Protein AF-0000000074118416 (afdb_homodimer)

Nearest PDB structures (foldseek):
  7opv-assembly1_A  TM=9.877E-01  e=2.659E-38  synthetic construct
  6hrl-assembly2_B  TM=9.858E-01  e=1.032E-37  Homo sapiens
  8pjx-assembly1_A  TM=9.837E-01  e=5.472E-37  synthetic construct
  4iqk-assembly1_A  TM=9.771E-01  e=2.105E-35  Homo sapiens
  7xm3-assembly1_A  TM=9.756E-01  e=8.602E-35  Homo sapiens

Solvent-accessible surface area (backbone atoms only — not comparable to full-atom values): 58753 Å² total; per-residue (Å²): 128,89,75,72,59,57,74,77,56,88,61,68,89,63,64,48,70,47,72,48,81,66,40,39,57,52,24,31,52,40,44,43,52,40,47,75,68,66,48,86,51,62,30,30,42,33,30,94,94,46,78,46,75,40,41,57,65,51,42,29,32,59,31,53,52,39,27,56,41,59,72,38,97,42,80,71,44,75,47,53,64,47,82,46,83,84,38,49,62,69,28,48,52,49,52,54,48,22,52,46,68,32,38,46,75,37,34,86,85,45,34,63,48,35,28,49,30,22,58,72,37,56,32,61,70,59,27,50,52,36,39,52,55,51,65,75,50,64,41,55,73,26,29,67,56,46,31,53,50,20,55,77,69,67,35,59,71,46,26,52,51,31,49,50,49,42,23,65,38,34,69,60,24,48,70,20,68,64,49,54,67,48,52,69,70,57,50,52,61,56,51,59,48,54,42,39,39,62,95,46,60,58,58,55,50,53,36,52,49,51,41,25,61,73,46,38,90,78,32,38,80,48,45,49,67,53,52,73,46,43,42,58,56,64,41,55,67,66,49,48,59,67,46,51,56,63,30,66,60,35,62,75,28,69,72,32,45,50,53,53,49,53,25,49,43,45,73,72,36,65,91,55,45,66,75,50,60,65,81,43,68,47,73,61,55,40,56,81,56,48,22,32,37,34,41,38,28,5,22,40,87,87,64,44,40,27,29,48,28,34,34,31,35,78,86,78,59,51,68,42,79,53,61,52,51,94,56,41,18,19,41,33,16,26,26,45,54,96,71,26,40,35,44,38,32,3,27,48,78,83,49,54,25,27,47,27,37,36,33,37,72,91,73,50,44,68,42,82,47,74,52,50,94,56,40,20,18,29,31,17,30,34,50,55,96,81,27,36,41,37,39,33,4,27,47,86,82,51,42,28,30,47,26,37,35,35,32,73,91,72,61,43,69,41,76,50,60,49,44,95,55,41,19,21,27,25,25,34,34,62,53,94,90,30,50,34,41,39,33,2,23,49,86,83,52,65,28,28,48,25,34,32,45,40,76,90,74,53,41,56,40,80,49,83,52,52,93,54,43,22,23,28,29,20,43,47,59,57,91,73,24,40,37,38,40,32,3,33,50,87,83,51,63,25,28,50,24,39,35,36,36,68,75,74,68,42,69,44,76,56,62,51,52,96,54,38,16,24,33,25,16,44,43,63,38,42,74,25,40,36,43,34,32,4,30,49,85,82,51,57,26,30,47,25,35,36,36,35,76,88,75,52,41,71,44,83,51,71,52,51,84,88,37,22,13,33,30,17,34,34,48,34,71,49,77,80,126,129,90,74,73,59,57,74,76,54,88,61,67,89,63,65,49,69,48,72,47,80,66,40,39,56,52,26,30,52,39,44,43,53,38,46,76,70,68,48,86,52,62,29,30,42,33,29,93,93,45,77,46,75,39,42,57,66,51,43,29,31,59,32,52,50,40,28,55,42,59,72,38,97,43,78,70,44,73,48,52,66,47,80,47,81,88,40,52,60,69,28,48,52,48,52,55,48,21,52,47,65,33,37,45,74,36,34,87,84,46,33,64,48,35,30,50,29,20,57,72,36,56,33,62,71,57,28,51,52,37,39,52,55,48,64,75,51,64,40,55,73,26,30,66,55,47,32,54,51,20,59,75,69,68,36,61,71,48,26,51,51,29,49,51,48,44,22,66,38,32,70,60,24,48,71,20,69,65,49,53,66,47,52,69,70,57,51,51,60,56,52,59,48,54,43,41,36,61,96,47,63,59,57,54,49,51,38,53,50,50,39,24,61,74,45,39,90,79,31,37,80,48,46,51,66,54,52,71,46,43,42,58,57,64,42,55,68,64,48,49,58,64,46,52,56,62,31,67,61,34,63,74,28,69,70,34,44,52,53,52,49,53,26,50,44,45,73,72,36,67,88,55,45,69,75,50,59,64,81,44,68,47,74,62,55,41,56,81,56,47,22,32,37,34,42,38,28,4,22,40,88,88,64,45,41,26,29,46,26,34,34,32,36,78,86,79,60,50,68,43,78,53,62,52,50,94,56,40,18,19,42,32,16,27,27,45,55,95,72,25,40,34,43,37,32,2,26,48,79,84,49,55,26,27,46,28,37,35,33,38,72,91,72,50,43,68,41,82,46,75,51,50,94,56,40,19,19,29,31,17,30,33,47,56,95,82,25,36,42,36,40,32,4,28,47,85,83,50,40,27,30,46,28,38,34,36,33,72,92,72,62,42,69,40,76,52,61,49,44,93,58,41,20,21,27,25,25,34,36,63,53,95,90,28,48,33,40,40,33,3,23,49,86,82,51,65,28,28,48,25,35,34,45,39,77,91,74,53,41,56,40,80,49,82,51,52,94,54,42,21,24,28,29,21,44,48,59,57,93,74,27,40,37,37,38,33,2,33,50,86,82,51,64,25,28,50,26,38,33,36,34,68,78,74,68,43,69,44,76,56,63,52,54,98,54,36,16,24,34,27,17,45,40,63,40,42,74,26,38,36,42,35,33,4,30,50,84,83,49,56,26,30,49,26,36,36,36,35,76,88,73,53,43,72,43,81,51,71,51,50,82,89,39,21,13,32,31,16,34,36,50,34,72,48,78,80,126

Structure (mmCIF, N/CA/C/O backbone):
data_AF-0000000074118416-model_v1
#
loop_
_entity.id
_entity.type
_entity.pdbx_description
1 polymer 'BTB domain-containing protein'
#
loop_
_atom_site.group_PDB
_atom_site.id
_atom_site.type_symbol
_atom_site.label_atom_id
_atom_site.label_alt_id
_atom_site.label_comp_id
_atom_site.label_asym_id
_atom_site.label_entity_id
_atom_site.label_seq_id
_atom_site.pdbx_PDB_ins_code
_atom_site.Cartn_x
_atom_site.Cartn_y
_atom_site.Cartn_z
_atom_site.occupancy
_atom_site.B_iso_or_equiv
_atom_site.auth_seq_id
_atom_site.auth_comp_id
_atom_site.auth_asym_id
_atom_site.auth_atom_id
_atom_site.pdbx_PDB_model_num
ATOM 1 N N . VAL A 1 1 ? 24.84 30.416 22.085 1 43.12 1 VAL A N 1
ATOM 2 C CA . VAL A 1 1 ? 23.97 29.51 21.343 1 43.12 1 VAL A CA 1
ATOM 3 C C . VAL A 1 1 ? 22.627 29.38 22.058 1 43.12 1 VAL A C 1
ATOM 5 O O . VAL A 1 1 ? 22.578 29.048 23.244 1 43.12 1 VAL A O 1
ATOM 8 N N . MET A 1 2 ? 21.561 30.103 21.595 1 55.29 2 MET A N 1
ATOM 9 C CA . MET A 1 2 ? 20.257 30.2 22.244 1 55.29 2 MET A CA 1
ATOM 10 C C . MET A 1 2 ? 19.653 28.817 22.461 1 55.29 2 MET A C 1
ATOM 12 O O . MET A 1 2 ? 19.54 28.03 21.52 1 55.29 2 MET A O 1
ATOM 16 N N . ALA A 1 3 ? 19.827 28.307 23.723 1 64.4 3 ALA A N 1
ATOM 17 C CA . ALA A 1 3 ? 19.282 27.016 24.136 1 64.4 3 ALA A CA 1
ATOM 18 C C . ALA A 1 3 ? 17.756 27.034 24.117 1 64.4 3 ALA A C 1
ATOM 20 O O . ALA A 1 3 ? 17.131 27.887 24.752 1 64.4 3 ALA A O 1
ATOM 21 N N . LEU A 1 4 ? 17.162 26.29 23.132 1 73.43 4 LEU A N 1
ATOM 22 C CA . LEU A 1 4 ? 15.713 26.121 23.1 1 73.43 4 LEU A CA 1
ATOM 23 C C . LEU A 1 4 ? 15.216 25.446 24.374 1 73.43 4 LEU A C 1
ATOM 25 O O . LEU A 1 4 ? 15.794 24.453 24.821 1 73.43 4 LEU A O 1
ATOM 29 N N . ARG A 1 5 ? 14.603 26.104 25.336 1 71.23 5 ARG A N 1
ATOM 30 C CA . ARG A 1 5 ? 13.997 25.49 26.513 1 71.23 5 ARG A CA 1
ATOM 31 C C . ARG A 1 5 ? 12.72 24.743 26.146 1 71.23 5 ARG A C 1
ATOM 33 O O . ARG A 1 5 ? 11.637 25.332 26.114 1 71.23 5 ARG A O 1
ATOM 40 N N . LEU A 1 6 ? 12.757 23.686 25.556 1 72.77 6 LEU A N 1
ATOM 41 C CA . LEU A 1 6 ? 11.567 22.882 25.298 1 72.77 6 LEU A CA 1
ATOM 42 C C . LEU A 1 6 ? 11.109 22.168 26.565 1 72.77 6 LEU A C 1
ATOM 44 O O . LEU A 1 6 ? 11.929 21.607 27.297 1 72.77 6 LEU A O 1
ATOM 48 N N . PRO A 1 7 ? 9.926 22.794 27.158 1 61.86 7 PRO A N 1
ATOM 49 C CA . PRO A 1 7 ? 9.492 22.244 28.444 1 61.86 7 PRO A CA 1
ATOM 50 C C . PRO A 1 7 ? 9.553 20.718 28.483 1 61.86 7 PRO A C 1
ATOM 52 O O . PRO A 1 7 ? 9.286 20.06 27.475 1 61.86 7 PRO A O 1
ATOM 55 N N . ASP A 1 8 ? 10.282 20.33 29.401 1 52.74 8 ASP A N 1
ATOM 56 C CA . ASP A 1 8 ? 10.26 18.91 29.739 1 52.74 8 ASP A CA 1
ATOM 57 C C . ASP A 1 8 ? 8.853 18.458 30.124 1 52.74 8 ASP A C 1
ATOM 59 O O . ASP A 1 8 ? 8.5 18.447 31.305 1 52.74 8 ASP A O 1
ATOM 63 N N . VAL A 1 9 ? 7.766 19.064 29.68 1 47.78 9 VAL A N 1
ATOM 64 C CA . VAL A 1 9 ? 6.482 18.579 30.174 1 47.78 9 VAL A CA 1
ATOM 65 C C . VAL A 1 9 ? 6.562 17.076 30.432 1 47.78 9 VAL A C 1
ATOM 67 O O . VAL A 1 9 ? 7.278 16.357 29.731 1 47.78 9 VAL A O 1
ATOM 70 N N . ASP A 1 10 ? 5.998 16.681 31.51 1 47.3 10 ASP A N 1
ATOM 71 C CA . ASP A 1 10 ? 5.808 15.321 32.004 1 47.3 10 ASP A CA 1
ATOM 72 C C . ASP A 1 10 ? 5.585 14.345 30.851 1 47.3 10 ASP A C 1
ATOM 74 O O . ASP A 1 10 ? 5.057 13.249 31.052 1 47.3 10 ASP A O 1
ATOM 78 N N . TYR A 1 11 ? 5.397 14.94 29.71 1 44.93 11 TYR A N 1
ATOM 79 C CA . TYR A 1 11 ? 5.112 13.863 28.769 1 44.93 11 TYR A CA 1
ATOM 80 C C . TYR A 1 11 ? 6.322 12.951 28.601 1 44.93 11 TYR A C 1
ATOM 82 O O . TYR A 1 11 ? 7.465 13.408 28.671 1 44.93 11 TYR A O 1
ATOM 90 N N . GLU A 1 12 ? 6.134 11.845 28.661 1 49.79 12 GLU A N 1
ATOM 91 C CA . GLU A 1 12 ? 6.991 10.71 28.33 1 49.79 12 GLU A CA 1
ATOM 92 C C . GLU A 1 12 ? 7.994 11.075 27.24 1 49.79 12 GLU A C 1
ATOM 94 O O . GLU A 1 12 ? 7.705 11.904 26.375 1 49.79 12 GLU A O 1
ATOM 99 N N . ASP A 1 13 ? 9.305 10.892 27.529 1 59.01 13 ASP A N 1
ATOM 100 C CA . ASP A 1 13 ? 10.476 10.923 26.658 1 59.01 13 ASP A CA 1
ATOM 101 C C . ASP A 1 13 ? 10.078 10.734 25.196 1 59.01 13 ASP A C 1
ATOM 103 O O . ASP A 1 13 ? 9.997 9.604 24.71 1 59.01 13 ASP A O 1
ATOM 107 N N . THR A 1 14 ? 9.397 11.699 24.654 1 78.42 14 THR A N 1
ATOM 108 C CA . THR A 1 14 ? 8.848 11.538 23.312 1 78.42 14 THR A CA 1
ATOM 109 C C . THR A 1 14 ? 9.953 11.621 22.262 1 78.42 14 THR A C 1
ATOM 111 O O . THR A 1 14 ? 10.671 12.621 22.187 1 78.42 14 THR A O 1
ATOM 114 N N . GLU A 1 15 ? 10.499 10.586 22.022 1 89.95 15 GLU A N 1
ATOM 115 C CA . GLU A 1 15 ? 11.409 10.472 20.886 1 89.95 15 GLU A CA 1
ATOM 116 C C . GLU A 1 15 ? 10.644 10.217 19.59 1 89.95 15 GLU A C 1
ATOM 118 O O . GLU A 1 15 ? 9.611 9.545 19.595 1 89.95 15 GLU A O 1
ATOM 123 N N . GLU A 1 16 ? 11.054 11.049 18.639 1 91.79 16 GLU A N 1
ATOM 124 C CA . GLU A 1 16 ? 10.5 10.816 17.309 1 91.79 16 GLU A CA 1
ATOM 125 C C . GLU A 1 16 ? 11.585 10.385 16.326 1 91.79 16 GLU A C 1
ATOM 127 O O . GLU A 1 16 ? 12.706 10.895 16.368 1 91.79 16 GLU A O 1
ATOM 132 N N . THR A 1 17 ? 11.33 9.449 15.539 1 94.43 17 THR A N 1
ATOM 133 C CA . THR A 1 17 ? 12.307 8.933 14.586 1 94.43 17 THR A CA 1
ATOM 134 C C . THR A 1 17 ? 11.843 9.171 13.152 1 94.43 17 THR A C 1
ATOM 136 O O . THR A 1 17 ? 10.681 8.924 12.821 1 94.43 17 THR A O 1
ATOM 139 N N . LEU A 1 18 ? 12.724 9.814 12.459 1 93.33 18 LEU A N 1
ATOM 140 C CA . LEU A 1 18 ? 12.512 9.963 11.023 1 93.33 18 LEU A CA 1
ATOM 141 C C . LEU A 1 18 ? 13.016 8.737 10.269 1 93.33 18 LEU A C 1
ATOM 143 O O . LEU A 1 18 ? 14.15 8.299 10.475 1 93.33 18 LEU A O 1
ATOM 147 N N . ASP A 1 19 ? 12.162 8.12 9.527 1 92.12 19 ASP A N 1
ATOM 148 C CA . ASP A 1 19 ? 12.524 7.01 8.65 1 92.12 19 ASP A CA 1
ATOM 149 C C . ASP A 1 19 ? 12.168 7.319 7.198 1 92.12 19 ASP A C 1
ATOM 151 O O . ASP A 1 19 ? 11.012 7.176 6.793 1 92.12 19 ASP A O 1
ATOM 155 N N . CYS A 1 20 ? 13.121 7.852 6.517 1 86.44 20 CYS A N 1
ATOM 156 C CA . CYS A 1 20 ? 12.888 8.254 5.134 1 86.44 20 CYS A CA 1
ATOM 157 C C . CYS A 1 20 ? 12.957 7.053 4.198 1 86.44 20 CYS A C 1
ATOM 159 O O . CYS A 1 20 ? 14.046 6.596 3.848 1 86.44 20 CYS A O 1
ATOM 161 N N . ARG A 1 21 ? 11.891 6.589 3.681 1 79.91 21 ARG A N 1
ATOM 162 C CA . ARG A 1 21 ? 11.784 5.396 2.847 1 79.91 21 ARG A CA 1
ATOM 163 C C . ARG A 1 21 ? 12.413 5.628 1.477 1 79.91 21 ARG A C 1
ATOM 165 O O . ARG A 1 21 ? 12.961 4.702 0.874 1 79.91 21 ARG A O 1
ATOM 172 N N . SER A 1 22 ? 12.328 6.879 0.987 1 86.43 22 SER A N 1
ATOM 173 C CA . SER A 1 22 ? 12.84 7.184 -0.345 1 86.43 22 SER A CA 1
ATOM 174 C C . SER A 1 22 ? 14.327 7.518 -0.302 1 86.43 22 SER A C 1
ATOM 176 O O . SER A 1 22 ? 14.917 7.882 -1.322 1 86.43 22 SER A O 1
ATOM 178 N N . PHE A 1 23 ? 14.916 7.369 0.862 1 89.61 23 PHE A N 1
ATOM 179 C CA . PHE A 1 23 ? 16.313 7.703 1.109 1 89.61 23 PHE A CA 1
ATOM 180 C C . PHE A 1 23 ? 17.232 6.89 0.205 1 89.61 23 PHE A C 1
ATOM 182 O O . PHE A 1 23 ? 18.022 7.454 -0.555 1 89.61 23 PHE A O 1
ATOM 189 N N . ALA A 1 24 ? 17.094 5.632 0.259 1 90.46 24 ALA A N 1
ATOM 190 C CA . ALA A 1 24 ? 18.045 4.732 -0.388 1 90.46 24 ALA A CA 1
ATOM 191 C C . ALA A 1 24 ? 17.962 4.845 -1.907 1 90.46 24 ALA A C 1
ATOM 193 O O . ALA A 1 24 ? 18.977 5.053 -2.576 1 90.46 24 ALA A O 1
ATOM 194 N N . PRO A 1 25 ? 16.774 4.832 -2.448 1 91.15 25 PRO A N 1
ATOM 195 C CA . PRO A 1 25 ? 16.694 4.977 -3.903 1 91.15 25 PRO A CA 1
ATOM 196 C C . PRO A 1 25 ? 17.243 6.314 -4.394 1 91.15 25 PRO A C 1
ATOM 198 O O . PRO A 1 25 ? 17.917 6.368 -5.426 1 91.15 25 PRO A O 1
ATOM 201 N N . SER A 1 26 ? 16.985 7.385 -3.693 1 93.68 26 SER A N 1
ATOM 202 C CA . SER A 1 26 ? 17.478 8.702 -4.082 1 93.68 26 SER A CA 1
ATOM 203 C C . SER A 1 26 ? 19.001 8.76 -4.03 1 93.68 26 SER A C 1
ATOM 205 O O . SER A 1 26 ? 19.633 9.381 -4.888 1 93.68 26 SER A O 1
ATOM 207 N N . ALA A 1 27 ? 19.514 8.143 -3.048 1 95.1 27 ALA A N 1
ATOM 208 C CA . ALA A 1 27 ? 20.968 8.122 -2.907 1 95.1 27 ALA A CA 1
ATOM 209 C C . ALA A 1 27 ? 21.619 7.359 -4.057 1 95.1 27 ALA A C 1
ATOM 211 O O . ALA A 1 27 ? 22.645 7.787 -4.592 1 95.1 27 ALA A O 1
ATOM 212 N N . PHE A 1 28 ? 21.036 6.308 -4.459 1 95.12 28 PHE A N 1
ATOM 213 C CA . PHE A 1 28 ? 21.601 5.51 -5.54 1 95.12 28 PHE A CA 1
ATOM 214 C C . PHE A 1 28 ? 21.477 6.239 -6.873 1 95.12 28 PHE A C 1
ATOM 216 O O . PHE A 1 28 ? 22.345 6.112 -7.739 1 95.12 28 PHE A O 1
ATOM 223 N N . GLU A 1 29 ? 20.402 6.928 -7.032 1 94.96 29 GLU A N 1
ATOM 224 C CA . GLU A 1 29 ? 20.294 7.77 -8.219 1 94.96 29 GLU A CA 1
ATOM 225 C C . GLU A 1 29 ? 21.449 8.765 -8.297 1 94.96 29 GLU A C 1
ATOM 227 O O . GLU A 1 29 ? 22.011 8.989 -9.371 1 94.96 29 GLU A O 1
ATOM 232 N N . MET A 1 30 ? 21.72 9.282 -7.175 1 95.54 30 MET A N 1
ATOM 233 C CA . MET A 1 30 ? 22.832 10.227 -7.119 1 95.54 30 MET A CA 1
ATOM 234 C C . MET A 1 30 ? 24.157 9.525 -7.394 1 95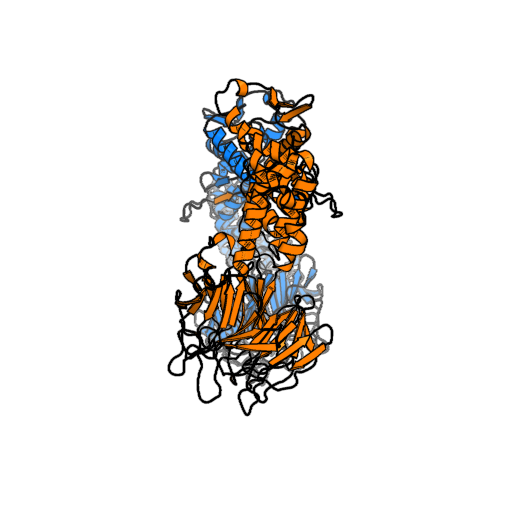.54 30 MET A C 1
ATOM 236 O O . MET A 1 30 ? 25.005 10.051 -8.116 1 95.54 30 MET A O 1
ATOM 240 N N . MET A 1 31 ? 24.337 8.353 -6.827 1 96.29 31 MET A N 1
ATOM 241 C CA . MET A 1 31 ? 25.564 7.595 -7.058 1 96.29 31 MET A CA 1
ATOM 242 C C . MET A 1 31 ? 25.729 7.266 -8.538 1 96.29 31 MET A C 1
ATOM 244 O O . MET A 1 31 ? 26.836 7.338 -9.074 1 96.29 31 MET A O 1
ATOM 248 N N . GLN A 1 32 ? 24.627 6.894 -9.149 1 95.53 32 GLN A N 1
ATOM 249 C CA . GLN A 1 32 ? 24.664 6.606 -10.579 1 95.53 32 GLN A CA 1
ATOM 250 C C . GLN A 1 32 ? 25.076 7.839 -11.378 1 95.53 32 GLN A C 1
ATOM 252 O O . GLN A 1 32 ? 25.88 7.742 -12.307 1 95.53 32 GLN A O 1
ATOM 257 N N . ARG A 1 33 ? 24.529 9.006 -11.014 1 95.75 33 ARG A N 1
ATOM 258 C CA . ARG A 1 33 ? 24.863 10.256 -11.689 1 95.75 33 ARG A CA 1
ATOM 259 C C . ARG A 1 33 ? 26.345 10.581 -11.539 1 95.75 33 ARG A C 1
ATOM 261 O O . ARG A 1 33 ? 27.002 10.971 -12.506 1 95.75 33 ARG A O 1
ATOM 268 N N . ILE A 1 34 ? 26.859 10.368 -10.369 1 95.52 34 ILE A N 1
ATOM 269 C CA . ILE A 1 34 ? 28.264 10.649 -10.094 1 95.52 34 ILE A CA 1
ATOM 270 C C . ILE A 1 34 ? 29.148 9.71 -10.911 1 95.52 34 ILE A C 1
ATOM 272 O O . ILE A 1 34 ? 30.156 10.135 -11.48 1 95.52 34 ILE A O 1
ATOM 276 N N . ARG A 1 35 ? 28.708 8.472 -11.055 1 95.83 35 ARG A N 1
ATOM 277 C CA . ARG A 1 35 ? 29.454 7.493 -11.838 1 95.83 35 ARG A CA 1
ATOM 278 C C . ARG A 1 35 ? 29.472 7.872 -13.315 1 95.83 35 ARG A C 1
ATOM 280 O O . ARG A 1 35 ? 30.514 7.792 -13.969 1 95.83 35 ARG A O 1
ATOM 287 N N . ARG A 1 36 ? 28.334 8.245 -13.775 1 94.6 36 ARG A N 1
ATOM 288 C CA . ARG A 1 36 ? 28.213 8.601 -15.185 1 94.6 36 ARG A CA 1
ATOM 289 C C . ARG A 1 36 ? 29.117 9.78 -15.53 1 94.6 36 ARG A C 1
ATOM 291 O O . ARG A 1 36 ? 29.56 9.916 -16.673 1 94.6 36 ARG A O 1
ATOM 298 N N . GLN A 1 37 ? 29.443 10.574 -14.501 1 93.02 37 GLN A N 1
ATOM 299 C CA . GLN A 1 37 ? 30.346 11.704 -14.695 1 93.02 37 GLN A CA 1
ATOM 300 C C . GLN A 1 37 ? 31.802 11.278 -14.527 1 93.02 37 GLN A C 1
ATOM 302 O O . GLN A 1 37 ? 32.715 12.086 -14.711 1 93.02 37 GLN A O 1
ATOM 307 N N . GLY A 1 38 ? 32.003 9.953 -14.23 1 91.57 38 GLY A N 1
ATOM 308 C CA . GLY A 1 38 ? 33.344 9.422 -14.041 1 91.57 38 GLY A CA 1
ATOM 309 C C . GLY A 1 38 ? 34.023 9.948 -12.791 1 91.57 38 GLY A C 1
ATOM 310 O O . GLY A 1 38 ? 35.253 9.976 -12.712 1 91.57 38 GLY A O 1
ATOM 311 N N . LYS A 1 39 ? 33.198 10.437 -11.837 1 92.37 39 LYS A N 1
ATOM 312 C CA . LYS A 1 39 ? 33.753 11.049 -10.633 1 92.37 39 LYS A CA 1
ATOM 313 C C . LYS A 1 39 ? 33.799 10.051 -9.48 1 92.37 39 LYS A C 1
ATOM 315 O O . LYS A 1 39 ? 32.921 9.193 -9.358 1 92.37 39 LYS A O 1
ATOM 320 N N . MET A 1 40 ? 34.829 10.042 -8.702 1 91.32 40 MET A N 1
ATOM 321 C CA . MET A 1 40 ? 35.037 9.322 -7.449 1 91.32 40 MET A CA 1
ATOM 322 C C . MET A 1 40 ? 35.115 7.818 -7.692 1 91.32 40 MET A C 1
ATOM 324 O O . MET A 1 40 ? 34.878 7.025 -6.779 1 91.32 40 MET A O 1
ATOM 328 N N . CYS A 1 41 ? 35.257 7.402 -8.936 1 93.55 41 CYS A N 1
ATOM 329 C CA . CYS A 1 41 ? 35.409 5.98 -9.225 1 93.55 41 CYS A CA 1
ATOM 330 C C . CYS A 1 41 ? 36.776 5.475 -8.779 1 93.55 41 CYS A C 1
ATOM 332 O O . CYS A 1 41 ? 37.798 6.1 -9.069 1 93.55 41 CYS A O 1
ATOM 334 N N . ASP A 1 42 ? 36.795 4.348 -8.107 1 91.92 42 ASP A N 1
ATOM 335 C CA . ASP A 1 42 ? 38.054 3.889 -7.529 1 91.92 42 ASP A CA 1
ATOM 336 C C . ASP A 1 42 ? 38.381 2.469 -7.983 1 91.92 42 ASP A C 1
ATOM 338 O O . ASP A 1 42 ? 39.296 1.836 -7.452 1 91.92 42 ASP A O 1
ATOM 342 N N . VAL A 1 43 ? 37.595 1.891 -8.958 1 93.62 43 VAL A N 1
ATOM 343 C CA . VAL A 1 43 ? 37.897 0.573 -9.507 1 93.62 43 VAL A CA 1
ATOM 344 C C . VAL A 1 43 ? 37.53 0.534 -10.988 1 93.62 43 VAL A C 1
ATOM 346 O O . VAL A 1 43 ? 36.567 1.177 -11.413 1 93.62 43 VAL A O 1
ATOM 349 N N . THR A 1 44 ? 38.275 -0.235 -11.715 1 95.26 44 THR A N 1
ATOM 350 C CA . THR A 1 44 ? 38.034 -0.455 -13.136 1 95.26 44 THR A CA 1
ATOM 351 C C . THR A 1 44 ? 37.958 -1.947 -13.448 1 95.26 44 THR A C 1
ATOM 353 O O . THR A 1 44 ? 38.877 -2.702 -13.125 1 95.26 44 THR A O 1
ATOM 356 N N . LEU A 1 45 ? 36.862 -2.388 -14.027 1 94.21 45 LEU A N 1
ATOM 357 C CA . LEU A 1 45 ? 36.672 -3.777 -14.431 1 94.21 45 LEU A CA 1
ATOM 358 C C . LEU A 1 45 ? 36.982 -3.959 -15.913 1 94.21 45 LEU A C 1
ATOM 360 O O . LEU A 1 45 ? 36.401 -3.278 -16.761 1 94.21 45 LEU A O 1
ATOM 364 N N . LYS A 1 46 ? 37.835 -4.888 -16.17 1 94.37 46 LYS A N 1
ATOM 365 C CA . LYS A 1 46 ? 38.276 -5.111 -17.543 1 94.37 46 LYS A CA 1
ATOM 366 C C . LYS A 1 46 ? 37.79 -6.461 -18.064 1 94.37 46 LYS A C 1
ATOM 368 O O . LYS A 1 46 ? 37.96 -7.486 -17.401 1 94.37 46 LYS A O 1
ATOM 373 N N . VAL A 1 47 ? 37.137 -6.438 -19.173 1 92.35 47 VAL A N 1
ATOM 374 C CA . VAL A 1 47 ? 36.713 -7.641 -19.881 1 92.35 47 VAL A CA 1
ATOM 375 C C . VAL A 1 47 ? 37.098 -7.537 -21.355 1 92.35 47 VAL A C 1
ATOM 377 O O . VAL A 1 47 ? 36.587 -6.678 -22.078 1 92.35 47 VAL A O 1
ATOM 380 N N . ASN A 1 48 ? 37.97 -8.334 -21.771 1 88.5 48 ASN A N 1
ATOM 381 C CA . ASN A 1 48 ? 38.513 -8.254 -23.122 1 88.5 48 ASN A CA 1
ATOM 382 C C . ASN A 1 48 ? 39.1 -6.875 -23.41 1 88.5 48 ASN A C 1
ATOM 384 O O . ASN A 1 48 ? 40.06 -6.456 -22.761 1 88.5 48 ASN A O 1
ATOM 388 N N . GLU A 1 49 ? 38.426 -5.97 -24.301 1 88.46 49 GLU A N 1
ATOM 389 C CA . GLU A 1 49 ? 38.956 -4.658 -24.663 1 88.46 49 GLU A CA 1
ATOM 390 C C . GLU A 1 49 ? 38.119 -3.537 -24.054 1 88.46 49 GLU A C 1
ATOM 392 O O . GLU A 1 49 ? 38.416 -2.357 -24.25 1 88.46 49 GLU A O 1
ATOM 397 N N . CYS A 1 50 ? 37.191 -3.957 -23.17 1 93.08 50 CYS A N 1
ATOM 398 C CA . CYS A 1 50 ? 36.31 -2.945 -22.599 1 93.08 50 CYS A CA 1
ATOM 399 C C . CYS A 1 50 ? 36.627 -2.712 -21.127 1 93.08 50 CYS A C 1
ATOM 401 O O . CYS A 1 50 ? 37.009 -3.643 -20.415 1 93.08 50 CYS A O 1
ATOM 403 N N . LYS A 1 51 ? 36.494 -1.432 -20.729 1 94.49 51 LYS A N 1
ATOM 404 C CA . LYS A 1 51 ? 36.734 -1.031 -19.346 1 94.49 51 LYS A CA 1
ATOM 405 C C . LYS A 1 51 ? 35.502 -0.358 -18.747 1 94.49 51 LYS A C 1
ATOM 407 O O . LYS A 1 51 ? 34.85 0.455 -19.406 1 94.49 51 LYS A O 1
ATOM 412 N N . PHE A 1 52 ? 35.147 -0.735 -17.509 1 94.93 52 PHE A N 1
ATOM 413 C CA . PHE A 1 52 ? 34.027 -0.147 -16.783 1 94.93 52 PHE A CA 1
ATOM 414 C C . PHE A 1 52 ? 34.478 0.375 -15.423 1 94.93 52 PHE A C 1
ATOM 416 O O . PHE A 1 52 ? 35.045 -0.372 -14.623 1 94.93 52 PHE A O 1
ATOM 423 N N . THR A 1 53 ? 34.285 1.654 -15.214 1 95.46 53 THR A N 1
ATOM 424 C CA . THR A 1 53 ? 34.641 2.242 -13.927 1 95.46 53 THR A CA 1
ATOM 425 C C . THR A 1 53 ? 33.448 2.222 -12.975 1 95.46 53 THR A C 1
ATOM 427 O O . THR A 1 53 ? 32.299 2.333 -13.409 1 95.46 53 THR A O 1
ATOM 430 N N . ALA A 1 54 ? 33.681 2.011 -11.699 1 96.04 54 ALA A N 1
ATOM 431 C CA . ALA A 1 54 ? 32.62 1.944 -10.698 1 96.04 54 ALA A CA 1
ATOM 432 C C . ALA A 1 54 ? 33.15 2.301 -9.312 1 96.04 54 ALA A C 1
ATOM 434 O O . ALA A 1 54 ? 34.333 2.612 -9.154 1 96.04 54 ALA A O 1
ATOM 435 N N . HIS A 1 55 ? 32.39 2.439 -8.398 1 95.94 55 HIS A N 1
ATOM 436 C CA . HIS A 1 55 ? 32.753 2.645 -7 1 95.94 55 HIS A CA 1
ATOM 437 C C . HIS A 1 55 ? 32.861 1.317 -6.258 1 95.94 55 HIS A C 1
ATOM 439 O O . HIS A 1 55 ? 31.913 0.528 -6.248 1 95.94 55 HIS A O 1
ATOM 445 N N . LYS A 1 56 ? 33.962 1.046 -5.601 1 94.97 56 LYS A N 1
ATOM 446 C CA . LYS A 1 56 ? 34.228 -0.222 -4.928 1 94.97 56 LYS A CA 1
ATOM 447 C C . LYS A 1 56 ? 33.134 -0.547 -3.915 1 94.97 56 LYS A C 1
ATOM 449 O O . LYS A 1 56 ? 32.64 -1.675 -3.866 1 94.97 56 LYS A O 1
ATOM 454 N N . ILE A 1 57 ? 32.708 0.456 -3.165 1 95.61 57 ILE A N 1
ATOM 455 C CA . ILE A 1 57 ? 31.773 0.217 -2.071 1 95.61 57 ILE A CA 1
ATOM 456 C C . ILE A 1 57 ? 30.406 -0.166 -2.636 1 95.61 57 ILE A C 1
ATOM 458 O O . ILE A 1 57 ? 29.698 -0.992 -2.056 1 95.61 57 ILE A O 1
ATOM 462 N N . VAL A 1 58 ? 30.001 0.426 -3.8 1 96.54 58 VAL A N 1
ATOM 463 C CA . VAL A 1 58 ? 28.719 0.115 -4.426 1 96.54 58 VAL A CA 1
ATOM 464 C C . VAL A 1 58 ? 28.728 -1.326 -4.932 1 96.54 58 VAL A C 1
ATOM 466 O O . VAL A 1 58 ? 27.788 -2.084 -4.683 1 96.54 58 VAL A O 1
ATOM 469 N N . LEU A 1 59 ? 29.827 -1.707 -5.567 1 96.01 59 LEU A N 1
ATOM 470 C CA . LEU A 1 59 ? 29.96 -3.075 -6.056 1 96.01 59 LEU A CA 1
ATOM 471 C C . LEU A 1 59 ? 29.965 -4.068 -4.9 1 96.01 59 LEU A C 1
ATOM 473 O O . LEU A 1 59 ? 29.286 -5.096 -4.955 1 96.01 59 LEU A O 1
ATOM 477 N N . ALA A 1 60 ? 30.735 -3.733 -3.837 1 95.24 60 ALA A N 1
ATOM 478 C CA . ALA A 1 60 ? 30.856 -4.616 -2.679 1 95.24 60 ALA A CA 1
ATOM 479 C C . ALA A 1 60 ? 29.519 -4.76 -1.957 1 95.24 60 ALA A C 1
ATOM 481 O O . ALA A 1 60 ? 29.217 -5.82 -1.404 1 95.24 60 ALA A O 1
ATOM 482 N N . ALA A 1 61 ? 28.709 -3.706 -2.003 1 95.48 61 ALA A N 1
ATOM 483 C CA . ALA A 1 61 ? 27.451 -3.697 -1.262 1 95.48 61 ALA A CA 1
ATOM 484 C C . ALA A 1 61 ? 26.376 -4.494 -1.996 1 95.48 61 ALA A C 1
ATOM 486 O O . ALA A 1 61 ? 25.482 -5.068 -1.368 1 95.48 61 ALA A O 1
ATOM 487 N N . VAL A 1 62 ? 26.454 -4.578 -3.341 1 95.43 62 VAL A N 1
ATOM 488 C CA . VAL A 1 62 ? 25.339 -5.104 -4.122 1 95.43 62 VAL A CA 1
ATOM 489 C C . VAL A 1 62 ? 25.71 -6.469 -4.698 1 95.43 62 VAL A C 1
ATOM 491 O O . VAL A 1 62 ? 24.853 -7.345 -4.837 1 95.43 62 VAL A O 1
ATOM 494 N N . ILE A 1 63 ? 27.013 -6.716 -5.044 1 96.02 63 ILE A N 1
ATOM 495 C CA . ILE A 1 63 ? 27.465 -7.921 -5.729 1 96.02 63 ILE A CA 1
ATOM 496 C C . ILE A 1 63 ? 28.326 -8.759 -4.786 1 96.02 63 ILE A C 1
ATOM 498 O O . ILE A 1 63 ? 29.451 -8.377 -4.458 1 96.02 63 ILE A O 1
ATOM 502 N N . PRO A 1 64 ? 27.878 -9.895 -4.39 1 95.19 64 PRO A N 1
ATOM 503 C CA . PRO A 1 64 ? 28.567 -10.712 -3.388 1 95.19 64 PRO A CA 1
ATOM 504 C C . PRO A 1 64 ? 29.99 -11.077 -3.802 1 95.19 64 PRO A C 1
ATOM 506 O O . PRO A 1 64 ? 30.891 -11.119 -2.96 1 95.19 64 PRO A O 1
ATOM 509 N N . TYR A 1 65 ? 30.19 -11.363 -5.071 1 94 65 TYR A N 1
ATOM 510 C CA . TYR A 1 65 ? 31.526 -11.657 -5.579 1 94 65 TYR A CA 1
ATOM 511 C C . TYR A 1 65 ? 32.515 -10.57 -5.173 1 94 65 TYR A C 1
ATOM 513 O O . TYR A 1 65 ? 33.604 -10.868 -4.678 1 94 65 TYR A O 1
ATOM 521 N N . PHE A 1 66 ? 32.138 -9.342 -5.226 1 93.66 66 PHE A N 1
ATOM 522 C CA . PHE A 1 66 ? 33.015 -8.221 -4.912 1 93.66 66 PHE A CA 1
ATOM 523 C C . PHE A 1 66 ? 33.044 -7.961 -3.411 1 93.66 66 PHE A C 1
ATOM 525 O O . PHE A 1 66 ? 34.027 -7.432 -2.886 1 93.66 66 PHE A O 1
ATOM 532 N N . THR A 1 67 ? 31.939 -8.234 -2.729 1 93 67 THR A N 1
ATOM 533 C CA . THR A 1 67 ? 31.969 -8.138 -1.274 1 93 67 THR A CA 1
ATOM 534 C C . THR A 1 67 ? 33.138 -8.936 -0.703 1 93 67 THR A C 1
ATOM 536 O O . THR A 1 67 ? 33.942 -8.405 0.066 1 93 67 THR A O 1
ATOM 539 N N . SER A 1 68 ? 33.203 -10.167 -1.146 1 90.76 68 SER A N 1
ATOM 540 C CA . SER A 1 68 ? 34.269 -11.046 -0.676 1 90.76 68 SER A CA 1
ATOM 541 C C . SER A 1 68 ? 35.637 -10.547 -1.132 1 90.76 68 SER A C 1
ATOM 543 O O . SER A 1 68 ? 36.601 -10.578 -0.364 1 90.76 68 SER A O 1
ATOM 545 N N . MET A 1 69 ? 35.68 -10.044 -2.281 1 90.18 69 MET A N 1
ATOM 546 C CA . MET A 1 69 ? 36.951 -9.62 -2.861 1 90.18 69 MET A CA 1
ATOM 547 C C . MET A 1 69 ? 37.493 -8.389 -2.143 1 90.18 69 MET A C 1
ATOM 549 O O . MET A 1 69 ? 38.677 -8.332 -1.806 1 90.18 69 MET A O 1
ATOM 553 N N . PHE A 1 70 ? 36.642 -7.391 -1.816 1 90.9 70 PHE A N 1
ATOM 554 C CA . PHE A 1 70 ? 37.099 -6.101 -1.312 1 90.9 70 PHE A CA 1
ATOM 555 C C . PHE A 1 70 ? 37.149 -6.101 0.211 1 90.9 70 PHE A C 1
ATOM 557 O O . PHE A 1 70 ? 37.795 -5.243 0.816 1 90.9 70 PHE A O 1
ATOM 564 N N . THR A 1 71 ? 36.394 -6.907 0.847 1 87.59 71 THR A N 1
ATOM 565 C CA . THR A 1 71 ? 36.364 -6.884 2.305 1 87.59 71 THR A CA 1
ATOM 566 C C . THR A 1 71 ? 37.362 -7.884 2.882 1 87.59 71 THR A C 1
ATOM 568 O O . THR A 1 71 ? 37.683 -7.833 4.072 1 87.59 71 THR A O 1
ATOM 571 N N . THR A 1 72 ? 37.691 -8.813 2.086 1 81.43 72 THR A N 1
ATOM 572 C CA . THR A 1 72 ? 38.695 -9.762 2.554 1 81.43 72 THR A CA 1
ATOM 573 C C . THR A 1 72 ? 40.095 -9.314 2.145 1 81.43 72 THR A C 1
ATOM 575 O O . THR A 1 72 ? 40.256 -8.574 1.172 1 81.43 72 THR A O 1
ATOM 578 N N . ASP A 1 73 ? 41.091 -9.253 3.03 1 67.41 73 ASP A N 1
ATOM 579 C CA . ASP A 1 73 ? 42.47 -8.795 2.889 1 67.41 73 ASP A CA 1
ATOM 580 C C . ASP A 1 73 ? 43.152 -9.465 1.698 1 67.41 73 ASP A C 1
ATOM 582 O O . ASP A 1 73 ? 44.204 -10.088 1.849 1 67.41 73 ASP A O 1
ATOM 586 N N . MET A 1 74 ? 42.421 -9.545 0.555 1 61.61 74 MET A N 1
ATOM 587 C CA . MET A 1 74 ? 43.081 -10.159 -0.594 1 61.61 74 MET A CA 1
ATOM 588 C C . MET A 1 74 ? 43.88 -9.125 -1.379 1 61.61 74 MET A C 1
ATOM 590 O O . MET A 1 74 ? 43.522 -7.947 -1.406 1 61.61 74 MET A O 1
ATOM 594 N N . ALA A 1 75 ? 44.989 -9.45 -1.851 1 56.79 75 ALA A N 1
ATOM 595 C CA . ALA A 1 75 ? 45.932 -8.62 -2.597 1 56.79 75 ALA A CA 1
ATOM 596 C C . ALA A 1 75 ? 45.227 -7.863 -3.719 1 56.79 75 ALA A C 1
ATOM 598 O O . ALA A 1 75 ? 45.525 -6.692 -3.97 1 56.79 75 ALA A O 1
ATOM 599 N N . GLU A 1 76 ? 44.279 -8.528 -4.315 1 57.77 76 GLU A N 1
ATOM 600 C CA . GLU A 1 76 ? 43.57 -7.991 -5.472 1 57.77 76 GLU A CA 1
ATOM 601 C C . GLU A 1 76 ? 42.63 -6.859 -5.068 1 57.77 76 GLU A C 1
ATOM 603 O O . GLU A 1 76 ? 42.28 -6.011 -5.892 1 57.77 76 GLU A O 1
ATOM 608 N N . ALA A 1 77 ? 42.31 -6.863 -3.731 1 61.1 77 ALA A N 1
ATOM 609 C CA . ALA A 1 77 ? 41.38 -5.9 -3.148 1 61.1 77 ALA A CA 1
ATOM 610 C C . ALA A 1 77 ? 41.93 -4.48 -3.24 1 61.1 77 ALA A C 1
ATOM 612 O O . ALA A 1 77 ? 41.167 -3.517 -3.335 1 61.1 77 ALA A O 1
ATOM 613 N N . ASN A 1 78 ? 43.219 -4.48 -3.401 1 64.72 78 ASN A N 1
ATOM 614 C CA . ASN A 1 78 ? 43.841 -3.164 -3.308 1 64.72 78 ASN A CA 1
ATOM 615 C C . ASN A 1 78 ? 44.107 -2.57 -4.688 1 64.72 78 ASN A C 1
ATOM 617 O O . ASN A 1 78 ? 44.465 -1.397 -4.805 1 64.72 78 ASN A O 1
ATOM 621 N N . GLY A 1 79 ? 43.9 -3.437 -5.784 1 70.94 79 GLY A N 1
ATOM 622 C CA . GLY A 1 79 ? 44.161 -2.918 -7.116 1 70.94 79 GLY A CA 1
ATOM 623 C C . GLY A 1 79 ? 43.002 -2.121 -7.684 1 70.94 79 GLY A C 1
ATOM 624 O O . GLY A 1 79 ? 41.857 -2.293 -7.261 1 70.94 79 GLY A O 1
ATOM 625 N N . ASN A 1 80 ? 43.343 -1.101 -8.574 1 82.56 80 ASN A N 1
ATOM 626 C CA . ASN A 1 80 ? 42.356 -0.232 -9.205 1 82.56 80 ASN A CA 1
ATOM 627 C C . ASN A 1 80 ? 41.801 -0.85 -10.485 1 82.56 80 ASN A C 1
ATOM 629 O O . ASN A 1 80 ? 40.838 -0.339 -11.059 1 82.56 80 ASN A O 1
ATOM 633 N N . GLU A 1 81 ? 42.403 -2.092 -10.882 1 90.11 81 GLU A N 1
ATOM 634 C CA . GLU A 1 81 ? 41.923 -2.732 -12.103 1 90.11 81 GLU A CA 1
ATOM 635 C C . GLU A 1 81 ? 41.722 -4.231 -11.899 1 90.11 81 GLU A C 1
ATOM 637 O O . GLU A 1 81 ? 42.648 -4.937 -11.494 1 90.11 81 GLU A O 1
ATOM 642 N N . ILE A 1 82 ? 40.568 -4.766 -12.189 1 91.19 82 ILE A N 1
ATOM 643 C CA . ILE A 1 82 ? 40.218 -6.172 -12.02 1 91.19 82 ILE A CA 1
ATOM 644 C C . ILE A 1 82 ? 39.843 -6.777 -13.372 1 91.19 82 ILE A C 1
ATOM 646 O O . ILE A 1 82 ? 38.966 -6.26 -14.068 1 91.19 82 ILE A O 1
ATOM 650 N N . GLU A 1 83 ? 40.412 -7.869 -13.743 1 91.94 83 GLU A N 1
ATOM 651 C CA . GLU A 1 83 ? 40.118 -8.563 -14.994 1 91.94 83 GLU A CA 1
ATOM 652 C C . GLU A 1 83 ? 39.073 -9.656 -14.786 1 91.94 83 GLU A C 1
ATOM 654 O O . GLU A 1 83 ? 39.241 -10.528 -13.932 1 91.94 83 GLU A O 1
ATOM 659 N N . ILE A 1 84 ? 38.02 -9.635 -15.6 1 90.18 84 ILE A N 1
ATOM 660 C CA . ILE A 1 84 ? 36.947 -10.621 -15.528 1 90.18 84 ILE A CA 1
ATOM 661 C C . ILE A 1 84 ? 36.86 -11.386 -16.846 1 90.18 84 ILE A C 1
ATOM 663 O O . ILE A 1 84 ? 36.639 -10.791 -17.903 1 90.18 84 ILE A O 1
ATOM 667 N N . SER A 1 85 ? 37.059 -12.672 -16.927 1 87.46 85 SER A N 1
ATOM 668 C CA . SER A 1 85 ? 37.112 -13.447 -18.163 1 87.46 85 SER A CA 1
ATOM 669 C C . SER A 1 85 ? 35.865 -14.31 -18.328 1 87.46 85 SER A C 1
ATOM 671 O O . SER A 1 85 ? 35.56 -14.765 -19.433 1 87.46 85 SER A O 1
ATOM 673 N N . ALA A 1 86 ? 35.07 -14.557 -17.475 1 83.6 86 ALA A N 1
ATOM 674 C CA . ALA A 1 86 ? 34.002 -15.553 -17.514 1 83.6 86 ALA A CA 1
ATOM 675 C C . ALA A 1 86 ? 32.68 -14.923 -17.945 1 83.6 86 ALA A C 1
ATOM 677 O O . ALA A 1 86 ? 31.673 -15.619 -18.096 1 83.6 86 ALA A O 1
ATOM 678 N N . ILE A 1 87 ? 32.743 -13.54 -18.218 1 90.79 87 ILE A N 1
ATOM 679 C CA . ILE A 1 87 ? 31.486 -12.854 -18.496 1 90.79 87 ILE A CA 1
ATOM 680 C C . ILE A 1 87 ? 31.608 -12.061 -19.795 1 90.79 87 ILE A C 1
ATOM 682 O O . ILE A 1 87 ? 32.657 -11.477 -20.077 1 90.79 87 ILE A O 1
ATOM 686 N N . ASP A 1 88 ? 30.525 -12.12 -20.578 1 91.46 88 ASP A N 1
ATOM 687 C CA . ASP A 1 88 ? 30.414 -11.282 -21.768 1 91.46 88 ASP A CA 1
ATOM 688 C C . ASP A 1 88 ? 30.402 -9.8 -21.397 1 91.46 88 ASP A C 1
ATOM 690 O O . ASP A 1 88 ? 29.918 -9.426 -20.327 1 91.46 88 ASP A O 1
ATOM 694 N N . GLU A 1 89 ? 30.982 -9.005 -22.314 1 93.59 89 GLU A N 1
ATOM 695 C CA . GLU A 1 89 ? 31.103 -7.573 -22.06 1 93.59 89 GLU A CA 1
ATOM 696 C C . GLU A 1 89 ? 29.735 -6.934 -21.84 1 93.59 89 GLU A C 1
ATOM 698 O O . GLU A 1 89 ? 29.562 -6.124 -20.927 1 93.59 89 GLU A O 1
ATOM 703 N N . ASN A 1 90 ? 28.804 -7.298 -22.69 1 93.65 90 ASN A N 1
ATOM 704 C CA . ASN A 1 90 ? 27.469 -6.722 -22.575 1 93.65 90 ASN A CA 1
ATOM 705 C C . ASN A 1 90 ? 26.789 -7.136 -21.273 1 93.65 90 ASN A C 1
ATOM 707 O O . ASN A 1 90 ? 26.128 -6.321 -20.627 1 93.65 90 ASN A O 1
ATOM 711 N N . ALA A 1 91 ? 26.961 -8.388 -20.856 1 95.4 91 ALA A N 1
ATOM 712 C CA . ALA A 1 91 ? 26.379 -8.891 -19.614 1 95.4 91 ALA A CA 1
ATOM 713 C C . ALA A 1 91 ? 26.962 -8.169 -18.403 1 95.4 91 ALA A C 1
ATOM 715 O O . ALA A 1 91 ? 26.231 -7.799 -17.481 1 95.4 91 ALA A O 1
ATOM 716 N N . LEU A 1 92 ? 28.26 -7.906 -18.512 1 96.35 92 LEU A N 1
ATOM 717 C CA . LEU A 1 92 ? 28.912 -7.226 -17.398 1 96.35 92 LEU A CA 1
ATOM 718 C C . LEU A 1 92 ? 28.383 -5.804 -17.246 1 96.35 92 LEU A C 1
ATOM 720 O O . LEU A 1 92 ? 28.138 -5.345 -16.128 1 96.35 92 LEU A O 1
ATOM 724 N N . GLU A 1 93 ? 28.248 -5.179 -18.356 1 95.43 93 GLU A N 1
ATOM 725 C CA . GLU A 1 93 ? 27.709 -3.823 -18.321 1 95.43 93 GLU A CA 1
ATOM 726 C C . GLU A 1 93 ? 26.325 -3.795 -17.679 1 95.43 93 GLU A C 1
ATOM 728 O O . GLU A 1 93 ? 26.046 -2.947 -16.828 1 95.43 93 GLU A O 1
ATOM 733 N N . HIS A 1 94 ? 25.429 -4.738 -18.079 1 96.24 94 HIS A N 1
ATOM 734 C CA . HIS A 1 94 ? 24.082 -4.821 -17.524 1 96.24 94 HIS A CA 1
ATOM 735 C C . HIS A 1 94 ? 24.12 -5.084 -16.023 1 96.24 94 HIS A C 1
ATOM 737 O O . HIS A 1 94 ? 23.338 -4.504 -15.266 1 96.24 94 HIS A O 1
ATOM 743 N N . LEU A 1 95 ? 25.077 -5.871 -15.621 1 97.2 95 LEU A N 1
ATOM 744 C CA . LEU A 1 95 ? 25.141 -6.261 -14.217 1 97.2 95 LEU A CA 1
ATOM 745 C C . LEU A 1 95 ? 25.698 -5.127 -13.363 1 97.2 95 LEU A C 1
ATOM 747 O O . LEU A 1 95 ? 25.274 -4.939 -12.22 1 97.2 95 LEU A O 1
ATOM 751 N N . ILE A 1 96 ? 26.622 -4.346 -13.934 1 96.32 96 ILE A N 1
ATOM 752 C CA . ILE A 1 96 ? 27.123 -3.168 -13.234 1 96.32 96 ILE A CA 1
ATOM 753 C C . ILE A 1 96 ? 26.004 -2.139 -13.091 1 96.32 96 ILE A C 1
ATOM 755 O O . ILE A 1 96 ? 25.833 -1.543 -12.025 1 96.32 96 ILE A O 1
ATOM 759 N N . ASN A 1 97 ? 25.292 -1.959 -14.186 1 95.67 97 ASN A N 1
ATOM 760 C CA . ASN A 1 97 ? 24.161 -1.039 -14.124 1 95.67 97 ASN A CA 1
ATOM 761 C C . ASN A 1 97 ? 23.132 -1.485 -13.089 1 95.67 97 ASN A C 1
ATOM 763 O O . ASN A 1 97 ? 22.532 -0.654 -12.406 1 95.67 97 ASN A O 1
ATOM 767 N N . TYR A 1 98 ? 22.979 -2.74 -12.976 1 96.55 98 TYR A N 1
ATOM 768 C CA . TYR A 1 98 ? 22.085 -3.28 -11.957 1 96.55 98 TYR A CA 1
ATOM 769 C C . TYR A 1 98 ? 22.55 -2.886 -10.56 1 96.55 98 TYR A C 1
ATOM 771 O O . TYR A 1 98 ? 21.731 -2.601 -9.683 1 96.55 98 TYR A O 1
ATOM 779 N N . ALA A 1 99 ? 23.788 -2.865 -10.396 1 96.37 99 ALA A N 1
ATOM 780 C CA . ALA A 1 99 ? 24.347 -2.548 -9.084 1 96.37 99 ALA A CA 1
ATOM 781 C C . ALA A 1 99 ? 24.001 -1.119 -8.672 1 96.37 99 ALA A C 1
ATOM 783 O O . ALA A 1 99 ? 24.009 -0.791 -7.483 1 96.37 99 ALA A O 1
ATOM 784 N N . TYR A 1 100 ? 23.705 -0.276 -9.639 1 96.13 100 TYR A N 1
ATOM 785 C CA . TYR A 1 100 ? 23.427 1.123 -9.333 1 96.13 100 TYR A CA 1
ATOM 786 C C . TYR A 1 100 ? 21.931 1.408 -9.391 1 96.13 100 TYR A C 1
ATOM 788 O O . TYR A 1 100 ? 21.459 2.397 -8.826 1 96.13 100 TYR A O 1
ATOM 796 N N . THR A 1 101 ? 21.188 0.586 -10.091 1 94.3 101 THR A N 1
ATOM 797 C CA . THR A 1 101 ? 19.796 0.946 -10.34 1 94.3 101 THR A CA 1
ATOM 798 C C . THR A 1 101 ? 18.854 -0.096 -9.745 1 94.3 101 THR A C 1
ATOM 800 O O . THR A 1 101 ? 17.676 0.185 -9.514 1 94.3 101 THR A O 1
ATOM 803 N N . GLY A 1 102 ? 19.35 -1.313 -9.589 1 94.23 102 GLY A N 1
ATOM 804 C CA . GLY A 1 102 ? 18.493 -2.402 -9.148 1 94.23 102 GLY A CA 1
ATOM 805 C C . GLY A 1 102 ? 17.573 -2.917 -10.239 1 94.23 102 GLY A C 1
ATOM 806 O O . GLY A 1 102 ? 16.63 -3.66 -9.962 1 94.23 102 GLY A O 1
ATOM 807 N N . LYS A 1 103 ? 17.861 -2.43 -11.479 1 95.44 103 LYS A N 1
ATOM 808 C CA . LYS A 1 103 ? 17.034 -2.825 -12.616 1 95.44 103 LYS A CA 1
ATOM 809 C C . LYS A 1 103 ? 17.859 -3.563 -13.666 1 95.44 103 LYS A C 1
ATOM 811 O O . LYS A 1 103 ? 19.023 -3.228 -13.897 1 95.44 103 LYS A O 1
ATOM 816 N N . ILE A 1 104 ? 17.289 -4.546 -14.278 1 96.05 104 ILE A N 1
ATOM 817 C CA . ILE A 1 104 ? 17.933 -5.262 -15.374 1 96.05 104 ILE A CA 1
ATOM 818 C C . ILE A 1 104 ? 16.875 -5.768 -16.352 1 96.05 104 ILE A C 1
ATOM 820 O O . ILE A 1 104 ? 15.813 -6.238 -15.939 1 96.05 104 ILE A O 1
ATOM 824 N N . THR A 1 105 ? 17.104 -5.517 -17.564 1 96.1 105 THR A N 1
ATOM 825 C CA . THR A 1 105 ? 16.186 -5.934 -18.619 1 96.1 105 THR A CA 1
ATOM 826 C C . THR A 1 105 ? 16.766 -7.105 -19.407 1 96.1 105 THR A C 1
ATOM 828 O O . THR A 1 105 ? 17.939 -7.085 -19.787 1 96.1 105 THR A O 1
ATOM 831 N N . VAL A 1 106 ? 15.931 -8.098 -19.6 1 94.99 106 VAL A N 1
ATOM 832 C CA . VAL A 1 106 ? 16.385 -9.274 -20.336 1 94.99 106 VAL A CA 1
ATOM 833 C C . VAL A 1 106 ? 15.452 -9.537 -21.516 1 94.99 106 VAL A C 1
ATOM 835 O O . VAL A 1 106 ? 14.288 -9.131 -21.498 1 94.99 106 VAL A O 1
ATOM 838 N N . ASN A 1 107 ? 15.948 -10.003 -22.527 1 92.9 107 ASN A N 1
ATOM 839 C CA . ASN A 1 107 ? 15.226 -10.502 -23.692 1 92.9 107 ASN A CA 1
ATOM 840 C C . ASN A 1 107 ? 15.807 -11.822 -24.19 1 92.9 107 ASN A C 1
ATOM 842 O O . ASN A 1 107 ? 16.723 -12.372 -23.576 1 92.9 107 ASN A O 1
ATOM 846 N N . VAL A 1 108 ? 15.334 -12.366 -25.299 1 90.9 108 VAL A N 1
ATOM 847 C CA . VAL A 1 108 ? 15.691 -13.692 -25.791 1 90.9 108 VAL A CA 1
ATOM 848 C C . VAL A 1 108 ? 17.165 -13.715 -26.19 1 90.9 108 VAL A C 1
ATOM 850 O O . VAL A 1 108 ? 17.835 -14.742 -26.057 1 90.9 108 VAL A O 1
ATOM 853 N N . GLU A 1 109 ? 17.796 -12.557 -26.486 1 90.06 109 GLU A N 1
ATOM 854 C CA . GLU A 1 109 ? 19.171 -12.489 -26.972 1 90.06 109 GLU A CA 1
ATOM 855 C C . GLU A 1 109 ? 20.156 -12.319 -25.819 1 90.06 109 GLU A C 1
ATOM 857 O O . GLU A 1 109 ? 21.302 -12.765 -25.904 1 90.06 109 GLU A O 1
ATOM 862 N N . THR A 1 110 ? 19.61 -11.745 -24.774 1 93.1 110 THR A N 1
ATOM 863 C CA . THR A 1 110 ? 20.567 -11.331 -23.755 1 93.1 110 THR A CA 1
ATOM 864 C C . THR A 1 110 ? 20.441 -12.202 -22.509 1 93.1 110 THR A C 1
ATOM 866 O O . THR A 1 110 ? 21.345 -12.231 -21.67 1 93.1 110 THR A O 1
ATOM 869 N N . VAL A 1 111 ? 19.347 -12.955 -22.337 1 94.84 111 VAL A N 1
ATOM 870 C CA . VAL A 1 111 ? 19.017 -13.641 -21.093 1 94.84 111 VAL A CA 1
ATOM 871 C C . VAL A 1 111 ? 20.102 -14.663 -20.762 1 94.84 111 VAL A C 1
ATOM 873 O O . VAL A 1 111 ? 20.49 -14.813 -19.601 1 94.84 111 VAL A O 1
ATOM 876 N N . GLN A 1 112 ? 20.667 -15.346 -21.726 1 93.6 112 GLN A N 1
ATOM 877 C CA . GLN A 1 112 ? 21.66 -16.385 -21.475 1 93.6 112 GLN A CA 1
ATOM 878 C C . GLN A 1 112 ? 22.949 -15.79 -20.914 1 93.6 112 GLN A C 1
ATOM 880 O O . GLN A 1 112 ? 23.46 -16.253 -19.893 1 93.6 112 GLN A O 1
ATOM 885 N N . SER A 1 113 ? 23.449 -14.738 -21.579 1 94.86 113 SER A N 1
ATOM 886 C CA . SER A 1 113 ? 24.704 -14.12 -21.163 1 94.86 113 SER A CA 1
ATOM 887 C C . SER A 1 113 ? 24.575 -13.482 -19.783 1 94.86 113 SER A C 1
ATOM 889 O O . SER A 1 113 ? 25.492 -13.571 -18.964 1 94.86 113 SER A O 1
ATOM 891 N N . ILE A 1 114 ? 23.53 -12.836 -19.513 1 96.46 114 ILE A N 1
ATOM 892 C CA . ILE A 1 114 ? 23.305 -12.178 -18.231 1 96.46 114 ILE A CA 1
ATOM 893 C C . ILE A 1 114 ? 23.217 -13.224 -17.122 1 96.46 114 ILE A C 1
ATOM 895 O O . ILE A 1 114 ? 23.753 -13.026 -16.029 1 96.46 114 ILE A O 1
ATOM 899 N N . MET A 1 115 ? 22.49 -14.376 -17.444 1 96.24 115 MET A N 1
ATOM 900 C CA . MET A 1 115 ? 22.357 -15.429 -16.441 1 96.24 115 MET A CA 1
ATOM 901 C C . MET A 1 115 ? 23.719 -16.018 -16.088 1 96.24 115 MET A C 1
ATOM 903 O O . MET A 1 115 ? 24.012 -16.254 -14.915 1 96.24 115 MET A O 1
ATOM 907 N N . ILE A 1 116 ? 24.608 -16.189 -17.046 1 95.82 116 ILE A N 1
ATOM 908 C CA . ILE A 1 116 ? 25.953 -16.706 -16.818 1 95.82 116 ILE A CA 1
ATOM 909 C C . ILE A 1 116 ? 26.742 -15.727 -15.952 1 95.82 116 ILE A C 1
ATOM 911 O O . ILE A 1 116 ? 27.393 -16.129 -14.985 1 95.82 116 ILE A O 1
ATOM 915 N N . GLY A 1 117 ? 26.657 -14.48 -16.303 1 96.16 117 GLY A N 1
ATOM 916 C CA . GLY A 1 117 ? 27.326 -13.459 -15.514 1 96.16 117 GLY A CA 1
ATOM 917 C C . GLY A 1 117 ? 26.822 -13.383 -14.085 1 96.16 117 GLY A C 1
ATOM 918 O O . GLY A 1 117 ? 27.613 -13.27 -13.147 1 96.16 117 GLY A O 1
ATOM 919 N N . ALA A 1 118 ? 25.489 -13.43 -13.995 1 96.57 118 ALA A N 1
ATOM 920 C CA . ALA A 1 118 ? 24.886 -13.383 -12.666 1 96.57 118 ALA A CA 1
ATOM 921 C C . ALA A 1 118 ? 25.338 -14.567 -11.816 1 96.57 118 ALA A C 1
ATOM 923 O O . ALA A 1 118 ? 25.598 -14.417 -10.619 1 96.57 118 ALA A O 1
ATOM 924 N N . ASN A 1 119 ? 25.366 -15.766 -12.466 1 95.61 119 ASN A N 1
ATOM 925 C CA . ASN A 1 119 ? 25.85 -16.952 -11.769 1 95.61 119 ASN A CA 1
ATOM 926 C C . ASN A 1 119 ? 27.301 -16.789 -11.326 1 95.61 119 ASN A C 1
ATOM 928 O O . ASN A 1 119 ? 27.651 -17.124 -10.193 1 95.61 119 ASN A O 1
ATOM 932 N N . PHE A 1 120 ? 28.162 -16.187 -12.159 1 95.49 120 PHE A N 1
ATOM 933 C CA . PHE A 1 120 ? 29.576 -15.974 -11.873 1 95.49 120 PHE A CA 1
ATOM 934 C C . PHE A 1 120 ? 29.754 -14.993 -10.721 1 95.49 120 PHE A C 1
ATOM 936 O O . PHE A 1 120 ? 30.577 -15.215 -9.831 1 95.49 120 PHE A O 1
ATOM 943 N N . LEU A 1 121 ? 29.027 -13.91 -10.75 1 96.02 121 LEU A N 1
ATOM 944 C CA . LEU A 1 121 ? 29.141 -12.846 -9.758 1 96.02 121 LEU A CA 1
ATOM 945 C C . LEU A 1 121 ? 28.314 -13.168 -8.518 1 96.02 121 LEU A C 1
ATOM 947 O O . LEU A 1 121 ? 28.198 -12.339 -7.612 1 96.02 121 LEU A O 1
ATOM 951 N N . GLN A 1 122 ? 27.564 -14.362 -8.58 1 95.47 122 GLN A N 1
ATOM 952 C CA . GLN A 1 122 ? 26.802 -14.882 -7.449 1 95.47 122 GLN A CA 1
ATOM 953 C C . GLN A 1 122 ? 25.609 -13.987 -7.13 1 95.47 122 GLN A C 1
ATOM 955 O O . GLN A 1 122 ? 25.316 -13.726 -5.962 1 95.47 122 GLN A O 1
ATOM 960 N N . LEU A 1 123 ? 24.985 -13.409 -8.156 1 95.59 123 LEU A N 1
ATOM 961 C CA . LEU A 1 123 ? 23.767 -12.619 -8.018 1 95.59 123 LEU A CA 1
ATOM 962 C C . LEU A 1 123 ? 22.529 -13.499 -8.154 1 95.59 123 LEU A C 1
ATOM 964 O O . LEU A 1 123 ? 21.958 -13.611 -9.241 1 95.59 123 LEU A O 1
ATOM 968 N N . GLN A 1 124 ? 22.103 -14.031 -7.12 1 94.89 124 GLN A N 1
ATOM 969 C CA . GLN A 1 124 ? 21.055 -15.046 -7.132 1 94.89 124 GLN A CA 1
ATOM 970 C C . GLN A 1 124 ? 19.729 -14.462 -7.613 1 94.89 124 GLN A C 1
ATOM 972 O O . GLN A 1 124 ? 18.993 -15.112 -8.357 1 94.89 124 GLN A O 1
ATOM 977 N N . VAL A 1 125 ? 19.477 -13.192 -7.228 1 95.14 125 VAL A N 1
ATOM 978 C CA . VAL A 1 125 ? 18.205 -12.57 -7.578 1 95.14 125 VAL A CA 1
ATOM 979 C C . VAL A 1 125 ? 18.107 -12.409 -9.093 1 95.14 125 VAL A C 1
ATOM 981 O O . VAL A 1 125 ? 17.069 -12.702 -9.689 1 95.14 125 VAL A O 1
ATOM 984 N N . VAL A 1 126 ? 19.144 -11.983 -9.692 1 96.45 126 VAL A N 1
ATOM 985 C CA . VAL A 1 126 ? 19.166 -11.782 -11.137 1 96.45 126 VAL A CA 1
ATOM 986 C C . VAL A 1 126 ? 19.135 -13.133 -11.848 1 96.45 126 VAL A C 1
ATOM 988 O O . VAL A 1 126 ? 18.455 -13.291 -12.864 1 96.45 126 VAL A O 1
ATOM 991 N N . LYS A 1 127 ? 19.841 -14.128 -11.331 1 96.74 127 LYS A N 1
ATOM 992 C CA . LYS A 1 127 ? 19.854 -15.476 -11.893 1 96.74 127 LYS A CA 1
ATOM 993 C C . LYS A 1 127 ? 18.452 -16.079 -11.907 1 96.74 127 LYS A C 1
ATOM 995 O O . LYS A 1 127 ? 18.016 -16.625 -12.922 1 96.74 127 LYS A O 1
ATOM 1000 N N . GLU A 1 128 ? 17.747 -15.904 -10.829 1 96.03 128 GLU A N 1
ATOM 1001 C CA . GLU A 1 128 ? 16.391 -16.432 -10.722 1 96.03 128 GLU A CA 1
ATOM 1002 C C . GLU A 1 128 ? 15.442 -15.712 -11.676 1 96.03 128 GLU A C 1
ATOM 1004 O O . GLU A 1 128 ? 14.558 -16.335 -12.269 1 96.03 128 GLU A O 1
ATOM 1009 N N . PHE A 1 129 ? 15.636 -14.407 -11.784 1 96.83 129 PHE A N 1
ATOM 1010 C CA . PHE A 1 129 ? 14.827 -13.627 -12.714 1 96.83 129 PHE A CA 1
ATOM 1011 C C . PHE A 1 129 ? 15.006 -14.131 -14.141 1 96.83 129 PHE A C 1
ATOM 1013 O O . PHE A 1 129 ? 14.027 -14.304 -14.871 1 96.83 129 PHE A O 1
ATOM 1020 N N . CYS A 1 130 ? 16.214 -14.38 -14.494 1 96.01 130 CYS A N 1
ATOM 1021 C CA . CYS A 1 130 ? 16.51 -14.914 -15.818 1 96.01 130 CYS A CA 1
ATOM 1022 C C . CYS A 1 130 ? 15.906 -16.302 -15.995 1 96.01 130 CYS A C 1
ATOM 1024 O O . CYS A 1 130 ? 15.346 -16.61 -17.049 1 96.01 130 CYS A O 1
ATOM 1026 N N . ALA A 1 131 ? 16.038 -17.127 -14.958 1 95.96 131 ALA A N 1
ATOM 1027 C CA . ALA A 1 131 ? 15.466 -18.471 -14.999 1 95.96 131 ALA A CA 1
ATOM 1028 C C . ALA A 1 131 ? 13.961 -18.419 -15.242 1 95.96 131 ALA A C 1
ATOM 1030 O O . ALA A 1 131 ? 13.428 -19.192 -16.042 1 95.96 131 ALA A O 1
ATOM 1031 N N . ASN A 1 132 ? 13.324 -17.489 -14.599 1 95.59 132 ASN A N 1
ATOM 1032 C CA . ASN A 1 132 ? 11.882 -17.348 -14.765 1 95.59 132 ASN A CA 1
ATOM 1033 C C . ASN A 1 132 ? 11.52 -16.907 -16.18 1 95.59 132 ASN A C 1
ATOM 1035 O O . ASN A 1 132 ? 10.5 -17.331 -16.725 1 95.59 132 ASN A O 1
ATOM 1039 N N . PHE A 1 133 ? 12.291 -15.981 -16.696 1 95.38 133 PHE A N 1
ATOM 1040 C CA . PHE A 1 133 ? 12.08 -15.564 -18.077 1 95.38 133 PHE A CA 1
ATOM 1041 C C . PHE A 1 133 ? 12.175 -16.755 -19.023 1 95.38 133 PHE A C 1
ATOM 1043 O O . PHE A 1 133 ? 11.317 -16.937 -19.888 1 95.38 133 PHE A O 1
ATOM 1050 N N . ILE A 1 134 ? 13.156 -17.641 -18.798 1 94.52 134 ILE A N 1
ATOM 1051 C CA . ILE A 1 134 ? 13.392 -18.802 -19.649 1 94.52 134 ILE A CA 1
ATOM 1052 C C . ILE A 1 134 ? 12.248 -19.8 -19.489 1 94.52 134 ILE A C 1
ATOM 1054 O O . ILE A 1 134 ? 11.801 -20.404 -20.468 1 94.52 134 ILE A O 1
ATOM 1058 N N . LYS A 1 135 ? 11.749 -19.972 -18.25 1 93.29 135 LYS A N 1
ATOM 1059 C CA . LYS A 1 135 ? 10.638 -20.879 -17.976 1 93.29 135 LYS A CA 1
ATOM 1060 C C . LYS A 1 135 ? 9.416 -20.522 -18.817 1 93.29 135 LYS A C 1
ATOM 1062 O O . LYS A 1 135 ? 8.695 -21.408 -19.281 1 93.29 135 LYS A O 1
ATOM 1067 N N . SER A 1 136 ? 9.275 -19.205 -19.036 1 90.83 136 SER A N 1
ATOM 1068 C CA . SER A 1 136 ? 8.106 -18.729 -19.769 1 90.83 136 SER A CA 1
ATOM 1069 C C . SER A 1 136 ? 8.287 -18.904 -21.273 1 90.83 136 SER A C 1
ATOM 1071 O O . SER A 1 136 ? 7.344 -18.714 -22.043 1 90.83 136 SER A O 1
ATOM 1073 N N . HIS A 1 137 ? 9.471 -19.327 -21.706 1 90.57 137 HIS A N 1
ATOM 1074 C CA . HIS A 1 137 ? 9.754 -19.445 -23.132 1 90.57 137 HIS A CA 1
ATOM 1075 C C . HIS A 1 137 ? 10.13 -20.876 -23.503 1 90.57 137 HIS A C 1
ATOM 1077 O O . HIS A 1 137 ? 10.821 -21.102 -24.498 1 90.57 137 HIS A O 1
ATOM 1083 N N . LEU A 1 138 ? 9.665 -21.76 -22.685 1 91.62 138 LEU A N 1
ATOM 1084 C CA . LEU A 1 138 ? 9.909 -23.169 -22.974 1 91.62 138 LEU A CA 1
ATOM 1085 C C . LEU A 1 138 ? 9.148 -23.609 -24.22 1 91.62 138 LEU A C 1
ATOM 1087 O O . LEU A 1 138 ? 8 -23.209 -24.425 1 91.62 138 LEU A O 1
ATOM 1091 N N . HIS A 1 139 ? 9.732 -24.331 -25.035 1 91.29 139 HIS A N 1
ATOM 1092 C CA . HIS A 1 139 ? 9.22 -24.873 -26.289 1 91.29 139 HIS A CA 1
ATOM 1093 C C . HIS A 1 139 ? 9.777 -26.267 -26.556 1 91.29 139 HIS A C 1
ATOM 1095 O O . HIS A 1 139 ? 10.871 -26.601 -26.095 1 91.29 139 HIS A O 1
ATOM 1101 N N . PRO A 1 140 ? 9.038 -27.12 -27.241 1 91.58 140 PRO A N 1
ATOM 1102 C CA . PRO A 1 140 ? 9.512 -28.476 -27.532 1 91.58 140 PRO A CA 1
ATOM 1103 C C . PRO A 1 140 ? 10.868 -28.489 -28.234 1 91.58 140 PRO A C 1
ATOM 1105 O O . PRO A 1 140 ? 11.641 -29.437 -28.074 1 91.58 140 PRO A O 1
ATOM 1108 N N . ASN A 1 141 ? 11.229 -27.401 -28.914 1 91.18 141 ASN A N 1
ATOM 1109 C CA . ASN A 1 141 ? 12.468 -27.35 -29.684 1 91.18 141 ASN A CA 1
ATOM 1110 C C . ASN A 1 141 ? 13.623 -26.799 -28.852 1 91.18 141 ASN A C 1
ATOM 1112 O O . ASN A 1 141 ? 14.751 -26.702 -29.338 1 91.18 141 ASN A O 1
ATOM 1116 N N . ASN A 1 142 ? 13.41 -26.436 -27.625 1 92.47 142 ASN A N 1
ATOM 1117 C CA . ASN A 1 142 ? 14.503 -25.872 -26.84 1 92.47 142 ASN A CA 1
ATOM 1118 C C . ASN A 1 142 ? 14.553 -26.472 -25.438 1 92.47 142 ASN A C 1
ATOM 1120 O O . ASN A 1 142 ? 15.471 -26.184 -24.667 1 92.47 142 ASN A O 1
ATOM 1124 N N . CYS A 1 143 ? 13.582 -27.26 -25.082 1 93 143 CYS A N 1
ATOM 1125 C CA . CYS A 1 143 ? 13.427 -27.78 -23.728 1 93 143 CYS A CA 1
ATOM 1126 C C . CYS A 1 143 ? 14.649 -28.59 -23.312 1 93 143 CYS A C 1
ATOM 1128 O O . CYS A 1 143 ? 15.13 -28.462 -22.184 1 93 143 CYS A O 1
ATOM 1130 N N . LEU A 1 144 ? 15.219 -29.39 -24.187 1 94.11 144 LEU A N 1
ATOM 1131 C CA . LEU A 1 144 ? 16.373 -30.218 -23.855 1 94.11 144 LEU A CA 1
ATOM 1132 C C . LEU A 1 144 ? 17.623 -29.363 -23.677 1 94.11 144 LEU A C 1
ATOM 1134 O O . LEU A 1 144 ? 18.421 -29.604 -22.768 1 94.11 144 LEU A O 1
ATOM 1138 N N . GLY A 1 145 ? 17.837 -28.396 -24.56 1 92.92 145 GLY A N 1
ATOM 1139 C CA . GLY A 1 145 ? 18.926 -27.447 -24.39 1 92.92 145 GLY A CA 1
ATOM 1140 C C . GLY A 1 145 ? 18.856 -26.687 -23.079 1 92.92 145 GLY A C 1
ATOM 1141 O O . GLY A 1 145 ? 19.878 -26.475 -22.424 1 92.92 145 GLY A O 1
ATOM 1142 N N . ILE A 1 146 ? 17.703 -26.271 -22.716 1 94.67 146 ILE A N 1
ATOM 1143 C CA . ILE A 1 146 ? 17.486 -25.536 -21.475 1 94.67 146 ILE A CA 1
ATOM 1144 C C . ILE A 1 146 ? 17.779 -26.442 -20.281 1 94.67 146 ILE A C 1
ATOM 1146 O O . ILE A 1 146 ? 18.326 -25.991 -19.271 1 94.67 146 ILE A O 1
ATOM 1150 N N . CYS A 1 147 ? 17.389 -27.756 -20.393 1 94.1 147 CYS A N 1
ATOM 1151 C CA . CYS A 1 147 ? 17.725 -28.707 -19.34 1 94.1 147 CYS A CA 1
ATOM 1152 C C . CYS A 1 147 ? 19.231 -28.762 -19.114 1 94.1 147 CYS A C 1
ATOM 1154 O O . CYS A 1 147 ? 19.696 -28.68 -17.976 1 94.1 147 CYS A O 1
ATOM 1156 N N . GLN A 1 148 ? 19.996 -28.844 -20.191 1 92.58 148 GLN A N 1
ATOM 1157 C CA . GLN A 1 148 ? 21.451 -28.901 -20.106 1 92.58 148 GLN A CA 1
ATOM 1158 C C . GLN A 1 148 ? 22.02 -27.61 -19.526 1 92.58 148 GLN A C 1
ATOM 1160 O O . GLN A 1 148 ? 22.935 -27.643 -18.7 1 92.58 148 GLN A O 1
ATOM 1165 N N . PHE A 1 149 ? 21.526 -26.558 -20.003 1 94.08 149 PHE A N 1
ATOM 1166 C CA . PHE A 1 149 ? 21.935 -25.239 -19.535 1 94.08 149 PHE A CA 1
ATOM 1167 C C . PHE A 1 149 ? 21.693 -25.096 -18.037 1 94.08 149 PHE A C 1
ATOM 1169 O O . PHE A 1 149 ? 22.562 -24.618 -17.305 1 94.08 149 PHE A O 1
ATOM 1176 N N . ALA A 1 150 ? 20.473 -25.471 -17.562 1 94.79 150 ALA A N 1
ATOM 1177 C CA . ALA A 1 150 ? 20.105 -25.388 -16.151 1 94.79 150 ALA A CA 1
ATOM 1178 C C . ALA A 1 150 ? 21.015 -26.263 -15.295 1 94.79 150 ALA A C 1
ATOM 1180 O O . ALA A 1 150 ? 21.39 -25.879 -14.184 1 94.79 150 ALA A O 1
ATOM 1181 N N . GLU A 1 151 ? 21.382 -27.426 -15.863 1 93.38 151 GLU A N 1
ATOM 1182 C CA . GLU A 1 151 ? 22.284 -28.322 -15.146 1 93.38 151 GLU A CA 1
ATOM 1183 C C . GLU A 1 151 ? 23.672 -27.705 -14.998 1 93.38 151 GLU A C 1
ATOM 1185 O O . GLU A 1 151 ? 24.277 -27.775 -13.926 1 93.38 151 GLU A O 1
ATOM 1190 N N . LEU A 1 152 ? 24.246 -27.093 -16.017 1 91.64 152 LEU A N 1
ATOM 1191 C CA . LEU A 1 152 ? 25.566 -26.473 -16.016 1 91.64 152 LEU A CA 1
ATOM 1192 C C . LEU A 1 152 ? 25.638 -25.348 -14.989 1 91.64 152 LEU A C 1
ATOM 1194 O O . LEU A 1 152 ? 26.641 -25.206 -14.286 1 91.64 152 LEU A O 1
ATOM 1198 N N . LEU A 1 153 ? 24.571 -24.597 -14.876 1 93.59 153 LEU A N 1
ATOM 1199 C CA . LEU A 1 153 ? 24.567 -23.445 -13.98 1 93.59 153 LEU A CA 1
ATOM 1200 C C . LEU A 1 153 ? 24.035 -23.829 -12.604 1 93.59 153 LEU A C 1
ATOM 1202 O O . LEU A 1 153 ? 23.903 -22.975 -11.724 1 93.59 153 LEU A O 1
ATOM 1206 N N . MET A 1 154 ? 23.594 -25.167 -12.446 1 93.43 154 MET A N 1
ATOM 1207 C CA . MET A 1 154 ? 23.088 -25.682 -11.177 1 93.43 154 MET A CA 1
ATOM 1208 C C . MET A 1 154 ? 21.857 -24.903 -10.726 1 93.43 154 MET A C 1
ATOM 1210 O O . MET A 1 154 ? 21.773 -24.483 -9.57 1 93.43 154 MET A O 1
ATOM 1214 N N . CYS A 1 155 ? 21.001 -24.577 -11.719 1 94.9 155 CYS A N 1
ATOM 1215 C CA . CYS A 1 155 ? 19.731 -23.924 -11.419 1 94.9 155 CYS A CA 1
ATOM 1216 C C . CYS A 1 155 ? 18.602 -24.944 -11.326 1 94.9 155 CYS A C 1
ATOM 1218 O O . CYS A 1 155 ? 17.978 -25.278 -12.334 1 94.9 155 CYS A O 1
ATOM 1220 N N . MET A 1 156 ? 18.226 -25.381 -10.188 1 94.42 156 MET A N 1
ATOM 1221 C CA . MET A 1 156 ? 17.329 -26.507 -9.949 1 94.42 156 MET A CA 1
ATOM 1222 C C . MET A 1 156 ? 15.899 -26.157 -10.347 1 94.42 156 MET A C 1
ATOM 1224 O O . MET A 1 156 ? 15.232 -26.937 -11.029 1 94.42 156 MET A O 1
ATOM 1228 N N . PRO A 1 157 ? 15.494 -24.924 -9.988 1 94.28 157 PRO A N 1
ATOM 1229 C CA . PRO A 1 157 ? 14.112 -24.621 -10.367 1 94.28 157 PRO A CA 1
ATOM 1230 C C . PRO A 1 157 ? 13.895 -24.648 -11.878 1 94.28 157 PRO A C 1
ATOM 1232 O O . PRO A 1 157 ? 12.866 -25.138 -12.35 1 94.28 157 PRO A O 1
ATOM 1235 N N . LEU A 1 158 ? 14.84 -24.133 -12.574 1 95.53 158 LEU A N 1
ATOM 1236 C CA . LEU A 1 158 ? 14.742 -24.138 -14.03 1 95.53 158 LEU A CA 1
ATOM 1237 C C . LEU A 1 158 ? 14.834 -25.559 -14.575 1 95.53 158 LEU A C 1
ATOM 1239 O O . LEU A 1 158 ? 14.095 -25.925 -15.492 1 95.53 158 LEU A O 1
ATOM 1243 N N . LEU A 1 159 ? 15.664 -26.379 -14 1 95.45 159 LEU A N 1
ATOM 1244 C CA . LEU A 1 159 ? 15.825 -27.769 -14.411 1 95.45 159 LEU A CA 1
ATOM 1245 C C . LEU A 1 159 ? 14.536 -28.554 -14.192 1 95.45 159 LEU A C 1
ATOM 1247 O O . LEU A 1 159 ? 14.092 -29.286 -15.079 1 95.45 159 LEU A O 1
ATOM 1251 N N . GLU A 1 160 ? 13.927 -28.406 -13.117 1 94.24 160 GLU A N 1
ATOM 1252 C CA . GLU A 1 160 ? 12.695 -29.113 -12.778 1 94.24 160 GLU A CA 1
ATOM 1253 C C . GLU A 1 160 ? 11.558 -28.721 -13.716 1 94.24 160 GLU A C 1
ATOM 1255 O O . GLU A 1 160 ? 10.789 -29.576 -14.161 1 94.24 160 GLU A O 1
ATOM 1260 N N . LYS A 1 161 ? 11.481 -27.446 -13.944 1 94.16 161 LYS A N 1
ATOM 1261 C CA . LYS A 1 161 ? 10.434 -26.985 -14.852 1 94.16 161 LYS A CA 1
ATOM 1262 C C . LYS A 1 161 ? 10.655 -27.522 -16.263 1 94.16 161 LYS A C 1
ATOM 1264 O O . LYS A 1 161 ? 9.7 -27.896 -16.948 1 94.16 161 LYS A O 1
ATOM 1269 N N . ALA A 1 162 ? 11.873 -27.487 -16.699 1 94.69 162 ALA A N 1
ATOM 1270 C CA . ALA A 1 162 ? 12.195 -27.998 -18.029 1 94.69 162 ALA A CA 1
ATOM 1271 C C . ALA A 1 162 ? 11.907 -29.493 -18.127 1 94.69 162 ALA A C 1
ATOM 1273 O O . ALA A 1 162 ? 11.375 -29.964 -19.136 1 94.69 162 ALA A O 1
ATOM 1274 N N . LYS A 1 163 ? 12.196 -30.226 -17.115 1 93.52 163 LYS A N 1
ATOM 1275 C CA . LYS A 1 163 ? 11.901 -31.656 -17.076 1 93.52 163 LYS A CA 1
ATOM 1276 C C . LYS A 1 163 ? 10.396 -31.906 -17.066 1 93.52 163 LYS A C 1
ATOM 1278 O O . LYS A 1 163 ? 9.908 -32.813 -17.744 1 93.52 163 LYS A O 1
ATOM 1283 N N . SER A 1 164 ? 9.765 -31.148 -16.242 1 91.9 164 SER A N 1
ATOM 1284 C CA . SER A 1 164 ? 8.31 -31.243 -16.214 1 91.9 164 SER A CA 1
ATOM 1285 C C . SER A 1 164 ? 7.712 -30.984 -17.593 1 91.9 164 SER A C 1
ATOM 1287 O O . SER A 1 164 ? 6.808 -31.7 -18.028 1 91.9 164 SER A O 1
ATOM 1289 N N . TYR A 1 165 ? 8.201 -29.96 -18.253 1 93.34 165 TYR A N 1
ATOM 1290 C CA . TYR A 1 165 ? 7.737 -29.651 -19.601 1 93.34 165 TYR A CA 1
ATOM 1291 C C . TYR A 1 165 ? 8 -30.816 -20.548 1 93.34 165 TYR A C 1
ATOM 1293 O O . TYR A 1 165 ? 7.142 -31.169 -21.361 1 93.34 165 TYR A O 1
ATOM 1301 N N . LEU A 1 166 ? 9.172 -31.342 -20.461 1 94.07 166 LEU A N 1
ATOM 1302 C CA . LEU A 1 166 ? 9.523 -32.511 -21.26 1 94.07 166 LEU A CA 1
ATOM 1303 C C . LEU A 1 166 ? 8.526 -33.642 -21.035 1 94.07 166 LEU A C 1
ATOM 1305 O O . LEU A 1 166 ? 8.03 -34.238 -21.994 1 94.07 166 LEU A O 1
ATOM 1309 N N . ASN A 1 167 ? 8.182 -33.898 -19.826 1 91.75 167 ASN A N 1
ATOM 1310 C CA . ASN A 1 167 ? 7.238 -34.959 -19.495 1 91.75 167 ASN A CA 1
ATOM 1311 C C . ASN A 1 167 ? 5.86 -34.691 -20.094 1 91.75 167 ASN A C 1
ATOM 1313 O O . ASN A 1 167 ? 5.245 -35.587 -20.674 1 91.75 167 ASN A O 1
ATOM 1317 N N . GLN A 1 168 ? 5.475 -33.524 -20 1 87.02 168 GLN A N 1
ATOM 1318 C CA . GLN A 1 168 ? 4.136 -33.148 -20.439 1 87.02 168 GLN A CA 1
ATOM 1319 C C . GLN A 1 168 ? 4.037 -33.145 -21.962 1 87.02 168 GLN A C 1
ATOM 1321 O O . GLN A 1 168 ? 2.974 -33.423 -22.521 1 87.02 168 GLN A O 1
ATOM 1326 N N . HIS A 1 169 ? 5.172 -32.823 -22.621 1 91.77 169 HIS A N 1
ATOM 1327 C CA . HIS A 1 169 ? 5.148 -32.662 -24.07 1 91.77 169 HIS A CA 1
ATOM 1328 C C . HIS A 1 169 ? 6.129 -33.613 -24.746 1 91.77 169 HIS A C 1
ATOM 1330 O O . HIS A 1 169 ? 6.775 -33.249 -25.731 1 91.77 169 HIS A O 1
ATOM 1336 N N . PHE A 1 170 ? 6.226 -34.726 -24.243 1 94.54 170 PHE A N 1
ATOM 1337 C CA . PHE A 1 170 ? 7.237 -35.675 -24.696 1 94.54 170 PHE A CA 1
ATOM 1338 C C . PHE A 1 170 ? 7.096 -35.944 -26.189 1 94.54 170 PHE A C 1
ATOM 1340 O O . PHE A 1 170 ? 8.09 -35.961 -26.919 1 94.54 170 PHE A O 1
ATOM 1347 N N . VAL A 1 171 ? 5.874 -36.105 -26.712 1 93.82 171 VAL A N 1
ATOM 1348 C CA . VAL A 1 171 ? 5.657 -36.492 -28.102 1 93.82 171 VAL A CA 1
ATOM 1349 C C . VAL A 1 171 ? 6.198 -35.408 -29.031 1 93.82 171 VAL A C 1
ATOM 1351 O O . VAL A 1 171 ? 6.904 -35.705 -29.998 1 93.82 171 VAL A O 1
ATOM 1354 N N . GLU A 1 172 ? 5.942 -34.205 -28.674 1 94.5 172 GLU A N 1
ATOM 1355 C CA . GLU A 1 172 ? 6.424 -33.088 -29.48 1 94.5 172 GLU A CA 1
ATOM 1356 C C . GLU A 1 172 ? 7.938 -32.936 -29.363 1 94.5 172 GLU A C 1
ATOM 1358 O O . GLU A 1 172 ? 8.622 -32.694 -30.36 1 94.5 172 GLU A O 1
ATOM 1363 N N . VAL A 1 173 ? 8.465 -33.082 -28.18 1 95.47 173 VAL A N 1
ATOM 1364 C CA . VAL A 1 173 ? 9.893 -32.925 -27.919 1 95.47 173 VAL A CA 1
ATOM 1365 C C . VAL A 1 173 ? 10.674 -34.014 -28.652 1 95.47 173 VAL A C 1
ATOM 1367 O O . VAL A 1 173 ? 11.766 -33.764 -29.166 1 95.47 173 VAL A O 1
ATOM 1370 N N . SER A 1 174 ? 10.116 -35.236 -28.747 1 95.93 174 SER A N 1
ATOM 1371 C CA . SER A 1 174 ? 10.789 -36.371 -29.371 1 95.93 174 SER A CA 1
ATOM 1372 C C . SER A 1 174 ? 10.969 -36.151 -30.869 1 95.93 174 SER A C 1
ATOM 1374 O O . SER A 1 174 ? 11.789 -36.816 -31.505 1 95.93 174 SER A O 1
ATOM 1376 N N . LYS A 1 175 ? 10.203 -35.217 -31.451 1 94.3 175 LYS A N 1
ATOM 1377 C CA . LYS A 1 175 ? 10.288 -34.931 -32.88 1 94.3 175 LYS A CA 1
ATOM 1378 C C . LYS A 1 175 ? 11.29 -33.814 -33.158 1 94.3 175 LYS A C 1
ATOM 1380 O O . LYS A 1 175 ? 11.572 -33.5 -34.317 1 94.3 175 LYS A O 1
ATOM 1385 N N . SER A 1 176 ? 11.818 -33.27 -32.157 1 93.32 176 SER A N 1
ATOM 1386 C CA . SER A 1 176 ? 12.721 -32.134 -32.303 1 93.32 176 SER A CA 1
ATOM 1387 C C . SER A 1 176 ? 14.127 -32.59 -32.682 1 93.32 176 SER A C 1
ATOM 1389 O O . SER A 1 176 ? 14.503 -33.736 -32.428 1 93.32 176 SER A O 1
ATOM 1391 N N . ASP A 1 177 ? 14.9 -31.691 -33.237 1 92.59 177 ASP A N 1
ATOM 1392 C CA . ASP A 1 177 ? 16.288 -31.962 -33.599 1 92.59 177 ASP A CA 1
ATOM 1393 C C . ASP A 1 177 ? 17.142 -32.203 -32.356 1 92.59 177 ASP A C 1
ATOM 1395 O O . ASP A 1 177 ? 18.069 -33.016 -32.382 1 92.59 177 ASP A O 1
ATOM 1399 N N . GLU A 1 178 ? 16.741 -31.559 -31.34 1 91.91 178 GLU A N 1
ATOM 1400 C CA . GLU A 1 178 ? 17.49 -31.71 -30.096 1 91.91 178 GLU A CA 1
ATOM 1401 C C . GLU A 1 178 ? 17.423 -33.146 -29.583 1 91.91 178 GLU A C 1
ATOM 1403 O O . GLU A 1 178 ? 18.421 -33.684 -29.099 1 91.91 178 GLU A O 1
ATOM 1408 N N . PHE A 1 179 ? 16.219 -33.658 -29.72 1 95.55 179 PHE A N 1
ATOM 1409 C CA . PHE A 1 179 ? 16.039 -35.03 -29.262 1 95.55 179 PHE A CA 1
ATOM 1410 C C . PHE A 1 179 ? 16.811 -36.002 -30.145 1 95.55 179 PHE A C 1
ATOM 1412 O O . PHE A 1 179 ? 17.486 -36.904 -29.644 1 95.55 179 PHE A O 1
ATOM 1419 N N . LEU A 1 180 ? 16.773 -35.794 -31.448 1 95.95 180 LEU A N 1
ATOM 1420 C CA . LEU A 1 180 ? 17.401 -36.696 -32.408 1 95.95 180 LEU A CA 1
ATOM 1421 C C . LEU A 1 180 ? 18.919 -36.661 -32.274 1 95.95 180 LEU A C 1
ATOM 1423 O O . LEU A 1 180 ? 19.6 -37.628 -32.625 1 95.95 180 LEU A O 1
ATOM 1427 N N . ASP A 1 181 ? 19.414 -35.598 -31.703 1 94.08 181 ASP A N 1
ATOM 1428 C CA . ASP A 1 181 ? 20.861 -35.441 -31.585 1 94.08 181 ASP A CA 1
ATOM 1429 C C . ASP A 1 181 ? 21.353 -35.901 -30.214 1 94.08 181 ASP A C 1
ATOM 1431 O O . ASP A 1 181 ? 22.552 -35.858 -29.933 1 94.08 181 ASP A O 1
ATOM 1435 N N . LEU A 1 182 ? 20.533 -36.4 -29.403 1 95.24 182 LEU A N 1
ATOM 1436 C CA . LEU A 1 182 ? 20.911 -36.833 -28.062 1 95.24 182 LEU A CA 1
ATOM 1437 C C . LEU A 1 182 ? 21.77 -38.092 -28.12 1 95.24 182 LEU A C 1
ATOM 1439 O O . LEU A 1 182 ? 21.73 -38.831 -29.106 1 95.24 182 LEU A O 1
ATOM 1443 N N . SER A 1 183 ? 22.5 -38.251 -27.101 1 95.47 183 SER A N 1
ATOM 1444 C CA . SER A 1 183 ? 23.262 -39.486 -26.95 1 95.47 183 SER A CA 1
ATOM 1445 C C . SER A 1 183 ? 22.367 -40.637 -26.501 1 95.47 183 SER A C 1
ATOM 1447 O O . SER A 1 183 ? 21.227 -40.418 -26.087 1 95.47 183 SER A O 1
ATOM 1449 N N . LYS A 1 184 ? 22.821 -41.793 -26.65 1 96.35 184 LYS A N 1
ATOM 1450 C CA . LYS A 1 184 ? 22.09 -42.995 -26.259 1 96.35 184 LYS A CA 1
ATOM 1451 C C . LYS A 1 184 ? 21.699 -42.946 -24.785 1 96.35 184 LYS A C 1
ATOM 1453 O O . LYS A 1 184 ? 20.556 -43.242 -24.43 1 96.35 184 LYS A O 1
ATOM 1458 N N . GLU A 1 185 ? 22.657 -42.525 -24.014 1 95.3 185 GLU A N 1
ATOM 1459 C CA . GLU A 1 185 ? 22.431 -42.498 -22.572 1 95.3 185 GLU A CA 1
ATOM 1460 C C . GLU A 1 185 ? 21.294 -41.546 -22.209 1 95.3 185 GLU A C 1
ATOM 1462 O O . GLU A 1 185 ? 20.473 -41.854 -21.342 1 95.3 185 GLU A O 1
ATOM 1467 N N . LYS A 1 186 ? 21.219 -40.42 -22.9 1 95.13 186 LYS A N 1
ATOM 1468 C CA . LYS A 1 186 ? 20.191 -39.424 -22.609 1 95.13 186 LYS A CA 1
ATOM 1469 C C . LYS A 1 186 ? 18.818 -39.901 -23.072 1 95.13 186 LYS A C 1
ATOM 1471 O O . LYS A 1 186 ? 17.818 -39.698 -22.379 1 95.13 186 LYS A O 1
ATOM 1476 N N . VAL A 1 187 ? 18.795 -40.526 -24.21 1 96.76 187 VAL A N 1
ATOM 1477 C CA . VAL A 1 187 ? 17.532 -41.035 -24.733 1 96.76 187 VAL A CA 1
ATOM 1478 C C . VAL A 1 187 ? 16.995 -42.129 -23.813 1 96.76 187 VAL A C 1
ATOM 1480 O O . VAL A 1 187 ? 15.8 -42.164 -23.511 1 96.76 187 VAL A O 1
ATOM 1483 N N . LEU A 1 188 ? 17.907 -43.02 -23.349 1 96.56 188 LEU A N 1
ATOM 1484 C CA . LEU A 1 188 ? 17.503 -44.089 -22.444 1 96.56 188 LEU A CA 1
ATOM 1485 C C . LEU A 1 188 ? 16.957 -43.52 -21.139 1 96.56 188 LEU A C 1
ATOM 1487 O O . LEU A 1 188 ? 15.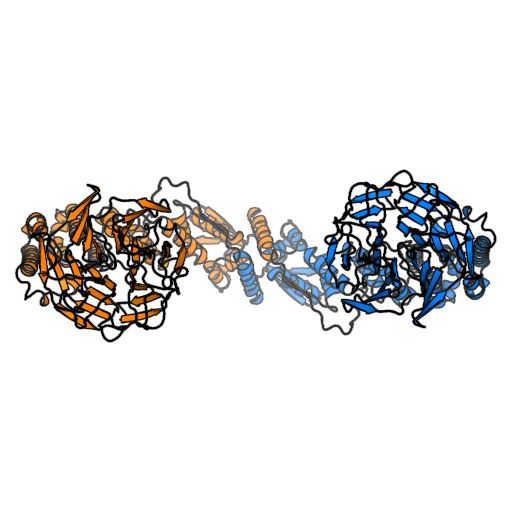955 -44.01 -20.614 1 96.56 188 LEU A O 1
ATOM 1491 N N . SER A 1 189 ? 17.6 -42.46 -20.757 1 94.83 189 SER A N 1
ATOM 1492 C CA . SER A 1 189 ? 17.191 -41.828 -19.507 1 94.83 189 SER A CA 1
ATOM 1493 C C . SER A 1 189 ? 15.8 -41.215 -19.628 1 94.83 189 SER A C 1
ATOM 1495 O O . SER A 1 189 ? 15.07 -41.119 -18.639 1 94.83 189 SER A O 1
ATOM 1497 N N . ILE A 1 190 ? 15.4 -40.783 -20.777 1 95.62 190 ILE A N 1
ATOM 1498 C CA . ILE A 1 190 ? 14.084 -40.199 -21.01 1 95.62 190 ILE A CA 1
ATOM 1499 C C . ILE A 1 190 ? 13.044 -41.308 -21.146 1 95.62 190 ILE A C 1
ATOM 1501 O O . ILE A 1 190 ? 11.995 -41.267 -20.5 1 95.62 190 ILE A O 1
ATOM 1505 N N . LEU A 1 191 ? 13.364 -42.354 -21.936 1 95 191 LEU A N 1
ATOM 1506 C CA . LEU A 1 191 ? 12.413 -43.406 -22.278 1 95 191 LEU A CA 1
ATOM 1507 C C . LEU A 1 191 ? 12.052 -44.234 -21.049 1 95 191 LEU A C 1
ATOM 1509 O O . LEU A 1 191 ? 10.974 -44.829 -20.992 1 95 191 LEU A O 1
ATOM 1513 N N . CYS A 1 192 ? 12.892 -44.295 -20.132 1 93.02 192 CYS A N 1
ATOM 1514 C CA . CYS A 1 192 ? 12.652 -45.135 -18.964 1 93.02 192 CYS A CA 1
ATOM 1515 C C . CYS A 1 192 ? 11.712 -44.447 -17.98 1 93.02 192 CYS A C 1
ATOM 1517 O O . CYS A 1 192 ? 11.223 -45.076 -17.04 1 93.02 192 CYS A O 1
ATOM 1519 N N . ARG A 1 193 ? 11.424 -43.212 -18.188 1 91.16 193 ARG A N 1
ATOM 1520 C CA . ARG A 1 193 ? 10.635 -42.435 -17.238 1 91.16 193 ARG A CA 1
ATOM 1521 C C . ARG A 1 193 ? 9.18 -42.891 -17.233 1 91.16 193 ARG A C 1
ATOM 1523 O O . ARG A 1 193 ? 8.594 -43.126 -18.292 1 91.16 193 ARG A O 1
ATOM 1530 N N . ASN A 1 194 ? 8.545 -42.948 -16.058 1 86.32 194 ASN A N 1
ATOM 1531 C CA . ASN A 1 194 ? 7.15 -43.346 -15.9 1 86.32 194 ASN A CA 1
ATOM 1532 C C . ASN A 1 194 ? 6.207 -42.156 -16.051 1 86.32 194 ASN A C 1
ATOM 1534 O O . ASN A 1 194 ? 5.012 -42.333 -16.293 1 86.32 194 ASN A O 1
ATOM 1538 N N . GLU A 1 195 ? 6.789 -40.971 -16.034 1 87.17 195 GLU A N 1
ATOM 1539 C CA . GLU A 1 195 ? 5.964 -39.774 -15.904 1 87.17 195 GLU A CA 1
ATOM 1540 C C . GLU A 1 195 ? 5.705 -39.131 -17.263 1 87.17 195 GLU A C 1
ATOM 1542 O O . GLU A 1 195 ? 5.111 -38.054 -17.343 1 87.17 195 GLU A O 1
ATOM 1547 N N . LEU A 1 196 ? 6.158 -39.805 -18.316 1 90.6 196 LEU A N 1
ATOM 1548 C CA . LEU A 1 196 ? 5.972 -39.227 -19.642 1 90.6 196 LEU A CA 1
ATOM 1549 C C . LEU A 1 196 ? 4.494 -39.189 -20.016 1 90.6 196 LEU A C 1
ATOM 1551 O O . LEU A 1 196 ? 3.782 -40.181 -19.849 1 90.6 196 LEU A O 1
ATOM 1555 N N . HIS A 1 197 ? 4.087 -38.055 -20.452 1 86.95 197 HIS A N 1
ATOM 1556 C CA . HIS A 1 197 ? 2.713 -37.926 -20.926 1 86.95 197 HIS A CA 1
ATOM 1557 C C . HIS A 1 197 ? 2.569 -38.46 -22.348 1 86.95 197 HIS A C 1
ATOM 1559 O O . HIS A 1 197 ? 2.997 -37.811 -23.305 1 86.95 197 HIS A O 1
ATOM 1565 N N . VAL A 1 198 ? 2.026 -39.622 -22.492 1 86.94 198 VAL A N 1
ATOM 1566 C CA . VAL A 1 198 ? 1.796 -40.24 -23.793 1 86.94 198 VAL A CA 1
ATOM 1567 C C . VAL A 1 198 ? 0.385 -40.82 -23.848 1 86.94 198 VAL A C 1
ATOM 1569 O O . VAL A 1 198 ? -0.151 -41.263 -22.829 1 86.94 198 VAL A O 1
ATOM 1572 N N . LYS A 1 199 ? -0.261 -40.716 -24.979 1 75.31 199 LYS A N 1
ATOM 1573 C CA . LYS A 1 199 ? -1.588 -41.294 -25.168 1 75.31 199 LYS A CA 1
ATOM 1574 C C . LYS A 1 199 ? -1.522 -42.818 -25.221 1 75.31 199 LYS A C 1
ATOM 1576 O O . LYS A 1 199 ? -2.443 -43.501 -24.769 1 75.31 199 LYS A O 1
ATOM 1581 N N . SER A 1 200 ? -0.468 -43.359 -25.83 1 83.08 200 SER A N 1
ATOM 1582 C CA . SER A 1 200 ? -0.201 -44.789 -25.943 1 83.08 200 SER A CA 1
ATOM 1583 C C . SER A 1 200 ? 1.297 -45.075 -25.915 1 83.08 200 SER A C 1
ATOM 1585 O O . SER A 1 200 ? 2.106 -44.213 -26.265 1 83.08 200 SER A O 1
ATOM 1587 N N . GLU A 1 201 ? 1.57 -46.26 -25.513 1 90.09 201 GLU A N 1
ATOM 1588 C CA . GLU A 1 201 ? 2.972 -46.666 -25.463 1 90.09 201 GLU A CA 1
ATOM 1589 C C . GLU A 1 201 ? 3.583 -46.713 -26.861 1 90.09 201 GLU A C 1
ATOM 1591 O O . GLU A 1 201 ? 4.805 -46.664 -27.011 1 90.09 201 GLU A O 1
ATOM 1596 N N . GLU A 1 202 ? 2.764 -46.728 -27.852 1 92.94 202 GLU A N 1
ATOM 1597 C CA . GLU A 1 202 ? 3.237 -46.763 -29.233 1 92.94 202 GLU A CA 1
ATOM 1598 C C . GLU A 1 202 ? 4.022 -45.502 -29.579 1 92.94 202 GLU A C 1
ATOM 1600 O O . GLU A 1 202 ? 4.918 -45.534 -30.426 1 92.94 202 GLU A O 1
ATOM 1605 N N . GLN A 1 203 ? 3.684 -44.436 -28.899 1 93.79 203 GLN A N 1
ATOM 1606 C CA . GLN A 1 203 ? 4.352 -43.163 -29.15 1 93.79 203 GLN A CA 1
ATOM 1607 C C . GLN A 1 203 ? 5.812 -43.212 -28.707 1 93.79 203 GLN A C 1
ATOM 1609 O O . GLN A 1 203 ? 6.664 -42.53 -29.28 1 93.79 203 GLN A O 1
ATOM 1614 N N . LEU A 1 204 ? 6.137 -44.011 -27.716 1 95.4 204 LEU A N 1
ATOM 1615 C CA . LEU A 1 204 ? 7.521 -44.182 -27.288 1 95.4 204 LEU A CA 1
ATOM 1616 C C . LEU A 1 204 ? 8.315 -44.979 -28.318 1 95.4 204 LEU A C 1
ATOM 1618 O O . LEU A 1 204 ? 9.492 -44.699 -28.553 1 95.4 204 LEU A O 1
ATOM 1622 N N . PHE A 1 205 ? 7.634 -45.987 -28.891 1 96.31 205 PHE A N 1
ATOM 1623 C CA . PHE A 1 205 ? 8.31 -46.743 -29.938 1 96.31 205 PHE A CA 1
ATOM 1624 C C . PHE A 1 205 ? 8.658 -45.843 -31.117 1 96.31 205 PHE A C 1
ATOM 1626 O O . PHE A 1 205 ? 9.769 -45.909 -31.648 1 96.31 205 PHE A O 1
ATOM 1633 N N . TYR A 1 206 ? 7.639 -45.034 -31.481 1 95.75 206 TYR A N 1
ATOM 1634 C CA . TYR A 1 206 ? 7.881 -44.127 -32.598 1 95.75 206 TYR A CA 1
ATOM 1635 C C . TYR A 1 206 ? 9.046 -43.192 -32.298 1 95.75 206 TYR A C 1
ATOM 1637 O O . TYR A 1 206 ? 9.856 -42.896 -33.18 1 95.75 206 TYR A O 1
ATOM 1645 N N . ALA A 1 207 ? 9.138 -42.707 -31.098 1 97.02 207 ALA A N 1
ATOM 1646 C CA . ALA A 1 207 ? 10.232 -41.824 -30.701 1 97.02 207 ALA A CA 1
ATOM 1647 C C . ALA A 1 207 ? 11.575 -42.545 -30.782 1 97.02 207 ALA A C 1
ATOM 1649 O O . ALA A 1 207 ? 12.54 -42.01 -31.332 1 97.02 207 ALA A O 1
ATOM 1650 N N . ALA A 1 208 ? 11.651 -43.777 -30.253 1 96.69 208 ALA A N 1
ATOM 1651 C CA . ALA A 1 208 ? 12.876 -44.571 -30.284 1 96.69 208 ALA A CA 1
ATOM 1652 C C . ALA A 1 208 ? 13.278 -44.904 -31.718 1 96.69 208 ALA A C 1
ATOM 1654 O O . ALA A 1 208 ? 14.453 -44.804 -32.079 1 96.69 208 ALA A O 1
ATOM 1655 N N . SER A 1 209 ? 12.27 -45.299 -32.488 1 96.26 209 SER A N 1
ATOM 1656 C CA . SER A 1 209 ? 12.529 -45.645 -33.881 1 96.26 209 SER A CA 1
ATOM 1657 C C . SER A 1 209 ? 13.045 -44.442 -34.663 1 96.26 209 SER A C 1
ATOM 1659 O O . SER A 1 209 ? 13.979 -44.567 -35.459 1 96.26 209 SER A O 1
ATOM 1661 N N . ALA A 1 210 ? 12.408 -43.317 -34.462 1 96.33 210 ALA A N 1
ATOM 1662 C CA . ALA A 1 210 ? 12.849 -42.096 -35.132 1 96.33 210 ALA A CA 1
ATOM 1663 C C . ALA A 1 210 ? 14.286 -41.75 -34.752 1 96.33 210 ALA A C 1
ATOM 1665 O O . ALA A 1 210 ? 15.075 -41.329 -35.601 1 96.33 210 ALA A O 1
ATOM 1666 N N . TRP A 1 211 ? 14.585 -41.892 -33.484 1 97.47 211 TRP A N 1
ATOM 1667 C CA . TRP A 1 211 ? 15.938 -41.62 -33.009 1 97.47 211 TRP A CA 1
ATOM 1668 C C . TRP A 1 211 ? 16.946 -42.552 -33.674 1 97.47 211 TRP A C 1
ATOM 1670 O O . TRP A 1 211 ? 18.016 -42.114 -34.103 1 97.47 211 TRP A O 1
ATOM 1680 N N . VAL A 1 212 ? 16.649 -43.831 -33.846 1 96.61 212 VAL A N 1
ATOM 1681 C CA . VAL A 1 212 ? 17.531 -44.814 -34.467 1 96.61 212 VAL A CA 1
ATOM 1682 C C . VAL A 1 212 ? 17.664 -44.52 -35.959 1 96.61 212 VAL A C 1
ATOM 1684 O O . VAL A 1 212 ? 18.765 -44.569 -36.513 1 96.61 212 VAL A O 1
ATOM 1687 N N . LYS A 1 213 ? 16.521 -44.188 -36.6 1 95.24 213 LYS A N 1
ATOM 1688 C CA . LYS A 1 213 ? 16.495 -43.972 -38.044 1 95.24 213 LYS A CA 1
ATOM 1689 C C . LYS A 1 213 ? 17.283 -42.722 -38.426 1 95.24 213 LYS A C 1
ATOM 1691 O O . LYS A 1 213 ? 17.751 -42.6 -39.56 1 95.24 213 LYS A O 1
ATOM 1696 N N . PHE A 1 214 ? 17.392 -41.817 -37.52 1 95.89 214 PHE A N 1
ATOM 1697 C CA . PHE A 1 214 ? 18.117 -40.577 -37.772 1 95.89 214 PHE A CA 1
ATOM 1698 C C . PHE A 1 214 ? 19.587 -40.859 -38.062 1 95.89 214 PHE A C 1
ATOM 1700 O O . PHE A 1 214 ? 20.192 -40.209 -38.917 1 95.89 214 PHE A O 1
ATOM 1707 N N . LYS A 1 215 ? 20.218 -41.795 -37.381 1 95.38 215 LYS A N 1
ATOM 1708 C CA . LYS A 1 215 ? 21.556 -42.323 -37.633 1 95.38 215 LYS A CA 1
ATOM 1709 C C . LYS A 1 215 ? 21.561 -43.849 -37.593 1 95.38 215 LYS A C 1
ATOM 1711 O O . LYS A 1 215 ? 22.228 -44.45 -36.749 1 95.38 215 LYS A O 1
ATOM 1716 N N . TYR A 1 216 ? 20.955 -44.435 -38.552 1 94.02 216 TYR A N 1
ATOM 1717 C CA . TYR A 1 216 ? 20.584 -45.846 -38.556 1 94.02 216 TYR A CA 1
ATOM 1718 C C . TYR A 1 216 ? 21.818 -46.735 -38.465 1 94.02 216 TYR A C 1
ATOM 1720 O O . TYR A 1 216 ? 21.841 -47.699 -37.696 1 94.02 216 TYR A O 1
ATOM 1728 N N . THR A 1 217 ? 22.838 -46.497 -39.175 1 93.57 217 THR A N 1
ATOM 1729 C CA . THR A 1 217 ? 24.018 -47.351 -39.248 1 93.57 217 THR A CA 1
ATOM 1730 C C . THR A 1 217 ? 24.708 -47.436 -37.889 1 93.57 217 THR A C 1
ATOM 1732 O O . THR A 1 217 ? 25.186 -48.502 -37.496 1 93.57 217 THR A O 1
ATOM 1735 N N . GLN A 1 218 ? 24.635 -46.306 -37.254 1 94.37 218 GLN A N 1
ATOM 1736 C CA . GLN A 1 218 ? 25.355 -46.247 -35.986 1 94.37 218 GLN A CA 1
ATOM 1737 C C . GLN A 1 218 ? 24.458 -46.659 -34.823 1 94.37 218 GLN A C 1
ATOM 1739 O O . GLN A 1 218 ? 24.941 -47.165 -33.808 1 94.37 218 GLN A O 1
ATOM 1744 N N . ARG A 1 219 ? 23.107 -46.52 -34.962 1 95.79 219 ARG A N 1
ATOM 1745 C CA . ARG A 1 219 ? 22.242 -46.612 -33.79 1 95.79 219 ARG A CA 1
ATOM 1746 C C . ARG A 1 219 ? 21.373 -47.864 -33.849 1 95.79 219 ARG A C 1
ATOM 1748 O O . ARG A 1 219 ? 20.714 -48.215 -32.867 1 95.79 219 ARG A O 1
ATOM 1755 N N . CYS A 1 220 ? 21.349 -48.596 -34.887 1 94.25 220 CYS A N 1
ATOM 1756 C CA . CYS A 1 220 ? 20.495 -49.767 -35.046 1 94.25 220 CYS A CA 1
ATOM 1757 C C . CYS A 1 220 ? 20.809 -50.819 -33.988 1 94.25 220 CYS A C 1
ATOM 1759 O O . CYS A 1 220 ? 19.914 -51.53 -33.529 1 94.25 220 CYS A O 1
ATOM 1761 N N . GLU A 1 221 ? 22.052 -50.882 -33.598 1 92.76 221 GLU A N 1
ATOM 1762 C CA . GLU A 1 221 ? 22.48 -51.872 -32.614 1 92.76 221 GLU A CA 1
ATOM 1763 C C . GLU A 1 221 ? 21.9 -51.567 -31.236 1 92.76 221 GLU A C 1
ATOM 1765 O O . GLU A 1 221 ? 21.809 -52.454 -30.384 1 92.76 221 GLU A O 1
ATOM 1770 N N . TYR A 1 222 ? 21.497 -50.32 -31.104 1 95.04 222 TYR A N 1
ATOM 1771 C CA . TYR A 1 222 ? 21.01 -49.909 -29.792 1 95.04 222 TYR A CA 1
ATOM 1772 C C . TYR A 1 222 ? 19.521 -50.199 -29.648 1 95.04 222 TYR A C 1
ATOM 1774 O O . TYR A 1 222 ? 18.935 -49.963 -28.589 1 95.04 222 TYR A O 1
ATOM 1782 N N . MET A 1 223 ? 18.887 -50.728 -30.656 1 95.28 223 MET A N 1
ATOM 1783 C CA . MET A 1 223 ? 17.438 -50.909 -30.656 1 95.28 223 MET A CA 1
ATOM 1784 C C . MET A 1 223 ? 17.007 -51.849 -29.536 1 95.28 223 MET A C 1
ATOM 1786 O O . MET A 1 223 ? 15.974 -51.632 -28.9 1 95.28 223 MET A O 1
ATOM 1790 N N . HIS A 1 224 ? 17.82 -52.849 -29.284 1 95.21 224 HIS A N 1
ATOM 1791 C CA . HIS A 1 224 ? 17.485 -53.814 -28.243 1 95.21 224 HIS A CA 1
ATOM 1792 C C . HIS A 1 224 ? 17.382 -53.14 -26.879 1 95.21 224 HIS A C 1
ATOM 1794 O O . HIS A 1 224 ? 16.461 -53.425 -26.109 1 95.21 224 HIS A O 1
ATOM 1800 N N . GLU A 1 225 ? 18.34 -52.285 -26.612 1 95.7 225 GLU A N 1
ATOM 1801 C CA . GLU A 1 225 ? 18.348 -51.58 -25.334 1 95.7 225 GLU A CA 1
ATOM 1802 C C . GLU A 1 225 ? 17.165 -50.623 -25.223 1 95.7 225 GLU A C 1
ATOM 1804 O O . GLU A 1 225 ? 16.568 -50.486 -24.153 1 95.7 225 GLU A O 1
ATOM 1809 N N . LEU A 1 226 ? 16.833 -49.951 -26.326 1 96.59 226 LEU A N 1
ATOM 1810 C CA . LEU A 1 226 ? 15.714 -49.016 -26.339 1 96.59 226 LEU A CA 1
ATOM 1811 C C . LEU A 1 226 ? 14.393 -49.746 -26.122 1 96.59 226 LEU A C 1
ATOM 1813 O O . LEU A 1 226 ? 13.556 -49.302 -25.332 1 96.59 226 LEU A O 1
ATOM 1817 N N . LEU A 1 227 ? 14.243 -50.882 -26.758 1 95.01 227 LEU A N 1
ATOM 1818 C CA . LEU A 1 227 ? 13.01 -51.659 -26.72 1 95.01 227 LEU A CA 1
ATOM 1819 C C . LEU A 1 227 ? 12.73 -52.166 -25.309 1 95.01 227 LEU A C 1
ATOM 1821 O O . LEU A 1 227 ? 11.575 -52.403 -24.947 1 95.01 227 LEU A O 1
ATOM 1825 N N . GLN A 1 228 ? 13.779 -52.313 -24.535 1 93.55 228 GLN A N 1
ATOM 1826 C CA . GLN A 1 228 ? 13.64 -52.786 -23.162 1 93.55 228 GLN A CA 1
ATOM 1827 C C . GLN A 1 228 ? 12.923 -51.756 -22.295 1 93.55 228 GLN A C 1
ATOM 1829 O O . GLN A 1 228 ? 12.369 -52.097 -21.247 1 93.55 228 GLN A O 1
ATOM 1834 N N . HIS A 1 229 ? 12.94 -50.488 -22.761 1 93.92 229 HIS A N 1
ATOM 1835 C CA . HIS A 1 229 ? 12.328 -49.428 -21.967 1 93.92 229 HIS A CA 1
ATOM 1836 C C . HIS A 1 229 ? 10.957 -49.049 -22.518 1 93.92 229 HIS A C 1
ATOM 1838 O O . HIS A 1 229 ? 10.321 -48.117 -22.022 1 93.92 229 HIS A O 1
ATOM 1844 N N . ILE A 1 230 ? 10.58 -49.722 -23.554 1 95.05 230 ILE A N 1
ATOM 1845 C CA . ILE A 1 230 ? 9.227 -49.584 -24.082 1 95.05 230 ILE A CA 1
ATOM 1846 C C . ILE A 1 230 ? 8.351 -50.722 -23.562 1 95.05 230 ILE A C 1
ATOM 1848 O O . ILE A 1 230 ? 8.746 -51.889 -23.61 1 95.05 230 ILE A O 1
ATOM 1852 N N . ARG A 1 231 ? 7.253 -50.417 -23.042 1 92.92 231 ARG A N 1
ATOM 1853 C CA . ARG A 1 231 ? 6.343 -51.409 -22.478 1 92.92 231 ARG A CA 1
ATOM 1854 C C . ARG A 1 231 ? 5.559 -52.12 -23.576 1 92.92 231 ARG A C 1
ATOM 1856 O O . ARG A 1 231 ? 4.379 -51.833 -23.788 1 92.92 231 ARG A O 1
ATOM 1863 N N . LEU A 1 232 ? 6.143 -53.142 -24.178 1 92.97 232 LEU A N 1
ATOM 1864 C CA . LEU A 1 232 ? 5.665 -53.83 -25.372 1 92.97 232 LEU A CA 1
ATOM 1865 C C . LEU A 1 232 ? 4.344 -54.542 -25.097 1 92.97 232 LEU A C 1
ATOM 1867 O O . LEU A 1 232 ? 3.459 -54.571 -25.955 1 92.97 232 LEU A O 1
ATOM 1871 N N . PRO A 1 233 ? 4.166 -55.056 -23.883 1 87.82 233 PRO A N 1
ATOM 1872 C CA . PRO A 1 233 ? 2.908 -55.75 -23.597 1 87.82 233 PRO A CA 1
ATOM 1873 C C . PRO A 1 233 ? 1.697 -54.82 -23.649 1 87.82 233 PRO A C 1
ATOM 1875 O O . PRO A 1 233 ? 0.56 -55.287 -23.754 1 87.82 233 PRO A O 1
ATOM 1878 N N . LEU A 1 234 ? 1.961 -53.508 -23.56 1 86.25 234 LEU A N 1
ATOM 1879 C CA . LEU A 1 234 ? 0.864 -52.547 -23.555 1 86.25 234 LEU A CA 1
ATOM 1880 C C . LEU A 1 234 ? 0.507 -52.123 -24.976 1 86.25 234 LEU A C 1
ATOM 1882 O O . LEU A 1 234 ? -0.462 -51.389 -25.184 1 86.25 234 LEU A O 1
ATOM 1886 N N . LEU A 1 235 ? 1.333 -52.602 -25.928 1 88.71 235 LEU A N 1
ATOM 1887 C CA . LEU A 1 235 ? 1.05 -52.279 -27.323 1 88.71 235 LEU A CA 1
ATOM 1888 C C . LEU A 1 235 ? -0.083 -53.145 -27.862 1 88.71 235 LEU A C 1
ATOM 1890 O O . LEU A 1 235 ? -0.3 -54.26 -27.382 1 88.71 235 LEU A O 1
ATOM 1894 N N . ARG A 1 236 ? -0.934 -52.521 -28.807 1 79.63 236 ARG A N 1
ATOM 1895 C CA . ARG A 1 236 ? -1.977 -53.282 -29.488 1 79.63 236 ARG A CA 1
ATOM 1896 C C . ARG A 1 236 ? -1.38 -54.437 -30.285 1 79.63 236 ARG A C 1
ATOM 1898 O O . ARG A 1 236 ? -0.335 -54.285 -30.921 1 79.63 236 ARG A O 1
ATOM 1905 N N . PRO A 1 237 ? -1.934 -55.586 -30.282 1 83.09 237 PRO A N 1
ATOM 1906 C CA . PRO A 1 237 ? -1.432 -56.746 -31.022 1 83.09 237 PRO A CA 1
ATOM 1907 C C . PRO A 1 237 ? -1.167 -56.438 -32.494 1 83.09 237 PRO A C 1
ATOM 1909 O O . PRO A 1 237 ? -0.161 -56.886 -33.051 1 83.09 237 PRO A O 1
ATOM 1912 N N . GLN A 1 238 ? -2.065 -55.717 -33.086 1 86.31 238 GLN A N 1
ATOM 1913 C CA . GLN A 1 238 ? -1.877 -55.352 -34.486 1 86.31 238 GLN A CA 1
ATOM 1914 C C . GLN A 1 238 ? -0.601 -54.537 -34.675 1 86.31 238 GLN A C 1
ATOM 1916 O O . GLN A 1 238 ? 0.116 -54.716 -35.663 1 86.31 238 GLN A O 1
ATOM 1921 N N . PHE A 1 239 ? -0.379 -53.711 -33.763 1 91.37 239 PHE A N 1
ATOM 1922 C CA . PHE A 1 239 ? 0.812 -52.874 -33.839 1 91.37 239 PHE A CA 1
ATOM 1923 C C . PHE A 1 239 ? 2.074 -53.709 -33.655 1 91.37 239 PHE A C 1
ATOM 1925 O O . PHE A 1 239 ? 3.073 -53.495 -34.344 1 91.37 239 PHE A O 1
ATOM 1932 N N . LEU A 1 240 ? 2.075 -54.709 -32.747 1 92.68 240 LEU A N 1
ATOM 1933 C CA . LEU A 1 240 ? 3.206 -55.601 -32.514 1 92.68 240 LEU A CA 1
ATOM 1934 C C . LEU A 1 240 ? 3.563 -56.369 -33.782 1 92.68 240 LEU A C 1
ATOM 1936 O O . LEU A 1 240 ? 4.736 -56.456 -34.151 1 92.68 240 LEU A O 1
ATOM 1940 N N . THR A 1 241 ? 2.533 -56.8 -34.49 1 90.39 241 THR A N 1
ATOM 1941 C CA . THR A 1 241 ? 2.748 -57.682 -35.632 1 90.39 241 THR A CA 1
ATOM 1942 C C . THR A 1 241 ? 3.016 -56.873 -36.897 1 90.39 241 THR A C 1
ATOM 1944 O O . THR A 1 241 ? 3.901 -57.216 -37.684 1 90.39 241 THR A O 1
ATOM 1947 N N . ASP A 1 242 ? 2.281 -55.768 -37.018 1 91.34 242 ASP A N 1
ATOM 1948 C CA . ASP A 1 242 ? 2.311 -55.065 -38.296 1 91.34 242 ASP A CA 1
ATOM 1949 C C . ASP A 1 242 ? 3.408 -54.002 -38.314 1 91.34 242 ASP A C 1
ATOM 1951 O O . ASP A 1 242 ? 3.901 -53.629 -39.38 1 91.34 242 ASP A O 1
ATOM 1955 N N . VAL A 1 243 ? 3.738 -53.529 -37.209 1 92.98 243 VAL A N 1
ATOM 1956 C CA . VAL A 1 243 ? 4.65 -52.39 -37.19 1 92.98 243 VAL A CA 1
ATOM 1957 C C . VAL A 1 243 ? 5.971 -52.796 -36.542 1 92.98 243 VAL A C 1
ATOM 1959 O O . VAL A 1 243 ? 7.025 -52.746 -37.182 1 92.98 243 VAL A O 1
ATOM 1962 N N . ILE A 1 244 ? 5.945 -53.312 -35.343 1 94.71 244 ILE A N 1
ATOM 1963 C CA . ILE A 1 244 ? 7.162 -53.595 -34.591 1 94.71 244 ILE A CA 1
ATOM 1964 C C . ILE A 1 244 ? 7.92 -54.745 -35.25 1 94.71 244 ILE A C 1
ATOM 1966 O O . ILE A 1 244 ? 9.113 -54.625 -35.541 1 94.71 244 ILE A O 1
ATOM 1970 N N . GLN A 1 245 ? 7.211 -55.853 -35.54 1 90.86 245 GLN A N 1
ATOM 1971 C CA . GLN A 1 245 ? 7.841 -57.041 -36.107 1 90.86 245 GLN A CA 1
ATOM 1972 C C . GLN A 1 245 ? 8.404 -56.755 -37.496 1 90.86 245 GLN A C 1
ATOM 1974 O O . GLN A 1 245 ? 9.325 -57.437 -37.95 1 90.86 245 GLN A O 1
ATOM 1979 N N . MET A 1 246 ? 7.836 -55.767 -38.142 1 91.86 246 MET A N 1
ATOM 1980 C CA . MET A 1 246 ? 8.241 -55.47 -39.513 1 91.86 246 MET A CA 1
ATOM 1981 C C . MET A 1 246 ? 9.357 -54.43 -39.538 1 91.86 246 MET A C 1
ATOM 1983 O O . MET A 1 246 ? 9.924 -54.147 -40.595 1 91.86 246 MET A O 1
ATOM 1987 N N . ASP A 1 247 ? 9.669 -53.905 -38.414 1 92.6 247 ASP A N 1
ATOM 1988 C CA . ASP A 1 247 ? 10.742 -52.92 -38.324 1 92.6 247 ASP A CA 1
ATOM 1989 C C . ASP A 1 247 ? 12.098 -53.557 -38.622 1 92.6 247 ASP A C 1
ATOM 1991 O O . ASP A 1 247 ? 12.424 -54.617 -38.083 1 92.6 247 ASP A O 1
ATOM 1995 N N . ALA A 1 248 ? 12.868 -52.953 -39.394 1 92.7 248 ALA A N 1
ATOM 1996 C CA . ALA A 1 248 ? 14.112 -53.521 -39.908 1 92.7 248 ALA A CA 1
ATOM 1997 C C . ALA A 1 248 ? 15.104 -53.781 -38.779 1 92.7 248 ALA A C 1
ATOM 1999 O O . ALA A 1 248 ? 15.761 -54.825 -38.75 1 92.7 248 ALA A O 1
ATOM 2000 N N . ALA A 1 249 ? 15.131 -52.816 -37.884 1 93.23 249 ALA A N 1
ATOM 2001 C CA . ALA A 1 249 ? 16.087 -52.937 -36.787 1 93.23 249 ALA A CA 1
ATOM 2002 C C . ALA A 1 249 ? 15.707 -54.081 -35.851 1 93.23 249 ALA A C 1
ATOM 2004 O O . ALA A 1 249 ? 16.577 -54.722 -35.258 1 93.23 249 ALA A O 1
ATOM 2005 N N . ILE A 1 250 ? 14.48 -54.38 -35.7 1 93.99 250 ILE A N 1
ATOM 2006 C CA . ILE A 1 250 ? 13.977 -55.408 -34.795 1 93.99 250 ILE A CA 1
ATOM 2007 C C . ILE A 1 250 ? 14.059 -56.775 -35.471 1 93.99 250 ILE A C 1
ATOM 2009 O O . ILE A 1 250 ? 14.459 -57.76 -34.846 1 93.99 250 ILE A O 1
ATOM 2013 N N . LYS A 1 251 ? 13.782 -56.823 -36.751 1 91.57 251 LYS A N 1
ATOM 2014 C CA . LYS A 1 251 ? 13.831 -58.066 -37.515 1 91.57 251 LYS A CA 1
ATOM 2015 C C . LYS A 1 251 ? 15.248 -58.632 -37.555 1 91.57 251 LYS A C 1
ATOM 2017 O O . LYS A 1 251 ? 15.435 -59.85 -37.584 1 91.57 251 LYS A O 1
ATOM 2022 N N . SER A 1 252 ? 16.141 -57.761 -37.559 1 90.08 252 SER A N 1
ATOM 2023 C CA . SER A 1 252 ? 17.531 -58.17 -37.734 1 90.08 252 SER A CA 1
ATOM 2024 C C . SER A 1 252 ? 18.177 -58.52 -36.397 1 90.08 252 SER A C 1
ATOM 2026 O O . SER A 1 252 ? 19.325 -58.967 -36.355 1 90.08 252 SER A O 1
ATOM 2028 N N . CYS A 1 253 ? 17.483 -58.382 -35.339 1 92.72 253 CYS A N 1
ATOM 2029 C CA . CYS A 1 253 ? 18.063 -58.599 -34.018 1 92.72 253 CYS A CA 1
ATOM 2030 C C . CYS A 1 253 ? 17.278 -59.651 -33.244 1 92.72 253 CYS A C 1
ATOM 2032 O O . CYS A 1 253 ? 16.108 -59.443 -32.917 1 92.72 253 CYS A O 1
ATOM 2034 N N . LEU A 1 254 ? 17.9 -60.735 -32.881 1 92.97 254 LEU A N 1
ATOM 2035 C CA . LEU A 1 254 ? 17.251 -61.845 -32.191 1 92.97 254 LEU A CA 1
ATOM 2036 C C . LEU A 1 254 ? 16.755 -61.414 -30.815 1 92.97 254 LEU A C 1
ATOM 2038 O O . LEU A 1 254 ? 15.67 -61.816 -30.387 1 92.97 254 LEU A O 1
ATOM 2042 N N . ARG A 1 255 ? 17.592 -60.691 -30.209 1 93.75 255 ARG A N 1
ATOM 2043 C CA . ARG A 1 255 ? 17.219 -60.238 -28.873 1 93.75 255 ARG A CA 1
ATOM 2044 C C . ARG A 1 255 ? 15.946 -59.4 -28.914 1 93.75 255 ARG A C 1
ATOM 2046 O O . ARG A 1 255 ? 15.104 -59.496 -28.018 1 93.75 255 ARG A O 1
ATOM 2053 N N . CYS A 1 256 ? 15.804 -58.578 -29.925 1 94.93 256 CYS A N 1
ATOM 2054 C CA . CYS A 1 256 ? 14.601 -57.771 -30.098 1 94.93 256 CYS A CA 1
ATOM 2055 C C . CYS A 1 256 ? 13.39 -58.652 -30.383 1 94.93 256 CYS A C 1
ATOM 2057 O O . CYS A 1 256 ? 12.31 -58.426 -29.835 1 94.93 256 CYS A O 1
ATOM 2059 N N . ARG A 1 257 ? 13.548 -59.61 -31.154 1 94.16 257 ARG A N 1
ATOM 2060 C CA . ARG A 1 257 ? 12.465 -60.528 -31.494 1 94.16 257 ARG A CA 1
ATOM 2061 C C . ARG A 1 257 ? 11.988 -61.291 -30.264 1 94.16 257 ARG A C 1
ATOM 2063 O O . ARG A 1 257 ? 10.793 -61.557 -30.116 1 94.16 257 ARG A O 1
ATOM 2070 N N . ASP A 1 258 ? 12.937 -61.639 -29.454 1 94.11 258 ASP A N 1
ATOM 2071 C CA . ASP A 1 258 ? 12.582 -62.306 -28.205 1 94.11 258 ASP A CA 1
ATOM 2072 C C . ASP A 1 258 ? 11.655 -61.435 -27.361 1 94.11 258 ASP A C 1
ATOM 2074 O O . ASP A 1 258 ? 10.695 -61.933 -26.769 1 94.11 258 ASP A O 1
ATOM 2078 N N . LEU A 1 259 ? 12.008 -60.186 -27.328 1 93.74 259 LEU A N 1
ATOM 2079 C CA . LEU A 1 259 ? 11.19 -59.256 -26.558 1 93.74 259 LEU A CA 1
ATOM 2080 C C . LEU A 1 259 ? 9.786 -59.152 -27.146 1 93.74 259 LEU A C 1
ATOM 2082 O O . LEU A 1 259 ? 8.8 -59.121 -26.406 1 93.74 259 LEU A O 1
ATOM 2086 N N . VAL A 1 260 ? 9.681 -59.114 -28.444 1 94.44 260 VAL A N 1
ATOM 2087 C CA . VAL A 1 260 ? 8.397 -59.013 -29.129 1 94.44 260 VAL A CA 1
ATOM 2088 C C . VAL A 1 260 ? 7.58 -60.28 -28.885 1 94.44 260 VAL A C 1
ATOM 2090 O O . VAL A 1 260 ? 6.373 -60.21 -28.64 1 94.44 260 VAL A O 1
ATOM 2093 N N . ASP A 1 261 ? 8.247 -61.372 -28.845 1 92.69 261 ASP A N 1
ATOM 2094 C CA . ASP A 1 261 ? 7.576 -62.643 -28.59 1 92.69 261 ASP A CA 1
ATOM 2095 C C . ASP A 1 261 ? 7.005 -62.687 -27.174 1 92.69 261 ASP A C 1
ATOM 2097 O O . ASP A 1 261 ? 5.88 -63.147 -26.967 1 92.69 261 ASP A O 1
ATOM 2101 N N . LYS A 1 262 ? 7.785 -62.276 -26.374 1 91.19 262 LYS A N 1
ATOM 2102 C CA . LYS A 1 262 ? 7.322 -62.239 -24.99 1 91.19 262 LYS A CA 1
ATOM 2103 C C . LYS A 1 262 ? 6.08 -61.362 -24.849 1 91.19 262 LYS A C 1
ATOM 2105 O O . LYS A 1 262 ? 5.159 -61.697 -24.101 1 91.19 262 LYS A O 1
ATOM 2110 N N . ALA A 1 263 ? 6.102 -60.262 -25.535 1 91.9 263 ALA A N 1
ATOM 2111 C CA . ALA A 1 263 ? 4.954 -59.36 -25.501 1 91.9 263 ALA A CA 1
ATOM 2112 C C . ALA A 1 263 ? 3.717 -60.025 -26.097 1 91.9 263 ALA A C 1
ATOM 2114 O O . ALA A 1 263 ? 2.606 -59.856 -25.588 1 91.9 263 ALA A O 1
ATOM 2115 N N . LYS A 1 264 ? 3.905 -60.76 -27.114 1 90.28 264 LYS A N 1
ATOM 2116 C CA . LYS A 1 264 ? 2.797 -61.492 -27.722 1 90.28 264 LYS A CA 1
ATOM 2117 C C . LYS A 1 264 ? 2.23 -62.531 -26.758 1 90.28 264 LYS A C 1
ATOM 2119 O O . LYS A 1 264 ? 1.017 -62.741 -26.707 1 90.28 264 LYS A O 1
ATOM 2124 N N . ASP A 1 265 ? 3.135 -63.139 -26.018 1 87.82 265 ASP A N 1
ATOM 2125 C CA . ASP A 1 265 ? 2.716 -64.128 -25.03 1 87.82 265 ASP A CA 1
ATOM 2126 C C . ASP A 1 265 ? 1.795 -63.504 -23.984 1 87.82 265 ASP A C 1
ATOM 2128 O O . ASP A 1 265 ? 0.871 -64.157 -23.494 1 87.82 265 ASP A O 1
ATOM 2132 N N . TYR A 1 266 ? 2.021 -62.309 -23.668 1 86.56 266 TYR A N 1
ATOM 2133 C CA . TYR A 1 266 ? 1.192 -61.593 -22.704 1 86.56 266 TYR A CA 1
ATOM 2134 C C . TYR A 1 266 ? -0.26 -61.544 -23.164 1 86.56 266 TYR A C 1
ATOM 2136 O O . TYR A 1 266 ? -1.179 -61.676 -22.352 1 86.56 266 TYR A O 1
ATOM 2144 N N . HIS A 1 267 ? -0.445 -61.349 -24.454 1 80.95 267 HIS A N 1
ATOM 2145 C CA . HIS A 1 267 ? -1.788 -61.267 -25.016 1 80.95 267 HIS A CA 1
ATOM 2146 C C . HIS A 1 267 ? -2.4 -62.653 -25.187 1 80.95 267 HIS A C 1
ATOM 2148 O O . HIS A 1 267 ? -3.615 -62.82 -25.055 1 80.95 267 HIS A O 1
ATOM 2154 N N . LEU A 1 268 ? -1.534 -63.645 -25.376 1 83.02 268 LEU A N 1
ATOM 2155 C CA . LEU A 1 268 ? -1.998 -64.993 -25.682 1 83.02 268 LEU A CA 1
ATOM 2156 C C . LEU A 1 268 ? -2.33 -65.757 -24.404 1 83.02 268 LEU A C 1
ATOM 2158 O O . LEU A 1 268 ? -3.164 -66.665 -24.417 1 83.02 268 LEU A O 1
ATOM 2162 N N . MET A 1 269 ? -1.581 -65.516 -23.368 1 79.74 269 MET A N 1
ATOM 2163 C CA . MET A 1 269 ? -1.746 -66.297 -22.146 1 79.74 269 MET A CA 1
ATOM 2164 C C . MET A 1 269 ? -2.19 -65.41 -20.988 1 79.74 269 MET A C 1
ATOM 2166 O O . MET A 1 269 ? -1.381 -65.051 -20.129 1 79.74 269 MET A O 1
ATOM 2170 N N . PRO A 1 270 ? -3.446 -65.126 -20.859 1 70.25 270 PRO A N 1
ATOM 2171 C CA . PRO A 1 270 ? -3.953 -64.214 -19.83 1 70.25 270 PRO A CA 1
ATOM 2172 C C . PRO A 1 270 ? -3.674 -64.709 -18.413 1 70.25 270 PRO A C 1
ATOM 2174 O O . PRO A 1 270 ? -3.468 -63.902 -17.503 1 70.25 270 PRO A O 1
ATOM 2177 N N . ASP A 1 271 ? -3.617 -65.994 -18.254 1 70.37 271 ASP A N 1
ATOM 2178 C CA . ASP A 1 271 ? -3.428 -66.591 -16.935 1 70.37 271 ASP A CA 1
ATOM 2179 C C . ASP A 1 271 ? -2.004 -66.368 -16.43 1 70.37 271 ASP A C 1
ATOM 2181 O O . ASP A 1 271 ? -1.751 -66.428 -15.225 1 70.37 271 ASP A O 1
ATOM 2185 N N . ARG A 1 272 ? -1.127 -66.027 -17.371 1 75.76 272 ARG A N 1
ATOM 2186 C CA . ARG A 1 272 ? 0.281 -65.899 -17.01 1 75.76 272 ARG A CA 1
ATOM 2187 C C . ARG A 1 272 ? 0.712 -64.437 -16.995 1 75.76 272 ARG A C 1
ATOM 2189 O O . ARG A 1 272 ? 1.907 -64.136 -16.967 1 75.76 272 ARG A O 1
ATOM 2196 N N . ARG A 1 273 ? -0.247 -63.585 -17 1 77.16 273 ARG A N 1
ATOM 2197 C CA . ARG A 1 273 ? 0.061 -62.16 -17.047 1 77.16 273 ARG A CA 1
ATOM 2198 C C . ARG A 1 273 ? 0.742 -61.704 -15.761 1 77.16 273 ARG A C 1
ATOM 2200 O O . ARG A 1 273 ? 1.518 -60.746 -15.769 1 77.16 273 ARG A O 1
ATOM 2207 N N . SER A 1 274 ? 0.524 -62.43 -14.703 1 72.53 274 SER A N 1
ATOM 2208 C CA . SER A 1 274 ? 1.107 -62.085 -13.41 1 72.53 274 SER A CA 1
ATOM 2209 C C . SER A 1 274 ? 2.613 -62.324 -13.401 1 72.53 274 SER A C 1
ATOM 2211 O O . SER A 1 274 ? 3.323 -61.81 -12.534 1 72.53 274 SER A O 1
ATOM 2213 N N . ASP A 1 275 ? 3.088 -62.975 -14.43 1 77.95 275 ASP A N 1
ATOM 2214 C CA . ASP A 1 275 ? 4.508 -63.303 -14.516 1 77.95 275 ASP A CA 1
ATOM 2215 C C . ASP A 1 275 ? 5.313 -62.123 -15.054 1 77.95 275 ASP A C 1
ATOM 2217 O O . ASP A 1 275 ? 6.539 -62.094 -14.934 1 77.95 275 ASP A O 1
ATOM 2221 N N . PHE A 1 276 ? 4.625 -61.098 -15.538 1 81.03 276 PHE A N 1
ATOM 2222 C CA . PHE A 1 276 ? 5.305 -59.937 -16.101 1 81.03 276 PHE A CA 1
ATOM 2223 C C . PHE A 1 276 ? 5.581 -58.896 -15.023 1 81.03 276 PHE A C 1
ATOM 2225 O O . PHE A 1 276 ? 4.796 -58.742 -14.085 1 81.03 276 PHE A O 1
ATOM 2232 N N . PRO A 1 277 ? 6.74 -58.313 -15.118 1 80.01 277 PRO A N 1
ATOM 2233 C CA . PRO A 1 277 ? 7.015 -57.242 -14.158 1 80.01 277 PRO A CA 1
ATOM 2234 C C . PRO A 1 277 ? 5.973 -56.127 -14.203 1 80.01 277 PRO A C 1
ATOM 2236 O O . PRO A 1 277 ? 5.565 -55.702 -15.287 1 80.01 277 PRO A O 1
ATOM 2239 N N . PRO A 1 278 ? 5.508 -55.716 -13.038 1 74.09 278 PRO A N 1
ATOM 2240 C CA . PRO A 1 278 ? 4.442 -54.714 -12.969 1 74.09 278 PRO A CA 1
ATOM 2241 C C . PRO A 1 278 ? 4.786 -53.434 -13.729 1 74.09 278 PRO A C 1
ATOM 2243 O O . PRO A 1 278 ? 3.911 -52.83 -14.354 1 74.09 278 PRO A O 1
ATOM 2246 N N . ASN A 1 279 ? 6.053 -53.033 -13.753 1 76.6 279 ASN A N 1
ATOM 2247 C CA . ASN A 1 279 ? 6.45 -51.783 -14.393 1 76.6 279 ASN A CA 1
ATOM 2248 C C . ASN A 1 279 ? 6.315 -51.863 -15.911 1 76.6 279 ASN A C 1
ATOM 2250 O O . ASN A 1 279 ? 6.251 -50.835 -16.587 1 76.6 279 ASN A O 1
ATOM 2254 N N . MET A 1 280 ? 6.249 -53.047 -16.412 1 81.65 280 MET A N 1
ATOM 2255 C CA . MET A 1 280 ? 6.173 -53.242 -17.857 1 81.65 280 MET A CA 1
ATOM 2256 C C . MET A 1 280 ? 4.723 -53.368 -18.314 1 81.65 280 MET A C 1
ATOM 2258 O O . MET A 1 280 ? 4.434 -53.279 -19.509 1 81.65 280 MET A O 1
ATOM 2262 N N . VAL A 1 281 ? 3.831 -53.524 -17.372 1 80.27 281 VAL A N 1
ATOM 2263 C CA . VAL A 1 281 ? 2.45 -53.773 -17.772 1 80.27 281 VAL A CA 1
ATOM 2264 C C . VAL A 1 281 ? 1.545 -52.676 -17.215 1 80.27 281 VAL A C 1
ATOM 2266 O O . VAL A 1 281 ? 0.325 -52.719 -17.391 1 80.27 281 VAL A O 1
ATOM 2269 N N . ARG A 1 282 ? 2.157 -51.696 -16.594 1 74.23 282 ARG A N 1
ATOM 2270 C CA . ARG A 1 282 ? 1.39 -50.55 -16.116 1 74.23 282 ARG A CA 1
ATOM 2271 C C . ARG A 1 282 ? 1.577 -49.346 -17.033 1 74.23 282 ARG A C 1
ATOM 2273 O O . ARG A 1 282 ? 2.702 -49.016 -17.412 1 74.23 282 ARG A O 1
ATOM 2280 N N . PRO A 1 283 ? 0.494 -48.734 -17.433 1 76.69 283 PRO A N 1
ATOM 2281 C CA . PRO A 1 283 ? 0.607 -47.557 -18.298 1 76.69 283 PRO A CA 1
ATOM 2282 C C . PRO A 1 283 ? 1.316 -46.39 -17.615 1 76.69 283 PRO A C 1
ATOM 2284 O O . PRO A 1 283 ? 1.269 -46.266 -16.389 1 76.69 283 PRO A O 1
ATOM 2287 N N . ARG A 1 284 ? 1.994 -45.622 -18.407 1 82.65 284 ARG A N 1
ATOM 2288 C CA . ARG A 1 284 ? 2.663 -44.428 -17.902 1 82.65 284 ARG A CA 1
ATOM 2289 C C . ARG A 1 284 ? 1.65 -43.377 -17.463 1 82.65 284 ARG A C 1
ATOM 2291 O O . ARG A 1 284 ? 0.508 -43.375 -17.927 1 82.65 284 ARG A O 1
ATOM 2298 N N . TYR A 1 285 ? 1.935 -42.629 -16.388 1 71.74 285 TYR A N 1
ATOM 2299 C CA . TYR A 1 285 ? 1.02 -41.623 -15.863 1 71.74 285 TYR A CA 1
ATOM 2300 C C . TYR A 1 285 ? 1.764 -40.343 -15.503 1 71.74 285 TYR A C 1
ATOM 2302 O O . TYR A 1 285 ? 2.75 -40.378 -14.762 1 71.74 285 TYR A O 1
ATOM 2310 N N . CYS A 1 286 ? 1.333 -39.208 -16.164 1 75.26 286 CYS A N 1
ATOM 2311 C CA . CYS A 1 286 ? 1.926 -37.905 -15.885 1 75.26 286 CYS A CA 1
ATOM 2312 C C . CYS A 1 286 ? 1.171 -37.189 -14.772 1 75.26 286 CYS A C 1
ATOM 2314 O O . CYS A 1 286 ? 0.008 -36.82 -14.942 1 75.26 286 CYS A O 1
ATOM 2316 N N . THR A 1 287 ? 1.687 -37.013 -13.565 1 71.11 287 THR A N 1
ATOM 2317 C CA . THR A 1 287 ? 1.054 -36.439 -12.383 1 71.11 287 THR A CA 1
ATOM 2318 C C . THR A 1 287 ? 0.92 -34.925 -12.522 1 71.11 287 THR A C 1
ATOM 2320 O O . THR A 1 287 ? 0.204 -34.286 -11.748 1 71.11 287 THR A O 1
ATOM 2323 N N . GLU A 1 288 ? 1.408 -34.38 -13.519 1 74.91 288 GLU A N 1
ATOM 2324 C CA . GLU A 1 288 ? 1.47 -32.925 -13.617 1 74.91 288 GLU A CA 1
ATOM 2325 C C . GLU A 1 288 ? 0.298 -32.376 -14.425 1 74.91 288 GLU A C 1
ATOM 2327 O O . GLU A 1 288 ? 0.103 -31.161 -14.498 1 74.91 288 GLU A O 1
ATOM 2332 N N . ILE A 1 289 ? -0.549 -33.21 -14.961 1 72.68 289 ILE A N 1
ATOM 2333 C CA . ILE A 1 289 ? -1.705 -32.757 -15.726 1 72.68 289 ILE A CA 1
ATOM 2334 C C . ILE A 1 289 ? -2.905 -32.588 -14.797 1 72.68 289 ILE A C 1
ATOM 2336 O O . ILE A 1 289 ? -3.348 -33.549 -14.163 1 72.68 289 ILE A O 1
ATOM 2340 N N . HIS A 1 290 ? -3.251 -31.317 -14.568 1 73.06 290 HIS A N 1
ATOM 2341 C CA . HIS A 1 290 ? -4.404 -31.01 -13.729 1 73.06 290 HIS A CA 1
ATOM 2342 C C . HIS A 1 290 ? -5.655 -30.788 -14.572 1 73.06 290 HIS A C 1
ATOM 2344 O O . HIS A 1 290 ? -5.592 -30.159 -15.631 1 73.06 290 HIS A O 1
ATOM 2350 N N . GLU A 1 291 ? -6.728 -31.526 -14.174 1 80.23 291 GLU A N 1
ATOM 2351 C CA . GLU A 1 291 ? -8.022 -31.374 -14.832 1 80.23 291 GLU A CA 1
ATOM 2352 C C . GLU A 1 291 ? -8.945 -30.462 -14.029 1 80.23 291 GLU A C 1
ATOM 2354 O O . GLU A 1 291 ? -8.832 -30.378 -12.804 1 80.23 291 GLU A O 1
ATOM 2359 N N . MET A 1 292 ? -9.702 -29.671 -14.764 1 87.52 292 MET A N 1
ATOM 2360 C CA . MET A 1 292 ? -10.771 -28.9 -14.136 1 87.52 292 MET A CA 1
ATOM 2361 C C . MET A 1 292 ? -11.96 -29.793 -13.798 1 87.52 292 MET A C 1
ATOM 2363 O O . MET A 1 292 ? -12.471 -30.506 -14.662 1 87.52 292 MET A O 1
ATOM 2367 N N . ILE A 1 293 ? -12.413 -29.744 -12.523 1 92.19 293 ILE A N 1
ATOM 2368 C CA . ILE A 1 293 ? -13.53 -30.571 -12.079 1 92.19 293 ILE A CA 1
ATOM 2369 C C . ILE A 1 293 ? -14.826 -29.766 -12.145 1 92.19 293 ILE A C 1
ATOM 2371 O O . ILE A 1 293 ? -14.899 -28.651 -11.624 1 92.19 293 ILE A O 1
ATOM 2375 N N . TYR A 1 294 ? -15.822 -30.23 -12.76 1 93.54 294 TYR A N 1
ATOM 2376 C CA . TYR A 1 294 ? -17.131 -29.59 -12.842 1 93.54 294 TYR A CA 1
ATOM 2377 C C . TYR A 1 294 ? -18.165 -30.357 -12.027 1 93.54 294 TYR A C 1
ATOM 2379 O O . TYR A 1 294 ? -18.345 -31.562 -12.218 1 93.54 294 TYR A O 1
ATOM 2387 N N . ALA A 1 295 ? -18.78 -29.773 -11.089 1 94.83 295 ALA A N 1
ATOM 2388 C CA . ALA A 1 295 ? -19.946 -30.3 -10.385 1 94.83 295 ALA A CA 1
ATOM 2389 C C . ALA A 1 295 ? -21.241 -29.806 -11.023 1 94.83 295 ALA A C 1
ATOM 2391 O O . ALA A 1 295 ? -21.471 -28.599 -11.121 1 94.83 295 ALA A O 1
ATOM 2392 N N . VAL A 1 296 ? -22.08 -30.686 -11.389 1 95.03 296 VAL A N 1
ATOM 2393 C CA . VAL A 1 296 ? -23.224 -30.351 -12.23 1 95.03 296 VAL A CA 1
ATOM 2394 C C . VAL A 1 296 ? -24.514 -30.807 -11.553 1 95.03 296 VAL A C 1
ATOM 2396 O O . VAL A 1 296 ? -24.673 -31.989 -11.238 1 95.03 296 VAL A O 1
ATOM 2399 N N . GLY A 1 297 ? -25.513 -29.887 -11.338 1 93.82 297 GLY A N 1
ATOM 2400 C CA . GLY A 1 297 ? -26.807 -30.222 -10.765 1 93.82 297 GLY A CA 1
ATOM 2401 C C . GLY A 1 297 ? -26.724 -30.637 -9.308 1 93.82 297 GLY A C 1
ATOM 2402 O O . GLY A 1 297 ? -25.974 -30.044 -8.53 1 93.82 297 GLY A O 1
ATOM 2403 N N . GLY A 1 298 ? -27.585 -31.652 -8.976 1 91.08 298 GLY A N 1
ATOM 2404 C CA . GLY A 1 298 ? -27.597 -32.128 -7.602 1 91.08 298 GLY A CA 1
ATOM 2405 C C . GLY A 1 298 ? -28.814 -31.667 -6.821 1 91.08 298 GLY A C 1
ATOM 2406 O O . GLY A 1 298 ? -29.894 -31.496 -7.39 1 91.08 298 GLY A O 1
ATOM 2407 N N . LEU A 1 299 ? -28.634 -31.706 -5.526 1 87.07 299 LEU A N 1
ATOM 2408 C CA . LEU A 1 299 ? -29.767 -31.459 -4.64 1 87.07 299 LEU A CA 1
ATOM 2409 C C . LEU A 1 299 ? -29.451 -30.343 -3.651 1 87.07 299 LEU A C 1
ATOM 2411 O O . LEU A 1 299 ? -28.288 -30.131 -3.298 1 87.07 299 LEU A O 1
ATOM 2415 N N . THR A 1 300 ? -30.536 -29.69 -3.275 1 81.89 300 THR A N 1
ATOM 2416 C CA . THR A 1 300 ? -30.435 -28.779 -2.14 1 81.89 300 THR A CA 1
ATOM 2417 C C . THR A 1 300 ? -30.563 -29.54 -0.823 1 81.89 300 THR A C 1
ATOM 2419 O O . THR A 1 300 ? -30.809 -30.748 -0.82 1 81.89 300 THR A O 1
ATOM 2422 N N . SER A 1 301 ? -30.427 -28.714 0.244 1 75.4 301 SER A N 1
ATOM 2423 C CA . SER A 1 301 ? -30.608 -29.32 1.56 1 75.4 301 SER A CA 1
ATOM 2424 C C . SER A 1 301 ? -32.029 -29.846 1.735 1 75.4 301 SER A C 1
ATOM 2426 O O . SER A 1 301 ? -32.253 -30.811 2.469 1 75.4 301 SER A O 1
ATOM 2428 N N . ALA A 1 302 ? -32.918 -29.228 0.95 1 72.51 302 ALA A N 1
ATOM 2429 C CA . ALA A 1 302 ? -34.32 -29.625 1.048 1 72.51 302 ALA A CA 1
ATOM 2430 C C . ALA A 1 302 ? -34.637 -30.763 0.082 1 72.51 302 ALA A C 1
ATOM 2432 O O . ALA A 1 302 ? -35.764 -31.262 0.048 1 72.51 302 ALA A O 1
ATOM 2433 N N . GLY A 1 303 ? -33.648 -31.129 -0.737 1 78.09 303 GLY A N 1
ATOM 2434 C CA . GLY A 1 303 ? -33.845 -32.253 -1.639 1 78.09 303 GLY A CA 1
ATOM 2435 C C . GLY A 1 303 ? -34.348 -31.839 -3.008 1 78.09 303 GLY A C 1
ATOM 2436 O O . GLY A 1 303 ? -34.766 -32.683 -3.803 1 78.09 303 GLY A O 1
ATOM 2437 N N . GLU A 1 304 ? -34.288 -30.596 -3.268 1 84.42 304 GLU A N 1
ATOM 2438 C CA . GLU A 1 304 ? -34.753 -30.116 -4.566 1 84.42 304 GLU A CA 1
ATOM 2439 C C . GLU A 1 304 ? -33.635 -30.156 -5.603 1 84.42 304 GLU A C 1
ATOM 2441 O O . GLU A 1 304 ? -32.473 -29.9 -5.281 1 84.42 304 GLU A O 1
ATOM 2446 N N . ALA A 1 305 ? -34.075 -30.489 -6.863 1 89.16 305 ALA A N 1
ATOM 2447 C CA . ALA A 1 305 ? -33.119 -30.552 -7.965 1 89.16 305 ALA A CA 1
ATOM 2448 C C . ALA A 1 305 ? -32.584 -29.164 -8.307 1 89.16 305 ALA A C 1
ATOM 2450 O O . ALA A 1 305 ? -33.315 -28.174 -8.23 1 89.16 305 ALA A O 1
ATOM 2451 N N . LEU A 1 306 ? -31.32 -29.141 -8.71 1 90.69 306 LEU A N 1
ATOM 2452 C CA . LEU A 1 306 ? -30.65 -27.884 -9.026 1 90.69 306 LEU A CA 1
ATOM 2453 C C . LEU A 1 306 ? -30.217 -27.851 -10.488 1 90.69 306 LEU A C 1
ATOM 2455 O O . LEU A 1 306 ? -29.991 -28.899 -11.096 1 90.69 306 LEU A O 1
ATOM 2459 N N . ASN A 1 307 ? -30.08 -26.687 -11.038 1 93.9 307 ASN A N 1
ATOM 2460 C CA . ASN A 1 307 ? -29.496 -26.514 -12.364 1 93.9 307 ASN A CA 1
ATOM 2461 C C . ASN A 1 307 ? -28.134 -25.828 -12.292 1 93.9 307 ASN A C 1
ATOM 2463 O O . ASN A 1 307 ? -27.561 -25.467 -13.321 1 93.9 307 ASN A O 1
ATOM 2467 N N . THR A 1 308 ? -27.577 -25.767 -11.138 1 93.48 308 THR A N 1
ATOM 2468 C CA . THR A 1 308 ? -26.344 -25.036 -10.868 1 93.48 308 THR A CA 1
ATOM 2469 C C . THR A 1 308 ? -25.125 -25.871 -11.249 1 93.48 308 THR A C 1
ATOM 2471 O O . THR A 1 308 ? -25.143 -27.097 -11.126 1 93.48 308 THR A O 1
ATOM 2474 N N . VAL A 1 309 ? -24.094 -25.187 -11.75 1 94.88 309 VAL A N 1
ATOM 2475 C CA . VAL A 1 309 ? -22.827 -25.827 -12.087 1 94.88 309 VAL A CA 1
ATOM 2476 C C . VAL A 1 309 ? -21.669 -25.02 -11.506 1 94.88 309 VAL A C 1
ATOM 2478 O O . VAL A 1 309 ? -21.659 -23.789 -11.588 1 94.88 309 VAL A O 1
ATOM 2481 N N . GLU A 1 310 ? -20.731 -25.662 -10.889 1 93.6 310 GLU A N 1
ATOM 2482 C CA . GLU A 1 310 ? -19.523 -25.009 -10.394 1 93.6 310 GLU A CA 1
ATOM 2483 C C . GLU A 1 310 ? -18.271 -25.78 -10.803 1 93.6 310 GLU A C 1
ATOM 2485 O O . GLU A 1 310 ? -18.332 -26.986 -11.052 1 93.6 310 GLU A O 1
ATOM 2490 N N . LYS A 1 311 ? -17.267 -25.131 -10.983 1 92.53 311 LYS A N 1
ATOM 2491 C CA . LYS A 1 311 ? -16.015 -25.758 -11.398 1 92.53 311 LYS A CA 1
ATOM 2492 C C . LYS A 1 311 ? -14.922 -25.547 -10.354 1 92.53 311 LYS A C 1
ATOM 2494 O O . LYS A 1 311 ? -14.957 -24.573 -9.599 1 92.53 311 LYS A O 1
ATOM 2499 N N . TYR A 1 312 ? -13.951 -26.482 -10.316 1 90.11 312 TYR A N 1
ATOM 2500 C CA . TYR A 1 312 ? -12.812 -26.474 -9.405 1 90.11 312 TYR A CA 1
ATOM 2501 C C . TYR A 1 312 ? -11.507 -26.687 -10.163 1 90.11 312 TYR A C 1
ATOM 2503 O O . TYR A 1 312 ? -11.39 -27.619 -10.962 1 90.11 312 TYR A O 1
ATOM 2511 N N . SER A 1 313 ? -10.618 -25.728 -9.947 1 78.04 313 SER A N 1
ATOM 2512 C CA . SER A 1 313 ? -9.269 -25.905 -10.473 1 78.04 313 SER A CA 1
ATOM 2513 C C . SER A 1 313 ? -8.288 -26.274 -9.365 1 78.04 313 SER A C 1
ATOM 2515 O O . SER A 1 313 ? -8.17 -25.557 -8.369 1 78.04 313 SER A O 1
ATOM 2517 N N . GLY A 1 314 ? -7.714 -27.358 -9.507 1 70.77 314 GLY A N 1
ATOM 2518 C CA . GLY A 1 314 ? -6.712 -27.77 -8.536 1 70.77 314 GLY A CA 1
ATOM 2519 C C . GLY A 1 314 ? -5.581 -26.77 -8.386 1 70.77 314 GLY A C 1
ATOM 2520 O O . GLY A 1 314 ? -4.887 -26.76 -7.367 1 70.77 314 GLY A O 1
ATOM 2521 N N . LEU A 1 315 ? -5.386 -25.926 -9.359 1 65.06 315 LEU A N 1
ATOM 2522 C CA . LEU A 1 315 ? -4.32 -24.931 -9.327 1 65.06 315 LEU A CA 1
ATOM 2523 C C . LEU A 1 315 ? -4.708 -23.746 -8.449 1 65.06 315 LEU A C 1
ATOM 2525 O O . LEU A 1 315 ? -3.877 -23.221 -7.704 1 65.06 315 LEU A O 1
ATOM 2529 N N . VAL A 1 316 ? -6.005 -23.366 -8.501 1 67.98 316 VAL A N 1
ATOM 2530 C CA . VAL A 1 316 ? -6.49 -22.222 -7.735 1 67.98 316 VAL A CA 1
ATOM 2531 C C . VAL A 1 316 ? -6.984 -22.688 -6.367 1 67.98 316 VAL A C 1
ATOM 2533 O O . VAL A 1 316 ? -6.823 -21.982 -5.369 1 67.98 316 VAL A O 1
ATOM 2536 N N . GLY A 1 317 ? -7.467 -23.925 -6.351 1 72.92 317 GLY A N 1
ATOM 2537 C CA . GLY A 1 317 ? -7.91 -24.54 -5.11 1 72.92 317 GLY A CA 1
ATOM 2538 C C . GLY A 1 317 ? -9.238 -23.998 -4.617 1 72.92 317 GLY A C 1
ATOM 2539 O O . GLY A 1 317 ? -9.448 -23.859 -3.41 1 72.92 317 GLY A O 1
ATOM 2540 N N . ARG A 1 318 ? -10.103 -23.511 -5.521 1 81.08 318 ARG A N 1
ATOM 2541 C CA . ARG A 1 318 ? -11.404 -22.992 -5.112 1 81.08 318 ARG A CA 1
ATOM 2542 C C . ARG A 1 318 ? -12.473 -23.312 -6.15 1 81.08 318 ARG A C 1
ATOM 2544 O O . ARG A 1 318 ? -12.163 -23.517 -7.326 1 81.08 318 ARG A O 1
ATOM 2551 N N . TRP A 1 319 ? -13.735 -23.376 -5.691 1 88.53 319 TRP A N 1
ATOM 2552 C CA . TRP A 1 319 ? -14.89 -23.594 -6.555 1 88.53 3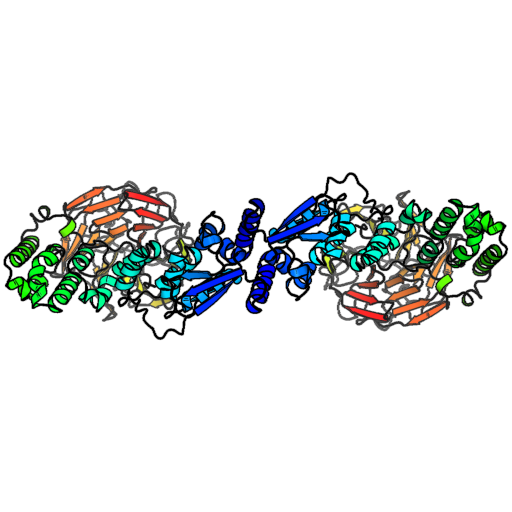19 TRP A CA 1
ATOM 2553 C C . TRP A 1 319 ? -15.419 -22.272 -7.101 1 88.53 319 TRP A C 1
ATOM 2555 O O . TRP A 1 319 ? -15.436 -21.263 -6.392 1 88.53 319 TRP A O 1
ATOM 2565 N N . GLU A 1 320 ? -15.743 -22.222 -8.3 1 89.37 320 GLU A N 1
ATOM 2566 C CA . GLU A 1 320 ? -16.339 -21.061 -8.955 1 89.37 320 GLU A CA 1
ATOM 2567 C C . GLU A 1 320 ? -17.595 -21.449 -9.729 1 89.37 320 GLU A C 1
ATOM 2569 O O . GLU A 1 320 ? -17.637 -22.504 -10.366 1 89.37 320 GLU A O 1
ATOM 2574 N N . LEU A 1 321 ? -18.575 -20.573 -9.695 1 89.97 321 LEU A N 1
ATOM 2575 C CA . LEU A 1 321 ? -19.809 -20.836 -10.427 1 89.97 321 LEU A CA 1
ATOM 2576 C C . LEU A 1 321 ? -19.619 -20.589 -11.92 1 89.97 321 LEU A C 1
ATOM 2578 O O . LEU A 1 321 ? -18.898 -19.669 -12.314 1 89.97 321 LEU A O 1
ATOM 2582 N N . VAL A 1 322 ? -20.199 -21.432 -12.722 1 91.58 322 VAL A N 1
ATOM 2583 C CA . VAL A 1 322 ? -20.269 -21.213 -14.163 1 91.58 322 VAL A CA 1
ATOM 2584 C C . VAL A 1 322 ? -21.729 -21.129 -14.604 1 91.58 322 VAL A C 1
ATOM 2586 O O . VAL A 1 322 ? -22.636 -21.111 -13.768 1 91.58 322 VAL A O 1
ATOM 2589 N N . ALA A 1 323 ? -21.92 -20.997 -15.964 1 92 323 ALA A N 1
ATOM 2590 C CA . ALA A 1 323 ? -23.281 -20.88 -16.479 1 92 323 ALA A CA 1
ATOM 2591 C C . ALA A 1 323 ? -24.145 -22.051 -16.02 1 92 323 ALA A C 1
ATOM 2593 O O . ALA A 1 323 ? -23.693 -23.199 -16.016 1 92 323 ALA A O 1
ATOM 2594 N N . SER A 1 324 ? -25.381 -21.799 -15.615 1 93.75 324 SER A N 1
ATOM 2595 C CA . SER A 1 324 ? -26.309 -22.83 -15.163 1 93.75 324 SER A CA 1
ATOM 2596 C C . SER A 1 324 ? -26.913 -23.585 -16.342 1 93.75 324 SER A C 1
ATOM 2598 O O . SER A 1 324 ? -27.023 -23.042 -17.443 1 93.75 324 SER A O 1
ATOM 2600 N N . MET A 1 325 ? -27.272 -24.8 -16.047 1 93.87 325 MET A N 1
ATOM 2601 C CA . MET A 1 325 ? -28.023 -25.569 -17.035 1 93.87 325 MET A CA 1
ATOM 2602 C C . MET A 1 325 ? -29.393 -24.947 -17.281 1 93.87 325 MET A C 1
ATOM 2604 O O . MET A 1 325 ? -29.862 -24.132 -16.484 1 93.87 325 MET A O 1
ATOM 2608 N N . LYS A 1 326 ? -30.066 -25.306 -18.263 1 91.24 326 LYS A N 1
ATOM 2609 C CA . LYS A 1 326 ? -31.412 -24.842 -18.591 1 91.24 326 LYS A CA 1
ATOM 2610 C C . LYS A 1 326 ? -32.461 -25.554 -17.741 1 91.24 326 LYS A C 1
ATOM 2612 O O . LYS A 1 326 ? -33.52 -24.992 -17.455 1 91.24 326 LYS A O 1
ATOM 2617 N N . THR A 1 327 ? -32.189 -26.784 -17.378 1 92.99 327 THR A N 1
ATOM 2618 C CA . THR A 1 327 ? -33.118 -27.635 -16.643 1 92.99 327 THR A CA 1
ATOM 2619 C C . THR A 1 327 ? -32.51 -28.076 -15.314 1 92.99 327 THR A C 1
ATOM 2621 O O . THR A 1 327 ? -31.32 -28.39 -15.243 1 92.99 327 THR A O 1
ATOM 2624 N N . CYS A 1 328 ? -33.414 -28.11 -14.283 1 93.43 328 CYS A N 1
ATOM 2625 C CA . CYS A 1 328 ? -32.97 -28.679 -13.016 1 93.43 328 CYS A CA 1
ATOM 2626 C C . CYS A 1 328 ? -32.767 -30.185 -13.136 1 93.43 328 CYS A C 1
ATOM 2628 O O . CYS A 1 328 ? -33.575 -30.877 -13.759 1 93.43 328 CYS A O 1
ATOM 2630 N N . ARG A 1 329 ? -31.669 -30.579 -12.611 1 94.37 329 ARG A N 1
ATOM 2631 C CA . ARG A 1 329 ? -31.387 -32.006 -12.732 1 94.37 329 ARG A CA 1
ATOM 2632 C C . ARG A 1 329 ? -30.788 -32.557 -11.443 1 94.37 329 ARG A C 1
ATOM 2634 O O . ARG A 1 329 ? -29.782 -32.043 -10.949 1 94.37 329 ARG A O 1
ATOM 2641 N N . SER A 1 330 ? -31.444 -33.539 -10.936 1 92.85 330 SER A N 1
ATOM 2642 C CA . SER A 1 330 ? -30.837 -34.421 -9.944 1 92.85 330 SER A CA 1
ATOM 2643 C C . SER A 1 330 ? -30.684 -35.839 -10.485 1 92.85 330 SER A C 1
ATOM 2645 O O . SER A 1 330 ? -31.338 -36.21 -11.462 1 92.85 330 SER A O 1
ATOM 2647 N N . ARG A 1 331 ? -29.684 -36.646 -9.968 1 93.6 331 ARG A N 1
ATOM 2648 C CA . ARG A 1 331 ? -29.429 -37.995 -10.463 1 93.6 331 ARG A CA 1
ATOM 2649 C C . ARG A 1 331 ? -29.077 -37.976 -11.947 1 93.6 331 ARG A C 1
ATOM 2651 O O . ARG A 1 331 ? -29.58 -38.794 -12.72 1 93.6 331 ARG A O 1
ATOM 2658 N N . VAL A 1 332 ? -28.228 -36.962 -12.297 1 94.9 332 VAL A N 1
ATOM 2659 C CA . VAL A 1 332 ? -27.838 -36.687 -13.676 1 94.9 332 VAL A CA 1
ATOM 2660 C C . VAL A 1 332 ? -26.559 -37.451 -14.013 1 94.9 332 VAL A C 1
ATOM 2662 O O . VAL A 1 332 ? -25.689 -37.625 -13.156 1 94.9 332 VAL A O 1
ATOM 2665 N N . GLY A 1 333 ? -26.422 -37.927 -15.234 1 95.46 333 GLY A N 1
ATOM 2666 C CA . GLY A 1 333 ? -25.166 -38.441 -15.756 1 95.46 333 GLY A CA 1
ATOM 2667 C C . GLY A 1 333 ? -24.321 -37.379 -16.433 1 95.46 333 GLY A C 1
ATOM 2668 O O . GLY A 1 333 ? -24.849 -36.504 -17.123 1 95.46 333 GLY A O 1
ATOM 2669 N N . VAL A 1 334 ? -23.062 -37.46 -16.167 1 96.04 334 VAL A N 1
ATOM 2670 C CA . VAL A 1 334 ? -22.175 -36.466 -16.76 1 96.04 334 VAL A CA 1
ATOM 2671 C C . VAL A 1 334 ? -21.008 -37.163 -17.456 1 96.04 334 VAL A C 1
ATOM 2673 O O . VAL A 1 334 ? -20.438 -38.116 -16.92 1 96.04 334 VAL A O 1
ATOM 2676 N N . ALA A 1 335 ? -20.654 -36.71 -18.586 1 95.11 335 ALA A N 1
ATOM 2677 C CA . ALA A 1 335 ? -19.52 -37.218 -19.353 1 95.11 335 ALA A CA 1
ATOM 2678 C C . ALA A 1 335 ? -18.774 -36.081 -20.046 1 95.11 335 ALA A C 1
ATOM 2680 O O . ALA A 1 335 ? -19.357 -35.034 -20.337 1 95.11 335 ALA A O 1
ATOM 2681 N N . VAL A 1 336 ? -17.598 -36.253 -20.181 1 91.96 336 VAL A N 1
ATOM 2682 C CA . VAL A 1 336 ? -16.778 -35.274 -20.887 1 91.96 336 VAL A CA 1
ATOM 2683 C C . VAL A 1 336 ? -16.225 -35.89 -22.17 1 91.96 336 VAL A C 1
ATOM 2685 O O . VAL A 1 336 ? -15.592 -36.948 -22.136 1 91.96 336 VAL A O 1
ATOM 2688 N N . LEU A 1 337 ? -16.534 -35.245 -23.239 1 88.85 337 LEU A N 1
ATOM 2689 C CA . LEU A 1 337 ? -16.068 -35.68 -24.551 1 88.85 337 LEU A CA 1
ATOM 2690 C C . LEU A 1 337 ? -15.512 -34.505 -25.348 1 88.85 337 LEU A C 1
ATOM 2692 O O . LEU A 1 337 ? -16.207 -33.508 -25.558 1 88.85 337 LEU A O 1
ATOM 2696 N N . ALA A 1 338 ? -14.283 -34.613 -25.762 1 80.03 338 ALA A N 1
ATOM 2697 C CA . ALA A 1 338 ? -13.609 -33.602 -26.573 1 80.03 338 ALA A CA 1
ATOM 2698 C C . ALA A 1 338 ? -13.662 -32.233 -25.899 1 80.03 338 ALA A C 1
ATOM 2700 O O . ALA A 1 338 ? -14.001 -31.233 -26.535 1 80.03 338 ALA A O 1
ATOM 2701 N N . GLY A 1 339 ? -13.531 -32.284 -24.627 1 83.62 339 GLY A N 1
ATOM 2702 C CA . GLY A 1 339 ? -13.428 -31.041 -23.88 1 83.62 339 GLY A CA 1
ATOM 2703 C C . GLY A 1 339 ? -14.776 -30.422 -23.562 1 83.62 339 GLY A C 1
ATOM 2704 O O . GLY A 1 339 ? -14.846 -29.313 -23.029 1 83.62 339 GLY A O 1
ATOM 2705 N N . GLN A 1 340 ? -15.786 -31.084 -23.947 1 89.4 340 GLN A N 1
ATOM 2706 C CA . GLN A 1 340 ? -17.137 -30.611 -23.66 1 89.4 340 GLN A CA 1
ATOM 2707 C C . GLN A 1 340 ? -17.793 -31.449 -22.567 1 89.4 340 GLN A C 1
ATOM 2709 O O . GLN A 1 340 ? -17.529 -32.648 -22.455 1 89.4 340 GLN A O 1
ATOM 2714 N N . LEU A 1 341 ? -18.58 -30.784 -21.838 1 93.98 341 LEU A N 1
ATOM 2715 C CA . LEU A 1 341 ? -19.289 -31.433 -20.741 1 93.98 341 LEU A CA 1
ATOM 2716 C C . LEU A 1 341 ? -20.729 -31.745 -21.133 1 93.98 341 LEU A C 1
ATOM 2718 O O . LEU A 1 341 ? -21.445 -30.871 -21.628 1 93.98 341 LEU A O 1
ATOM 2722 N N . TYR A 1 342 ? -21.172 -32.992 -20.974 1 95.56 342 TYR A N 1
ATOM 2723 C CA . TYR A 1 342 ? -22.525 -33.422 -21.307 1 95.56 342 TYR A CA 1
ATOM 2724 C C . TYR A 1 342 ? -23.303 -33.794 -20.05 1 95.56 342 TYR A C 1
ATOM 2726 O O . TYR A 1 342 ? -22.87 -34.651 -19.276 1 95.56 342 TYR A O 1
ATOM 2734 N N . ALA A 1 343 ? -24.358 -33.163 -19.785 1 96.9 343 ALA A N 1
ATOM 2735 C CA . ALA A 1 343 ? -25.31 -33.56 -18.751 1 96.9 343 ALA A CA 1
ATOM 2736 C C . ALA A 1 343 ? -26.45 -34.384 -19.342 1 96.9 343 ALA A C 1
ATOM 2738 O O . ALA A 1 343 ? -27.213 -33.891 -20.176 1 96.9 343 ALA A O 1
ATOM 2739 N N . VAL A 1 344 ? -26.613 -35.55 -18.861 1 97.07 344 VAL A N 1
ATOM 2740 C CA . VAL A 1 344 ? -27.482 -36.513 -19.529 1 97.07 344 VAL A CA 1
ATOM 2741 C C . VAL A 1 344 ? -28.582 -36.968 -18.572 1 97.07 344 VAL A C 1
ATOM 2743 O O . VAL A 1 344 ? -28.297 -37.493 -17.493 1 97.07 344 VAL A O 1
ATOM 2746 N N . GLY A 1 345 ? -29.887 -36.822 -18.979 1 96.8 345 GLY A N 1
ATOM 2747 C CA . GLY A 1 345 ? -31.013 -37.291 -18.186 1 96.8 345 GLY A CA 1
ATOM 2748 C C . GLY A 1 345 ? -31.128 -36.593 -16.844 1 96.8 345 GLY A C 1
ATOM 2749 O O . GLY A 1 345 ? -30.867 -35.393 -16.738 1 96.8 345 GLY A O 1
ATOM 2750 N N . GLY A 1 346 ? -31.715 -37.393 -15.877 1 95.69 346 GLY A N 1
ATOM 2751 C CA . GLY A 1 346 ? -31.912 -36.837 -14.548 1 95.69 346 GLY A CA 1
ATOM 2752 C C . GLY A 1 346 ? -33.375 -36.661 -14.185 1 95.69 346 GLY A C 1
ATOM 2753 O O . GLY A 1 346 ? -34.257 -37.172 -14.878 1 95.69 346 GLY A O 1
ATOM 2754 N N . TYR A 1 347 ? -33.519 -36.047 -13.034 1 94.96 347 TYR A N 1
ATOM 2755 C CA . TYR A 1 347 ? -34.837 -35.779 -12.469 1 94.96 347 TYR A CA 1
ATOM 2756 C C . TYR A 1 347 ? -34.997 -34.301 -12.134 1 94.96 347 TYR A C 1
ATOM 2758 O O . TYR A 1 347 ? -34.158 -33.72 -11.442 1 94.96 347 TYR A O 1
ATOM 2766 N N . ASP A 1 348 ? -36.017 -33.69 -12.619 1 92.84 348 ASP A N 1
ATOM 2767 C CA . ASP A 1 348 ? -36.177 -32.251 -12.435 1 92.84 348 ASP A CA 1
ATOM 2768 C C . ASP A 1 348 ? -37.064 -31.947 -11.23 1 92.84 348 ASP A C 1
ATOM 2770 O O . ASP A 1 348 ? -37.394 -30.787 -10.972 1 92.84 348 ASP A O 1
ATOM 2774 N N . GLY A 1 349 ? -37.452 -33.002 -10.503 1 85.92 349 GLY A N 1
ATOM 2775 C CA . GLY A 1 349 ? -38.364 -32.848 -9.38 1 85.92 349 GLY A CA 1
ATOM 2776 C C . GLY A 1 349 ? -39.768 -33.337 -9.68 1 85.92 349 GLY A C 1
ATOM 2777 O O . GLY A 1 349 ? -40.523 -33.671 -8.765 1 85.92 349 GLY A O 1
ATOM 2778 N N . MET A 1 350 ? -40.045 -33.319 -10.959 1 87.62 350 MET A N 1
ATOM 2779 C CA . MET A 1 350 ? -41.374 -33.747 -11.385 1 87.62 350 MET A CA 1
ATOM 2780 C C . MET A 1 350 ? -41.284 -34.921 -12.354 1 87.62 350 MET A C 1
ATOM 2782 O O . MET A 1 350 ? -41.991 -35.918 -12.196 1 87.62 350 MET A O 1
ATOM 2786 N N . ASN A 1 351 ? -40.395 -34.758 -13.281 1 90.57 351 ASN A N 1
ATOM 2787 C CA . ASN A 1 351 ? -40.292 -35.761 -14.335 1 90.57 351 ASN A CA 1
ATOM 2788 C C . ASN A 1 351 ? -38.862 -36.273 -14.485 1 90.57 351 ASN A C 1
ATOM 2790 O O . ASN A 1 351 ? -37.907 -35.555 -14.183 1 90.57 351 ASN A O 1
ATOM 2794 N N . ARG A 1 352 ? -38.831 -37.523 -14.959 1 94.24 352 ARG A N 1
ATOM 2795 C CA . ARG A 1 352 ? -37.558 -38.055 -15.434 1 94.24 352 ARG A CA 1
ATOM 2796 C C . ARG A 1 352 ? -37.269 -37.595 -16.859 1 94.24 352 ARG A C 1
ATOM 2798 O O . ARG A 1 352 ? -38.178 -37.516 -17.687 1 94.24 352 ARG A O 1
ATOM 2805 N N . LEU A 1 353 ? -36.077 -37.351 -17.088 1 94.65 353 LEU A N 1
ATOM 2806 C CA . LEU A 1 353 ? -35.746 -36.66 -18.33 1 94.65 353 LEU A CA 1
ATOM 2807 C C . LEU A 1 353 ? -35.029 -37.595 -19.298 1 94.65 353 LEU A C 1
ATOM 2809 O O . LEU A 1 353 ? -34.275 -38.474 -18.875 1 94.65 353 LEU A O 1
ATOM 2813 N N . ASN A 1 354 ? -35.222 -37.397 -20.547 1 96.18 354 ASN A N 1
ATOM 2814 C CA . ASN A 1 354 ? -34.412 -38.002 -21.599 1 96.18 354 ASN A CA 1
ATOM 2815 C C . ASN A 1 354 ? -33.566 -36.96 -22.324 1 96.18 354 ASN A C 1
ATOM 2817 O O . ASN A 1 354 ? -32.888 -37.277 -23.304 1 96.18 354 ASN A O 1
ATOM 2821 N N . THR A 1 355 ? -33.593 -35.744 -21.798 1 95.6 355 THR A N 1
ATOM 2822 C CA . THR A 1 355 ? -32.901 -34.644 -22.46 1 95.6 355 THR A CA 1
ATOM 2823 C C . THR A 1 355 ? -31.418 -34.643 -22.101 1 95.6 355 THR A C 1
ATOM 2825 O O . THR A 1 355 ? -31.023 -35.192 -21.071 1 95.6 355 THR A O 1
ATOM 2828 N N . VAL A 1 356 ? -30.616 -34.105 -22.986 1 96.14 356 VAL A N 1
ATOM 2829 C CA . VAL A 1 356 ? -29.172 -33.973 -22.825 1 96.14 356 VAL A CA 1
ATOM 2830 C C . VAL A 1 356 ? -28.744 -32.543 -23.147 1 96.14 356 VAL A C 1
ATOM 2832 O O . VAL A 1 356 ? -29.192 -31.963 -24.139 1 96.14 356 VAL A O 1
ATOM 2835 N N . GLU A 1 357 ? -27.936 -31.97 -22.304 1 96.07 357 GLU A N 1
ATOM 2836 C CA . GLU A 1 357 ? -27.367 -30.644 -22.524 1 96.07 357 GLU A CA 1
ATOM 2837 C C . GLU A 1 357 ? -25.842 -30.699 -22.572 1 96.07 357 GLU A C 1
ATOM 2839 O O . GLU A 1 357 ? -25.221 -31.486 -21.855 1 96.07 357 GLU A O 1
ATOM 2844 N N . MET A 1 358 ? -25.299 -29.932 -23.394 1 94.29 358 MET A N 1
ATOM 2845 C CA . MET A 1 358 ? -23.851 -29.878 -23.573 1 94.29 358 MET A CA 1
ATOM 2846 C C . MET A 1 358 ? -23.306 -28.506 -23.19 1 94.29 358 MET A C 1
ATOM 2848 O O . MET A 1 358 ? -23.867 -27.48 -23.58 1 94.29 358 MET A O 1
ATOM 2852 N N . TYR A 1 359 ? -22.259 -28.49 -22.425 1 94.79 359 TYR A N 1
ATOM 2853 C CA . TYR A 1 359 ? -21.601 -27.269 -21.974 1 94.79 359 TYR A CA 1
ATOM 2854 C C . TYR A 1 359 ? -20.256 -27.087 -22.666 1 94.79 359 TYR A C 1
ATOM 2856 O O . TYR A 1 359 ? -19.44 -28.011 -22.705 1 94.79 359 TYR A O 1
ATOM 2864 N N . THR A 1 360 ? -20.04 -25.917 -23.138 1 86.86 360 THR A N 1
ATOM 2865 C CA . THR A 1 360 ? -18.763 -25.545 -23.737 1 86.86 360 THR A CA 1
ATOM 2866 C C . THR A 1 360 ? -18.013 -24.56 -22.845 1 86.86 360 THR A C 1
ATOM 2868 O O . THR A 1 360 ? -18.401 -23.395 -22.735 1 86.86 360 THR A O 1
ATOM 2871 N N . PRO A 1 361 ? -16.981 -25.077 -22.197 1 84.51 361 PRO A N 1
ATOM 2872 C CA . PRO A 1 361 ? -16.255 -24.209 -21.267 1 84.51 361 PRO A CA 1
ATOM 2873 C C . PRO A 1 361 ? -15.737 -22.935 -21.932 1 84.51 361 PRO A C 1
ATOM 2875 O O . PRO A 1 361 ? -15.642 -21.891 -21.282 1 84.51 361 PRO A O 1
ATOM 2878 N N . GLU A 1 362 ? -15.382 -22.917 -23.145 1 78.88 362 GLU A N 1
ATOM 2879 C CA . GLU A 1 362 ? -14.836 -21.764 -23.854 1 78.88 362 GLU A CA 1
ATOM 2880 C C . GLU A 1 362 ? -15.86 -20.636 -23.945 1 78.88 362 GLU A C 1
ATOM 2882 O O . GLU A 1 362 ? -15.514 -19.462 -23.796 1 78.88 362 GLU A O 1
ATOM 2887 N N . THR A 1 363 ? -17.087 -21.006 -24.102 1 83.92 363 THR A N 1
ATOM 2888 C CA . THR A 1 363 ? -18.138 -20.009 -24.275 1 83.92 363 THR A CA 1
ATOM 2889 C C . THR A 1 363 ? -18.993 -19.901 -23.017 1 83.92 363 THR A C 1
ATOM 2891 O O . THR A 1 363 ? -19.807 -18.983 -22.89 1 83.92 363 THR A O 1
ATOM 2894 N N . ASP A 1 364 ? -18.758 -20.75 -22.12 1 91.17 364 ASP A N 1
ATOM 2895 C CA . ASP A 1 364 ? -19.544 -20.823 -20.893 1 91.17 364 ASP A CA 1
ATOM 2896 C C . ASP A 1 364 ? -21.039 -20.877 -21.201 1 91.17 364 ASP A C 1
ATOM 2898 O O . ASP A 1 364 ? -21.817 -20.085 -20.664 1 91.17 364 ASP A O 1
ATOM 2902 N N . GLU A 1 365 ? -21.421 -21.776 -22.053 1 91.17 365 GLU A N 1
ATOM 2903 C CA . GLU A 1 365 ? -22.809 -21.895 -22.49 1 91.17 365 GLU A CA 1
ATOM 2904 C C . GLU A 1 365 ? -23.251 -23.355 -22.532 1 91.17 365 GLU A C 1
ATOM 2906 O O . GLU A 1 365 ? -22.436 -24.25 -22.769 1 91.17 365 GLU A O 1
ATOM 2911 N N . TRP A 1 366 ? -24.62 -23.524 -22.329 1 93.38 366 TRP A N 1
ATOM 2912 C CA . TRP A 1 366 ? -25.25 -24.833 -22.459 1 93.38 366 TRP A CA 1
ATOM 2913 C C . TRP A 1 366 ? -26.121 -24.896 -23.709 1 93.38 366 TRP A C 1
ATOM 2915 O O . TRP A 1 366 ? -26.818 -23.934 -24.037 1 93.38 366 TRP A O 1
ATOM 2925 N N . CYS A 1 367 ? -26.011 -25.966 -24.37 1 92.62 367 CYS A N 1
ATOM 2926 C CA . CYS A 1 367 ? -26.837 -26.182 -25.552 1 92.62 367 CYS A CA 1
ATOM 2927 C C . CYS A 1 367 ? -27.55 -27.527 -25.481 1 92.62 367 CYS A C 1
ATOM 2929 O O . CYS A 1 367 ? -27.022 -28.485 -24.915 1 92.62 367 CYS A O 1
ATOM 2931 N N . ASP A 1 368 ? -28.746 -27.601 -26.124 1 92.7 368 ASP A N 1
ATOM 2932 C CA . ASP A 1 368 ? -29.501 -28.85 -26.157 1 92.7 368 ASP A CA 1
ATOM 2933 C C . ASP A 1 368 ? -28.963 -29.789 -27.234 1 92.7 368 ASP A C 1
ATOM 2935 O O . ASP A 1 368 ? -28.612 -29.347 -28.331 1 92.7 368 ASP A O 1
ATOM 2939 N N . ILE A 1 369 ? -28.908 -30.96 -26.831 1 90.82 369 ILE A N 1
ATOM 2940 C CA . ILE A 1 369 ? -28.546 -32.029 -27.756 1 90.82 369 ILE A CA 1
ATOM 2941 C C . ILE A 1 369 ? -29.746 -32.945 -27.982 1 90.82 369 ILE A C 1
ATOM 2943 O O . ILE A 1 369 ? -30.722 -32.896 -27.23 1 90.82 369 ILE A O 1
ATOM 2947 N N . LYS A 1 370 ? -29.622 -33.711 -29.044 1 93.21 370 LYS A N 1
ATOM 2948 C CA . LYS A 1 370 ? -30.678 -34.684 -29.307 1 93.21 370 LYS A CA 1
ATOM 2949 C C . LYS A 1 370 ? -30.966 -35.531 -28.071 1 93.21 370 LYS A C 1
ATOM 2951 O O . LYS A 1 370 ? -30.042 -36.028 -27.423 1 93.21 370 LYS A O 1
ATOM 2956 N N . PRO A 1 371 ? -32.226 -35.637 -27.705 1 94.83 371 PRO A N 1
ATOM 2957 C CA . PRO A 1 371 ? -32.58 -36.405 -26.509 1 94.83 371 PRO A CA 1
ATOM 2958 C C . PRO A 1 371 ? -32.374 -37.907 -26.69 1 94.83 371 PRO A C 1
ATOM 2960 O O . PRO A 1 371 ? -32.34 -38.398 -27.821 1 94.83 371 PRO A O 1
ATOM 2963 N N . MET A 1 372 ? -32.212 -38.558 -25.655 1 95.67 372 MET A N 1
ATOM 2964 C CA . MET A 1 372 ? -32.146 -40.016 -25.649 1 95.67 372 MET A CA 1
ATOM 2965 C C . MET A 1 372 ? -33.488 -40.624 -26.044 1 95.67 372 MET A C 1
ATOM 2967 O O . MET A 1 372 ? -34.492 -39.916 -26.133 1 95.67 372 MET A O 1
ATOM 2971 N N . GLN A 1 373 ? -33.462 -41.831 -26.236 1 94.18 373 GLN A N 1
ATOM 2972 C CA . GLN A 1 373 ? -34.687 -42.543 -26.584 1 94.18 373 GLN A CA 1
ATOM 2973 C C . GLN A 1 373 ? -35.526 -42.834 -25.343 1 94.18 373 GLN A C 1
ATOM 2975 O O . GLN A 1 373 ? -36.754 -42.904 -25.42 1 94.18 373 GLN A O 1
ATOM 2980 N N . GLU A 1 374 ? -34.906 -43.004 -24.24 1 94.19 374 GLU A N 1
ATOM 2981 C CA . GLU A 1 374 ? -35.582 -43.335 -22.989 1 94.19 374 GLU A CA 1
ATOM 2982 C C . GLU A 1 374 ? -35.289 -42.296 -21.911 1 94.19 374 GLU A C 1
ATOM 2984 O O . GLU A 1 374 ? -34.201 -41.717 -21.88 1 94.19 374 GLU A O 1
ATOM 2989 N N . LYS A 1 375 ? -36.302 -42.07 -21.046 1 95.27 375 LYS A N 1
ATOM 2990 C CA . LYS A 1 375 ? -36.068 -41.278 -19.842 1 95.27 375 LYS A CA 1
ATOM 2991 C C . LYS A 1 375 ? -35.208 -42.042 -18.839 1 95.27 375 LYS A C 1
ATOM 2993 O O . LYS A 1 375 ? -35.423 -43.234 -18.611 1 95.27 375 LYS A O 1
ATOM 2998 N N . ARG A 1 376 ? -34.251 -41.372 -18.372 1 95.77 376 ARG A N 1
ATOM 2999 C CA . ARG A 1 376 ? -33.353 -42.051 -17.444 1 95.77 376 ARG A CA 1
ATOM 3000 C C . ARG A 1 376 ? -32.962 -41.133 -16.29 1 95.77 376 ARG A C 1
ATOM 3002 O O . ARG A 1 376 ? -32.454 -40.031 -16.511 1 95.77 376 ARG A O 1
ATOM 3009 N N . SER A 1 377 ? -33.252 -41.556 -15.129 1 95.16 377 SER A N 1
ATOM 3010 C CA . SER A 1 377 ? -32.654 -40.971 -13.934 1 95.16 377 SER A CA 1
ATOM 3011 C C . SER A 1 377 ? -31.804 -41.992 -13.185 1 95.16 377 SER A C 1
ATOM 3013 O O . SER A 1 377 ? -32.005 -43.199 -13.328 1 95.16 377 SER A O 1
ATOM 3015 N N . ALA A 1 378 ? -30.741 -41.538 -12.437 1 94.7 378 ALA A N 1
ATOM 3016 C CA . ALA A 1 378 ? -29.83 -42.43 -11.724 1 94.7 378 ALA A CA 1
ATOM 3017 C C . ALA A 1 378 ? -29.151 -43.403 -12.684 1 94.7 378 ALA A C 1
ATOM 3019 O O . ALA A 1 378 ? -29.117 -44.61 -12.433 1 94.7 378 ALA A O 1
ATOM 3020 N N . LEU A 1 379 ? -28.655 -42.796 -13.79 1 94.24 379 LEU A N 1
ATOM 3021 C CA . LEU A 1 379 ? -28.026 -43.546 -14.872 1 94.24 379 LEU A CA 1
ATOM 3022 C C . LEU A 1 379 ? -26.507 -43.516 -14.742 1 94.24 379 LEU A C 1
ATOM 3024 O O . LEU A 1 379 ? -25.959 -42.699 -13.999 1 94.24 379 LEU A O 1
ATOM 3028 N N . GLY A 1 380 ? -25.845 -44.447 -15.453 1 94.6 380 GLY A N 1
ATOM 3029 C CA . GLY A 1 380 ? -24.405 -44.389 -15.644 1 94.6 380 GLY A CA 1
ATOM 3030 C C . GLY A 1 380 ? -24.003 -43.774 -16.971 1 94.6 380 GLY A C 1
ATOM 3031 O O . GLY A 1 380 ? -24.62 -44.051 -18.002 1 94.6 380 GLY A O 1
ATOM 3032 N N . CYS A 1 381 ? -23.064 -42.892 -16.905 1 95.33 381 CYS A N 1
ATOM 3033 C CA . CYS A 1 381 ? -22.652 -42.184 -18.112 1 95.33 381 CYS A CA 1
ATOM 3034 C C . CYS A 1 381 ? -21.136 -42.041 -18.171 1 95.33 381 CYS A C 1
ATOM 3036 O O . CYS A 1 381 ? -20.504 -41.678 -17.177 1 95.33 381 CYS A O 1
ATOM 3038 N N . VAL A 1 382 ? -20.528 -42.373 -19.355 1 94.7 382 VAL A N 1
ATOM 3039 C CA . VAL A 1 382 ? -19.081 -42.249 -19.495 1 94.7 382 VAL A CA 1
ATOM 3040 C C . VAL A 1 382 ? -18.719 -42.041 -20.963 1 94.7 382 VAL A C 1
ATOM 3042 O O . VAL A 1 382 ? -19.44 -42.492 -21.857 1 94.7 382 VAL A O 1
ATOM 3045 N N . ALA A 1 383 ? -17.778 -41.3 -21.162 1 93.12 383 ALA A N 1
ATOM 3046 C CA . ALA A 1 383 ? -17.264 -41.133 -22.519 1 93.12 383 ALA A CA 1
ATOM 3047 C C . ALA A 1 383 ? -16.123 -42.107 -22.796 1 93.12 383 ALA A C 1
ATOM 3049 O O . ALA A 1 383 ? -15.247 -42.304 -21.951 1 93.12 383 ALA A O 1
ATOM 3050 N N . TYR A 1 384 ? -16.211 -42.807 -23.87 1 89.99 384 TYR A N 1
ATOM 3051 C CA . TYR A 1 384 ? -15.173 -43.729 -24.316 1 89.99 384 TYR A CA 1
ATOM 3052 C C . TYR A 1 384 ? -15.077 -43.749 -25.837 1 89.99 384 TYR A C 1
ATOM 3054 O O . TYR A 1 384 ? -16.091 -43.88 -26.527 1 89.99 384 TYR A O 1
ATOM 3062 N N . GLU A 1 385 ? -13.797 -43.629 -26.407 1 81.09 385 GLU A N 1
ATOM 3063 C CA . GLU A 1 385 ? -13.527 -43.681 -27.84 1 81.09 385 GLU A CA 1
ATOM 3064 C C . GLU A 1 385 ? -14.459 -42.75 -28.612 1 81.09 385 GLU A C 1
ATOM 3066 O O . GLU A 1 385 ? -15.148 -43.182 -29.538 1 81.09 385 GLU A O 1
ATOM 3071 N N . ASP A 1 386 ? -14.629 -41.543 -28.31 1 85.41 386 ASP A N 1
ATOM 3072 C CA . ASP A 1 386 ? -15.346 -40.449 -28.959 1 85.41 386 ASP A CA 1
ATOM 3073 C C . ASP A 1 386 ? -16.854 -40.69 -28.936 1 85.41 386 ASP A C 1
ATOM 3075 O O . ASP A 1 386 ? -17.572 -40.246 -29.834 1 85.41 386 ASP A O 1
ATOM 3079 N N . GLN A 1 387 ? -17.194 -41.553 -28.032 1 93.28 387 GLN A N 1
ATOM 3080 C CA . GLN A 1 387 ? -18.618 -41.818 -27.858 1 93.28 387 GLN A CA 1
ATOM 3081 C C . GLN A 1 387 ? -19.031 -41.666 -26.396 1 93.28 387 GLN A C 1
ATOM 3083 O O . GLN A 1 387 ? -18.19 -41.738 -25.498 1 93.28 387 GLN A O 1
ATOM 3088 N N . ILE A 1 388 ? -20.327 -41.444 -26.204 1 95.19 388 ILE A N 1
ATOM 3089 C CA . ILE A 1 388 ? -20.861 -41.377 -24.848 1 95.19 388 ILE A CA 1
ATOM 3090 C C . ILE A 1 388 ? -21.762 -42.582 -24.588 1 95.19 388 ILE A C 1
ATOM 3092 O O . ILE A 1 388 ? -22.719 -42.821 -25.328 1 95.19 388 ILE A O 1
ATOM 3096 N N . PHE A 1 389 ? -21.454 -43.316 -23.622 1 96.2 389 PHE A N 1
ATOM 3097 C CA . PHE A 1 389 ? -22.233 -44.481 -23.221 1 96.2 389 PHE A CA 1
ATOM 3098 C C . PHE A 1 389 ? -23.173 -44.135 -22.072 1 96.2 389 PHE A C 1
ATOM 3100 O O . PHE A 1 389 ? -22.744 -43.578 -21.059 1 96.2 389 PHE A O 1
ATOM 3107 N N . VAL A 1 390 ? -24.412 -44.394 -22.2 1 97.09 390 VAL A N 1
ATOM 3108 C CA . VAL A 1 390 ? -25.403 -44.246 -21.139 1 97.09 390 VAL A CA 1
ATOM 3109 C C . VAL A 1 390 ? -26.023 -45.604 -20.819 1 97.09 390 VAL A C 1
ATOM 3111 O O . VAL A 1 390 ? -26.615 -46.245 -21.691 1 97.09 390 VAL A O 1
ATOM 3114 N N . CYS A 1 391 ? -25.902 -45.972 -19.584 1 97.07 391 CYS A N 1
ATOM 3115 C CA . CYS A 1 391 ? -26.297 -47.329 -19.223 1 97.07 391 CYS A CA 1
ATOM 3116 C C . CYS A 1 391 ? -27.285 -47.318 -18.063 1 97.07 391 CYS A C 1
ATOM 3118 O O . CYS A 1 391 ? -27.048 -46.664 -17.046 1 97.07 391 CYS A O 1
ATOM 3120 N N . GLY A 1 392 ? -28.374 -48.102 -18.207 1 96.51 392 GLY A N 1
ATOM 3121 C CA . GLY A 1 392 ? -29.345 -48.265 -17.137 1 96.51 392 GLY A CA 1
ATOM 3122 C C . GLY A 1 392 ? -30.112 -46.993 -16.828 1 96.51 392 GLY A C 1
ATOM 3123 O O . GLY A 1 392 ? -30.396 -46.199 -17.728 1 96.51 392 GLY A O 1
ATOM 3124 N N . GLY A 1 393 ? -30.525 -46.916 -15.558 1 96.21 393 GLY A N 1
ATOM 3125 C CA . GLY A 1 393 ? -31.329 -45.785 -15.124 1 96.21 393 GLY A CA 1
ATOM 3126 C C . GLY A 1 393 ? -32.758 -46.163 -14.783 1 96.21 393 GLY A C 1
ATOM 3127 O O . GLY A 1 393 ? -33.167 -47.308 -14.985 1 96.21 393 GLY A O 1
ATOM 3128 N N . TYR A 1 394 ? -33.385 -45.175 -14.232 1 95.02 394 TYR A N 1
ATOM 3129 C CA . TYR A 1 394 ? -34.783 -45.325 -13.845 1 95.02 394 TYR A CA 1
ATOM 3130 C C . TYR A 1 394 ? -35.684 -44.443 -14.702 1 95.02 394 TYR A C 1
ATOM 3132 O O . TYR A 1 394 ? -35.448 -43.239 -14.825 1 95.02 394 TYR A O 1
ATOM 3140 N N . ASP A 1 395 ? -36.676 -44.932 -15.274 1 92.71 395 ASP A N 1
ATOM 3141 C CA . ASP A 1 395 ? -37.51 -44.178 -16.205 1 92.71 395 ASP A CA 1
ATOM 3142 C C . ASP A 1 395 ? -38.78 -43.676 -15.522 1 92.71 395 ASP A C 1
ATOM 3144 O O . ASP A 1 395 ? -39.632 -43.056 -16.162 1 92.71 395 ASP A O 1
ATOM 3148 N N . GLY A 1 396 ? -38.951 -43.984 -14.251 1 86.89 396 GLY A N 1
ATOM 3149 C CA . GLY A 1 396 ? -40.15 -43.613 -13.518 1 86.89 396 GLY A CA 1
ATOM 3150 C C . GLY A 1 396 ? -41.015 -44.803 -13.147 1 86.89 396 GLY A C 1
ATOM 3151 O O . GLY A 1 396 ? -41.839 -44.717 -12.234 1 86.89 396 GLY A O 1
ATOM 3152 N N . VAL A 1 397 ? -40.749 -45.822 -13.93 1 88.26 397 VAL A N 1
ATOM 3153 C CA . VAL A 1 397 ? -41.553 -47.019 -13.708 1 88.26 397 VAL A CA 1
ATOM 3154 C C . VAL A 1 397 ? -40.652 -48.173 -13.273 1 88.26 397 VAL A C 1
ATOM 3156 O O . VAL A 1 397 ? -40.942 -48.858 -12.29 1 88.26 397 VAL A O 1
ATOM 3159 N N . SER A 1 398 ? -39.588 -48.357 -13.995 1 89 398 SER A N 1
ATOM 3160 C CA . SER A 1 398 ? -38.692 -49.469 -13.695 1 89 398 SER A CA 1
ATOM 3161 C C . SER A 1 398 ? -37.239 -49.098 -13.971 1 89 398 SER A C 1
ATOM 3163 O O . SER A 1 398 ? -36.964 -48.108 -14.653 1 89 398 SER A O 1
ATOM 3165 N N . SER A 1 399 ? -36.375 -49.985 -13.414 1 94.18 399 SER A N 1
ATOM 3166 C CA . SER A 1 399 ? -34.96 -49.901 -13.763 1 94.18 399 SER A CA 1
ATOM 3167 C C . SER A 1 399 ? -34.698 -50.48 -15.149 1 94.18 399 SER A C 1
ATOM 3169 O O . SER A 1 399 ? -35.286 -51.496 -15.525 1 94.18 399 SER A O 1
ATOM 3171 N N . LEU A 1 400 ? -33.8 -49.854 -15.829 1 94.72 400 LEU A N 1
ATOM 3172 C CA . LEU A 1 400 ? -33.588 -50.228 -17.223 1 94.72 400 LEU A CA 1
ATOM 3173 C C . LEU A 1 400 ? -32.362 -51.125 -17.365 1 94.72 400 LEU A C 1
ATOM 3175 O O . LEU A 1 400 ? -31.382 -50.965 -16.633 1 94.72 400 LEU A O 1
ATOM 3179 N N . SER A 1 401 ? -32.363 -52.019 -18.322 1 95.27 401 SER A N 1
ATOM 3180 C CA . SER A 1 401 ? -31.204 -52.841 -18.655 1 95.27 401 SER A CA 1
ATOM 3181 C C . SER A 1 401 ? -30.553 -52.379 -19.954 1 95.27 401 SER A C 1
ATOM 3183 O O . SER A 1 401 ? -29.449 -52.812 -20.29 1 95.27 401 SER A O 1
ATOM 3185 N N . ASN A 1 402 ? -31.183 -51.535 -20.63 1 94.58 402 ASN A N 1
ATOM 3186 C CA . ASN A 1 402 ? -30.664 -51.136 -21.933 1 94.58 402 ASN A CA 1
ATOM 3187 C C . ASN A 1 402 ? -29.63 -50.02 -21.808 1 94.58 402 ASN A C 1
ATOM 3189 O O . ASN A 1 402 ? -29.498 -49.407 -20.747 1 94.58 402 ASN A O 1
ATOM 3193 N N . CYS A 1 403 ? -28.862 -49.889 -22.83 1 95.92 403 CYS A N 1
ATOM 3194 C CA . CYS A 1 403 ? -27.803 -48.893 -22.945 1 95.92 403 CYS A CA 1
ATOM 3195 C C . CYS A 1 403 ? -27.881 -48.165 -24.282 1 95.92 403 CYS A C 1
ATOM 3197 O O . CYS A 1 403 ? -28.244 -48.761 -25.297 1 95.92 403 CYS A O 1
ATOM 3199 N N . GLU A 1 404 ? -27.63 -46.865 -24.238 1 96.15 404 GLU A N 1
ATOM 3200 C CA . GLU A 1 404 ? -27.595 -46.045 -25.445 1 96.15 404 GLU A CA 1
ATOM 3201 C C . GLU A 1 404 ? -26.232 -45.382 -25.622 1 96.15 404 GLU A C 1
ATOM 3203 O O . GLU A 1 404 ? -25.574 -45.032 -24.641 1 96.15 404 GLU A O 1
ATOM 3208 N N . VAL A 1 405 ? -25.853 -45.297 -26.803 1 95.55 405 VAL A N 1
ATOM 3209 C CA . VAL A 1 405 ? -24.571 -44.683 -27.133 1 95.55 405 VAL A CA 1
ATOM 3210 C C . VAL A 1 405 ? -24.794 -43.49 -28.06 1 95.55 405 VAL A C 1
ATOM 3212 O O . VAL A 1 405 ? -25.567 -43.575 -29.018 1 95.55 405 VAL A O 1
ATOM 3215 N N . PHE A 1 406 ? -24.201 -42.374 -27.689 1 95.2 406 PHE A N 1
ATOM 3216 C CA . PHE A 1 406 ? -24.271 -41.161 -28.494 1 95.2 406 PHE A CA 1
ATOM 3217 C C . PHE A 1 406 ? -22.995 -40.976 -29.306 1 95.2 406 PHE A C 1
ATOM 3219 O O . PHE A 1 406 ? -21.892 -41.026 -28.759 1 95.2 406 PHE A O 1
ATOM 3226 N N . ARG A 1 407 ? -23.072 -40.743 -30.506 1 88.79 407 ARG A N 1
ATOM 3227 C CA . ARG A 1 407 ? -21.962 -40.427 -31.399 1 88.79 407 ARG A CA 1
ATOM 3228 C C . ARG A 1 407 ? -22.054 -38.989 -31.899 1 88.79 407 ARG A C 1
ATOM 3230 O O . ARG A 1 407 ? -22.94 -38.656 -32.689 1 88.79 407 ARG A O 1
ATOM 3237 N N . PRO A 1 408 ? -21.215 -38.22 -31.454 1 84.04 408 PRO A N 1
ATOM 3238 C CA . PRO A 1 408 ? -21.301 -36.801 -31.81 1 84.04 408 PRO A CA 1
ATOM 3239 C C . PRO A 1 408 ? -21.282 -36.57 -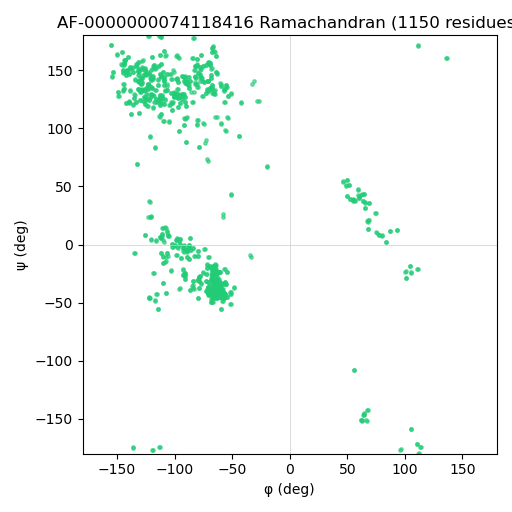33.319 1 84.04 408 PRO A C 1
ATOM 3241 O O . PRO A 1 408 ? -21.908 -35.627 -33.81 1 84.04 408 PRO A O 1
ATOM 3244 N N . HIS A 1 409 ? -20.565 -37.404 -34.063 1 78.96 409 HIS A N 1
ATOM 3245 C CA . HIS A 1 409 ? -20.451 -37.236 -35.508 1 78.96 409 HIS A CA 1
ATOM 3246 C C . HIS A 1 409 ? -21.803 -37.406 -36.191 1 78.96 409 HIS A C 1
ATOM 3248 O O . HIS A 1 409 ? -22.102 -36.714 -37.167 1 78.96 409 HIS A O 1
ATOM 3254 N N . THR A 1 410 ? -22.665 -38.175 -35.667 1 82.68 410 THR A N 1
ATOM 3255 C CA . THR A 1 410 ? -23.976 -38.419 -36.258 1 82.68 410 THR A CA 1
ATOM 3256 C C . THR A 1 410 ? -25.077 -37.776 -35.418 1 82.68 410 THR A C 1
ATOM 3258 O O . THR A 1 410 ? -26.219 -37.659 -35.867 1 82.68 410 THR A O 1
ATOM 3261 N N . GLN A 1 411 ? -24.797 -37.325 -34.288 1 84.28 411 GLN A N 1
ATOM 3262 C CA . GLN A 1 411 ? -25.734 -36.734 -33.339 1 84.28 411 GLN A CA 1
ATOM 3263 C C . GLN A 1 411 ? -26.918 -37.662 -33.084 1 84.28 411 GLN A C 1
ATOM 3265 O O . GLN A 1 411 ? -28.064 -37.213 -33.028 1 84.28 411 GLN A O 1
ATOM 3270 N N . GLU A 1 412 ? -26.623 -38.858 -33.017 1 90.68 412 GLU A N 1
ATOM 3271 C CA . GLU A 1 412 ? -27.686 -39.841 -32.831 1 90.68 412 GLU A CA 1
ATOM 3272 C C . GLU A 1 412 ? -27.409 -40.731 -31.622 1 90.68 412 GLU A C 1
ATOM 3274 O O . GLU A 1 412 ? -26.251 -40.99 -31.288 1 90.68 412 GLU A O 1
ATOM 3279 N N . TRP A 1 413 ? -28.511 -41.175 -31.033 1 94.2 413 TRP A N 1
ATOM 3280 C CA . TRP A 1 413 ? -28.454 -42.179 -29.975 1 94.2 413 TRP A CA 1
ATOM 3281 C C . TRP A 1 413 ? -28.797 -43.562 -30.518 1 94.2 413 TRP A C 1
ATOM 3283 O O . TRP A 1 413 ? -29.778 -43.724 -31.247 1 94.2 413 TRP A O 1
ATOM 3293 N N . GLN A 1 414 ? -27.965 -44.437 -30.214 1 93.9 414 GLN A N 1
ATOM 3294 C CA . GLN A 1 414 ? -28.196 -45.807 -30.66 1 93.9 414 GLN A CA 1
ATOM 3295 C C . GLN A 1 414 ? -28.224 -46.773 -29.479 1 93.9 414 GLN A C 1
ATOM 3297 O O . GLN A 1 414 ? -27.374 -46.698 -28.59 1 93.9 414 GLN A O 1
ATOM 3302 N N . LYS A 1 415 ? -29.175 -47.693 -29.553 1 94.2 415 LYS A N 1
ATOM 3303 C CA . LYS A 1 415 ? -29.23 -48.714 -28.511 1 94.2 415 LYS A CA 1
ATOM 3304 C C . LYS A 1 415 ? -28.237 -49.838 -28.79 1 94.2 415 LYS A C 1
ATOM 3306 O O . LYS A 1 415 ? -28.074 -50.259 -29.938 1 94.2 415 LYS A O 1
ATOM 3311 N N . ILE A 1 416 ? -27.636 -50.265 -27.821 1 94.18 416 ILE A N 1
ATOM 3312 C CA . ILE A 1 416 ? -26.743 -51.414 -27.923 1 94.18 416 ILE A CA 1
ATOM 3313 C C . ILE A 1 416 ? -27.314 -52.584 -27.124 1 94.18 416 ILE A C 1
ATOM 3315 O O . ILE A 1 416 ? -28.402 -52.481 -26.553 1 94.18 416 ILE A O 1
ATOM 3319 N N . SER A 1 417 ? -26.551 -53.691 -27.167 1 95.02 417 SER A N 1
ATOM 3320 C CA . SER A 1 417 ? -27.019 -54.875 -26.454 1 95.02 417 SER A CA 1
ATOM 3321 C C . SER A 1 417 ? -27.293 -54.564 -24.986 1 95.02 417 SER A C 1
ATOM 3323 O O . SER A 1 417 ? -26.533 -53.831 -24.349 1 95.02 417 SER A O 1
ATOM 3325 N N . PRO A 1 418 ? -28.39 -55.049 -24.507 1 95.02 418 PRO A N 1
ATOM 3326 C CA . PRO A 1 418 ? -28.733 -54.783 -23.108 1 95.02 418 PRO A CA 1
ATOM 3327 C C . PRO A 1 418 ? -27.814 -55.508 -22.127 1 95.02 418 PRO A C 1
ATOM 3329 O O . PRO A 1 418 ? -27.245 -56.55 -22.463 1 95.02 418 PRO A O 1
ATOM 3332 N N . MET A 1 419 ? -27.723 -54.983 -21.028 1 95.97 419 MET A N 1
ATOM 3333 C CA . MET A 1 419 ? -26.995 -55.614 -19.932 1 95.97 419 MET A CA 1
ATOM 3334 C C . MET A 1 419 ? -27.707 -56.879 -19.463 1 95.97 419 MET A C 1
ATOM 3336 O O . MET A 1 419 ? -28.869 -57.106 -19.805 1 95.97 419 MET A O 1
ATOM 3340 N N . ASN A 1 420 ? -27.024 -57.644 -18.725 1 94.44 420 ASN A N 1
ATOM 3341 C CA . ASN A 1 420 ? -27.605 -58.87 -18.188 1 94.44 420 ASN A CA 1
ATOM 3342 C C . ASN A 1 420 ? -28.623 -58.574 -17.091 1 94.44 420 ASN A C 1
ATOM 3344 O O . ASN A 1 420 ? -29.538 -59.367 -16.857 1 94.44 420 ASN A O 1
ATOM 3348 N N . LYS A 1 421 ? -28.486 -57.423 -16.417 1 92.91 421 LYS A N 1
ATOM 3349 C CA . LYS A 1 421 ? -29.38 -57.023 -15.335 1 92.91 421 LYS A CA 1
ATOM 3350 C C . LYS A 1 421 ? -29.861 -55.587 -15.522 1 92.91 421 LYS A C 1
ATOM 3352 O O . LYS A 1 421 ? -29.136 -54.75 -16.064 1 92.91 421 LYS A O 1
ATOM 3357 N N . SER A 1 422 ? -31.132 -55.374 -15.093 1 94.55 422 SER A N 1
ATOM 3358 C CA . SER A 1 422 ? -31.6 -53.995 -15.005 1 94.55 422 SER A CA 1
ATOM 3359 C C . SER A 1 422 ? -30.96 -53.269 -13.826 1 94.55 422 SER A C 1
ATOM 3361 O O . SER A 1 422 ? -30.911 -53.8 -12.715 1 94.55 422 SER A O 1
ATOM 3363 N N . ARG A 1 423 ? -30.453 -52.133 -14.121 1 95.89 423 ARG A N 1
ATOM 3364 C CA . ARG A 1 423 ? -29.702 -51.451 -13.072 1 95.89 423 ARG A CA 1
ATOM 3365 C C . ARG A 1 423 ? -30.085 -49.977 -12.994 1 95.89 423 ARG A C 1
ATOM 3367 O O . ARG A 1 423 ? -30.099 -49.279 -14.01 1 95.89 423 ARG A O 1
ATOM 3374 N N . SER A 1 424 ? -30.402 -49.52 -11.847 1 95.79 424 SER A N 1
ATOM 3375 C CA . SER A 1 424 ? -30.473 -48.101 -11.513 1 95.79 424 SER A CA 1
ATOM 3376 C C . SER A 1 424 ? -29.484 -47.742 -10.41 1 95.79 424 SER A C 1
ATOM 3378 O O . SER A 1 424 ? -29.142 -48.584 -9.578 1 95.79 424 SER A O 1
ATOM 3380 N N . ALA A 1 425 ? -28.932 -46.519 -10.51 1 96.26 425 ALA A N 1
ATOM 3381 C CA . ALA A 1 425 ? -27.994 -46.013 -9.512 1 96.26 425 ALA A CA 1
ATOM 3382 C C . ALA A 1 425 ? -26.704 -46.829 -9.509 1 96.26 425 ALA A C 1
ATOM 3384 O O . ALA A 1 425 ? -26.161 -47.138 -8.445 1 96.26 425 ALA A O 1
ATOM 3385 N N . ALA A 1 426 ? -26.283 -47.265 -10.687 1 96.74 426 ALA A N 1
ATOM 3386 C CA . ALA A 1 426 ? -25.009 -47.954 -10.88 1 96.74 426 ALA A CA 1
ATOM 3387 C C . ALA A 1 426 ? -23.922 -46.981 -11.329 1 96.74 426 ALA A C 1
ATOM 3389 O O . ALA A 1 426 ? -24.22 -45.875 -11.785 1 96.74 426 ALA A O 1
ATOM 3390 N N . ALA A 1 427 ? -22.726 -47.377 -11.164 1 96 427 ALA A N 1
ATOM 3391 C CA . ALA A 1 427 ? -21.606 -46.563 -11.63 1 96 427 ALA A CA 1
ATOM 3392 C C . ALA A 1 427 ? -21.029 -47.116 -12.929 1 96 427 ALA A C 1
ATOM 3394 O O . ALA A 1 427 ? -20.977 -48.333 -13.124 1 96 427 ALA A O 1
ATOM 3395 N N . VAL A 1 428 ? -20.647 -46.206 -13.783 1 96.01 428 VAL A N 1
ATOM 3396 C CA . VAL A 1 428 ? -20.054 -46.6 -15.057 1 96.01 428 VAL A CA 1
ATOM 3397 C C . VAL A 1 428 ? -18.685 -45.943 -15.215 1 96.01 428 VAL A C 1
ATOM 3399 O O . VAL A 1 428 ? -18.515 -44.764 -14.896 1 96.01 428 VAL A O 1
ATOM 3402 N N . GLY A 1 429 ? -17.757 -46.714 -15.638 1 94.25 429 GLY A N 1
ATOM 3403 C CA . GLY A 1 429 ? -16.413 -46.206 -15.863 1 94.25 429 GLY A CA 1
ATOM 3404 C C . GLY A 1 429 ? -15.676 -46.937 -16.969 1 94.25 429 GLY A C 1
ATOM 3405 O O . GLY A 1 429 ? -16.134 -47.977 -17.446 1 94.25 429 GLY A O 1
ATOM 3406 N N . VAL A 1 430 ? -14.675 -46.293 -17.372 1 91.36 430 VAL A N 1
ATOM 3407 C CA . VAL A 1 430 ? -13.822 -46.91 -18.382 1 91.36 430 VAL A CA 1
ATOM 3408 C C . VAL A 1 430 ? -12.578 -47.498 -17.72 1 91.36 430 VAL A C 1
ATOM 3410 O O . VAL A 1 430 ? -11.933 -46.839 -16.9 1 91.36 430 VAL A O 1
ATOM 3413 N N . PHE A 1 431 ? -12.362 -48.681 -17.992 1 89.69 431 PHE A N 1
ATOM 3414 C CA . PHE A 1 431 ? -11.202 -49.369 -17.437 1 89.69 431 PHE A CA 1
ATOM 3415 C C . PHE A 1 431 ? -10.598 -50.324 -18.459 1 89.69 431 PHE A C 1
ATOM 3417 O O . PHE A 1 431 ? -11.302 -51.166 -19.022 1 89.69 431 PHE A O 1
ATOM 3424 N N . GLU A 1 432 ? -9.334 -50.093 -18.757 1 76.79 432 GLU A N 1
ATOM 3425 C CA . GLU A 1 432 ? -8.548 -50.926 -19.662 1 76.79 432 GLU A CA 1
ATOM 3426 C C . GLU A 1 432 ? -9.228 -51.059 -21.022 1 76.79 432 GLU A C 1
ATOM 3428 O O . GLU A 1 432 ? -9.373 -52.166 -21.544 1 76.79 432 GLU A O 1
ATOM 3433 N N . GLY A 1 433 ? -9.78 -50.046 -21.455 1 77.53 433 GLY A N 1
ATOM 3434 C CA . GLY A 1 433 ? -10.288 -49.977 -22.816 1 77.53 433 GLY A CA 1
ATOM 3435 C C . GLY A 1 433 ? -11.707 -50.496 -22.949 1 77.53 433 GLY A C 1
ATOM 3436 O O . GLY A 1 433 ? -12.164 -50.792 -24.055 1 77.53 433 GLY A O 1
ATOM 3437 N N . CYS A 1 434 ? -12.332 -50.697 -21.892 1 88.18 434 CYS A N 1
ATOM 3438 C CA . CYS A 1 434 ? -13.714 -51.16 -21.93 1 88.18 434 CYS A CA 1
ATOM 3439 C C . CYS A 1 434 ? -14.595 -50.323 -21.011 1 88.18 434 CYS A C 1
ATOM 3441 O O . CYS A 1 434 ? -14.101 -49.696 -20.072 1 88.18 434 CYS A O 1
ATOM 3443 N N . VAL A 1 435 ? -15.883 -50.364 -21.359 1 94.22 435 VAL A N 1
ATOM 3444 C CA . VAL A 1 435 ? -16.866 -49.705 -20.506 1 94.22 435 VAL A CA 1
ATOM 3445 C C . VAL A 1 435 ? -17.395 -50.693 -19.469 1 94.22 435 VAL A C 1
ATOM 3447 O O . VAL A 1 435 ? -17.859 -51.781 -19.819 1 94.22 435 VAL A O 1
ATOM 3450 N N . TYR A 1 436 ? -17.26 -50.353 -18.259 1 95.68 436 TYR A N 1
ATOM 3451 C CA . TYR A 1 436 ? -17.701 -51.191 -17.15 1 95.68 436 TYR A CA 1
ATOM 3452 C C . TYR A 1 436 ? -18.924 -50.592 -16.465 1 95.68 436 TYR A C 1
ATOM 3454 O O . TYR A 1 436 ? -19.038 -49.37 -16.343 1 95.68 436 TYR A O 1
ATOM 3462 N N . ILE A 1 437 ? -19.822 -51.397 -16.064 1 96.86 437 ILE A N 1
ATOM 3463 C CA . ILE A 1 437 ? -20.898 -50.991 -15.165 1 96.86 437 ILE A CA 1
ATOM 3464 C C . ILE A 1 437 ? -20.83 -51.808 -13.877 1 96.86 437 ILE A C 1
ATOM 3466 O O . ILE A 1 437 ? -20.608 -53.021 -13.915 1 96.86 437 ILE A O 1
ATOM 3470 N N . LEU A 1 438 ? -20.961 -51.117 -12.758 1 97.16 438 LEU A N 1
ATOM 3471 C CA . LEU A 1 438 ? -20.768 -51.746 -11.456 1 97.16 438 LEU A CA 1
ATOM 3472 C C . LEU A 1 438 ? -21.975 -51.511 -10.554 1 97.16 438 LEU A C 1
ATOM 3474 O O . LEU A 1 438 ? -22.448 -50.38 -10.426 1 97.16 438 LEU A O 1
ATOM 3478 N N . GLY A 1 439 ? -22.465 -52.573 -9.894 1 97.28 439 GLY A N 1
ATOM 3479 C CA . GLY A 1 439 ? -23.499 -52.481 -8.875 1 97.28 439 GLY A CA 1
ATOM 3480 C C . GLY A 1 439 ? -24.827 -51.986 -9.416 1 97.28 439 GLY A C 1
ATOM 3481 O O . GLY A 1 439 ? -25.222 -52.345 -10.527 1 97.28 439 GLY A O 1
ATOM 3482 N N . GLY A 1 440 ? -25.525 -51.22 -8.555 1 96.32 440 GLY A N 1
ATOM 3483 C CA . GLY A 1 440 ? -26.873 -50.78 -8.876 1 96.32 440 GLY A CA 1
ATOM 3484 C C . GLY A 1 440 ? -27.949 -51.665 -8.276 1 96.32 440 GLY A C 1
ATOM 3485 O O . GLY A 1 440 ? -27.66 -52.517 -7.433 1 96.32 440 GLY A O 1
ATOM 3486 N N . HIS A 1 441 ? -29.158 -51.344 -8.612 1 94.26 441 HIS A N 1
ATOM 3487 C CA . HIS A 1 441 ? -30.279 -52.141 -8.128 1 94.26 441 HIS A CA 1
ATOM 3488 C C . HIS A 1 441 ? -31.378 -52.243 -9.181 1 94.26 441 HIS A C 1
ATOM 3490 O O . HIS A 1 441 ? -31.445 -51.419 -10.096 1 94.26 441 HIS A O 1
ATOM 3496 N N . ASP A 1 442 ? -32.162 -53.185 -9.065 1 90.54 442 ASP A N 1
ATOM 3497 C CA . ASP A 1 442 ? -33.288 -53.377 -9.975 1 90.54 442 ASP A CA 1
ATOM 3498 C C . ASP A 1 442 ? -34.61 -53.03 -9.295 1 90.54 442 ASP A C 1
ATOM 3500 O O . ASP A 1 442 ? -35.683 -53.315 -9.83 1 90.54 442 ASP A O 1
ATOM 3504 N N . GLY A 1 443 ? -34.547 -52.452 -8.196 1 82.15 443 GLY A N 1
ATOM 3505 C CA . GLY A 1 443 ? -35.733 -52.141 -7.414 1 82.15 443 GLY A CA 1
ATOM 3506 C C . GLY A 1 443 ? -35.964 -53.11 -6.269 1 82.15 443 GLY A C 1
ATOM 3507 O O . GLY A 1 443 ? -36.548 -52.743 -5.247 1 82.15 443 GLY A O 1
ATOM 3508 N N . LEU A 1 444 ? -35.486 -54.318 -6.503 1 81.72 444 LEU A N 1
ATOM 3509 C CA . LEU A 1 444 ? -35.695 -55.361 -5.504 1 81.72 444 LEU A CA 1
ATOM 3510 C C . LEU A 1 444 ? -34.396 -55.682 -4.774 1 81.72 444 LEU A C 1
ATOM 3512 O O . LEU A 1 444 ? -34.395 -55.879 -3.556 1 81.72 444 LEU A O 1
ATOM 3516 N N . SER A 1 445 ? -33.367 -55.735 -5.536 1 88.88 445 SER A N 1
ATOM 3517 C CA . SER A 1 445 ? -32.087 -56.137 -4.963 1 88.88 445 SER A CA 1
ATOM 3518 C C . SER A 1 445 ? -30.974 -55.177 -5.37 1 88.88 445 SER A C 1
ATOM 3520 O O . SER A 1 445 ? -31.002 -54.614 -6.466 1 88.88 445 SER A O 1
ATOM 3522 N N . ILE A 1 446 ? -30.034 -55.048 -4.509 1 94.89 446 ILE A N 1
ATOM 3523 C CA . ILE A 1 446 ? -28.806 -54.31 -4.784 1 94.89 446 ILE A CA 1
ATOM 3524 C C . ILE A 1 446 ? -27.698 -55.281 -5.183 1 94.89 446 ILE A C 1
ATOM 3526 O O . ILE A 1 446 ? -27.558 -56.352 -4.587 1 94.89 446 ILE A O 1
ATOM 3530 N N . PHE A 1 447 ? -26.877 -54.892 -6.108 1 95.7 447 PHE A N 1
ATOM 3531 C CA . PHE A 1 447 ? -25.941 -55.836 -6.707 1 95.7 447 PHE A CA 1
ATOM 3532 C C . PHE A 1 447 ? -24.508 -55.503 -6.311 1 95.7 447 PHE A C 1
ATOM 3534 O O . PHE A 1 447 ? -24.19 -54.347 -6.025 1 95.7 447 PHE A O 1
ATOM 3541 N N . ASN A 1 448 ? -23.628 -56.483 -6.325 1 96.49 448 ASN A N 1
ATOM 3542 C CA . ASN A 1 448 ? -22.181 -56.302 -6.325 1 96.49 448 ASN A CA 1
ATOM 3543 C C . ASN A 1 448 ? -21.561 -56.733 -7.651 1 96.49 448 ASN A C 1
ATOM 3545 O O . ASN A 1 448 ? -20.337 -56.744 -7.794 1 96.49 448 ASN A O 1
ATOM 3549 N N . SER A 1 449 ? -22.414 -57.071 -8.605 1 96.17 449 SER A N 1
ATOM 3550 C CA . SER A 1 449 ? -21.945 -57.611 -9.877 1 96.17 449 SER A CA 1
ATOM 3551 C C . SER A 1 449 ? -21.354 -56.516 -10.759 1 96.17 449 SER A C 1
ATOM 3553 O O . SER A 1 449 ? -21.701 -55.342 -10.616 1 96.17 449 SER A O 1
ATOM 3555 N N . VAL A 1 450 ? -20.473 -56.931 -11.596 1 96.34 450 VAL A N 1
ATOM 3556 C CA . VAL A 1 450 ? -19.779 -56.063 -12.542 1 96.34 450 VAL A CA 1
ATOM 3557 C C . VAL A 1 450 ? -19.888 -56.643 -13.95 1 96.34 450 VAL A C 1
ATOM 3559 O O . VAL A 1 450 ? -19.736 -57.851 -14.145 1 96.34 450 VAL A O 1
ATOM 3562 N N . GLU A 1 451 ? -20.23 -55.772 -14.891 1 96.17 451 GLU A N 1
ATOM 3563 C CA . GLU A 1 451 ? -20.288 -56.173 -16.293 1 96.17 451 GLU A CA 1
ATOM 3564 C C . GLU A 1 451 ? -19.427 -55.263 -17.164 1 96.17 451 GLU A C 1
ATOM 3566 O O . GLU A 1 451 ? -19.254 -54.082 -16.855 1 96.17 451 GLU A O 1
ATOM 3571 N N . CYS A 1 452 ? -18.915 -55.83 -18.106 1 94.31 452 CYS A N 1
ATOM 3572 C CA . CYS A 1 452 ? -18.093 -55.099 -19.064 1 94.31 452 CYS A CA 1
ATOM 3573 C C . CYS A 1 452 ? -18.634 -55.258 -20.48 1 94.31 452 CYS A C 1
ATOM 3575 O O . CYS A 1 452 ? -19.035 -56.354 -20.876 1 94.31 452 CYS A O 1
ATOM 3577 N N . TYR A 1 453 ? -18.618 -54.167 -21.161 1 94.5 453 TYR A N 1
ATOM 3578 C CA . TYR A 1 453 ? -19.123 -54.181 -22.529 1 94.5 453 TYR A CA 1
ATOM 3579 C C . TYR A 1 453 ? -18.009 -54.503 -23.518 1 94.5 453 TYR A C 1
ATOM 3581 O O . TYR A 1 453 ? -17.003 -53.793 -23.583 1 94.5 453 TYR A O 1
ATOM 3589 N N . ASP A 1 454 ? -18.123 -55.524 -24.216 1 85.02 454 ASP A N 1
ATOM 3590 C CA . ASP A 1 454 ? -17.216 -55.884 -25.301 1 85.02 454 ASP A CA 1
ATOM 3591 C C . ASP A 1 454 ? -17.717 -55.342 -26.638 1 85.02 454 ASP A C 1
ATOM 3593 O O . ASP A 1 454 ? -18.654 -55.888 -27.223 1 85.02 454 ASP A O 1
ATOM 3597 N N . GLN A 1 455 ? -17.187 -54.365 -27.088 1 81.97 455 GLN A N 1
ATOM 3598 C CA . GLN A 1 455 ? -17.642 -53.668 -28.288 1 81.97 455 GLN A CA 1
ATOM 3599 C C . GLN A 1 455 ? -17.505 -54.554 -29.523 1 81.97 455 GLN A C 1
ATOM 3601 O O . GLN A 1 455 ? -18.273 -54.419 -30.478 1 81.97 455 GLN A O 1
ATOM 3606 N N . SER A 1 456 ? -16.544 -55.445 -29.539 1 80.07 456 SER A N 1
ATOM 3607 C CA . SER A 1 456 ? -16.305 -56.294 -30.701 1 80.07 456 SER A CA 1
ATOM 3608 C C . SER A 1 456 ? -17.462 -57.261 -30.928 1 80.07 456 SER A C 1
ATOM 3610 O O . SER A 1 456 ? -17.822 -57.55 -32.071 1 80.07 456 SER A O 1
ATOM 3612 N N . ILE A 1 457 ? -18.065 -57.693 -29.919 1 85.98 457 ILE A N 1
ATOM 3613 C CA . ILE A 1 457 ? -19.14 -58.668 -30.065 1 85.98 457 ILE A CA 1
ATOM 3614 C C . ILE A 1 457 ? -20.455 -58.064 -29.579 1 85.98 457 ILE A C 1
ATOM 3616 O O . ILE A 1 457 ? -21.483 -58.744 -29.543 1 85.98 457 ILE A O 1
ATOM 3620 N N . ASP A 1 458 ? -20.501 -56.822 -29.177 1 89.96 458 ASP A N 1
ATOM 3621 C CA . ASP A 1 458 ? -21.682 -56.117 -28.688 1 89.96 458 ASP A CA 1
ATOM 3622 C C . ASP A 1 458 ? -22.397 -56.927 -27.609 1 89.96 458 ASP A C 1
ATOM 3624 O O . ASP A 1 458 ? -23.599 -57.182 -27.711 1 89.96 458 ASP A O 1
ATOM 3628 N N . LYS A 1 459 ? -21.659 -57.248 -26.648 1 93.16 459 LYS A N 1
ATOM 3629 C CA . LYS A 1 459 ? -22.211 -58.029 -25.544 1 93.16 459 LYS A CA 1
ATOM 3630 C C . LYS A 1 459 ? -21.643 -57.565 -24.205 1 93.16 459 LYS A C 1
ATOM 3632 O O . LYS A 1 459 ? -20.501 -57.106 -24.135 1 93.16 459 LYS A O 1
ATOM 3637 N N . TRP A 1 460 ? -22.475 -57.732 -23.183 1 94.37 460 TRP A N 1
ATOM 3638 C CA . TRP A 1 460 ? -22.03 -57.473 -21.817 1 94.37 460 TRP A CA 1
ATOM 3639 C C . TRP A 1 460 ? -21.59 -58.764 -21.134 1 94.37 460 TRP A C 1
ATOM 3641 O O . TRP A 1 460 ? -22.317 -59.76 -21.147 1 94.37 460 TRP A O 1
ATOM 3651 N N . CYS A 1 461 ? -20.412 -58.724 -20.591 1 93.02 461 CYS A N 1
ATOM 3652 C CA . CYS A 1 461 ? -19.865 -59.913 -19.947 1 93.02 461 CYS A CA 1
ATOM 3653 C C . CYS A 1 461 ? -19.699 -59.694 -18.448 1 93.02 461 CYS A C 1
ATOM 3655 O O . CYS A 1 461 ? -19.265 -58.625 -18.016 1 93.02 461 CYS A O 1
ATOM 3657 N N . MET A 1 462 ? -19.984 -60.731 -17.731 1 93.72 462 MET A N 1
ATOM 3658 C CA . MET A 1 462 ? -19.83 -60.649 -16.281 1 93.72 462 MET A CA 1
ATOM 3659 C C . MET A 1 462 ? -18.357 -60.687 -15.887 1 93.72 462 MET A C 1
ATOM 3661 O O . MET A 1 462 ? -17.57 -61.424 -16.483 1 93.72 462 MET A O 1
ATOM 3665 N N . LYS A 1 463 ? -18.034 -59.922 -14.977 1 93.01 463 LYS A N 1
ATOM 3666 C CA . LYS A 1 463 ? -16.675 -59.866 -14.446 1 93.01 463 LYS A CA 1
ATOM 36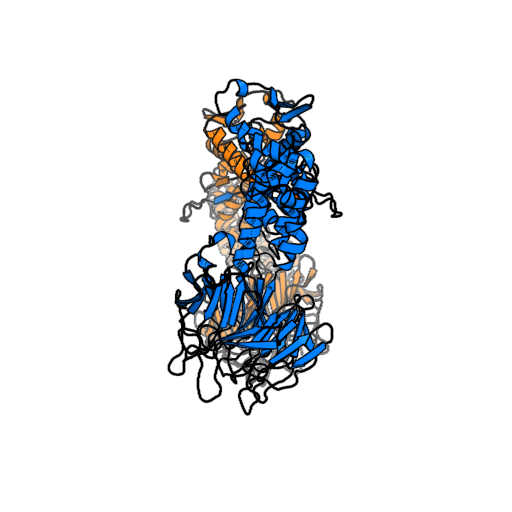67 C C . LYS A 1 463 ? -16.659 -60.135 -12.944 1 93.01 463 LYS A C 1
ATOM 3669 O O . LYS A 1 463 ? -17.7 -60.425 -12.349 1 93.01 463 LYS A O 1
ATOM 3674 N N . VAL A 1 464 ? -15.441 -60.119 -12.345 1 93.52 464 VAL A N 1
ATOM 3675 C CA . VAL A 1 464 ? -15.304 -60.389 -10.918 1 93.52 464 VAL A CA 1
ATOM 3676 C C . VAL A 1 464 ? -16.16 -59.406 -10.122 1 93.52 464 VAL A C 1
ATOM 3678 O O . VAL A 1 464 ? -16.06 -58.192 -10.311 1 93.52 464 VAL A O 1
ATOM 3681 N N . PRO A 1 465 ? -17.029 -59.939 -9.345 1 95.62 465 PRO A N 1
ATOM 3682 C CA . PRO A 1 465 ? -17.903 -59.062 -8.562 1 95.62 465 PRO A CA 1
ATOM 3683 C C . PRO A 1 465 ? -17.153 -58.304 -7.469 1 95.62 465 PRO A C 1
ATOM 3685 O O . PRO A 1 465 ? -16.106 -58.762 -7.002 1 95.62 465 PRO A O 1
ATOM 3688 N N . MET A 1 466 ? -17.681 -57.225 -7.071 1 96.57 466 MET A N 1
ATOM 3689 C CA . MET A 1 466 ? -17.135 -56.447 -5.963 1 96.57 466 MET A CA 1
ATOM 3690 C C . MET A 1 466 ? -17.276 -57.202 -4.646 1 96.57 466 MET A C 1
ATOM 3692 O O . MET A 1 466 ? -17.974 -58.215 -4.578 1 96.57 466 MET A O 1
ATOM 3696 N N . LEU A 1 467 ? -16.626 -56.704 -3.645 1 96.06 467 LEU A N 1
ATOM 3697 C CA . LEU A 1 467 ? -16.696 -57.315 -2.323 1 96.06 467 LEU A CA 1
ATOM 3698 C C . LEU A 1 467 ? -17.997 -56.943 -1.62 1 96.06 467 LEU A C 1
ATOM 3700 O O . LEU A 1 467 ? -18.491 -57.698 -0.779 1 96.06 467 LEU A O 1
ATOM 3704 N N . SER A 1 468 ? -18.554 -55.796 -1.96 1 95.35 468 SER A N 1
ATOM 3705 C CA . SER A 1 468 ? -19.768 -55.294 -1.325 1 95.35 468 SER A CA 1
ATOM 3706 C C . SER A 1 468 ? -20.833 -54.953 -2.36 1 95.35 468 SER A C 1
ATOM 3708 O O . SER A 1 468 ? -20.513 -54.51 -3.466 1 95.35 468 SER A O 1
ATOM 3710 N N . LYS A 1 469 ? -22.095 -55.175 -1.98 1 95.96 469 LYS A N 1
ATOM 3711 C CA . LYS A 1 469 ? -23.194 -54.636 -2.777 1 95.96 469 LYS A CA 1
ATOM 3712 C C . LYS A 1 469 ? -23.25 -53.114 -2.678 1 95.96 469 LYS A C 1
ATOM 3714 O O . LYS A 1 469 ? -23.061 -52.549 -1.598 1 95.96 469 LYS A O 1
ATOM 3719 N N . ARG A 1 470 ? -23.413 -52.558 -3.825 1 96.78 470 ARG A N 1
ATOM 3720 C CA . ARG A 1 470 ? -23.401 -51.1 -3.787 1 96.78 470 ARG A CA 1
ATOM 3721 C C . ARG A 1 470 ? -24.383 -50.517 -4.799 1 96.78 470 ARG A C 1
ATOM 3723 O O . ARG A 1 470 ? -24.462 -50.987 -5.935 1 96.78 470 ARG A O 1
ATOM 3730 N N . CYS A 1 471 ? -25.096 -49.502 -4.391 1 96.08 471 CYS A N 1
ATOM 3731 C CA . CYS A 1 471 ? -25.776 -48.586 -5.299 1 96.08 471 CYS A CA 1
ATOM 3732 C C . CYS A 1 471 ? -25.514 -47.136 -4.909 1 96.08 471 CYS A C 1
ATOM 3734 O O . CYS A 1 471 ? -25.045 -46.862 -3.803 1 96.08 471 CYS A O 1
ATOM 3736 N N . ARG A 1 472 ? -25.624 -46.225 -5.895 1 95.98 472 ARG A N 1
ATOM 3737 C CA . ARG A 1 472 ? -25.396 -44.801 -5.67 1 95.98 472 ARG A CA 1
ATOM 3738 C C . ARG A 1 472 ? -23.951 -44.535 -5.263 1 95.98 472 ARG A C 1
ATOM 3740 O O . ARG A 1 472 ? -23.693 -43.764 -4.337 1 95.98 472 ARG A O 1
ATOM 3747 N N . HIS A 1 473 ? -22.968 -45.282 -5.855 1 96.57 473 HIS A N 1
ATOM 3748 C CA . HIS A 1 473 ? -21.536 -45.163 -5.609 1 96.57 473 HIS A CA 1
ATOM 3749 C C . HIS A 1 473 ? -20.819 -44.552 -6.808 1 96.57 473 HIS A C 1
ATOM 3751 O O . HIS A 1 473 ? -21.433 -44.323 -7.853 1 96.57 473 HIS A O 1
ATOM 3757 N N . GLY A 1 474 ? -19.575 -44.13 -6.631 1 95.5 474 GLY A N 1
ATOM 3758 C CA . GLY A 1 474 ? -18.76 -43.584 -7.704 1 95.5 474 GLY A CA 1
ATOM 3759 C C . GLY A 1 474 ? -17.652 -44.52 -8.147 1 95.5 474 GLY A C 1
ATOM 3760 O O . GLY A 1 474 ? -17.302 -45.46 -7.43 1 95.5 474 GLY A O 1
ATOM 3761 N N . VAL A 1 475 ? -17.093 -44.267 -9.328 1 95.98 475 VAL A N 1
ATOM 3762 C CA . VAL A 1 475 ? -16.029 -45.106 -9.868 1 95.98 475 VAL A CA 1
ATOM 3763 C C . VAL A 1 475 ? -15.005 -44.238 -10.596 1 95.98 475 VAL A C 1
ATOM 3765 O O . VAL A 1 475 ? -15.353 -43.198 -11.161 1 95.98 475 VAL A O 1
ATOM 3768 N N . ALA A 1 476 ? -13.823 -44.646 -10.513 1 93.41 476 ALA A N 1
ATOM 3769 C CA . ALA A 1 476 ? -12.746 -43.988 -11.249 1 93.41 476 ALA A CA 1
ATOM 3770 C C . ALA A 1 476 ? -11.603 -44.959 -11.532 1 93.41 476 ALA A C 1
ATOM 3772 O O . ALA A 1 476 ? -11.387 -45.91 -10.777 1 93.41 476 ALA A O 1
ATOM 3773 N N . SER A 1 477 ? -10.988 -44.742 -12.578 1 90.5 477 SER A N 1
ATOM 3774 C CA . SER A 1 477 ? -9.802 -45.52 -12.923 1 90.5 477 SER A CA 1
ATOM 3775 C C . SER A 1 477 ? -8.548 -44.653 -12.904 1 90.5 477 SER A C 1
ATOM 3777 O O . SER A 1 477 ? -8.533 -43.56 -13.473 1 90.5 477 SER A O 1
ATOM 3779 N N . LEU A 1 478 ? -7.655 -45.122 -12.152 1 86.7 478 LEU A N 1
ATOM 3780 C CA . LEU A 1 478 ? -6.397 -44.394 -12.024 1 86.7 478 LEU A CA 1
ATOM 3781 C C . LEU A 1 478 ? -5.223 -45.357 -11.882 1 86.7 478 LEU A C 1
ATOM 3783 O O . LEU A 1 478 ? -5.295 -46.323 -11.118 1 86.7 478 LEU A O 1
ATOM 3787 N N . GLN A 1 479 ? -4.132 -45.141 -12.601 1 77.97 479 GLN A N 1
ATOM 3788 C CA . GLN A 1 479 ? -2.884 -45.889 -12.487 1 77.97 479 GLN A CA 1
ATOM 3789 C C . GLN A 1 479 ? -3.118 -47.383 -12.695 1 77.97 479 GLN A C 1
ATOM 3791 O O . GLN A 1 479 ? -2.634 -48.206 -11.914 1 77.97 479 GLN A O 1
ATOM 3796 N N . GLY A 1 480 ? -4.021 -47.638 -13.634 1 77.63 480 GLY A N 1
ATOM 3797 C CA . GLY A 1 480 ? -4.259 -49.027 -13.993 1 77.63 480 GLY A CA 1
ATOM 3798 C C . GLY A 1 480 ? -5.167 -49.748 -13.015 1 77.63 480 GLY A C 1
ATOM 3799 O O . GLY A 1 480 ? -5.297 -50.973 -13.068 1 77.63 480 GLY A O 1
ATOM 3800 N N . CYS A 1 481 ? -5.698 -49.042 -12.127 1 87.65 481 CYS A N 1
ATOM 3801 C CA . CYS A 1 481 ? -6.629 -49.616 -11.162 1 87.65 481 CYS A CA 1
ATOM 3802 C C . CYS A 1 481 ? -7.997 -48.951 -11.261 1 87.65 481 CYS A C 1
ATOM 3804 O O . CYS A 1 481 ? -8.1 -47.79 -11.66 1 87.65 481 CYS A O 1
ATOM 3806 N N . MET A 1 482 ? -8.965 -49.686 -10.935 1 93.28 482 MET A N 1
ATOM 3807 C CA . MET A 1 482 ? -10.329 -49.169 -10.876 1 93.28 482 MET A CA 1
ATOM 3808 C C . MET A 1 482 ? -10.806 -49.053 -9.432 1 93.28 482 MET A C 1
ATOM 3810 O O . MET A 1 482 ? -10.752 -50.025 -8.677 1 93.28 482 MET A O 1
ATOM 3814 N N . PHE A 1 483 ? -11.235 -47.907 -9.04 1 95.76 483 PHE A N 1
ATOM 3815 C CA . PHE A 1 483 ? -11.665 -47.632 -7.674 1 95.76 483 PHE A CA 1
ATOM 3816 C C . PHE A 1 483 ? -13.175 -47.444 -7.608 1 95.76 483 PHE A C 1
ATOM 3818 O O . PHE A 1 483 ? -13.768 -46.827 -8.496 1 95.76 483 PHE A O 1
ATOM 3825 N N . VAL A 1 484 ? -13.826 -47.945 -6.598 1 97.26 484 VAL A N 1
ATOM 3826 C CA . VAL A 1 484 ? -15.244 -47.737 -6.324 1 97.26 484 VAL A CA 1
ATOM 3827 C C . VAL A 1 484 ? -15.416 -47.084 -4.955 1 97.26 484 VAL A C 1
ATOM 3829 O O . VAL A 1 484 ? -14.817 -47.524 -3.97 1 97.26 484 VAL A O 1
ATOM 3832 N N . PHE A 1 485 ? -16.292 -46.075 -4.903 1 96.77 485 PHE A N 1
ATOM 3833 C CA . PHE A 1 485 ? -16.341 -45.249 -3.703 1 96.77 485 PHE A CA 1
ATOM 3834 C C . PHE A 1 485 ? -17.753 -45.209 -3.131 1 96.77 485 PHE A C 1
ATOM 3836 O O . PHE A 1 485 ? -18.697 -44.814 -3.819 1 96.77 485 PHE A O 1
ATOM 3843 N N . GLY A 1 486 ? -17.877 -45.543 -1.844 1 96.96 486 GLY A N 1
ATOM 3844 C CA . GLY A 1 486 ? -19.111 -45.341 -1.101 1 96.96 486 GLY A CA 1
ATOM 3845 C C . GLY A 1 486 ? -20.279 -46.135 -1.656 1 96.96 486 GLY A C 1
ATOM 3846 O O . GLY A 1 486 ? -20.102 -47.256 -2.137 1 96.96 486 GLY A O 1
ATOM 3847 N N . GLY A 1 487 ? -21.47 -45.518 -1.43 1 96.06 487 GLY A N 1
ATOM 3848 C CA . GLY A 1 487 ? -22.694 -46.178 -1.856 1 96.06 487 GLY A CA 1
ATOM 3849 C C . GLY A 1 487 ? -23.539 -46.673 -0.697 1 96.06 487 GLY A C 1
ATOM 3850 O O . GLY A 1 487 ? -23.348 -46.246 0.444 1 96.06 487 GLY A O 1
ATOM 3851 N N . TYR A 1 488 ? -24.506 -47.393 -1.086 1 95.37 488 TYR A N 1
ATOM 3852 C CA . TYR A 1 488 ? -25.46 -47.999 -0.164 1 95.37 488 TYR A CA 1
ATOM 3853 C C . TYR A 1 488 ? -25.629 -49.486 -0.453 1 95.37 488 TYR A C 1
ATOM 3855 O O . TYR A 1 488 ? -25.793 -49.886 -1.608 1 95.37 488 TYR A O 1
ATOM 3863 N N . ASP A 1 489 ? -25.566 -50.287 0.594 1 94.34 489 ASP A N 1
ATOM 3864 C CA . ASP A 1 489 ? -25.586 -51.728 0.363 1 94.34 489 ASP A CA 1
ATOM 3865 C C . ASP A 1 489 ? -26.941 -52.325 0.734 1 94.34 489 ASP A C 1
ATOM 3867 O O . ASP A 1 489 ? -27.104 -53.547 0.748 1 94.34 489 ASP A O 1
ATOM 3871 N N . GLY A 1 490 ? -27.882 -51.522 1.026 1 86.59 490 GLY A N 1
ATOM 3872 C CA . GLY A 1 490 ? -29.192 -52.004 1.435 1 86.59 490 GLY A CA 1
ATOM 3873 C C . GLY A 1 490 ? -29.403 -51.954 2.937 1 86.59 490 GLY A C 1
ATOM 3874 O O . GLY A 1 490 ? -30.541 -51.896 3.407 1 86.59 490 GLY A O 1
ATOM 3875 N N . GLN A 1 491 ? -28.342 -51.956 3.632 1 86.28 491 GLN A N 1
ATOM 3876 C CA . GLN A 1 491 ? -28.424 -51.935 5.089 1 86.28 491 GLN A CA 1
ATOM 3877 C C . GLN A 1 491 ? -27.819 -50.654 5.656 1 86.28 491 GLN A C 1
ATOM 3879 O O . GLN A 1 491 ? -28.379 -50.048 6.571 1 86.28 491 GLN A O 1
ATOM 3884 N N . LYS A 1 492 ? -26.732 -50.295 5.115 1 91.1 492 LYS A N 1
ATOM 3885 C CA . LYS A 1 492 ? -26.057 -49.106 5.627 1 91.1 492 LYS A CA 1
ATOM 3886 C C . LYS A 1 492 ? -25.398 -48.319 4.498 1 91.1 492 LYS A C 1
ATOM 3888 O O . LYS A 1 492 ? -25.115 -48.87 3.432 1 91.1 492 LYS A O 1
ATOM 3893 N N . PHE A 1 493 ? -25.214 -47.075 4.737 1 94.27 493 PHE A N 1
ATOM 3894 C CA . PHE A 1 493 ? -24.429 -46.21 3.865 1 94.27 493 PHE A CA 1
ATOM 3895 C C . PHE A 1 493 ? -22.937 -46.439 4.076 1 94.27 493 PHE A C 1
ATOM 3897 O O . PHE A 1 493 ? -22.486 -46.622 5.208 1 94.27 493 PHE A O 1
ATOM 3904 N N . LEU A 1 494 ? -22.192 -46.355 3.01 1 95.59 494 LEU A N 1
ATOM 3905 C CA . LEU A 1 494 ? -20.817 -46.839 3.084 1 95.59 494 LEU A CA 1
ATOM 3906 C C . LEU A 1 494 ? -19.828 -45.682 2.984 1 95.59 494 LEU A C 1
ATOM 3908 O O . LEU A 1 494 ? -20.065 -44.719 2.251 1 95.59 494 LEU A O 1
ATOM 3912 N N . ASN A 1 495 ? -18.736 -45.767 3.668 1 96.12 495 ASN A N 1
ATOM 3913 C CA . ASN A 1 495 ? -17.57 -44.911 3.474 1 96.12 495 ASN A CA 1
ATOM 3914 C C . ASN A 1 495 ? -16.384 -45.696 2.923 1 96.12 495 ASN A C 1
ATOM 3916 O O . ASN A 1 495 ? -15.293 -45.146 2.756 1 96.12 495 ASN A O 1
ATOM 3920 N N . THR A 1 496 ? -16.61 -46.955 2.592 1 96.4 496 THR A N 1
ATOM 3921 C CA . THR A 1 496 ? -15.537 -47.834 2.138 1 96.4 496 THR A CA 1
ATOM 3922 C C . THR A 1 496 ? -15.22 -47.585 0.667 1 96.4 496 THR A C 1
ATOM 3924 O O . THR A 1 496 ? -16.066 -47.089 -0.081 1 96.4 496 THR A O 1
ATOM 3927 N N . VAL A 1 497 ? -13.996 -47.899 0.277 1 97.02 497 VAL A N 1
ATOM 3928 C CA . VAL A 1 497 ? -13.51 -47.812 -1.096 1 97.02 497 VAL A CA 1
ATOM 3929 C C . VAL A 1 497 ? -12.846 -49.129 -1.493 1 97.02 497 VAL A C 1
ATOM 3931 O O . VAL A 1 497 ? -12.022 -49.665 -0.749 1 97.02 497 VAL A O 1
ATOM 3934 N N . GLU A 1 498 ? -13.212 -49.646 -2.622 1 96.99 498 GLU A N 1
ATOM 3935 C CA . GLU A 1 498 ? -12.622 -50.864 -3.17 1 96.99 498 GLU A CA 1
ATOM 3936 C C . GLU A 1 498 ? -11.822 -50.569 -4.436 1 96.99 498 GLU A C 1
ATOM 3938 O O . GLU A 1 498 ? -12.145 -49.639 -5.178 1 96.99 498 GLU A O 1
ATOM 3943 N N . VAL A 1 499 ? -10.832 -51.324 -4.554 1 95.55 499 VAL A N 1
ATOM 3944 C CA . VAL A 1 499 ? -9.983 -51.156 -5.729 1 95.55 499 VAL A CA 1
ATOM 3945 C C . VAL A 1 499 ? -9.788 -52.503 -6.422 1 95.55 499 VAL A C 1
ATOM 3947 O O . VAL A 1 499 ? -9.604 -53.528 -5.76 1 95.55 499 VAL A O 1
ATOM 3950 N N . PHE A 1 500 ? -9.941 -52.51 -7.684 1 94.16 500 PHE A N 1
ATOM 3951 C CA . PHE A 1 500 ? -9.687 -53.686 -8.507 1 94.16 500 PHE A CA 1
ATOM 3952 C C . PHE A 1 500 ? -8.339 -53.574 -9.209 1 94.16 500 PHE A C 1
ATOM 3954 O O . PHE A 1 500 ? -8.088 -52.608 -9.933 1 94.16 500 PHE A O 1
ATOM 3961 N N . ASP A 1 501 ? -7.53 -54.535 -8.953 1 85.18 501 ASP A N 1
ATOM 3962 C CA . ASP A 1 501 ? -6.237 -54.616 -9.624 1 85.18 501 ASP A CA 1
ATOM 3963 C C . ASP A 1 501 ? -6.263 -55.656 -10.742 1 85.18 501 ASP A C 1
ATOM 3965 O O . ASP A 1 501 ? -6.451 -56.847 -10.486 1 85.18 501 ASP A O 1
ATOM 3969 N N . ARG A 1 502 ? -6.099 -55.198 -11.893 1 77.34 502 ARG A N 1
ATOM 3970 C CA . ARG A 1 502 ? -6.178 -56.089 -13.046 1 77.34 502 ARG A CA 1
ATOM 3971 C C . ARG A 1 502 ? -5.098 -57.164 -12.982 1 77.34 502 ARG A C 1
ATOM 3973 O O . ARG A 1 502 ? -5.296 -58.28 -13.467 1 77.34 502 ARG A O 1
ATOM 3980 N N . VAL A 1 503 ? -3.994 -56.807 -12.456 1 74.07 503 VAL A N 1
ATOM 3981 C CA . VAL A 1 503 ? -2.875 -57.741 -12.392 1 74.07 503 VAL A CA 1
ATOM 3982 C C . VAL A 1 503 ? -3.233 -58.914 -11.482 1 74.07 503 VAL A C 1
ATOM 3984 O O . VAL A 1 503 ? -3.041 -60.075 -11.851 1 74.07 503 VAL A O 1
ATOM 3987 N N . THR A 1 504 ? -3.809 -58.61 -10.36 1 76.23 504 THR A N 1
ATOM 3988 C CA . THR A 1 504 ? -4.18 -59.66 -9.417 1 76.23 504 THR A CA 1
ATOM 3989 C C . THR A 1 504 ? -5.59 -60.169 -9.702 1 76.23 504 THR A C 1
ATOM 3991 O O . THR A 1 504 ? -5.984 -61.229 -9.211 1 76.23 504 THR A O 1
ATOM 3994 N N . ASN A 1 505 ? -6.28 -59.498 -10.533 1 83.1 505 ASN A N 1
ATOM 3995 C CA . ASN A 1 505 ? -7.676 -59.802 -10.827 1 83.1 505 ASN A CA 1
ATOM 3996 C C . ASN A 1 505 ? -8.497 -59.961 -9.55 1 83.1 505 ASN A C 1
ATOM 3998 O O . ASN A 1 505 ? -9.283 -60.901 -9.425 1 83.1 505 ASN A O 1
ATOM 4002 N N . GLN A 1 506 ? -8.233 -59.072 -8.609 1 90.13 506 GLN A N 1
ATOM 4003 C CA . GLN A 1 506 ? -8.911 -59.145 -7.319 1 90.13 506 GLN A CA 1
ATOM 4004 C C . GLN A 1 506 ? -9.316 -57.758 -6.831 1 90.13 506 GLN A C 1
ATOM 4006 O O . GLN A 1 506 ? -8.696 -56.758 -7.2 1 90.13 506 GLN A O 1
ATOM 4011 N N . TRP A 1 507 ? -10.429 -57.757 -6.033 1 94.54 507 TRP A N 1
ATOM 4012 C CA . TRP A 1 507 ? -10.857 -56.55 -5.334 1 94.54 507 TRP A CA 1
ATOM 4013 C C . TRP A 1 507 ? -10.253 -56.487 -3.935 1 94.54 507 TRP A C 1
ATOM 4015 O O . TRP A 1 507 ? -10.09 -57.517 -3.276 1 94.54 507 TRP A O 1
ATOM 4025 N N . SER A 1 508 ? -9.86 -55.356 -3.52 1 95.35 508 SER A N 1
ATOM 4026 C CA . SER A 1 508 ? -9.394 -55.135 -2.155 1 95.35 508 SER A CA 1
ATOM 4027 C C . SER A 1 508 ? -9.875 -53.792 -1.617 1 95.35 508 SER A C 1
ATOM 4029 O O . SER A 1 508 ? -10.302 -52.926 -2.385 1 95.35 508 SER A O 1
ATOM 4031 N N . PHE A 1 509 ? -9.849 -53.671 -0.296 1 95.54 509 PHE A N 1
ATOM 4032 C CA . PHE A 1 509 ? -10.237 -52.403 0.312 1 95.54 509 PHE A CA 1
ATOM 4033 C C . PHE A 1 509 ? -9.028 -51.489 0.476 1 95.54 509 PHE A C 1
ATOM 4035 O O . PHE A 1 509 ? -7.921 -51.958 0.747 1 95.54 509 PHE A O 1
ATOM 4042 N N . VAL A 1 510 ? -9.191 -50.226 0.247 1 94.73 510 VAL A N 1
ATOM 4043 C CA . VAL A 1 510 ? -8.185 -49.217 0.56 1 94.73 510 VAL A CA 1
ATOM 4044 C C . VAL A 1 510 ? -8.694 -48.307 1.675 1 94.73 510 VAL A C 1
ATOM 4046 O O . VAL A 1 510 ? -9.714 -48.598 2.305 1 94.73 510 VAL A O 1
ATOM 4049 N N . ALA A 1 511 ? -7.967 -47.211 2.058 1 95.84 511 ALA A N 1
ATOM 4050 C CA . ALA A 1 511 ? -8.364 -46.309 3.136 1 95.84 511 ALA A CA 1
ATOM 4051 C C . ALA A 1 511 ? -9.785 -45.794 2.924 1 95.84 511 ALA A C 1
ATOM 4053 O O . ALA A 1 511 ? -10.128 -45.334 1.832 1 95.84 511 ALA A O 1
ATOM 4054 N N . PRO A 1 512 ? -10.607 -45.924 3.908 1 95.69 512 PRO A N 1
ATOM 4055 C CA . PRO A 1 512 ? -11.983 -45.441 3.774 1 95.69 512 PRO A CA 1
ATOM 4056 C C . PRO A 1 512 ? -12.079 -43.918 3.803 1 95.69 512 PRO A C 1
ATOM 4058 O O . PRO A 1 512 ? -11.184 -43.249 4.326 1 95.69 512 PRO A O 1
ATOM 4061 N N . MET A 1 513 ? -13.096 -43.442 3.196 1 95.21 513 MET A N 1
ATOM 4062 C CA . MET A 1 513 ? -13.376 -42.011 3.277 1 95.21 513 MET A CA 1
ATOM 4063 C C . MET A 1 513 ? -13.688 -41.598 4.711 1 95.21 513 MET A C 1
ATOM 4065 O O . MET A 1 513 ? -14.028 -42.44 5.544 1 95.21 513 MET A O 1
ATOM 4069 N N . SER A 1 514 ? -13.617 -40.374 5.003 1 93.22 514 SER A N 1
ATOM 4070 C CA . SER A 1 514 ? -13.892 -39.877 6.347 1 93.22 514 SER A CA 1
ATOM 4071 C C . SER A 1 514 ? -15.388 -39.873 6.64 1 93.22 514 SER A C 1
ATOM 4073 O O . SER A 1 514 ? -15.799 -39.931 7.801 1 93.22 514 SER A O 1
ATOM 4075 N N . MET A 1 515 ? -16.2 -39.813 5.614 1 93.06 515 MET A N 1
ATOM 4076 C CA . MET A 1 515 ? -17.653 -39.789 5.759 1 93.06 515 MET A CA 1
ATOM 4077 C C . MET A 1 515 ? -18.309 -40.821 4.847 1 93.06 515 MET A C 1
ATOM 4079 O O . MET A 1 515 ? -17.773 -41.149 3.787 1 93.06 515 MET A O 1
ATOM 4083 N N . ARG A 1 516 ? -19.45 -41.285 5.334 1 94.28 516 ARG A N 1
ATOM 4084 C CA . ARG A 1 516 ? -20.281 -42.097 4.451 1 94.28 516 ARG A CA 1
ATOM 4085 C C . ARG A 1 516 ? -20.848 -41.259 3.31 1 94.28 516 ARG A C 1
ATOM 4087 O O . ARG A 1 516 ? -21.263 -40.116 3.518 1 94.28 516 ARG A O 1
ATOM 4094 N N . ARG A 1 517 ? -20.767 -41.839 2.129 1 94.98 517 ARG A N 1
ATOM 4095 C CA . ARG A 1 517 ? -21.234 -41.059 0.987 1 94.98 517 ARG A CA 1
ATOM 4096 C C . ARG A 1 517 ? -22.041 -41.926 0.026 1 94.98 517 ARG A C 1
ATOM 4098 O O . ARG A 1 517 ? -21.494 -42.823 -0.619 1 94.98 517 ARG A O 1
ATOM 4105 N N . SER A 1 518 ? -23.295 -41.645 -0.037 1 94.22 518 SER A N 1
ATOM 4106 C CA . SER A 1 518 ? -24.146 -42.134 -1.116 1 94.22 518 SER A CA 1
ATOM 4107 C C . SER A 1 518 ? -24.435 -41.035 -2.134 1 94.22 518 SER A C 1
ATOM 4109 O O . SER A 1 518 ? -24.49 -39.855 -1.782 1 94.22 518 SER A O 1
ATOM 4111 N N . ARG A 1 519 ? -24.566 -41.433 -3.47 1 93.8 519 ARG A N 1
ATOM 4112 C CA . ARG A 1 519 ? -24.726 -40.47 -4.555 1 93.8 519 ARG A CA 1
ATOM 4113 C C . ARG A 1 519 ? -23.501 -39.57 -4.674 1 93.8 519 ARG A C 1
ATOM 4115 O O . ARG A 1 519 ? -23.63 -38.351 -4.803 1 93.8 519 ARG A O 1
ATOM 4122 N N . VAL A 1 520 ? -22.312 -40.19 -4.57 1 94.06 520 VAL A N 1
ATOM 4123 C CA . VAL A 1 520 ? -21.046 -39.466 -4.537 1 94.06 520 VAL A CA 1
ATOM 4124 C C . VAL A 1 520 ? -20.545 -39.235 -5.961 1 94.06 520 VAL A C 1
ATOM 4126 O O . VAL A 1 520 ? -20.651 -40.119 -6.814 1 94.06 520 VAL A O 1
ATOM 4129 N N . GLY A 1 521 ? -20.099 -38.023 -6.257 1 94.1 521 GLY A N 1
ATOM 4130 C CA . GLY A 1 521 ? -19.409 -37.733 -7.503 1 94.1 521 GLY A CA 1
ATOM 4131 C C . GLY A 1 521 ? -17.908 -37.929 -7.414 1 94.1 521 GLY A C 1
ATOM 4132 O O . GLY A 1 521 ? -17.293 -37.605 -6.396 1 94.1 521 GLY A O 1
ATOM 4133 N N . ILE A 1 522 ? -17.283 -38.526 -8.465 1 94.51 522 ILE A N 1
ATOM 4134 C CA . ILE A 1 522 ? -15.856 -38.829 -8.443 1 94.51 522 ILE A CA 1
ATOM 4135 C C . ILE A 1 522 ? -15.168 -38.156 -9.629 1 94.51 522 ILE A C 1
ATOM 4137 O O . ILE A 1 522 ? -15.683 -38.181 -10.749 1 94.51 522 ILE A O 1
ATOM 4141 N N . ALA A 1 523 ? -14.09 -37.538 -9.358 1 92.64 523 ALA A N 1
ATOM 4142 C CA . ALA A 1 523 ? -13.292 -36.875 -10.386 1 92.64 523 ALA A CA 1
ATOM 4143 C C . ALA A 1 523 ? -11.806 -37.168 -10.2 1 92.64 523 ALA A C 1
ATOM 4145 O O . ALA A 1 523 ? -11.353 -37.427 -9.082 1 92.64 523 ALA A O 1
ATOM 4146 N N . ILE A 1 524 ? -11.111 -37.205 -11.272 1 88.9 524 ILE A N 1
ATOM 4147 C CA . ILE A 1 524 ? -9.663 -37.378 -11.229 1 88.9 524 ILE A CA 1
ATOM 4148 C C . ILE A 1 524 ? -8.976 -36.092 -11.68 1 88.9 524 ILE A C 1
ATOM 4150 O O . ILE A 1 524 ? -9.336 -35.516 -12.71 1 88.9 524 ILE A O 1
ATOM 4154 N N . SER A 1 525 ? -8.102 -35.613 -10.864 1 86.44 525 SER A N 1
ATOM 4155 C CA . SER A 1 525 ? -7.29 -34.454 -11.217 1 86.44 525 SER A CA 1
ATOM 4156 C C . SER A 1 525 ? -5.919 -34.516 -10.552 1 86.44 525 SER A C 1
ATOM 4158 O O . SER A 1 525 ? -5.817 -34.764 -9.349 1 86.44 525 SER A O 1
ATOM 4160 N N . GLY A 1 526 ? -4.883 -34.37 -11.346 1 78.45 526 GLY A N 1
ATOM 4161 C CA . GLY A 1 526 ? -3.535 -34.33 -10.802 1 78.45 526 GLY A CA 1
ATOM 4162 C C . GLY A 1 526 ? -3.107 -35.64 -10.169 1 78.45 526 GLY A C 1
ATOM 4163 O O . GLY A 1 526 ? -2.466 -35.647 -9.117 1 78.45 526 GLY A O 1
ATOM 4164 N N . GLY A 1 527 ? -3.6 -36.685 -10.692 1 80.46 527 GLY A N 1
ATOM 4165 C CA . GLY A 1 527 ? -3.229 -37.993 -10.177 1 80.46 527 GLY A CA 1
ATOM 4166 C C . GLY A 1 527 ? -3.941 -38.35 -8.886 1 80.46 527 GLY A C 1
ATOM 4167 O O . GLY A 1 527 ? -3.59 -39.332 -8.229 1 80.46 527 GLY A O 1
ATOM 4168 N N . LYS A 1 528 ? -4.864 -37.555 -8.523 1 88.92 528 LYS A N 1
ATOM 4169 C CA . LYS A 1 528 ? -5.643 -37.803 -7.313 1 88.92 528 LYS A CA 1
ATOM 4170 C C . LYS A 1 528 ? -7.126 -37.961 -7.637 1 88.92 528 LYS A C 1
ATOM 4172 O O . LYS A 1 528 ? -7.565 -37.629 -8.74 1 88.92 528 LYS A O 1
ATOM 4177 N N . ILE A 1 529 ? -7.797 -38.567 -6.68 1 93.24 529 ILE A N 1
ATOM 4178 C CA . ILE A 1 529 ? -9.219 -38.814 -6.891 1 93.24 529 ILE A CA 1
ATOM 4179 C C . ILE A 1 529 ? -10.04 -37.964 -5.925 1 93.24 529 ILE A C 1
ATOM 4181 O O . ILE A 1 529 ? -9.796 -37.977 -4.716 1 93.24 529 ILE A O 1
ATOM 4185 N N . PHE A 1 530 ? -10.967 -37.221 -6.442 1 93.93 530 PHE A N 1
ATOM 4186 C CA . PHE A 1 530 ? -11.821 -36.332 -5.663 1 93.93 530 PHE A CA 1
ATOM 4187 C C . PHE A 1 530 ? -13.202 -36.945 -5.464 1 93.93 530 PHE A C 1
ATOM 4189 O O . PHE A 1 530 ? -13.865 -37.321 -6.433 1 93.93 530 PHE A O 1
ATOM 4196 N N . ALA A 1 531 ? -13.633 -37.128 -4.267 1 95.9 531 ALA A N 1
ATOM 4197 C CA . ALA A 1 531 ? -15.002 -37.512 -3.935 1 95.9 531 ALA A CA 1
ATOM 4198 C C . ALA A 1 531 ? -15.84 -36.291 -3.565 1 95.9 531 ALA A C 1
ATOM 4200 O O . ALA A 1 531 ? -15.559 -35.615 -2.573 1 95.9 531 ALA A O 1
ATOM 4201 N N . LEU A 1 532 ? -16.848 -36.05 -4.324 1 95.04 532 LEU A N 1
ATOM 4202 C CA . LEU A 1 532 ? -17.62 -34.821 -4.171 1 95.04 532 LEU A CA 1
ATOM 4203 C C . LEU A 1 532 ? -19.016 -35.118 -3.635 1 95.04 532 LEU A C 1
ATOM 4205 O O . LEU A 1 532 ? -19.753 -35.915 -4.221 1 95.04 532 LEU A O 1
ATOM 4209 N N . GLY A 1 533 ? -19.404 -34.415 -2.539 1 93.04 533 GLY A N 1
ATOM 4210 C CA . GLY A 1 533 ? -20.763 -34.442 -2.022 1 93.04 533 GLY A CA 1
ATOM 4211 C C . GLY A 1 533 ? -21.182 -35.81 -1.516 1 93.04 533 GLY A C 1
ATOM 4212 O O . GLY A 1 533 ? -20.385 -36.522 -0.903 1 93.04 533 GLY A O 1
ATOM 4213 N N . GLY A 1 534 ? -22.494 -36.037 -1.713 1 92.24 534 GLY A N 1
ATOM 4214 C CA . GLY A 1 534 ? -23.07 -37.29 -1.252 1 92.24 534 GLY A CA 1
ATOM 4215 C C . GLY A 1 534 ? -24.043 -37.111 -0.102 1 92.24 534 GLY A C 1
ATOM 4216 O O . GLY A 1 534 ? -24.458 -35.99 0.199 1 92.24 534 GLY A O 1
ATOM 4217 N N . TYR A 1 535 ? -24.511 -38.255 0.278 1 91.92 535 TYR A N 1
ATOM 4218 C CA . TYR A 1 535 ? -25.431 -38.36 1.405 1 91.92 535 TYR A CA 1
ATOM 4219 C C . TYR A 1 535 ? -24.906 -39.339 2.448 1 91.92 535 TYR A C 1
ATOM 4221 O O . TYR A 1 535 ? -24.546 -40.472 2.12 1 91.92 535 TYR A O 1
ATOM 4229 N N . ASP A 1 536 ? -24.877 -38.904 3.714 1 90.72 536 ASP A N 1
ATOM 4230 C CA . ASP A 1 536 ? -24.248 -39.733 4.737 1 90.72 536 ASP A CA 1
ATOM 4231 C C . ASP A 1 536 ? -25.293 -40.522 5.523 1 90.72 536 ASP A C 1
ATOM 4233 O O . ASP A 1 536 ? -24.959 -41.219 6.484 1 90.72 536 ASP A O 1
ATOM 4237 N N . GLY A 1 537 ? -26.483 -40.409 5.143 1 84.84 537 GLY A N 1
ATOM 4238 C CA . GLY A 1 537 ? -27.558 -41.061 5.874 1 84.84 537 GLY A CA 1
ATOM 4239 C C . GLY A 1 537 ? -28.374 -40.099 6.718 1 84.84 537 GLY A C 1
ATOM 4240 O O . GLY A 1 537 ? -29.502 -40.409 7.105 1 84.84 537 GLY A O 1
ATOM 4241 N N . CYS A 1 538 ? -27.783 -38.943 6.957 1 84.89 538 CYS A N 1
ATOM 4242 C CA . CYS A 1 538 ? -28.459 -37.939 7.771 1 84.89 538 CYS A CA 1
ATOM 4243 C C . CYS A 1 538 ? -28.624 -36.633 7.002 1 84.89 538 CYS A C 1
ATOM 4245 O O . CYS A 1 538 ? -29.708 -36.048 6.99 1 84.89 538 CYS A O 1
ATOM 4247 N N . THR A 1 539 ? -27.545 -36.267 6.389 1 84.56 539 THR A N 1
ATOM 4248 C CA . THR A 1 539 ? -27.587 -34.987 5.689 1 84.56 539 THR A CA 1
ATOM 4249 C C . THR A 1 539 ? -26.875 -35.083 4.343 1 84.56 539 THR A C 1
ATOM 4251 O O . THR A 1 539 ? -25.989 -35.921 4.161 1 84.56 539 THR A O 1
ATOM 4254 N N . ASN A 1 540 ? -27.337 -34.222 3.448 1 88.42 540 ASN A N 1
ATOM 4255 C CA . ASN A 1 540 ? -26.607 -34.043 2.198 1 88.42 540 ASN A CA 1
ATOM 4256 C C . ASN A 1 540 ? -25.291 -33.302 2.418 1 88.42 540 ASN A C 1
ATOM 4258 O O . ASN A 1 540 ? -25.223 -32.375 3.227 1 88.42 540 ASN A O 1
ATOM 4262 N N . LEU A 1 541 ? -24.252 -33.724 1.715 1 89.98 541 LEU A N 1
ATOM 4263 C CA . LEU A 1 541 ? -22.91 -33.211 1.967 1 89.98 541 LEU A CA 1
ATOM 4264 C C . LEU A 1 541 ? -22.471 -32.266 0.854 1 89.98 541 LEU A C 1
ATOM 4266 O O . LEU A 1 541 ? -22.701 -32.541 -0.326 1 89.98 541 LEU A O 1
ATOM 4270 N N . ASN A 1 542 ? -21.875 -31.175 1.188 1 90.78 542 ASN A N 1
ATOM 4271 C CA . ASN A 1 542 ? -21.204 -30.3 0.231 1 90.78 542 ASN A CA 1
ATOM 4272 C C . ASN A 1 542 ? -19.687 -30.432 0.319 1 90.78 542 ASN A C 1
ATOM 4274 O O . ASN A 1 542 ? -18.956 -29.706 -0.358 1 90.78 542 ASN A O 1
ATOM 4278 N N . SER A 1 543 ? -19.198 -31.389 1.111 1 92.06 543 SER A N 1
ATOM 4279 C CA . SER A 1 543 ? -17.77 -31.561 1.355 1 92.06 543 SER A CA 1
ATOM 4280 C C . SER A 1 543 ? -17.103 -32.326 0.217 1 92.06 543 SER A C 1
ATOM 4282 O O . SER A 1 543 ? -17.77 -33.046 -0.529 1 92.06 543 SER A O 1
ATOM 4284 N N . VAL A 1 544 ? -15.812 -32.107 0.014 1 93.27 544 VAL A N 1
ATOM 4285 C CA . VAL A 1 544 ? -14.978 -32.793 -0.967 1 93.27 544 VAL A CA 1
ATOM 4286 C C . VAL A 1 544 ? -13.757 -33.397 -0.275 1 93.27 544 VAL A C 1
ATOM 4288 O O . VAL A 1 544 ? -13.127 -32.748 0.563 1 93.27 544 VAL A O 1
ATOM 4291 N N . GLU A 1 545 ? -13.467 -34.616 -0.574 1 94.63 545 GLU A N 1
ATOM 4292 C CA . GLU A 1 545 ? -12.256 -35.263 -0.079 1 94.63 545 GLU A CA 1
ATOM 4293 C C . GLU A 1 545 ? -11.396 -35.778 -1.23 1 94.63 545 GLU A C 1
ATOM 4295 O O . GLU A 1 545 ? -11.916 -36.139 -2.287 1 94.63 545 GLU A O 1
ATOM 4300 N N . VAL A 1 546 ? -10.168 -35.761 -0.986 1 93.59 546 VAL A N 1
ATOM 4301 C CA . VAL A 1 546 ? -9.207 -36.118 -2.025 1 93.59 546 VAL A CA 1
ATOM 4302 C C . VAL A 1 546 ? -8.408 -37.344 -1.591 1 93.59 546 VAL A C 1
ATOM 4304 O O . VAL A 1 546 ? -7.851 -37.373 -0.491 1 93.59 546 VAL A O 1
ATOM 4307 N N . TYR A 1 547 ? -8.362 -38.313 -2.422 1 94.5 547 TYR A N 1
ATOM 4308 C CA . TYR A 1 547 ? -7.605 -39.536 -2.182 1 94.5 547 TYR A CA 1
ATOM 4309 C C . TYR A 1 547 ? -6.273 -39.507 -2.92 1 94.5 547 TYR A C 1
ATOM 4311 O O . TYR A 1 547 ? -6.228 -39.237 -4.123 1 94.5 547 TYR A O 1
ATOM 4319 N N . ASP A 1 548 ? -5.258 -39.785 -2.196 1 89.74 548 ASP A N 1
ATOM 4320 C CA . ASP A 1 548 ? -3.927 -39.949 -2.774 1 89.74 548 ASP A CA 1
ATOM 4321 C C . ASP A 1 548 ? -3.533 -41.423 -2.836 1 89.74 548 ASP A C 1
ATOM 4323 O O . ASP A 1 548 ? -3.249 -42.039 -1.806 1 89.74 548 ASP A O 1
ATOM 4327 N N . PRO A 1 549 ? -3.558 -41.993 -4.037 1 86.11 549 PRO A N 1
ATOM 4328 C CA . PRO A 1 549 ? -3.235 -43.416 -4.161 1 86.11 549 PRO A CA 1
ATOM 4329 C C . PRO A 1 549 ? -1.814 -43.74 -3.704 1 86.11 549 PRO A C 1
ATOM 4331 O O . PRO A 1 549 ? -1.53 -44.877 -3.319 1 86.11 549 PRO A O 1
ATOM 4334 N N . GLU A 1 550 ? -0.957 -42.814 -3.726 1 81.72 550 GLU A N 1
ATOM 4335 C CA . GLU A 1 550 ? 0.429 -43.046 -3.33 1 81.72 550 GLU A CA 1
ATOM 4336 C C . GLU A 1 550 ? 0.544 -43.257 -1.823 1 81.72 550 GLU A C 1
ATOM 4338 O O . GLU A 1 550 ? 1.272 -44.143 -1.369 1 81.72 550 GLU A O 1
ATOM 4343 N N . THR A 1 551 ? -0.193 -42.483 -1.087 1 87.57 551 THR A N 1
ATOM 4344 C CA . THR A 1 551 ? -0.114 -42.572 0.366 1 87.57 551 THR A CA 1
ATOM 4345 C C . THR A 1 551 ? -1.299 -43.354 0.926 1 87.57 551 THR A C 1
ATOM 4347 O O . THR A 1 551 ? -1.353 -43.637 2.124 1 87.57 551 THR A O 1
ATOM 4350 N N . ASN A 1 552 ? -2.176 -43.767 0.086 1 91.79 552 ASN A N 1
ATOM 4351 C CA . ASN A 1 552 ? -3.403 -44.432 0.513 1 91.79 552 ASN A CA 1
ATOM 4352 C C . ASN A 1 552 ? -4.073 -43.688 1.664 1 91.79 552 ASN A C 1
ATOM 4354 O O . ASN A 1 552 ? -4.373 -44.282 2.701 1 91.79 552 ASN A O 1
ATOM 4358 N N . SER A 1 553 ? -4.286 -42.4 1.364 1 93.97 553 SER A N 1
ATOM 4359 C CA . SER A 1 553 ? -4.859 -41.549 2.402 1 93.97 553 SER A CA 1
ATOM 4360 C C . SER A 1 553 ? -5.828 -40.531 1.81 1 93.97 553 SER A C 1
ATOM 4362 O O . SER A 1 553 ? -5.822 -40.291 0.601 1 93.97 553 SER A O 1
ATOM 4364 N N . TRP A 1 554 ? -6.72 -40.049 2.749 1 93.95 554 TRP A N 1
ATOM 4365 C CA . TRP A 1 554 ? -7.698 -39.04 2.358 1 93.95 554 TRP A CA 1
ATOM 4366 C C . TRP A 1 554 ? -7.398 -37.703 3.028 1 93.95 554 TRP A C 1
ATOM 4368 O O . TRP A 1 554 ? -6.971 -37.663 4.184 1 93.95 554 TRP A O 1
ATOM 4378 N N . ARG A 1 555 ? -7.624 -36.669 2.37 1 92.93 555 ARG A N 1
ATOM 4379 C CA . ARG A 1 555 ? -7.554 -35.326 2.938 1 92.93 555 ARG A CA 1
ATOM 4380 C C . ARG A 1 555 ? -8.776 -34.502 2.547 1 92.93 555 ARG A C 1
ATOM 4382 O O . ARG A 1 555 ? -9.361 -34.715 1.483 1 92.93 555 ARG A O 1
ATOM 4389 N N . LYS A 1 556 ? -9.112 -33.571 3.366 1 90.21 556 LYS A N 1
ATOM 4390 C CA . LYS A 1 556 ? -10.234 -32.685 3.072 1 90.21 556 LYS A CA 1
ATOM 4391 C C . LYS A 1 556 ? -9.827 -31.59 2.09 1 90.21 556 LYS A C 1
ATOM 4393 O O . LYS A 1 556 ? -8.704 -31.085 2.146 1 90.21 556 LYS A O 1
ATOM 4398 N N . SER A 1 557 ? -10.619 -31.35 1.156 1 89.38 557 SER A N 1
ATOM 4399 C CA . SER A 1 557 ? -10.436 -30.253 0.212 1 89.38 557 SER A CA 1
ATOM 4400 C C . SER A 1 557 ? -11.499 -29.177 0.402 1 89.38 557 SER A C 1
ATOM 4402 O O . SER A 1 557 ? -12.382 -29.312 1.251 1 89.38 557 SER A O 1
ATOM 4404 N N . ASP A 1 558 ? -11.458 -28.064 -0.373 1 88.3 558 ASP A N 1
ATOM 4405 C CA . ASP A 1 558 ? -12.439 -26.984 -0.312 1 88.3 558 ASP A CA 1
ATOM 4406 C C . ASP A 1 558 ? -13.842 -27.497 -0.629 1 88.3 558 ASP A C 1
ATOM 4408 O O . ASP A 1 558 ? -14.02 -28.31 -1.538 1 88.3 558 ASP A O 1
ATOM 4412 N N . ARG A 1 559 ? -14.797 -27.082 0.127 1 88.87 559 ARG A N 1
ATOM 4413 C CA . ARG A 1 559 ? -16.183 -27.511 -0.029 1 88.87 559 ARG A CA 1
ATOM 4414 C C . ARG A 1 559 ? -16.851 -26.792 -1.196 1 88.87 559 ARG A C 1
ATOM 4416 O O . ARG A 1 559 ? -16.464 -25.676 -1.548 1 88.87 559 ARG A O 1
ATOM 4423 N N . MET A 1 560 ? -17.78 -27.478 -1.764 1 88.36 560 MET A N 1
ATOM 4424 C CA . MET A 1 560 ? -18.582 -26.858 -2.815 1 88.36 560 MET A CA 1
ATOM 4425 C C . MET A 1 560 ? -19.473 -25.76 -2.244 1 88.36 560 MET A C 1
ATOM 4427 O O . MET A 1 560 ? -19.931 -25.857 -1.104 1 88.36 560 MET A O 1
ATOM 4431 N N . TRP A 1 561 ? -19.746 -24.813 -3.048 1 82.83 561 TRP A N 1
ATOM 4432 C CA . TRP A 1 561 ? -20.501 -23.652 -2.587 1 82.83 561 TRP A CA 1
ATOM 4433 C C . TRP A 1 561 ? -21.986 -23.811 -2.894 1 82.83 561 TRP A C 1
ATOM 4435 O O . TRP A 1 561 ? -22.838 -23.39 -2.108 1 82.83 561 TRP A O 1
ATOM 4445 N N . ALA A 1 562 ? -22.183 -24.361 -3.967 1 82.11 562 ALA A N 1
ATOM 4446 C CA . ALA A 1 562 ? -23.538 -24.231 -4.496 1 82.11 562 ALA A CA 1
ATOM 4447 C C . ALA A 1 562 ? -24.275 -25.566 -4.451 1 82.11 562 ALA A C 1
ATOM 4449 O O . ALA A 1 562 ? -25.405 -25.675 -4.932 1 82.11 562 ALA A O 1
ATOM 4450 N N . HIS A 1 563 ? -23.618 -26.604 -3.88 1 85.01 563 HIS A N 1
ATOM 4451 C CA . HIS A 1 563 ? -24.233 -27.926 -3.907 1 85.01 563 HIS A CA 1
ATOM 4452 C C . HIS A 1 563 ? -24.268 -28.547 -2.515 1 85.01 563 HIS A C 1
ATOM 4454 O O . HIS A 1 563 ? -23.367 -28.316 -1.705 1 85.01 563 HIS A O 1
ATOM 4460 N N . GLU A 1 564 ? -25.402 -29.305 -2.211 1 81.76 564 GLU A N 1
ATOM 4461 C CA . GLU A 1 564 ? -25.49 -30.011 -0.937 1 81.76 564 GLU A CA 1
ATOM 4462 C C . GLU A 1 564 ? -25.686 -31.51 -1.149 1 81.76 564 GLU A C 1
ATOM 4464 O O . GLU A 1 564 ? -26.344 -32.175 -0.347 1 81.76 564 GLU A O 1
ATOM 4469 N N . GLY A 1 565 ? -25.253 -31.996 -2.329 1 82.34 565 GLY A N 1
ATOM 4470 C CA . GLY A 1 565 ? -25.238 -33.44 -2.502 1 82.34 565 GLY A CA 1
ATOM 4471 C C . GLY A 1 565 ? -25.791 -33.886 -3.842 1 82.34 565 GLY A C 1
ATOM 4472 O O . GLY A 1 565 ? -26.471 -33.118 -4.526 1 82.34 565 GLY A O 1
ATOM 4473 N N . GLY A 1 566 ? -25.441 -35.166 -4.254 1 87.03 566 GLY A N 1
ATOM 4474 C CA . GLY A 1 566 ? -25.953 -35.837 -5.438 1 87.03 566 GLY A CA 1
ATOM 4475 C C . GLY A 1 566 ? -25.55 -35.155 -6.732 1 87.03 566 GLY A C 1
ATOM 4476 O O . GLY A 1 566 ? -26.359 -35.032 -7.653 1 87.03 566 GLY A O 1
ATOM 4477 N N . VAL A 1 567 ? -24.339 -34.741 -6.864 1 90.88 567 VAL A N 1
ATOM 4478 C CA . VAL A 1 567 ? -23.914 -33.964 -8.024 1 90.88 567 VAL A CA 1
ATOM 4479 C C . VAL A 1 567 ? -23.338 -34.896 -9.087 1 90.88 567 VAL A C 1
ATOM 4481 O O . VAL A 1 567 ? -22.775 -35.945 -8.763 1 90.88 567 VAL A O 1
ATOM 4484 N N . GLY A 1 568 ? -23.581 -34.552 -10.343 1 93.35 568 GLY A N 1
ATOM 4485 C CA . GLY A 1 568 ? -22.794 -35.126 -11.423 1 93.35 568 GLY A CA 1
ATOM 4486 C C . GLY A 1 568 ? -21.439 -34.466 -11.59 1 93.35 568 GLY A C 1
ATOM 4487 O O . GLY A 1 568 ? -21.279 -33.28 -11.295 1 93.35 568 GLY A O 1
ATOM 4488 N N . VAL A 1 569 ? -20.483 -35.275 -12.01 1 94.23 569 VAL A N 1
ATOM 4489 C CA . VAL A 1 569 ? -19.133 -34.721 -12.039 1 94.23 569 VAL A CA 1
ATOM 4490 C C . VAL A 1 569 ? -18.486 -35.006 -13.392 1 94.23 569 VAL A C 1
ATOM 4492 O O . VAL A 1 569 ? -18.664 -36.088 -13.956 1 94.23 569 VAL A O 1
ATOM 4495 N N . GLY A 1 570 ? -17.764 -34.055 -13.935 1 92.62 570 GLY A N 1
ATOM 4496 C CA . GLY A 1 570 ? -16.935 -34.173 -15.125 1 92.62 570 GLY A CA 1
ATOM 4497 C C . GLY A 1 570 ? -15.612 -33.441 -15.005 1 92.62 570 GLY A C 1
ATOM 4498 O O . GLY A 1 570 ? -15.508 -32.452 -14.276 1 92.62 570 GLY A O 1
ATOM 4499 N N . THR A 1 571 ? -14.627 -33.966 -15.609 1 90.41 571 THR A N 1
ATOM 4500 C CA . THR A 1 571 ? -13.31 -33.342 -15.55 1 90.41 571 THR A CA 1
ATOM 4501 C C . THR A 1 571 ? -12.811 -33 -16.951 1 90.41 571 THR A C 1
ATOM 4503 O O . THR A 1 571 ? -12.883 -33.828 -17.861 1 90.41 571 THR A O 1
ATOM 4506 N N . ILE A 1 572 ? -12.447 -31.738 -17.119 1 86.28 572 ILE A N 1
ATOM 4507 C CA . ILE A 1 572 ? -11.888 -31.277 -18.385 1 86.28 572 ILE A CA 1
ATOM 4508 C C . ILE A 1 572 ? -10.425 -30.885 -18.191 1 86.28 572 ILE A C 1
ATOM 4510 O O . ILE A 1 572 ? -10.098 -30.106 -17.292 1 86.28 572 ILE A O 1
ATOM 4514 N N . PRO A 1 573 ? -9.611 -31.481 -18.965 1 75.25 573 PRO A N 1
ATOM 4515 C CA . PRO A 1 573 ? -8.198 -31.12 -18.828 1 75.25 573 PRO A CA 1
ATOM 4516 C C . PRO A 1 573 ? -7.95 -29.625 -19.016 1 75.25 573 PRO A C 1
ATOM 4518 O O . PRO A 1 573 ? -8.592 -28.989 -19.856 1 75.25 573 PRO A O 1
ATOM 4521 N N . LEU A 1 574 ? -7.189 -29.014 -18.097 1 69.05 574 LEU A N 1
ATOM 4522 C CA . LEU A 1 574 ? -6.769 -27.626 -18.247 1 69.05 574 LEU A CA 1
ATOM 4523 C C . LEU A 1 574 ? -5.851 -27.463 -19.454 1 69.05 574 LEU A C 1
ATOM 4525 O O . LEU A 1 574 ? -5.011 -28.326 -19.721 1 69.05 574 LEU A O 1
ATOM 4529 N N . PRO A 1 575 ? -6.321 -26.362 -20.286 1 56.72 575 PRO A N 1
ATOM 4530 C CA . PRO A 1 575 ? -5.355 -26.163 -21.369 1 56.72 575 PRO A CA 1
ATOM 4531 C C . PRO A 1 575 ? -3.928 -25.974 -20.86 1 56.72 575 PRO A C 1
ATOM 4533 O O . PRO A 1 575 ? -3.719 -25.359 -19.811 1 56.72 575 PRO A O 1
ATOM 4536 N N . LEU A 1 576 ? -3.201 -26.873 -21.062 1 50.12 576 LEU A N 1
ATOM 4537 C CA . LEU A 1 576 ? -1.797 -26.777 -20.679 1 50.12 576 LEU A CA 1
ATOM 4538 C C . LEU A 1 576 ? -1.221 -25.418 -21.064 1 50.12 576 LEU A C 1
ATOM 4540 O O . LEU A 1 576 ? -1.399 -24.961 -22.195 1 50.12 576 LEU A O 1
ATOM 4544 N N . LEU A 1 577 ? -1.205 -24.338 -20.121 1 42.3 577 LEU A N 1
ATOM 4545 C CA . LEU A 1 577 ? -0.471 -23.117 -20.433 1 42.3 577 LEU A CA 1
ATOM 4546 C C . LEU A 1 577 ? 1.007 -23.415 -20.66 1 42.3 577 LEU A C 1
ATOM 4548 O O . LEU A 1 577 ? 1.581 -24.277 -19.992 1 42.3 577 LEU A O 1
ATOM 4552 N N . VAL B 1 1 ? 29.797 -22.886 -25.97 1 43.38 1 VAL B N 1
ATOM 4553 C CA . VAL B 1 1 ? 28.79 -22.275 -25.109 1 43.38 1 VAL B CA 1
ATOM 4554 C C . VAL B 1 1 ? 27.396 -22.547 -25.67 1 43.38 1 VAL B C 1
ATOM 4556 O O . VAL B 1 1 ? 27.12 -22.248 -26.835 1 43.38 1 VAL B O 1
ATOM 4559 N N . MET B 1 2 ? 26.649 -23.557 -25.124 1 55.87 2 MET B N 1
ATOM 4560 C CA . MET B 1 2 ? 25.366 -24.035 -25.631 1 55.87 2 MET B CA 1
ATOM 4561 C C . MET B 1 2 ? 24.362 -22.892 -25.733 1 55.87 2 MET B C 1
ATOM 4563 O O . MET B 1 2 ? 24.127 -22.178 -24.757 1 55.87 2 MET B O 1
ATOM 4567 N N . ALA B 1 3 ? 24.245 -22.356 -26.984 1 64.82 3 ALA B N 1
ATOM 4568 C CA . ALA B 1 3 ? 23.298 -21.288 -27.295 1 64.82 3 ALA B CA 1
ATOM 4569 C C . ALA B 1 3 ? 21.859 -21.756 -27.099 1 64.82 3 ALA B C 1
ATOM 4571 O O . ALA B 1 3 ? 21.444 -22.764 -27.676 1 64.82 3 ALA B O 1
ATOM 4572 N N . LEU B 1 4 ? 21.202 -21.21 -26.027 1 73.48 4 LEU B N 1
ATOM 4573 C CA . LEU B 1 4 ? 19.784 -21.483 -25.823 1 73.48 4 LEU B CA 1
ATOM 4574 C C . LEU B 1 4 ? 18.962 -21.011 -27.018 1 73.48 4 LEU B C 1
ATOM 4576 O O . LEU B 1 4 ? 19.157 -19.897 -27.509 1 73.48 4 LEU B O 1
ATOM 4580 N N . ARG B 1 5 ? 18.472 -21.838 -27.921 1 71.35 5 ARG B N 1
ATOM 4581 C CA . ARG B 1 5 ? 17.58 -21.454 -29.011 1 71.35 5 ARG B CA 1
ATOM 4582 C C . ARG B 1 5 ? 16.193 -21.101 -28.485 1 71.35 5 ARG B C 1
ATOM 4584 O O . ARG B 1 5 ? 15.33 -21.972 -28.362 1 71.35 5 ARG B O 1
ATOM 4591 N N . LEU B 1 6 ? 16.001 -20.075 -27.869 1 72.66 6 LEU B N 1
ATOM 4592 C CA . LEU B 1 6 ? 14.67 -19.646 -27.455 1 72.66 6 LEU B CA 1
ATOM 4593 C C . LEU B 1 6 ? 13.876 -19.114 -28.643 1 72.66 6 LEU B C 1
ATOM 4595 O O . LEU B 1 6 ? 14.403 -18.348 -29.454 1 72.66 6 LEU B O 1
ATOM 4599 N N . PRO B 1 7 ? 12.863 -20.082 -29.123 1 61.94 7 PRO B N 1
ATOM 4600 C CA . PRO B 1 7 ? 12.14 -19.699 -30.338 1 61.94 7 PRO B CA 1
ATOM 4601 C C . PRO B 1 7 ? 11.736 -18.226 -30.345 1 61.94 7 PRO B C 1
ATOM 4603 O O . PRO B 1 7 ? 11.395 -17.671 -29.297 1 61.94 7 PRO B O 1
ATOM 4606 N N . ASP B 1 8 ? 12.205 -17.641 -31.334 1 52.73 8 ASP B N 1
ATOM 4607 C CA . ASP B 1 8 ? 11.721 -16.297 -31.636 1 52.73 8 ASP B CA 1
ATOM 4608 C C . ASP B 1 8 ? 10.209 -16.293 -31.845 1 52.73 8 ASP B C 1
ATOM 4610 O O . ASP B 1 8 ? 9.733 -16.394 -32.978 1 52.73 8 ASP B O 1
ATOM 4614 N N . VAL B 1 9 ? 9.414 -17.23 -31.328 1 47.69 9 VAL B N 1
ATOM 4615 C CA . VAL B 1 9 ? 7.996 -17.155 -31.663 1 47.69 9 VAL B CA 1
ATOM 4616 C C . VAL B 1 9 ? 7.591 -15.698 -31.87 1 47.69 9 VAL B C 1
ATOM 4618 O O . VAL B 1 9 ? 8.145 -14.796 -31.237 1 47.69 9 VAL B O 1
ATOM 4621 N N . ASP B 1 10 ? 6.772 -15.513 -32.841 1 47.55 10 ASP B N 1
ATOM 4622 C CA . ASP B 1 10 ? 6.126 -14.274 -33.265 1 47.55 10 ASP B CA 1
ATOM 4623 C C . ASP B 1 10 ? 5.801 -13.386 -32.066 1 47.55 10 ASP B C 1
ATOM 4625 O O . ASP B 1 10 ? 4.96 -12.49 -32.161 1 47.55 10 ASP B O 1
ATOM 4629 N N . TYR B 1 11 ? 5.989 -13.967 -30.925 1 44.94 11 TYR B N 1
ATOM 4630 C CA . TYR B 1 11 ? 5.545 -13.012 -29.915 1 44.94 11 TYR B CA 1
ATOM 4631 C C . TYR B 1 11 ? 6.444 -11.782 -29.896 1 44.94 11 TYR B C 1
ATOM 4633 O O . TYR B 1 11 ? 7.65 -11.884 -30.13 1 44.94 11 TYR B O 1
ATOM 4641 N N . GLU B 1 12 ? 5.938 -10.781 -29.943 1 49.82 12 GLU B N 1
ATOM 4642 C CA . GLU B 1 12 ? 6.451 -9.435 -29.701 1 49.82 12 GLU B CA 1
ATOM 4643 C C . GLU B 1 12 ? 7.633 -9.459 -28.737 1 49.82 12 GLU B C 1
ATOM 4645 O O . GLU B 1 12 ? 7.704 -10.317 -27.854 1 49.82 12 GLU B O 1
ATOM 4650 N N . ASP B 1 13 ? 8.799 -8.891 -29.18 1 59.24 13 ASP B N 1
ATOM 4651 C CA . ASP B 1 13 ? 10.019 -8.555 -28.455 1 59.24 13 ASP B CA 1
ATOM 4652 C C . ASP B 1 13 ? 9.757 -8.461 -26.953 1 59.24 13 ASP B C 1
ATOM 4654 O O . ASP B 1 13 ? 9.427 -7.389 -26.441 1 59.24 13 ASP B O 1
ATOM 4658 N N . THR B 1 14 ? 9.445 -9.568 -26.355 1 78.82 14 THR B N 1
ATOM 4659 C CA . THR B 1 14 ? 9.036 -9.543 -24.956 1 78.82 14 THR B CA 1
ATOM 4660 C C . THR B 1 14 ? 10.233 -9.28 -24.046 1 78.82 14 THR B C 1
ATOM 4662 O O . THR B 1 14 ? 11.227 -10.008 -24.093 1 78.82 14 THR B O 1
ATOM 4665 N N . GLU B 1 15 ? 10.461 -8.141 -23.813 1 89.95 15 GLU B N 1
ATOM 4666 C CA . GLU B 1 15 ? 11.429 -7.75 -22.793 1 89.95 15 GLU B CA 1
ATOM 4667 C C . GLU B 1 15 ? 10.786 -7.704 -21.41 1 89.95 15 GLU B C 1
ATOM 4669 O O . GLU B 1 15 ? 9.607 -7.37 -21.279 1 89.95 15 GLU B O 1
ATOM 4674 N N . GLU B 1 16 ? 11.535 -8.366 -20.534 1 91.82 16 GLU B N 1
ATOM 4675 C CA . GLU B 1 16 ? 11.1 -8.28 -19.144 1 91.82 16 GLU B CA 1
ATOM 4676 C C . GLU B 1 16 ? 12.122 -7.536 -18.29 1 91.82 16 GLU B C 1
ATOM 4678 O O . GLU B 1 16 ? 13.33 -7.696 -18.477 1 91.82 16 GLU B O 1
ATOM 4683 N N . THR B 1 17 ? 11.697 -6.705 -17.458 1 94.47 17 THR B N 1
ATOM 4684 C CA . THR B 1 17 ? 12.587 -5.912 -16.618 1 94.47 17 THR B CA 1
ATOM 4685 C C . THR B 1 17 ? 12.389 -6.254 -15.144 1 94.47 17 THR B C 1
ATOM 4687 O O . THR B 1 17 ? 11.255 -6.355 -14.672 1 94.47 17 THR B O 1
ATOM 4690 N N . LEU B 1 18 ? 13.509 -6.594 -14.578 1 93.42 18 LEU B N 1
ATOM 4691 C CA . LEU B 1 18 ? 13.523 -6.775 -13.131 1 93.42 18 LEU B CA 1
ATOM 4692 C C . LEU B 1 18 ? 13.732 -5.443 -12.419 1 93.42 18 LEU B C 1
ATOM 4694 O O . LEU B 1 18 ? 14.656 -4.696 -12.748 1 93.42 18 LEU B O 1
ATOM 4698 N N . ASP B 1 19 ? 12.832 -5.098 -11.577 1 92.47 19 ASP B N 1
ATOM 4699 C CA . ASP B 1 19 ? 12.955 -3.916 -10.731 1 92.47 19 ASP B CA 1
ATOM 4700 C C . ASP B 1 19 ? 12.886 -4.29 -9.252 1 92.47 19 ASP B C 1
ATOM 4702 O O . ASP B 1 19 ? 11.799 -4.489 -8.706 1 92.47 19 ASP B O 1
ATOM 4706 N N . CYS B 1 20 ? 14.039 -4.496 -8.696 1 86.68 20 CYS B N 1
ATOM 4707 C CA . CYS B 1 20 ? 14.105 -4.922 -7.302 1 86.68 20 CYS B CA 1
ATOM 4708 C C . CYS B 1 20 ? 13.933 -3.736 -6.361 1 86.68 20 CYS B C 1
ATOM 4710 O O . CYS B 1 20 ? 14.877 -2.979 -6.131 1 86.68 20 CYS B O 1
ATOM 4712 N N . ARG B 1 21 ? 12.843 -3.585 -5.711 1 80.31 21 ARG B N 1
ATOM 4713 C CA . ARG B 1 21 ? 12.496 -2.46 -4.849 1 80.31 21 ARG B CA 1
ATOM 4714 C C . ARG B 1 21 ? 13.319 -2.479 -3.566 1 80.31 21 ARG B C 1
ATOM 4716 O O . ARG B 1 21 ? 13.641 -1.426 -3.012 1 80.31 21 ARG B O 1
ATOM 4723 N N . SER B 1 22 ? 13.659 -3.702 -3.104 1 86.51 22 SER B N 1
ATOM 4724 C CA . SER B 1 22 ? 14.389 -3.826 -1.847 1 86.51 22 SER B CA 1
ATOM 4725 C C . SER B 1 22 ? 15.894 -3.714 -2.068 1 86.51 22 SER B C 1
ATOM 4727 O O . SER B 1 22 ? 16.677 -3.865 -1.128 1 86.51 22 SER B O 1
ATOM 4729 N N . PHE B 1 23 ? 16.271 -3.423 -3.281 1 89.59 23 PHE B N 1
ATOM 4730 C CA . PHE B 1 23 ? 17.666 -3.34 -3.696 1 89.59 23 PHE B CA 1
ATOM 4731 C C . PHE B 1 23 ? 18.407 -2.276 -2.895 1 89.59 23 PHE B C 1
ATOM 4733 O O . PHE B 1 23 ? 19.41 -2.569 -2.242 1 89.59 23 PHE B O 1
ATOM 4740 N N . ALA B 1 24 ? 17.909 -1.106 -2.908 1 90.39 24 ALA B N 1
ATOM 4741 C CA . ALA B 1 24 ? 18.623 0.047 -2.365 1 90.39 24 ALA B CA 1
ATOM 4742 C C . ALA B 1 24 ? 18.756 -0.056 -0.848 1 90.39 24 ALA B C 1
ATOM 4744 O O . ALA B 1 24 ? 19.859 0.054 -0.307 1 90.39 24 ALA B O 1
ATOM 4745 N N . PRO B 1 25 ? 17.695 -0.38 -0.174 1 91.16 25 PRO B N 1
ATOM 4746 C CA . PRO B 1 25 ? 17.834 -0.515 1.278 1 91.16 25 PRO B CA 1
ATOM 4747 C C . PRO B 1 25 ? 18.801 -1.628 1.678 1 91.16 25 PRO B C 1
ATOM 4749 O O . PRO B 1 25 ? 19.578 -1.466 2.622 1 91.16 25 PRO B O 1
ATOM 4752 N N . SER B 1 26 ? 18.784 -2.739 0.994 1 93.67 26 SER B N 1
ATOM 4753 C CA . SER B 1 26 ? 19.679 -3.85 1.299 1 93.67 26 SER B CA 1
ATOM 4754 C C . SER B 1 26 ? 21.137 -3.465 1.069 1 93.67 26 SER B C 1
ATOM 4756 O O . SER B 1 26 ? 22.017 -3.861 1.836 1 93.67 26 SER B O 1
ATOM 4758 N N . ALA B 1 27 ? 21.328 -2.751 0.047 1 95.13 27 ALA B N 1
ATOM 4759 C CA . ALA B 1 27 ? 22.686 -2.311 -0.265 1 95.13 27 ALA B CA 1
ATOM 4760 C C . ALA B 1 27 ? 23.219 -1.372 0.813 1 95.13 27 ALA B C 1
ATOM 4762 O O . ALA B 1 27 ? 24.381 -1.474 1.215 1 95.13 27 ALA B O 1
ATOM 4763 N N . PHE B 1 28 ? 22.406 -0.525 1.297 1 95.08 28 PHE B N 1
ATOM 4764 C CA . PHE B 1 28 ? 22.838 0.422 2.318 1 95.08 28 PHE B CA 1
ATOM 4765 C C . PHE B 1 28 ? 23.09 -0.287 3.643 1 95.08 28 PHE B C 1
ATOM 4767 O O . PHE B 1 28 ? 23.98 0.102 4.402 1 95.08 28 PHE B O 1
ATOM 4774 N N . GLU B 1 29 ? 22.29 -1.247 3.92 1 94.92 29 GLU B N 1
ATOM 4775 C CA . GLU B 1 29 ? 22.572 -2.062 5.098 1 94.92 29 GLU B CA 1
ATOM 4776 C C . GLU B 1 29 ? 23.967 -2.677 5.022 1 94.92 29 GLU B C 1
ATOM 4778 O O . GLU B 1 29 ? 24.693 -2.708 6.018 1 94.92 29 GLU B O 1
ATOM 4783 N N . MET B 1 30 ? 24.246 -3.116 3.872 1 95.52 30 MET B N 1
ATOM 4784 C CA . MET B 1 30 ? 25.569 -3.698 3.668 1 95.52 30 MET B CA 1
ATOM 4785 C C . MET B 1 30 ? 26.657 -2.637 3.794 1 95.52 30 MET B C 1
ATOM 4787 O O . MET B 1 30 ? 27.701 -2.881 4.401 1 95.52 30 MET B O 1
ATOM 4791 N N . MET B 1 31 ? 26.417 -1.475 3.227 1 96.27 31 MET B N 1
ATOM 4792 C CA . MET B 1 31 ? 27.388 -0.389 3.323 1 96.27 31 MET B CA 1
ATOM 4793 C C . MET B 1 31 ? 27.627 0.001 4.778 1 96.27 31 MET B C 1
ATOM 4795 O O . MET B 1 31 ? 28.763 0.263 5.177 1 96.27 31 MET B O 1
ATOM 4799 N N . GLN B 1 32 ? 26.543 0.049 5.523 1 95.53 32 GLN B N 1
ATOM 4800 C CA . GLN B 1 32 ? 26.666 0.363 6.942 1 95.53 32 GLN B CA 1
ATOM 4801 C C . GLN B 1 32 ? 27.51 -0.682 7.666 1 95.53 32 GLN B C 1
ATOM 4803 O O . GLN B 1 32 ? 28.356 -0.338 8.495 1 95.53 32 GLN B O 1
ATOM 4808 N N . ARG B 1 33 ? 27.283 -1.964 7.351 1 95.72 33 ARG B N 1
ATOM 4809 C CA . ARG B 1 33 ? 28.042 -3.051 7.961 1 95.72 33 ARG B CA 1
ATOM 4810 C C . ARG B 1 33 ? 29.527 -2.936 7.63 1 95.72 33 ARG B C 1
ATOM 4812 O O . ARG B 1 33 ? 30.378 -3.101 8.505 1 95.72 33 ARG B O 1
ATOM 4819 N N . ILE B 1 34 ? 29.821 -2.606 6.418 1 95.54 34 ILE B N 1
ATOM 4820 C CA . ILE B 1 34 ? 31.204 -2.472 5.973 1 95.54 34 ILE B CA 1
ATOM 4821 C C . ILE B 1 34 ? 31.867 -1.302 6.695 1 95.54 34 ILE B C 1
ATOM 4823 O O . ILE B 1 34 ? 33.015 -1.404 7.133 1 95.54 34 ILE B O 1
ATOM 4827 N N . ARG B 1 35 ? 31.105 -0.236 6.9 1 95.85 35 ARG B N 1
ATOM 4828 C CA . ARG B 1 35 ? 31.621 0.933 7.606 1 95.85 35 ARG B CA 1
ATOM 4829 C C . ARG B 1 35 ? 31.924 0.603 9.063 1 95.85 35 ARG B C 1
ATOM 4831 O O . ARG B 1 35 ? 32.967 0.995 9.59 1 95.85 35 ARG B O 1
ATOM 4838 N N . ARG B 1 36 ? 31.005 -0.078 9.649 1 94.61 36 ARG B N 1
ATOM 4839 C CA . ARG B 1 36 ? 31.161 -0.428 11.057 1 94.61 36 ARG B CA 1
ATOM 4840 C C . ARG B 1 36 ? 32.402 -1.287 11.274 1 94.61 36 ARG B C 1
ATOM 4842 O O . ARG B 1 36 ? 32.997 -1.266 12.354 1 94.61 36 ARG B O 1
ATOM 4849 N N . GLN B 1 37 ? 32.824 -1.975 10.202 1 93.04 37 GLN B N 1
ATOM 4850 C CA . GLN B 1 37 ? 34.032 -2.79 10.27 1 93.04 37 GLN B CA 1
ATOM 4851 C C . GLN B 1 37 ? 35.272 -1.964 9.94 1 93.04 37 GLN B C 1
ATOM 4853 O O . GLN B 1 37 ? 36.396 -2.468 10.007 1 93.04 37 GLN B O 1
ATOM 4858 N N . GLY B 1 38 ? 35.043 -0.645 9.64 1 91.6 38 GLY B N 1
ATOM 4859 C CA . GLY B 1 38 ? 36.142 0.247 9.307 1 91.6 38 GLY B CA 1
ATOM 4860 C C . GLY B 1 38 ? 36.793 -0.08 7.976 1 91.6 38 GLY B C 1
ATOM 4861 O O . GLY B 1 38 ? 37.958 0.255 7.75 1 91.6 38 GLY B O 1
ATOM 4862 N N . LYS B 1 39 ? 36.038 -0.803 7.113 1 92.39 39 LYS B N 1
ATOM 4863 C CA . LYS B 1 39 ? 36.602 -1.247 5.842 1 92.39 39 LYS B CA 1
ATOM 4864 C C . LYS B 1 39 ? 36.216 -0.301 4.709 1 92.39 39 LYS B C 1
ATOM 4866 O O . LYS B 1 39 ? 35.12 0.264 4.711 1 92.39 39 LYS B O 1
ATOM 4871 N N . MET B 1 40 ? 37.099 -0.008 3.813 1 91.33 40 MET B N 1
ATOM 4872 C CA . MET B 1 40 ? 36.936 0.718 2.557 1 91.33 40 MET B CA 1
ATOM 4873 C C . MET B 1 40 ? 36.602 2.184 2.815 1 91.33 40 MET B C 1
ATOM 4875 O O . MET B 1 40 ? 36.034 2.857 1.953 1 91.33 40 MET B O 1
ATOM 4879 N N . CYS B 1 41 ? 36.772 2.649 4.044 1 93.54 41 CYS B N 1
ATOM 4880 C CA . CYS B 1 41 ? 36.536 4.058 4.338 1 93.54 41 CYS B CA 1
ATOM 4881 C C . CYS B 1 41 ? 37.634 4.93 3.742 1 93.54 41 CYS B C 1
ATOM 4883 O O . CYS B 1 41 ? 38.82 4.636 3.898 1 93.54 41 CYS B O 1
ATOM 4885 N N . ASP B 1 42 ? 37.247 5.994 3.089 1 91.87 42 ASP B N 1
ATOM 4886 C CA . ASP B 1 42 ? 38.239 6.791 2.374 1 91.87 42 ASP B CA 1
ATOM 4887 C C . ASP B 1 42 ? 38.188 8.253 2.811 1 91.87 42 ASP B C 1
ATOM 4889 O O . ASP B 1 42 ? 38.803 9.116 2.182 1 91.87 42 ASP B O 1
ATOM 4893 N N . VAL B 1 43 ? 37.394 8.592 3.881 1 93.59 43 VAL B N 1
ATOM 4894 C CA . VAL B 1 43 ? 37.361 9.95 4.413 1 93.59 43 VAL B CA 1
ATOM 4895 C C . VAL B 1 43 ? 37.176 9.907 5.929 1 93.59 43 VAL B C 1
ATOM 4897 O O . VAL B 1 43 ? 36.503 9.016 6.453 1 93.59 43 VAL B O 1
ATOM 4900 N N . THR B 1 44 ? 37.748 10.862 6.571 1 95.27 44 THR B N 1
ATOM 4901 C CA . THR B 1 44 ? 37.624 11.028 8.015 1 95.27 44 THR B CA 1
ATOM 4902 C C . THR B 1 44 ? 37.158 12.44 8.36 1 95.27 44 THR B C 1
ATOM 4904 O O . THR B 1 44 ? 37.776 13.422 7.944 1 95.27 44 THR B O 1
ATOM 4907 N N . LEU B 1 45 ? 36.071 12.564 9.075 1 94.22 45 LEU B N 1
ATOM 4908 C CA . LEU B 1 45 ? 35.538 13.846 9.524 1 94.22 45 LEU B CA 1
ATOM 4909 C C . LEU B 1 45 ? 35.956 14.136 10.961 1 94.22 45 LEU B C 1
ATOM 4911 O O . LEU B 1 45 ? 35.707 13.329 11.86 1 94.22 45 LEU B O 1
ATOM 4915 N N . LYS B 1 46 ? 36.531 15.282 11.133 1 94.35 46 LYS B N 1
ATOM 4916 C CA . LYS B 1 46 ? 37.046 15.65 12.448 1 94.35 46 LYS B CA 1
ATOM 4917 C C . LYS B 1 46 ? 36.253 16.81 13.045 1 94.35 46 LYS B C 1
ATOM 4919 O O . LYS B 1 46 ? 36.035 17.826 12.381 1 94.35 46 LYS B O 1
ATOM 4924 N N . VAL B 1 47 ? 35.77 16.615 14.22 1 92.31 47 VAL B N 1
ATOM 4925 C CA . VAL B 1 47 ? 35.101 17.657 14.992 1 92.31 47 VAL B CA 1
ATOM 4926 C C . VAL B 1 47 ? 35.67 17.698 16.408 1 92.31 47 VAL B C 1
ATOM 4928 O O . VAL B 1 47 ? 35.523 16.74 17.171 1 92.31 47 VAL B O 1
ATOM 4931 N N . ASN B 1 48 ? 36.316 18.722 16.729 1 88.53 48 ASN B N 1
ATOM 4932 C CA . ASN B 1 48 ? 37.014 18.83 18.006 1 88.53 48 ASN B CA 1
ATOM 4933 C C . ASN B 1 48 ? 38.006 17.687 18.201 1 88.53 48 ASN B C 1
ATOM 4935 O O . ASN B 1 48 ? 38.961 17.55 17.434 1 88.53 48 ASN B O 1
ATOM 4939 N N . GLU B 1 49 ? 37.734 16.641 19.142 1 88.53 49 GLU B N 1
ATOM 4940 C CA . GLU B 1 49 ? 38.659 15.546 19.419 1 88.53 49 GLU B CA 1
ATOM 4941 C C . GLU B 1 49 ? 38.116 14.219 18.896 1 88.53 49 GLU B C 1
ATOM 4943 O O . GLU B 1 49 ? 38.76 13.178 19.041 1 88.53 49 GLU B O 1
ATOM 4948 N N . CYS B 1 50 ? 37.014 14.34 18.138 1 93.11 50 CYS B N 1
ATOM 4949 C CA . CYS B 1 50 ? 36.401 13.105 17.661 1 93.11 50 CYS B CA 1
ATOM 4950 C C . CYS B 1 50 ? 36.596 12.945 16.158 1 93.11 50 CYS B C 1
ATOM 4952 O O . CYS B 1 50 ? 36.6 13.931 15.419 1 93.11 50 CYS B O 1
ATOM 4954 N N . LYS B 1 51 ? 36.79 11.677 15.756 1 94.5 51 LYS B N 1
ATOM 4955 C CA . LYS B 1 51 ? 36.97 11.338 14.347 1 94.5 51 LYS B CA 1
ATOM 4956 C C . LYS B 1 51 ? 35.924 10.326 13.887 1 94.5 51 LYS B C 1
ATOM 4958 O O . LYS B 1 51 ? 35.615 9.374 14.607 1 94.5 51 LYS B O 1
ATOM 4963 N N . PHE B 1 52 ? 35.329 10.553 12.704 1 94.91 52 PHE B N 1
ATOM 4964 C CA . PHE B 1 52 ? 34.349 9.653 12.107 1 94.91 52 PHE B CA 1
ATOM 4965 C C . PHE B 1 52 ? 34.765 9.259 10.695 1 94.91 52 PHE B C 1
ATOM 4967 O O . PHE B 1 52 ? 34.992 10.123 9.845 1 94.91 52 PHE B O 1
ATOM 4974 N N . THR B 1 53 ? 34.931 7.973 10.489 1 95.43 53 THR B N 1
ATOM 4975 C CA . THR B 1 53 ? 35.285 7.49 9.159 1 95.43 53 THR B CA 1
ATOM 4976 C C . THR B 1 53 ? 34.033 7.146 8.357 1 95.43 53 THR B C 1
ATOM 4978 O O . THR B 1 53 ? 33.026 6.715 8.923 1 95.43 53 THR B O 1
ATOM 4981 N N . ALA B 1 54 ? 34.036 7.393 7.066 1 96.04 54 ALA B N 1
ATOM 4982 C CA . ALA B 1 54 ? 32.89 7.131 6.2 1 96.04 54 ALA B CA 1
ATOM 4983 C C . ALA B 1 54 ? 33.332 6.919 4.755 1 96.04 54 ALA B C 1
ATOM 4985 O O . ALA B 1 54 ? 34.526 6.962 4.452 1 96.04 54 ALA B O 1
ATOM 4986 N N . HIS B 1 55 ? 32.54 6.551 3.925 1 95.95 55 HIS B N 1
ATOM 4987 C CA . HIS B 1 55 ? 32.777 6.436 2.49 1 95.95 55 HIS B CA 1
ATOM 4988 C C . HIS B 1 55 ? 32.405 7.725 1.766 1 95.95 55 HIS B C 1
ATOM 4990 O O . HIS B 1 55 ? 31.275 8.205 1.883 1 95.95 55 HIS B O 1
ATOM 4996 N N . LYS B 1 56 ? 33.291 8.291 0.987 1 94.95 56 LYS B N 1
ATOM 4997 C CA . LYS B 1 56 ? 33.094 9.57 0.311 1 94.95 56 LYS B CA 1
ATOM 4998 C C . LYS B 1 56 ? 31.84 9.545 -0.558 1 94.95 56 LYS B C 1
ATOM 5000 O O . LYS B 1 56 ? 31.038 10.481 -0.528 1 94.95 56 LYS B O 1
ATOM 5005 N N . ILE B 1 57 ? 31.643 8.442 -1.266 1 95.59 57 ILE B N 1
ATOM 5006 C CA . ILE B 1 57 ? 30.556 8.38 -2.236 1 95.59 57 ILE B CA 1
ATOM 5007 C C . ILE B 1 57 ? 29.214 8.361 -1.508 1 95.59 57 ILE B C 1
ATOM 5009 O O . ILE B 1 57 ? 28.232 8.935 -1.985 1 95.59 57 ILE B O 1
ATOM 5013 N N . VAL B 1 58 ? 29.139 7.699 -0.311 1 96.52 58 VAL B N 1
ATOM 5014 C CA . VAL B 1 58 ? 27.906 7.636 0.467 1 96.52 58 VAL B CA 1
ATOM 5015 C C . VAL B 1 58 ? 27.556 9.026 0.993 1 96.52 58 VAL B C 1
ATOM 5017 O O . VAL B 1 58 ? 26.414 9.476 0.867 1 96.52 58 VAL B O 1
ATOM 5020 N N . LEU B 1 59 ? 28.564 9.724 1.496 1 96 59 LEU B N 1
ATOM 5021 C CA . LEU B 1 59 ? 28.352 11.08 1.991 1 96 59 LEU B CA 1
ATOM 5022 C C . LEU B 1 59 ? 27.933 12.012 0.86 1 96 59 LEU B C 1
ATOM 5024 O O . LEU B 1 59 ? 26.998 12.802 1.015 1 96 59 LEU B O 1
ATOM 5028 N N . ALA B 1 60 ? 28.632 11.895 -0.289 1 95.24 60 ALA B N 1
ATOM 5029 C CA . ALA B 1 60 ? 28.352 12.754 -1.436 1 95.24 60 ALA B CA 1
ATOM 5030 C C . ALA B 1 60 ? 26.955 12.491 -1.99 1 95.24 60 ALA B C 1
ATOM 5032 O O . ALA B 1 60 ? 26.293 13.407 -2.483 1 95.24 60 ALA B O 1
ATOM 5033 N N . ALA B 1 61 ? 26.499 11.245 -1.876 1 95.46 61 ALA B N 1
ATOM 5034 C CA . ALA B 1 61 ? 25.218 10.858 -2.461 1 95.46 61 ALA B CA 1
ATOM 5035 C C . ALA B 1 61 ? 24.054 11.322 -1.59 1 95.46 61 ALA B C 1
ATOM 5037 O O . ALA B 1 61 ? 22.965 11.601 -2.096 1 95.46 61 ALA B O 1
ATOM 5038 N N . VAL B 1 62 ? 24.268 11.449 -0.263 1 95.42 62 VAL B N 1
ATOM 5039 C CA . VAL B 1 62 ? 23.15 11.643 0.655 1 95.42 62 VAL B CA 1
ATOM 5040 C C . VAL B 1 62 ? 23.174 13.066 1.207 1 95.42 62 VAL B C 1
ATOM 5042 O O . VAL B 1 62 ? 22.123 13.657 1.463 1 95.42 62 VAL B O 1
ATOM 5045 N N . ILE B 1 63 ? 24.382 13.69 1.404 1 96.05 63 ILE B N 1
ATOM 5046 C CA . ILE B 1 63 ? 24.543 14.986 2.053 1 96.05 63 ILE B CA 1
ATOM 5047 C C . ILE B 1 63 ? 25.008 16.021 1.03 1 96.05 63 ILE B C 1
ATOM 5049 O O . ILE B 1 63 ? 26.151 15.975 0.568 1 96.05 63 ILE B O 1
ATOM 5053 N N . PRO B 1 64 ? 24.203 16.977 0.701 1 95.24 64 PRO B N 1
ATOM 5054 C CA . PRO B 1 64 ? 24.503 17.94 -0.361 1 95.24 64 PRO B CA 1
ATOM 5055 C C . PRO B 1 64 ? 25.799 18.708 -0.112 1 95.24 64 PRO B C 1
ATOM 5057 O O . PRO B 1 64 ? 26.542 18.995 -1.054 1 95.24 64 PRO B O 1
ATOM 5060 N N . TYR B 1 65 ? 26.047 19.053 1.135 1 94.04 65 TYR B N 1
ATOM 5061 C CA . TYR B 1 65 ? 27.29 19.731 1.486 1 94.04 65 TYR B CA 1
ATOM 5062 C C . TYR B 1 65 ? 28.496 18.971 0.947 1 94.04 65 TYR B C 1
ATOM 5064 O O . TYR B 1 65 ? 29.386 19.563 0.331 1 94.04 65 TYR B O 1
ATOM 5072 N N . PHE B 1 66 ? 28.509 17.692 1.018 1 93.63 66 PHE B N 1
ATOM 5073 C CA . PHE B 1 66 ? 29.631 16.868 0.583 1 93.63 66 PHE B CA 1
ATOM 5074 C C . PHE B 1 66 ? 29.557 16.601 -0.916 1 93.63 66 PHE B C 1
ATOM 5076 O O . PHE B 1 66 ? 30.582 16.373 -1.563 1 93.63 66 PHE B O 1
ATOM 5083 N N . THR B 1 67 ? 28.349 16.528 -1.457 1 92.92 67 THR B N 1
ATOM 5084 C CA . THR B 1 67 ? 28.234 16.419 -2.907 1 92.92 67 THR B CA 1
ATOM 5085 C C . THR B 1 67 ? 29.047 17.511 -3.598 1 92.92 67 THR B C 1
ATOM 5087 O O . THR B 1 67 ? 29.874 17.222 -4.465 1 92.92 67 THR B O 1
ATOM 5090 N N . SER B 1 68 ? 28.801 18.716 -3.142 1 90.68 68 SER B N 1
ATOM 5091 C CA . SER B 1 68 ? 29.503 19.858 -3.72 1 90.68 68 SER B CA 1
ATOM 5092 C C . SER B 1 68 ? 31.001 19.784 -3.439 1 90.68 68 SER B C 1
ATOM 5094 O O . SER B 1 68 ? 31.816 20.082 -4.314 1 90.68 68 SER B O 1
ATOM 5096 N N . MET B 1 69 ? 31.322 19.329 -2.315 1 90.17 69 MET B N 1
ATOM 5097 C CA . MET B 1 69 ? 32.721 19.302 -1.898 1 90.17 69 MET B CA 1
ATOM 5098 C C . MET B 1 69 ? 33.507 18.267 -2.696 1 90.17 69 MET B C 1
ATOM 5100 O O . MET B 1 69 ? 34.607 18.55 -3.174 1 90.17 69 MET B O 1
ATOM 5104 N N . PHE B 1 70 ? 32.946 17.062 -2.932 1 90.84 70 PHE B N 1
ATOM 5105 C CA . PHE B 1 70 ? 33.694 15.951 -3.508 1 90.84 70 PHE B CA 1
ATOM 5106 C C . PHE B 1 70 ? 33.559 15.937 -5.026 1 90.84 70 PHE B C 1
ATOM 5108 O O . PHE B 1 70 ? 34.349 15.291 -5.718 1 90.84 70 PHE B O 1
ATOM 5115 N N . THR B 1 71 ? 32.535 16.475 -5.557 1 87.54 71 THR B N 1
ATOM 5116 C CA . THR B 1 71 ? 32.34 16.42 -7.001 1 87.54 71 THR B CA 1
ATOM 5117 C C . THR B 1 71 ? 32.935 17.653 -7.675 1 87.54 71 THR B C 1
ATOM 5119 O O . THR B 1 71 ? 33.111 17.676 -8.895 1 87.54 71 THR B O 1
ATOM 5122 N N . THR B 1 72 ? 33.085 18.649 -6.909 1 81.33 72 THR B N 1
ATOM 5123 C CA . THR B 1 72 ? 33.71 19.838 -7.478 1 81.33 72 THR B CA 1
ATOM 5124 C C . THR B 1 72 ? 35.218 19.818 -7.249 1 81.33 72 THR B C 1
ATOM 5126 O O . THR B 1 72 ? 35.701 19.178 -6.312 1 81.33 72 THR B O 1
ATOM 5129 N N . ASP B 1 73 ? 36.083 20.018 -8.25 1 67.14 73 ASP B N 1
ATOM 5130 C CA . ASP B 1 73 ? 37.541 19.971 -8.29 1 67.14 73 ASP B CA 1
ATOM 5131 C C . ASP B 1 73 ? 38.149 20.831 -7.185 1 67.14 73 ASP B C 1
ATOM 5133 O O . ASP B 1 73 ? 39.01 21.673 -7.449 1 67.14 73 ASP B O 1
ATOM 5137 N N . MET B 1 74 ? 37.56 20.747 -5.959 1 61.3 74 MET B N 1
ATOM 5138 C CA . MET B 1 74 ? 38.16 21.551 -4.898 1 61.3 74 MET B CA 1
ATOM 5139 C C . MET B 1 74 ? 39.298 20.796 -4.22 1 61.3 74 MET B C 1
ATOM 5141 O O . MET B 1 74 ? 39.281 19.565 -4.156 1 61.3 74 MET B O 1
ATOM 5145 N N . ALA B 1 75 ? 40.332 21.424 -3.884 1 56.69 75 ALA B N 1
ATOM 5146 C CA . ALA B 1 75 ? 41.551 20.909 -3.265 1 56.69 75 ALA B CA 1
ATOM 5147 C C . ALA B 1 75 ? 41.224 20.021 -2.067 1 56.69 75 ALA B C 1
ATOM 5149 O O . ALA B 1 75 ? 41.865 18.988 -1.859 1 56.69 75 ALA B O 1
ATOM 5150 N N . GLU B 1 76 ? 40.217 20.406 -1.355 1 57.64 76 GLU B N 1
ATOM 5151 C CA . GLU B 1 76 ? 39.832 19.731 -0.119 1 57.64 76 GLU B CA 1
ATOM 5152 C C . GLU B 1 76 ? 39.209 18.368 -0.405 1 57.64 76 GLU B C 1
ATOM 5154 O O . GLU B 1 76 ? 39.219 17.483 0.452 1 57.64 76 GLU B O 1
ATOM 5159 N N . ALA B 1 77 ? 38.735 18.245 -1.691 1 61.05 77 ALA B N 1
ATOM 5160 C CA . ALA B 1 77 ? 38.057 17.04 -2.164 1 61.05 77 ALA B CA 1
ATOM 5161 C C . ALA B 1 77 ? 39.002 15.842 -2.157 1 61.05 77 ALA B C 1
ATOM 5163 O O . ALA B 1 77 ? 38.567 14.701 -1.984 1 61.05 77 ALA B O 1
ATOM 5164 N N . ASN B 1 78 ? 40.244 16.21 -2.173 1 64.67 78 ASN B N 1
ATOM 5165 C CA . ASN B 1 78 ? 41.205 15.129 -2.362 1 64.67 78 ASN B CA 1
ATOM 5166 C C . ASN B 1 78 ? 41.797 14.665 -1.034 1 64.67 78 ASN B C 1
ATOM 5168 O O . ASN B 1 78 ? 42.492 13.65 -0.98 1 64.67 78 ASN B O 1
ATOM 5172 N N . GLY B 1 79 ? 41.479 15.453 0.089 1 70.83 79 GLY B N 1
ATOM 5173 C CA . GLY B 1 79 ? 42.039 15.054 1.37 1 70.83 79 GLY B CA 1
ATOM 5174 C C . GLY B 1 79 ? 41.236 13.968 2.06 1 70.83 79 GLY B C 1
ATOM 5175 O O . GLY B 1 79 ? 40.046 13.8 1.786 1 70.83 79 GLY B O 1
ATOM 5176 N N . ASN B 1 80 ? 41.959 13.106 2.892 1 82.2 80 ASN B N 1
ATOM 5177 C CA . ASN B 1 80 ? 41.348 12.002 3.623 1 82.2 80 ASN B CA 1
ATOM 5178 C C . ASN B 1 80 ? 40.788 12.461 4.967 1 82.2 80 ASN B C 1
ATOM 5180 O O . ASN B 1 80 ? 40.089 11.705 5.644 1 82.2 80 ASN B O 1
ATOM 5184 N N . GLU B 1 81 ? 41.054 13.824 5.313 1 89.94 81 GLU B N 1
ATOM 5185 C CA . GLU B 1 81 ? 40.555 14.323 6.591 1 89.94 81 GLU B CA 1
ATOM 5186 C C . GLU B 1 81 ? 39.906 15.695 6.433 1 89.94 81 GLU B C 1
ATOM 5188 O O . GLU B 1 81 ? 40.535 16.63 5.933 1 89.94 81 GLU B O 1
ATOM 5193 N N . ILE B 1 82 ? 38.684 15.887 6.866 1 91.11 82 ILE B N 1
ATOM 5194 C CA . ILE B 1 82 ? 37.925 17.129 6.761 1 91.11 82 ILE B CA 1
ATOM 5195 C C . ILE B 1 82 ? 37.551 17.625 8.156 1 91.11 82 ILE B C 1
ATOM 5197 O O . ILE B 1 82 ? 36.945 16.891 8.941 1 91.11 82 ILE B O 1
ATOM 5201 N N . GLU B 1 83 ? 37.825 18.841 8.473 1 91.87 83 GLU B N 1
ATOM 5202 C CA . GLU B 1 83 ? 37.49 19.443 9.76 1 91.87 83 GLU B CA 1
ATOM 5203 C C . GLU B 1 83 ? 36.157 20.183 9.693 1 91.87 83 GLU B C 1
ATOM 5205 O O . GLU B 1 83 ? 35.964 21.049 8.838 1 91.87 83 GLU B O 1
ATOM 5210 N N . ILE B 1 84 ? 35.26 19.873 10.632 1 90.11 84 ILE B N 1
ATOM 5211 C CA . ILE B 1 84 ? 33.947 20.505 10.701 1 90.11 84 ILE B CA 1
ATOM 5212 C C . ILE B 1 84 ? 33.798 21.241 12.031 1 90.11 84 ILE B C 1
ATOM 5214 O O . ILE B 1 84 ? 33.896 20.632 13.099 1 90.11 84 ILE B O 1
ATOM 5218 N N . SER B 1 85 ? 33.612 22.53 12.106 1 87.45 85 SER B N 1
ATOM 5219 C CA . SER B 1 85 ? 33.58 23.313 13.337 1 87.45 85 SER B CA 1
ATOM 5220 C C . SER B 1 85 ? 32.164 23.778 13.661 1 87.45 85 SER B C 1
ATOM 5222 O O . SER B 1 85 ? 31.871 24.146 14.8 1 87.45 85 SER B O 1
ATOM 5224 N N . ALA B 1 86 ? 31.237 23.767 12.906 1 83.64 86 ALA B N 1
ATOM 5225 C CA . ALA B 1 86 ? 29.936 24.406 13.085 1 83.64 86 ALA B CA 1
ATOM 5226 C C . ALA B 1 86 ? 28.918 23.427 13.663 1 83.64 86 ALA B C 1
ATOM 5228 O O . ALA B 1 86 ? 27.777 23.801 13.945 1 83.64 86 ALA B O 1
ATOM 5229 N N . ILE B 1 87 ? 29.414 22.133 13.906 1 90.8 87 ILE B N 1
ATOM 5230 C CA . ILE B 1 87 ? 28.455 21.115 14.322 1 90.8 87 ILE B CA 1
ATOM 5231 C C . ILE B 1 87 ? 28.957 20.42 15.586 1 90.8 87 ILE B C 1
ATOM 5233 O O . ILE B 1 87 ? 30.158 20.178 15.733 1 90.8 87 ILE B O 1
ATOM 5237 N N . ASP B 1 88 ? 28.008 20.17 16.489 1 91.47 88 ASP B N 1
ATOM 5238 C CA . ASP B 1 88 ? 28.289 19.36 17.67 1 91.47 88 ASP B CA 1
ATOM 5239 C C . ASP B 1 88 ? 28.663 17.932 17.281 1 91.47 88 ASP B C 1
ATOM 5241 O O . ASP B 1 88 ? 28.184 17.412 16.271 1 91.47 88 ASP B O 1
ATOM 5245 N N . GLU B 1 89 ? 29.553 17.353 18.115 1 93.58 89 GLU B N 1
ATOM 5246 C CA . GLU B 1 89 ? 30.054 16.013 17.825 1 93.58 89 GLU B CA 1
ATOM 5247 C C . GLU B 1 89 ? 28.915 15 17.759 1 93.58 89 GLU B C 1
ATOM 5249 O O . GLU B 1 89 ? 28.878 14.157 16.859 1 93.58 89 GLU B O 1
ATOM 5254 N N . ASN B 1 90 ? 28.02 15.093 18.715 1 93.73 90 ASN B N 1
ATOM 5255 C CA . ASN B 1 90 ? 26.906 14.152 18.75 1 93.73 90 ASN B CA 1
ATOM 5256 C C . ASN B 1 90 ? 25.986 14.327 17.545 1 93.73 90 ASN B C 1
ATOM 5258 O O . ASN B 1 90 ? 25.514 13.344 16.971 1 93.73 90 ASN B O 1
ATOM 5262 N N . ALA B 1 91 ? 25.733 15.566 17.121 1 95.44 91 ALA B N 1
ATOM 5263 C CA . ALA B 1 91 ? 24.889 15.858 15.965 1 95.44 91 ALA B CA 1
ATOM 5264 C C . ALA B 1 91 ? 25.51 15.315 14.681 1 95.44 91 ALA B C 1
ATOM 5266 O O . ALA B 1 91 ? 24.814 14.736 13.844 1 95.44 91 ALA B O 1
ATOM 5267 N N . LEU B 1 92 ? 26.831 15.44 14.638 1 96.38 92 LEU B N 1
ATOM 5268 C CA . LEU B 1 92 ? 27.516 14.958 13.444 1 96.38 92 LEU B CA 1
ATOM 5269 C C . LEU B 1 92 ? 27.408 13.441 13.329 1 96.38 92 LEU B C 1
ATOM 5271 O O . LEU B 1 92 ? 27.173 12.912 12.241 1 96.38 92 LEU B O 1
ATOM 5275 N N . GLU B 1 93 ? 27.597 12.827 14.435 1 95.44 93 GLU B N 1
ATOM 5276 C CA . GLU B 1 93 ? 27.475 11.373 14.442 1 95.44 93 GLU B CA 1
ATOM 5277 C C . GLU B 1 93 ? 26.092 10.933 13.968 1 95.44 93 GLU B C 1
ATOM 5279 O O . GLU B 1 93 ? 25.973 10.02 13.148 1 95.44 93 GLU B O 1
ATOM 5284 N N . HIS B 1 94 ? 25.017 11.575 14.487 1 96.3 94 HIS B N 1
ATOM 5285 C CA . HIS B 1 94 ? 23.649 11.253 14.098 1 96.3 94 HIS B CA 1
ATOM 5286 C C . HIS B 1 94 ? 23.43 11.488 12.607 1 96.3 94 HIS B C 1
ATOM 5288 O O . HIS B 1 94 ? 22.76 10.695 11.942 1 96.3 94 HIS B O 1
ATOM 5294 N N . LEU B 1 95 ? 24.061 12.518 12.108 1 97.22 95 LEU B N 1
ATOM 5295 C CA . LEU B 1 95 ? 23.841 12.882 10.713 1 97.22 95 LEU B CA 1
ATOM 5296 C C . LEU B 1 95 ? 24.598 11.943 9.779 1 97.22 95 LEU B C 1
ATOM 5298 O O . LEU B 1 95 ? 24.114 11.618 8.693 1 97.22 95 LEU B O 1
ATOM 5302 N N . ILE B 1 96 ? 25.771 11.469 10.228 1 96.31 96 ILE B N 1
ATOM 5303 C CA . ILE B 1 96 ? 26.507 10.476 9.453 1 96.31 96 ILE B CA 1
ATOM 5304 C C . ILE B 1 96 ? 25.729 9.162 9.428 1 96.31 96 ILE B C 1
ATOM 5306 O O . ILE B 1 96 ? 25.615 8.522 8.38 1 96.31 96 ILE B O 1
ATOM 5310 N N . ASN B 1 97 ? 25.232 8.805 10.599 1 95.66 97 ASN B N 1
ATOM 5311 C CA . ASN B 1 97 ? 24.418 7.595 10.656 1 95.66 97 ASN B CA 1
ATOM 5312 C C . ASN B 1 97 ? 23.189 7.703 9.759 1 95.66 97 ASN B C 1
ATOM 5314 O O . ASN B 1 97 ? 22.78 6.72 9.138 1 95.66 97 ASN B O 1
ATOM 5318 N N . TYR B 1 98 ? 22.664 8.865 9.681 1 96.53 98 TYR B N 1
ATOM 5319 C CA . TYR B 1 98 ? 21.537 9.103 8.786 1 96.53 98 TYR B CA 1
ATOM 5320 C C . TYR B 1 98 ? 21.926 8.838 7.337 1 96.53 98 TYR B C 1
ATOM 5322 O O . TYR B 1 98 ? 21.126 8.314 6.558 1 96.53 98 TYR B O 1
ATOM 5330 N N . ALA B 1 99 ? 23.082 9.172 7.028 1 96.34 99 ALA B N 1
ATOM 5331 C CA . ALA B 1 99 ? 23.547 9.008 5.653 1 96.34 99 ALA B CA 1
ATOM 5332 C C . ALA B 1 99 ? 23.582 7.534 5.259 1 96.34 99 ALA B C 1
ATOM 5334 O O . ALA B 1 99 ? 23.539 7.201 4.072 1 96.34 99 ALA B O 1
ATOM 5335 N N . TYR B 1 100 ? 23.666 6.657 6.244 1 96.06 100 TYR B N 1
ATOM 5336 C CA . TYR B 1 100 ? 23.77 5.232 5.948 1 96.06 100 TYR B CA 1
ATOM 5337 C C . TYR B 1 100 ? 22.437 4.529 6.179 1 96.06 100 TYR B C 1
ATOM 5339 O O . TYR B 1 100 ? 22.204 3.439 5.652 1 96.06 100 TYR B O 1
ATOM 5347 N N . THR B 1 101 ? 21.592 5.106 6.987 1 94.27 101 THR B N 1
ATOM 5348 C CA . THR B 1 101 ? 20.405 4.363 7.395 1 94.27 101 THR B CA 1
ATOM 5349 C C . THR B 1 101 ? 19.136 5.075 6.934 1 94.27 101 THR B C 1
ATOM 5351 O O . THR B 1 101 ? 18.071 4.461 6.841 1 94.27 101 THR B O 1
ATOM 5354 N N . GLY B 1 102 ? 19.234 6.369 6.728 1 94.16 102 GLY B N 1
ATOM 5355 C CA . GLY B 1 102 ? 18.051 7.152 6.41 1 94.16 102 GLY B CA 1
ATOM 5356 C C . GLY B 1 102 ? 17.156 7.394 7.611 1 94.16 102 GLY B C 1
ATOM 5357 O O . GLY B 1 102 ? 16.007 7.816 7.46 1 94.16 102 GLY B O 1
ATOM 5358 N N . LYS B 1 103 ? 17.72 7.044 8.795 1 95.35 103 LYS B N 1
ATOM 5359 C CA . LYS B 1 103 ? 16.956 7.2 10.029 1 95.35 103 LYS B CA 1
ATOM 5360 C C . LYS B 1 103 ? 17.648 8.167 10.985 1 95.35 103 LYS B C 1
ATOM 5362 O O . LYS B 1 103 ? 18.878 8.191 11.07 1 95.35 103 LYS B O 1
ATOM 5367 N N . ILE B 1 104 ? 16.891 8.946 11.683 1 96.04 104 ILE B N 1
ATOM 5368 C CA . ILE B 1 104 ? 17.423 9.84 12.706 1 96.04 104 ILE B CA 1
ATOM 5369 C C . ILE B 1 104 ? 16.387 10.034 13.81 1 96.04 104 ILE B C 1
ATOM 5371 O O . ILE B 1 104 ? 15.192 10.161 13.534 1 96.04 104 ILE B O 1
ATOM 5375 N N . THR B 1 105 ? 16.82 9.892 14.981 1 96.1 105 THR B N 1
ATOM 5376 C CA . THR B 1 105 ? 15.954 10.043 16.144 1 96.1 105 THR B CA 1
ATOM 5377 C C . THR B 1 105 ? 16.255 11.347 16.877 1 96.1 105 THR B C 1
ATOM 5379 O O . THR B 1 105 ? 17.419 11.676 17.117 1 96.1 105 THR B O 1
ATOM 5382 N N . VAL B 1 106 ? 15.206 12.057 17.186 1 94.97 106 VAL B N 1
ATOM 5383 C CA . VAL B 1 106 ? 15.379 13.328 17.881 1 94.97 106 VAL B CA 1
ATOM 5384 C C . VAL B 1 106 ? 14.557 13.329 19.169 1 94.97 106 VAL B C 1
ATOM 5386 O O . VAL B 1 106 ? 13.57 12.599 19.283 1 94.97 106 VAL B O 1
ATOM 5389 N N . ASN B 1 107 ? 14.998 13.942 20.119 1 92.99 107 ASN B N 1
ATOM 5390 C CA . ASN B 1 107 ? 14.306 14.231 21.371 1 92.99 107 ASN B CA 1
ATOM 5391 C C . ASN B 1 107 ? 14.53 15.673 21.816 1 92.99 107 ASN B C 1
ATOM 5393 O O . ASN B 1 107 ? 15.157 16.457 21.102 1 92.99 107 ASN B O 1
ATOM 5397 N N . VAL B 1 108 ? 14.064 16.067 22.987 1 90.94 108 VAL B N 1
ATOM 5398 C CA . VAL B 1 108 ? 14.074 17.449 23.455 1 90.94 108 VAL B CA 1
ATOM 5399 C C . VAL B 1 108 ? 15.513 17.909 23.677 1 90.94 108 VAL B C 1
ATOM 5401 O O . VAL B 1 108 ? 15.833 19.084 23.481 1 90.94 108 VAL B O 1
ATOM 5404 N N . GLU B 1 109 ? 16.488 16.998 23.87 1 90.09 109 GLU B N 1
ATOM 5405 C CA . GLU B 1 109 ? 17.87 17.342 24.189 1 90.09 109 GLU B CA 1
ATOM 5406 C C . GLU B 1 109 ? 18.719 17.445 22.925 1 90.09 109 GLU B C 1
ATOM 5408 O O . GLU B 1 109 ? 19.687 18.208 22.881 1 90.09 109 GLU B O 1
ATOM 5413 N N . THR B 1 110 ? 18.243 16.714 21.943 1 93.13 110 THR B N 1
ATOM 5414 C CA . THR B 1 110 ? 19.15 16.576 20.809 1 93.13 110 THR B CA 1
ATOM 5415 C C . THR B 1 110 ? 18.627 17.348 19.601 1 93.13 110 THR B C 1
ATOM 5417 O O . THR B 1 110 ? 19.376 17.622 18.661 1 93.13 110 THR B O 1
ATOM 5420 N N . VAL B 1 111 ? 17.352 17.748 19.581 1 94.89 111 VAL B N 1
ATOM 5421 C CA . VAL B 1 111 ? 16.689 18.285 18.398 1 94.89 111 VAL B CA 1
ATOM 5422 C C . VAL B 1 111 ? 17.382 19.573 17.957 1 94.89 111 VAL B C 1
ATOM 5424 O O . VAL B 1 111 ? 17.566 19.808 16.76 1 94.89 111 VAL B O 1
ATOM 5427 N N . GLN B 1 112 ? 17.824 20.404 18.857 1 93.7 112 GLN B N 1
ATOM 5428 C CA . GLN B 1 112 ? 18.433 21.683 18.507 1 93.7 112 GLN B CA 1
ATOM 5429 C C . GLN B 1 112 ? 19.764 21.48 17.788 1 93.7 112 GLN B C 1
ATOM 5431 O O . GLN B 1 112 ? 19.991 22.051 16.72 1 93.7 112 GLN B O 1
ATOM 5436 N N . SER B 1 113 ? 20.631 20.638 18.366 1 94.96 113 SER B N 1
ATOM 5437 C CA . SER B 1 113 ? 21.954 20.408 17.795 1 94.96 113 SER B CA 1
ATOM 5438 C C . SER B 1 113 ? 21.858 19.733 16.43 1 94.96 113 SER B C 1
ATOM 5440 O O . SER B 1 113 ? 22.606 20.071 15.511 1 94.96 113 SER B O 1
ATOM 5442 N N . ILE B 1 114 ? 21.023 18.802 16.279 1 96.5 114 ILE B N 1
ATOM 5443 C CA . ILE B 1 114 ? 20.85 18.084 15.021 1 96.5 114 ILE B CA 1
ATOM 5444 C C . ILE B 1 114 ? 20.331 19.039 13.948 1 96.5 114 ILE B C 1
ATOM 5446 O O . ILE B 1 114 ? 20.768 18.985 12.796 1 96.5 114 ILE B O 1
ATOM 5450 N N . MET B 1 115 ? 19.338 19.934 14.381 1 96.3 115 MET B N 1
ATOM 5451 C CA . MET B 1 115 ? 18.787 20.883 13.419 1 96.3 115 MET B CA 1
ATOM 5452 C C . MET B 1 115 ? 19.864 21.838 12.918 1 96.3 115 MET B C 1
ATOM 5454 O O . MET B 1 115 ? 19.934 22.13 11.722 1 96.3 115 MET B O 1
ATOM 5458 N N . ILE B 1 116 ? 20.779 22.286 13.763 1 95.87 116 ILE B N 1
ATOM 5459 C CA . ILE B 1 116 ? 21.878 23.168 13.387 1 95.87 116 ILE B CA 1
ATOM 5460 C C . ILE B 1 116 ? 22.811 22.446 12.418 1 95.87 116 ILE B C 1
ATOM 5462 O O . ILE B 1 116 ? 23.197 23.002 11.387 1 95.87 116 ILE B O 1
ATOM 5466 N N . GLY B 1 117 ? 23.133 21.233 12.756 1 96.15 117 GLY B N 1
ATOM 5467 C CA . GLY B 1 117 ? 23.974 20.438 11.876 1 96.15 117 GLY B CA 1
ATOM 5468 C C . GLY B 1 117 ? 23.349 20.191 10.515 1 96.15 117 GLY B C 1
ATOM 5469 O O . GLY B 1 117 ? 24.023 20.297 9.488 1 96.15 117 GLY B O 1
ATOM 5470 N N . ALA B 1 118 ? 22.058 19.839 10.58 1 96.6 118 ALA B N 1
ATOM 5471 C CA . ALA B 1 118 ? 21.342 19.593 9.331 1 96.6 118 ALA B CA 1
ATOM 5472 C C . ALA B 1 118 ? 21.325 20.842 8.453 1 96.6 118 ALA B C 1
ATOM 5474 O O . ALA B 1 118 ? 21.474 20.752 7.232 1 96.6 118 ALA B O 1
ATOM 5475 N N . ASN B 1 119 ? 21.073 22.004 9.125 1 95.68 119 ASN B N 1
ATOM 5476 C CA . ASN B 1 119 ? 21.103 23.266 8.394 1 95.68 119 ASN B CA 1
ATOM 5477 C C . ASN B 1 119 ? 22.475 23.526 7.78 1 95.68 119 ASN B C 1
ATOM 5479 O O . ASN B 1 119 ? 22.575 23.928 6.619 1 95.68 119 ASN B O 1
ATOM 5483 N N . PHE B 1 120 ? 23.57 23.222 8.485 1 95.46 120 PHE B N 1
ATOM 5484 C CA . PHE B 1 120 ? 24.941 23.425 8.031 1 95.46 120 PHE B CA 1
ATOM 5485 C C . PHE B 1 120 ? 25.26 22.515 6.85 1 95.46 120 PHE B C 1
ATOM 5487 O O . PHE B 1 120 ? 25.871 22.95 5.872 1 95.46 120 PHE B O 1
ATOM 5494 N N . LEU B 1 121 ? 24.89 21.269 6.949 1 96.03 121 LEU B N 1
ATOM 5495 C CA . LEU B 1 121 ? 25.192 20.266 5.933 1 96.03 121 LEU B CA 1
ATOM 5496 C C . LEU B 1 121 ? 24.166 20.31 4.805 1 96.03 121 LEU B C 1
ATOM 5498 O O . LEU B 1 121 ? 24.19 19.466 3.906 1 96.03 121 LEU B O 1
ATOM 5502 N N . GLN B 1 122 ? 23.115 21.23 4.969 1 95.44 122 GLN B N 1
ATOM 5503 C CA . GLN B 1 122 ? 22.108 21.486 3.943 1 95.44 122 GLN B CA 1
ATOM 5504 C C . GLN B 1 122 ? 21.197 20.276 3.753 1 95.44 122 GLN B C 1
ATOM 5506 O O . GLN B 1 122 ? 20.859 19.919 2.623 1 95.44 122 GLN B O 1
ATOM 5511 N N . LEU B 1 123 ? 20.901 19.566 4.842 1 95.56 123 LEU B N 1
ATOM 5512 C CA . LEU B 1 123 ? 19.958 18.452 4.838 1 95.56 123 LEU B CA 1
ATOM 5513 C C . LEU B 1 123 ? 18.543 18.937 5.135 1 95.56 123 LEU B C 1
ATOM 5515 O O . LEU B 1 123 ? 18.101 18.907 6.286 1 95.56 123 LEU B O 1
ATOM 5519 N N . GLN B 1 124 ? 17.858 19.296 4.169 1 94.85 124 GLN B N 1
ATOM 5520 C CA . GLN B 1 124 ? 16.568 19.961 4.322 1 94.85 124 GLN B CA 1
ATOM 5521 C C . GLN B 1 124 ? 15.538 19.026 4.948 1 94.85 124 GLN B C 1
ATOM 5523 O O . GLN B 1 124 ? 14.735 19.449 5.783 1 94.85 124 GLN B O 1
ATOM 5528 N N . VAL B 1 125 ? 15.618 17.731 4.574 1 95.07 125 VAL B N 1
ATOM 5529 C CA . VAL B 1 125 ? 14.632 16.771 5.062 1 95.07 125 VAL B CA 1
ATOM 5530 C C . VAL B 1 125 ? 14.765 16.617 6.575 1 95.07 125 VAL B C 1
ATOM 5532 O O . VAL B 1 125 ? 13.764 16.608 7.295 1 95.07 125 VAL B O 1
ATOM 5535 N N . VAL B 1 126 ? 15.95 16.527 7.036 1 96.44 126 VAL B N 1
ATOM 5536 C CA . VAL B 1 126 ? 16.202 16.367 8.464 1 96.44 126 VAL B CA 1
ATOM 5537 C C . VAL B 1 126 ? 15.862 17.663 9.197 1 96.44 126 VAL B C 1
ATOM 5539 O O . VAL B 1 126 ? 15.293 17.634 10.291 1 96.44 126 VAL B O 1
ATOM 5542 N N . LYS B 1 127 ? 16.184 18.811 8.615 1 96.74 127 LYS B N 1
ATOM 5543 C CA . LYS B 1 127 ? 15.869 20.114 9.194 1 96.74 127 LYS B CA 1
ATOM 5544 C C . LYS B 1 127 ? 14.364 20.282 9.386 1 96.74 127 LYS B C 1
ATOM 5546 O O . LYS B 1 127 ? 13.912 20.697 10.455 1 96.74 127 LYS B O 1
ATOM 5551 N N . GLU B 1 128 ? 13.614 19.894 8.404 1 95.95 128 GLU B N 1
ATOM 5552 C CA . GLU B 1 128 ? 12.159 20.003 8.468 1 95.95 128 GLU B CA 1
ATOM 5553 C C . GLU B 1 128 ? 11.581 19.054 9.514 1 95.95 128 GLU B C 1
ATOM 5555 O O . GLU B 1 128 ? 10.627 19.4 10.214 1 95.95 128 GLU B O 1
ATOM 5560 N N . PHE B 1 129 ? 12.161 17.87 9.573 1 96.79 129 PHE B N 1
ATOM 5561 C CA . PHE B 1 129 ? 11.73 16.905 10.577 1 96.79 129 PHE B CA 1
ATOM 5562 C C . PHE B 1 129 ? 11.919 17.465 11.982 1 96.79 129 PHE B C 1
ATOM 5564 O O . PHE B 1 129 ? 11.026 17.357 12.825 1 96.79 129 PHE B O 1
ATOM 5571 N N . CYS B 1 130 ? 13.041 18.056 12.191 1 96.04 130 CYS B N 1
ATOM 5572 C CA . CYS B 1 130 ? 13.323 18.679 13.479 1 96.04 130 CYS B CA 1
ATOM 5573 C C . CYS B 1 130 ? 12.363 19.832 13.749 1 96.04 130 CYS B C 1
ATOM 5575 O O . CYS B 1 130 ? 11.866 19.983 14.866 1 96.04 130 CYS B O 1
ATOM 5577 N N . ALA B 1 131 ? 12.119 20.642 12.726 1 95.92 131 ALA B N 1
ATOM 5578 C CA . ALA B 1 131 ? 11.187 21.759 12.854 1 95.92 131 ALA B CA 1
ATOM 5579 C C . ALA B 1 131 ? 9.802 21.273 13.27 1 95.92 131 ALA B C 1
ATOM 5581 O O . ALA B 1 131 ? 9.163 21.871 14.139 1 95.92 131 ALA B O 1
ATOM 5582 N N . ASN B 1 132 ? 9.401 20.184 12.691 1 95.59 132 ASN B N 1
ATOM 5583 C CA . ASN B 1 132 ? 8.093 19.631 13.023 1 95.59 132 ASN B CA 1
ATOM 5584 C C . ASN B 1 132 ? 8.045 19.132 14.464 1 95.59 132 ASN B C 1
ATOM 5586 O O . ASN B 1 132 ? 7.016 19.249 15.132 1 95.59 132 ASN B O 1
ATOM 5590 N N . PHE B 1 133 ? 9.109 18.486 14.869 1 95.43 133 PHE B N 1
ATOM 5591 C CA . PHE B 1 133 ? 9.195 18.054 16.259 1 95.43 133 PHE B CA 1
ATOM 5592 C C . PHE B 1 133 ? 9.047 19.24 17.205 1 95.43 133 PHE B C 1
ATOM 5594 O O . PHE B 1 133 ? 8.291 19.176 18.176 1 95.43 133 PHE B O 1
ATOM 5601 N N . ILE B 1 134 ? 9.692 20.362 16.88 1 94.63 134 ILE B N 1
ATOM 5602 C CA . ILE B 1 134 ? 9.676 21.558 17.715 1 94.63 134 ILE B CA 1
ATOM 5603 C C . ILE B 1 134 ? 8.279 22.175 17.708 1 94.63 134 ILE B C 1
ATOM 5605 O O . ILE B 1 134 ? 7.794 22.641 18.741 1 94.63 134 ILE B O 1
ATOM 5609 N N . LYS B 1 135 ? 7.617 22.168 16.541 1 93.38 135 LYS B N 1
ATOM 5610 C CA . LYS B 1 135 ? 6.264 22.704 16.413 1 93.38 135 LYS B CA 1
ATOM 5611 C C . LYS B 1 135 ? 5.308 22.021 17.388 1 93.38 135 LYS B C 1
ATOM 5613 O O . LYS B 1 135 ? 4.414 22.664 17.941 1 93.38 135 LYS B O 1
ATOM 5618 N N . SER B 1 136 ? 5.586 20.719 17.606 1 90.92 136 SER B N 1
ATOM 5619 C CA . SER B 1 136 ? 4.703 19.936 18.464 1 90.92 136 SER B CA 1
ATOM 5620 C C . SER B 1 136 ? 5 20.187 19.938 1 90.92 136 SER B C 1
ATOM 5622 O O . SER B 1 136 ? 4.244 19.756 20.811 1 90.92 136 SER B O 1
ATOM 5624 N N . HIS B 1 137 ? 6.049 20.946 20.234 1 90.68 137 HIS B N 1
ATOM 5625 C CA . HIS B 1 137 ? 6.45 21.172 21.618 1 90.68 137 HIS B CA 1
ATOM 5626 C C . HIS B 1 137 ? 6.428 22.657 21.963 1 90.68 137 HIS B C 1
ATOM 5628 O O . HIS B 1 137 ? 7.134 23.098 22.873 1 90.68 137 HIS B O 1
ATOM 5634 N N . LEU B 1 138 ? 5.634 23.35 21.212 1 91.64 138 LEU B N 1
ATOM 5635 C CA . LEU B 1 138 ? 5.483 24.774 21.489 1 91.64 138 LEU B CA 1
ATOM 5636 C C . LEU B 1 138 ? 4.775 24.996 22.822 1 91.64 138 LEU B C 1
ATOM 5638 O O . LEU B 1 138 ? 3.83 24.278 23.155 1 91.64 138 LEU B O 1
ATOM 5642 N N . HIS B 1 139 ? 5.209 25.876 23.576 1 91.45 139 HIS B N 1
ATOM 5643 C CA . HIS B 1 139 ? 4.708 26.271 24.888 1 91.45 139 HIS B CA 1
ATOM 5644 C C . HIS B 1 139 ? 4.862 27.772 25.108 1 91.45 139 HIS B C 1
ATOM 5646 O O . HIS B 1 139 ? 5.749 28.401 24.525 1 91.45 139 HIS B O 1
ATOM 5652 N N . PRO B 1 140 ? 3.997 28.38 25.884 1 91.58 140 PRO B N 1
ATOM 5653 C CA . PRO B 1 140 ? 4.086 29.82 26.137 1 91.58 140 PRO B CA 1
ATOM 5654 C C . PRO B 1 140 ? 5.451 30.241 26.675 1 91.58 140 PRO B C 1
ATOM 5656 O O . PRO B 1 140 ? 5.891 31.369 26.439 1 91.58 140 PRO B O 1
ATOM 5659 N N . ASN B 1 141 ? 6.188 29.326 27.285 1 91.23 141 ASN B N 1
ATOM 5660 C CA . ASN B 1 141 ? 7.469 29.652 27.904 1 91.23 141 ASN B CA 1
ATOM 5661 C C . ASN B 1 141 ? 8.628 29.452 26.933 1 91.23 141 ASN B C 1
ATOM 5663 O O . ASN B 1 141 ? 9.782 29.715 27.274 1 91.23 141 ASN B O 1
ATOM 5667 N N . ASN B 1 142 ? 8.39 29.014 25.75 1 92.49 142 ASN B N 1
ATOM 5668 C CA . ASN B 1 142 ? 9.501 28.781 24.834 1 92.49 142 ASN B CA 1
ATOM 5669 C C . ASN B 1 142 ? 9.21 29.343 23.445 1 92.49 142 ASN B C 1
ATOM 5671 O O . ASN B 1 142 ? 10.077 29.327 22.57 1 92.49 142 ASN B O 1
ATOM 5675 N N . CYS B 1 143 ? 8.017 29.797 23.222 1 93.06 143 CYS B N 1
ATOM 5676 C CA . CYS B 1 143 ? 7.56 30.224 21.904 1 93.06 143 CYS B CA 1
ATOM 5677 C C . CYS B 1 143 ? 8.436 31.348 21.361 1 93.06 143 CYS B C 1
ATOM 5679 O O . CYS B 1 143 ? 8.799 31.343 20.184 1 93.06 143 CYS B O 1
ATOM 5681 N N . LEU B 1 144 ? 8.839 32.304 22.167 1 94.15 144 LEU B N 1
ATOM 5682 C CA . LEU B 1 144 ? 9.653 33.428 21.718 1 94.15 144 LEU B CA 1
ATOM 5683 C C . LEU B 1 144 ? 11.069 32.974 21.379 1 94.15 144 LEU B C 1
ATOM 5685 O O . LEU B 1 144 ? 11.648 33.421 20.387 1 94.15 144 LEU B O 1
ATOM 5689 N N . GLY B 1 145 ? 11.656 32.123 22.216 1 92.97 145 GLY B N 1
ATOM 5690 C CA . GLY B 1 145 ? 12.949 31.534 21.905 1 92.97 145 GLY B CA 1
ATOM 5691 C C . GLY B 1 145 ? 12.954 30.761 20.599 1 92.97 145 GLY B C 1
ATOM 5692 O O . GLY B 1 145 ? 13.91 30.843 19.826 1 92.97 145 GLY B O 1
ATOM 5693 N N . ILE B 1 146 ? 11.948 30.023 20.364 1 94.77 146 ILE B N 1
ATOM 5694 C CA . ILE B 1 146 ? 11.812 29.233 19.146 1 94.77 146 ILE B CA 1
ATOM 5695 C C . ILE B 1 146 ? 11.686 30.162 17.94 1 94.77 146 ILE B C 1
ATOM 5697 O O . ILE B 1 146 ? 12.219 29.871 16.866 1 94.77 146 ILE B O 1
ATOM 5701 N N . CYS B 1 147 ? 10.939 31.308 18.119 1 94.17 147 CYS B N 1
ATOM 5702 C CA . CYS B 1 147 ? 10.858 32.296 17.049 1 94.17 147 CYS B CA 1
ATOM 5703 C C . CYS B 1 147 ? 12.246 32.781 16.648 1 94.17 147 CYS B C 1
ATOM 5705 O O . CYS B 1 147 ? 12.576 32.821 15.462 1 94.17 147 CYS B O 1
ATOM 5707 N N . GLN B 1 148 ? 13.079 33.098 17.628 1 92.78 148 GLN B N 1
ATOM 5708 C CA . GLN B 1 148 ? 14.434 33.575 17.373 1 92.78 148 GLN B CA 1
ATOM 5709 C C . GLN B 1 148 ? 15.283 32.494 16.71 1 92.78 148 GLN B C 1
ATOM 5711 O O . GLN B 1 148 ? 16.05 32.778 15.788 1 92.78 148 GLN B O 1
ATOM 5716 N N . PHE B 1 149 ? 15.165 31.355 17.221 1 94.18 149 PHE B N 1
ATOM 5717 C CA . PHE B 1 149 ? 15.885 30.205 16.688 1 94.18 149 PHE B CA 1
ATOM 5718 C C . PHE B 1 149 ? 15.52 29.967 15.227 1 94.18 149 PHE B C 1
ATOM 5720 O O . PHE B 1 149 ? 16.398 29.747 14.39 1 94.18 149 PHE B O 1
ATOM 5727 N N . ALA B 1 150 ? 14.202 29.961 14.912 1 94.9 150 ALA B N 1
ATOM 5728 C CA . ALA B 1 150 ? 13.713 29.746 13.552 1 94.9 150 ALA B CA 1
ATOM 5729 C C . ALA B 1 150 ? 14.224 30.831 12.608 1 94.9 150 ALA B C 1
ATOM 5731 O O . ALA B 1 150 ? 14.565 30.551 11.457 1 94.9 150 ALA B O 1
ATOM 5732 N N . GLU B 1 151 ? 14.297 32.068 13.148 1 93.5 151 GLU B N 1
ATOM 5733 C CA . GLU B 1 151 ? 14.81 33.173 12.344 1 93.5 151 GLU B CA 1
ATOM 5734 C C . GLU B 1 151 ? 16.29 32.984 12.025 1 93.5 151 GLU B C 1
ATOM 5736 O O . GLU B 1 151 ? 16.721 33.216 10.894 1 93.5 151 GLU B O 1
ATOM 5741 N N . LEU B 1 152 ? 17.127 32.576 12.961 1 91.68 152 LEU B N 1
ATOM 5742 C CA . LEU B 1 152 ? 18.561 32.367 12.795 1 91.68 152 LEU B CA 1
ATOM 5743 C C . LEU B 1 152 ? 18.837 31.293 11.749 1 91.68 152 LEU B C 1
ATOM 5745 O O . LEU B 1 152 ? 19.755 31.431 10.938 1 91.68 152 LEU B O 1
ATOM 5749 N N . LEU B 1 153 ? 18.033 30.261 11.747 1 93.66 153 LEU B N 1
ATOM 5750 C CA . LEU B 1 153 ? 18.261 29.141 10.84 1 93.66 153 LEU B CA 1
ATOM 5751 C C . LEU B 1 153 ? 17.485 29.327 9.541 1 93.66 153 LEU B C 1
ATOM 5753 O O . LEU B 1 153 ? 17.512 28.458 8.667 1 93.66 153 LEU B O 1
ATOM 5757 N N . MET B 1 154 ? 16.66 30.478 9.458 1 93.47 154 MET B N 1
ATOM 5758 C CA . MET B 1 154 ? 15.883 30.8 8.265 1 93.47 154 MET B CA 1
ATOM 5759 C C . MET B 1 154 ? 14.89 29.687 7.945 1 93.47 154 MET B C 1
ATOM 5761 O O . MET B 1 154 ? 14.807 29.233 6.803 1 93.47 154 MET B O 1
ATOM 5765 N N . CYS B 1 155 ? 14.281 29.146 9.026 1 94.94 155 CYS B N 1
ATOM 5766 C CA . CYS B 1 155 ? 13.232 28.145 8.865 1 94.94 155 CYS B CA 1
ATOM 5767 C C . CYS B 1 155 ? 11.852 28.788 8.923 1 94.94 155 CYS B C 1
ATOM 5769 O O . CYS B 1 155 ? 11.281 28.946 10.004 1 94.94 155 CYS B O 1
ATOM 5771 N N . MET B 1 156 ? 11.228 29.072 7.852 1 94.38 156 MET B N 1
ATOM 5772 C CA . MET B 1 156 ? 10.018 29.882 7.739 1 94.38 156 MET B CA 1
ATOM 5773 C C . MET B 1 156 ? 8.811 29.136 8.298 1 94.38 156 MET B C 1
ATOM 5775 O O . MET B 1 156 ? 8.029 29.699 9.066 1 94.38 156 MET B O 1
ATOM 5779 N N . PRO B 1 157 ? 8.739 27.829 7.973 1 94.27 157 PRO B N 1
ATOM 5780 C CA . PRO B 1 157 ? 7.561 27.141 8.507 1 94.27 157 PRO B CA 1
ATOM 5781 C C . PRO B 1 157 ? 7.524 27.133 10.034 1 94.27 157 PRO B C 1
ATOM 5783 O O . PRO B 1 157 ? 6.458 27.302 10.63 1 94.27 157 PRO B O 1
ATOM 5786 N N . LEU B 1 158 ? 8.66 26.928 10.601 1 95.57 158 LEU B N 1
ATOM 5787 C CA . LEU B 1 158 ? 8.735 26.935 12.057 1 95.57 158 LEU B CA 1
ATOM 5788 C C . LEU B 1 158 ? 8.469 28.331 12.609 1 95.57 158 LEU B C 1
ATOM 5790 O O . LEU B 1 158 ? 7.777 28.483 13.618 1 95.57 158 LEU B O 1
ATOM 5794 N N . LEU B 1 159 ? 8.951 29.343 11.952 1 95.46 159 LEU B N 1
ATOM 5795 C CA . LEU B 1 159 ? 8.744 30.728 12.363 1 95.46 159 LEU B CA 1
ATOM 5796 C C . LEU B 1 159 ? 7.265 31.096 12.309 1 95.46 159 LEU B C 1
ATOM 5798 O O . LEU B 1 159 ? 6.733 31.685 13.253 1 95.46 159 LEU B O 1
ATOM 5802 N N . GLU B 1 160 ? 6.605 30.755 11.308 1 94.31 160 GLU B N 1
ATOM 5803 C CA . GLU B 1 160 ? 5.189 31.062 11.127 1 94.31 160 GLU B CA 1
ATOM 5804 C C . GLU B 1 160 ? 4.335 30.374 12.188 1 94.31 160 GLU B C 1
ATOM 5806 O O . GLU B 1 160 ? 3.406 30.975 12.731 1 94.31 160 GLU B O 1
ATOM 5811 N N . LYS B 1 161 ? 4.665 29.141 12.407 1 94.15 161 LYS B N 1
ATOM 5812 C CA . LYS B 1 161 ? 3.913 28.412 13.425 1 94.15 161 LYS B CA 1
ATOM 5813 C C . LYS B 1 161 ? 4.131 29.018 14.808 1 94.15 161 LYS B C 1
ATOM 5815 O O . LYS B 1 161 ? 3.196 29.108 15.607 1 94.15 161 LYS B O 1
ATOM 5820 N N . ALA B 1 162 ? 5.346 29.343 15.096 1 94.75 162 ALA B N 1
ATOM 5821 C CA . ALA B 1 162 ? 5.659 29.953 16.386 1 94.75 162 ALA B CA 1
ATOM 5822 C C . ALA B 1 162 ? 4.957 31.299 16.54 1 94.75 162 ALA B C 1
ATOM 5824 O O . ALA B 1 162 ? 4.435 31.614 17.612 1 94.75 162 ALA B O 1
ATOM 5825 N N . LYS B 1 163 ? 4.892 32.067 15.514 1 93.49 163 LYS B N 1
ATOM 5826 C CA . LYS B 1 163 ? 4.188 33.346 15.532 1 93.49 163 LYS B CA 1
ATOM 5827 C C . LYS B 1 163 ? 2.685 33.144 15.705 1 93.49 163 LYS B C 1
ATOM 5829 O O . LYS B 1 163 ? 2.036 33.882 16.449 1 93.49 163 LYS B O 1
ATOM 5834 N N . SER B 1 164 ? 2.216 32.219 14.957 1 92.01 164 SER B N 1
ATOM 5835 C CA . SER B 1 164 ? 0.803 31.882 15.102 1 92.01 164 SER B CA 1
ATOM 5836 C C . SER B 1 164 ? 0.473 31.486 16.537 1 92.01 164 SER B C 1
ATOM 5838 O O . SER B 1 164 ? -0.547 31.909 17.085 1 92.01 164 SER B O 1
ATOM 5840 N N . TYR B 1 165 ? 1.324 30.661 17.106 1 93.41 165 TYR B N 1
ATOM 5841 C CA . TYR B 1 165 ? 1.134 30.256 18.494 1 93.41 165 TYR B CA 1
ATOM 5842 C C . TYR B 1 165 ? 1.153 31.464 19.423 1 93.41 165 TYR B C 1
ATOM 5844 O O . TYR B 1 165 ? 0.337 31.561 20.343 1 93.41 165 TYR B O 1
ATOM 5852 N N . LEU B 1 166 ? 2.095 32.312 19.214 1 94.1 166 LEU B N 1
ATOM 5853 C CA . LEU B 1 166 ? 2.179 33.548 19.983 1 94.1 166 LEU B CA 1
ATOM 5854 C C . LEU B 1 166 ? 0.874 34.333 19.895 1 94.1 166 LEU B C 1
ATOM 5856 O O . LEU B 1 166 ? 0.345 34.783 20.915 1 94.1 166 LEU B O 1
ATOM 5860 N N . ASN B 1 167 ? 0.333 34.451 18.742 1 91.83 167 ASN B N 1
ATOM 5861 C CA . ASN B 1 167 ? -0.914 35.181 18.539 1 91.83 167 ASN B CA 1
ATOM 5862 C C . ASN B 1 167 ? -2.072 34.532 19.292 1 91.83 167 ASN B C 1
ATOM 5864 O O . ASN B 1 167 ? -2.856 35.221 19.947 1 91.83 167 ASN B O 1
ATOM 5868 N N . GLN B 1 168 ? -2.115 33.301 19.231 1 87.16 168 GLN B N 1
ATOM 5869 C CA . GLN B 1 168 ? -3.222 32.558 19.821 1 87.16 168 GLN B CA 1
ATOM 5870 C C . GLN B 1 168 ? -3.137 32.56 21.344 1 87.16 168 GLN B C 1
ATOM 5872 O O . GLN B 1 168 ? -4.162 32.526 22.029 1 87.16 168 GLN B O 1
ATOM 5877 N N . HIS B 1 169 ? -1.894 32.594 21.854 1 91.77 169 HIS B N 1
ATOM 5878 C CA . HIS B 1 169 ? -1.698 32.463 23.293 1 91.77 169 HIS B CA 1
ATOM 5879 C C . HIS B 1 169 ? -0.97 33.675 23.864 1 91.77 169 HIS B C 1
ATOM 5881 O O . HIS B 1 169 ? -0.137 33.539 24.763 1 91.77 169 HIS B O 1
ATOM 5887 N N . PHE B 1 170 ? -1.254 34.757 23.367 1 94.59 170 PHE B N 1
ATOM 5888 C CA . PHE B 1 170 ? -0.523 35.97 23.712 1 94.59 170 PHE B CA 1
ATOM 5889 C C . PHE B 1 170 ? -0.564 36.218 25.215 1 94.59 170 PHE B C 1
ATOM 5891 O O . PHE B 1 170 ? 0.456 36.552 25.822 1 94.59 170 PHE B O 1
ATOM 5898 N N . VAL B 1 171 ? -1.708 36.029 25.876 1 93.89 171 VAL B N 1
ATOM 5899 C CA . VAL B 1 171 ? -1.869 36.363 27.287 1 93.89 171 VAL B CA 1
ATOM 5900 C C . VAL B 1 171 ? -0.931 35.503 28.132 1 93.89 171 VAL B C 1
ATOM 5902 O O . VAL B 1 171 ? -0.239 36.013 29.016 1 93.89 171 VAL B O 1
ATOM 5905 N N . GLU B 1 172 ? -0.858 34.267 27.797 1 94.47 172 GLU B N 1
ATOM 5906 C CA . GLU B 1 172 ? 0.02 33.357 28.526 1 94.47 172 GLU B CA 1
ATOM 5907 C C . GLU B 1 172 ? 1.488 33.653 28.232 1 94.47 172 GLU B C 1
ATOM 5909 O O . GLU B 1 172 ? 2.324 33.634 29.138 1 94.47 172 GLU B O 1
ATOM 5914 N N . VAL B 1 173 ? 1.811 33.921 26.984 1 95.59 173 VAL B N 1
ATOM 5915 C CA . VAL B 1 173 ? 3.181 34.185 26.556 1 95.59 173 VAL B CA 1
ATOM 5916 C C . VAL B 1 173 ? 3.688 35.468 27.21 1 95.59 173 VAL B C 1
ATOM 5918 O O . VAL B 1 173 ? 4.859 35.559 27.587 1 95.59 173 VAL B O 1
ATOM 5921 N N . SER B 1 174 ? 2.815 36.479 27.394 1 95.94 174 SER B N 1
ATOM 5922 C CA . SER B 1 174 ? 3.193 37.773 27.953 1 95.94 174 SER B CA 1
ATOM 5923 C C . SER B 1 174 ? 3.606 37.644 29.416 1 95.94 174 SER B C 1
ATOM 5925 O O . SER B 1 174 ? 4.269 38.529 29.96 1 95.94 174 SER B O 1
ATOM 5927 N N . LYS B 1 175 ? 3.221 36.535 30.065 1 94.25 175 LYS B N 1
ATOM 5928 C CA . LYS B 1 175 ? 3.555 36.313 31.469 1 94.25 175 LYS B CA 1
ATOM 5929 C C . LYS B 1 175 ? 4.867 35.546 31.607 1 94.25 175 LYS B C 1
ATOM 5931 O O . LYS B 1 175 ? 5.366 35.354 32.718 1 94.25 175 LYS B O 1
ATOM 5936 N N . SER B 1 176 ? 5.406 35.163 30.546 1 93.36 176 SER B N 1
ATOM 5937 C CA . SER B 1 176 ? 6.616 34.347 30.563 1 93.36 176 SER B CA 1
ATOM 5938 C C . SER B 1 176 ? 7.858 35.204 30.781 1 93.36 176 SER B C 1
ATOM 5940 O O . SER B 1 176 ? 7.845 36.406 30.506 1 93.36 176 SER B O 1
ATOM 5942 N N . ASP B 1 177 ? 8.926 34.592 31.226 1 92.68 177 ASP B N 1
ATOM 5943 C CA . ASP B 1 177 ? 10.204 35.266 31.428 1 92.68 177 ASP B CA 1
ATOM 5944 C C . ASP B 1 177 ? 10.8 35.724 30.099 1 92.68 177 ASP B C 1
ATOM 5946 O O . ASP B 1 177 ? 11.443 36.773 30.03 1 92.68 177 ASP B O 1
ATOM 5950 N N . GLU B 1 178 ? 10.495 34.972 29.132 1 92.03 178 GLU B N 1
ATOM 5951 C CA . GLU B 1 178 ? 11.02 35.311 27.812 1 92.03 178 GLU B CA 1
ATOM 5952 C C . GLU B 1 178 ? 10.473 36.651 27.328 1 92.03 178 GLU B C 1
ATOM 5954 O O . GLU B 1 178 ? 11.201 37.445 26.73 1 92.03 178 GLU B O 1
ATOM 5959 N N . PHE B 1 179 ? 9.191 36.782 27.612 1 95.54 179 PHE B N 1
ATOM 5960 C CA . PHE B 1 179 ? 8.561 38.03 27.199 1 95.54 179 PHE B CA 1
ATOM 5961 C C . PHE B 1 179 ? 9.109 39.204 28.001 1 95.54 179 PHE B C 1
ATOM 5963 O O . PHE B 1 179 ? 9.417 40.257 27.439 1 95.54 179 PHE B O 1
ATOM 5970 N N . LEU B 1 180 ? 9.283 39.02 29.286 1 95.93 180 LEU B N 1
ATOM 5971 C CA . LEU B 1 180 ? 9.724 40.086 30.179 1 95.93 180 LEU B CA 1
ATOM 5972 C C . LEU B 1 180 ? 11.16 40.496 29.868 1 95.93 180 LEU B C 1
ATOM 5974 O O . LEU B 1 180 ? 11.561 41.628 30.146 1 95.93 180 LEU B O 1
ATOM 5978 N N . ASP B 1 181 ? 11.885 39.617 29.229 1 94.12 181 ASP B N 1
ATOM 5979 C CA . ASP B 1 181 ? 13.289 39.89 28.937 1 94.12 181 ASP B CA 1
ATOM 5980 C C . ASP B 1 181 ? 13.458 40.446 27.526 1 94.12 181 ASP B C 1
ATOM 5982 O O . ASP B 1 181 ? 14.573 40.767 27.109 1 94.12 181 ASP B O 1
ATOM 5986 N N . LEU B 1 182 ? 12.437 40.663 26.829 1 95.26 182 LEU B N 1
ATOM 5987 C CA . LEU B 1 182 ? 12.512 41.161 25.46 1 95.26 182 LEU B CA 1
ATOM 5988 C C . LEU B 1 182 ? 12.963 42.618 25.435 1 95.26 182 LEU B C 1
ATOM 5990 O O . LEU B 1 182 ? 12.822 43.333 26.43 1 95.26 182 LEU B O 1
ATOM 5994 N N . SER B 1 183 ? 13.488 42.964 24.335 1 95.41 183 SER B N 1
ATOM 5995 C CA . SER B 1 183 ? 13.831 44.365 24.114 1 95.41 183 SER B CA 1
ATOM 5996 C C . SER B 1 183 ? 12.593 45.193 23.79 1 95.41 183 SER B C 1
ATOM 5998 O O . SER B 1 183 ? 11.529 44.641 23.501 1 95.41 183 SER B O 1
ATOM 6000 N N . LYS B 1 184 ? 12.697 46.426 23.896 1 96.32 184 LYS B N 1
ATOM 6001 C CA . LYS B 1 184 ? 11.606 47.354 23.613 1 96.32 184 LYS B CA 1
ATOM 6002 C C . LYS B 1 184 ? 11.076 47.164 22.194 1 96.32 184 LYS B C 1
ATOM 6004 O O . LYS B 1 184 ? 9.863 47.118 21.979 1 96.32 184 LYS B O 1
ATOM 6009 N N . GLU B 1 185 ? 12.023 47.023 21.31 1 95.35 185 GLU B N 1
ATOM 6010 C CA . GLU B 1 185 ? 11.649 46.903 19.904 1 95.35 185 GLU B CA 1
ATOM 6011 C C . GLU B 1 185 ? 10.808 45.653 19.662 1 95.35 185 GLU B C 1
ATOM 6013 O O . GLU B 1 185 ? 9.837 45.689 18.904 1 95.35 185 GLU B O 1
ATOM 6018 N N . LYS B 1 186 ? 11.14 44.576 20.346 1 95.14 186 LYS B N 1
ATOM 6019 C CA . LYS B 1 186 ? 10.424 43.317 20.162 1 95.14 186 LYS B CA 1
ATOM 6020 C C . LYS B 1 186 ? 9.034 43.378 20.79 1 95.14 186 LYS B C 1
ATOM 6022 O O . LYS B 1 186 ? 8.068 42.865 20.223 1 95.14 186 LYS B O 1
ATOM 6027 N N . VAL B 1 187 ? 8.964 43.989 21.931 1 96.74 187 VAL B N 1
ATOM 6028 C CA . VAL B 1 187 ? 7.678 44.115 22.608 1 96.74 187 VAL B CA 1
ATOM 6029 C C . VAL B 1 187 ? 6.738 44.984 21.775 1 96.74 187 VAL B C 1
ATOM 6031 O O . VAL B 1 187 ? 5.556 44.666 21.627 1 96.74 187 VAL B O 1
ATOM 6034 N N . LEU B 1 188 ? 7.29 46.088 21.215 1 96.58 188 LEU B N 1
ATOM 6035 C CA . LEU B 1 188 ? 6.486 46.974 20.38 1 96.58 188 LEU B CA 1
ATOM 6036 C C . LEU B 1 188 ? 5.983 46.244 19.139 1 96.58 188 LEU B C 1
ATOM 6038 O O . LEU B 1 188 ? 4.829 46.414 18.739 1 96.58 188 LEU B O 1
ATOM 6042 N N . SER B 1 189 ? 6.854 45.417 18.666 1 94.93 189 SER B N 1
ATOM 6043 C CA . SER B 1 189 ? 6.505 44.668 17.464 1 94.93 189 SER B CA 1
ATOM 6044 C C . SER B 1 189 ? 5.381 43.674 17.738 1 94.93 189 SER B C 1
ATOM 6046 O O . SER B 1 189 ? 4.597 43.353 16.842 1 94.93 189 SER B O 1
ATOM 6048 N N . ILE B 1 190 ? 5.275 43.168 18.927 1 95.65 190 ILE B N 1
ATOM 6049 C CA . ILE B 1 190 ? 4.227 42.226 19.305 1 95.65 190 ILE B CA 1
ATOM 6050 C C . ILE B 1 190 ? 2.928 42.981 19.579 1 95.65 190 ILE B C 1
ATOM 6052 O O . ILE B 1 190 ? 1.87 42.617 19.059 1 95.65 190 ILE B O 1
ATOM 6056 N N . LEU B 1 191 ? 3.006 44.094 20.337 1 94.97 191 LEU B N 1
ATOM 6057 C CA . LEU B 1 191 ? 1.833 44.827 20.803 1 94.97 191 LEU B CA 1
ATOM 6058 C C . LEU B 1 191 ? 1.104 45.485 19.636 1 94.97 191 LEU B C 1
ATOM 6060 O O . LEU B 1 191 ? -0.101 45.734 19.713 1 94.97 191 LEU B O 1
ATOM 6064 N N . CYS B 1 192 ? 1.776 45.767 18.622 1 93.13 192 CYS B N 1
ATOM 6065 C CA . CYS B 1 192 ? 1.167 46.473 17.501 1 93.13 192 CYS B CA 1
ATOM 6066 C C . CYS B 1 192 ? 0.363 45.518 16.627 1 93.13 192 CYS B C 1
ATOM 6068 O O . CYS B 1 192 ? -0.417 45.954 15.778 1 93.13 192 CYS B O 1
ATOM 6070 N N . ARG B 1 193 ? 0.473 44.254 16.856 1 91.23 193 ARG B N 1
ATOM 6071 C CA . ARG B 1 193 ? -0.156 43.258 15.994 1 91.23 193 ARG B CA 1
ATOM 6072 C C . ARG B 1 193 ? -1.671 43.263 16.166 1 91.23 193 ARG B C 1
ATOM 6074 O O . ARG B 1 193 ? -2.173 43.342 17.289 1 91.23 193 ARG B O 1
ATOM 6081 N N . ASN B 1 194 ? -2.433 43.108 15.074 1 86.35 194 ASN B N 1
ATOM 6082 C CA . ASN B 1 194 ? -3.892 43.074 15.084 1 86.35 194 ASN B CA 1
ATOM 6083 C C . ASN B 1 194 ? -4.418 41.663 15.331 1 86.35 194 ASN B C 1
ATOM 6085 O O . ASN B 1 194 ? -5.574 41.487 15.72 1 86.35 194 ASN B O 1
ATOM 6089 N N . GLU B 1 195 ? -3.509 40.701 15.228 1 87.35 195 GLU B N 1
ATOM 6090 C CA . GLU B 1 195 ? -3.951 39.311 15.178 1 87.35 195 GLU B CA 1
ATOM 6091 C C . GLU B 1 195 ? -3.855 38.651 16.551 1 87.35 195 GLU B C 1
ATOM 6093 O O . GLU B 1 195 ? -4.106 37.452 16.688 1 87.35 195 GLU B O 1
ATOM 6098 N N . LEU B 1 196 ? -3.497 39.451 17.555 1 90.79 196 LEU B N 1
ATOM 6099 C CA . LEU B 1 196 ? -3.353 38.875 18.887 1 90.79 196 LEU B CA 1
ATOM 6100 C C . LEU B 1 196 ? -4.703 38.416 19.429 1 90.79 196 LEU B C 1
ATOM 6102 O O . LEU B 1 196 ? -5.691 39.148 19.347 1 90.79 196 LEU B O 1
ATOM 6106 N N . HIS B 1 197 ? -4.701 37.233 19.896 1 87.2 197 HIS B N 1
ATOM 6107 C CA . HIS B 1 197 ? -5.913 36.723 20.527 1 87.2 197 HIS B CA 1
ATOM 6108 C C . HIS B 1 197 ? -6.041 37.225 21.962 1 87.2 197 HIS B C 1
ATOM 6110 O O . HIS B 1 197 ? -5.329 36.757 22.853 1 87.2 197 HIS B O 1
ATOM 6116 N N . VAL B 1 198 ? -6.886 38.168 22.189 1 87.13 198 VAL B N 1
ATOM 6117 C CA . VAL B 1 198 ? -7.138 38.719 23.516 1 87.13 198 VAL B CA 1
ATOM 6118 C C . VAL B 1 198 ? -8.642 38.856 23.742 1 87.13 198 VAL B C 1
ATOM 6120 O O . VAL B 1 198 ? -9.398 39.101 22.799 1 87.13 198 VAL B O 1
ATOM 6123 N N . LYS B 1 199 ? -9.087 38.582 24.93 1 75.49 199 LYS B N 1
ATOM 6124 C CA . LYS B 1 199 ? -10.495 38.746 25.28 1 75.49 199 LYS B CA 1
ATOM 6125 C C . LYS B 1 199 ? -10.876 40.222 25.349 1 75.49 199 LYS B C 1
ATOM 6127 O O . LYS B 1 199 ? -12.006 40.592 25.024 1 75.49 199 LYS B O 1
ATOM 6132 N N . SER B 1 200 ? -9.968 41.069 25.851 1 83.41 200 SER B N 1
ATOM 6133 C CA . SER B 1 200 ? -10.122 42.516 25.956 1 83.41 200 SER B CA 1
ATOM 6134 C C . SER B 1 200 ? -8.79 43.231 25.755 1 83.41 200 SER B C 1
ATOM 6136 O O . SER B 1 200 ? -7.728 42.654 25.997 1 83.41 200 SER B O 1
ATOM 6138 N N . GLU B 1 201 ? -8.921 44.421 25.33 1 90.25 201 GLU B N 1
ATOM 6139 C CA . GLU B 1 201 ? -7.719 45.223 25.122 1 90.25 201 GLU B CA 1
ATOM 6140 C C . GLU B 1 201 ? -6.991 45.478 26.439 1 90.25 201 GLU B C 1
ATOM 6142 O O . GLU B 1 201 ? -5.8 45.796 26.444 1 90.25 201 GLU B O 1
ATOM 6147 N N . GLU B 1 202 ? -7.669 45.288 27.521 1 93.04 202 GLU B N 1
ATOM 6148 C CA . GLU B 1 202 ? -7.07 45.49 28.837 1 93.04 202 GLU B CA 1
ATOM 6149 C C . GLU B 1 202 ? -5.914 44.522 29.072 1 93.04 202 GLU B C 1
ATOM 6151 O O . GLU B 1 202 ? -4.973 44.836 29.805 1 93.04 202 GLU B O 1
ATOM 6156 N N . GLN B 1 203 ? -5.989 43.395 28.424 1 93.87 203 GLN B N 1
ATOM 6157 C CA . GLN B 1 203 ? -4.951 42.381 28.578 1 93.87 203 GLN B CA 1
ATOM 6158 C C . GLN B 1 203 ? -3.633 42.847 27.966 1 93.87 203 GLN B C 1
ATOM 6160 O O . GLN B 1 203 ? -2.557 42.459 28.427 1 93.87 203 GLN B O 1
ATOM 6165 N N . LEU B 1 204 ? -3.673 43.679 26.957 1 95.54 204 LEU B N 1
ATOM 6166 C CA . LEU B 1 204 ? -2.461 44.242 26.372 1 95.54 204 LEU B CA 1
ATOM 6167 C C . LEU B 1 204 ? -1.823 45.255 27.316 1 95.54 204 LEU B C 1
ATOM 6169 O O . LEU B 1 204 ? -0.596 45.342 27.402 1 95.54 204 LEU B O 1
ATOM 6173 N N . PHE B 1 205 ? -2.69 46.028 27.97 1 96.38 205 PHE B N 1
ATOM 6174 C CA . PHE B 1 205 ? -2.151 46.969 28.944 1 96.38 205 PHE B CA 1
ATOM 6175 C C . PHE B 1 205 ? -1.421 46.234 30.061 1 96.38 205 PHE B C 1
ATOM 6177 O O . PHE B 1 205 ? -0.329 46.638 30.467 1 96.38 205 PHE B O 1
ATOM 6184 N N . TYR B 1 206 ? -2.103 45.173 30.522 1 95.79 206 TYR B N 1
ATOM 6185 C CA . TYR B 1 206 ? -1.48 44.398 31.589 1 95.79 206 TYR B CA 1
ATOM 6186 C C . TYR B 1 206 ? -0.134 43.839 31.143 1 95.79 206 TYR B C 1
ATOM 6188 O O . TYR B 1 206 ? 0.82 43.807 31.924 1 95.79 206 TYR B O 1
ATOM 6196 N N . ALA B 1 207 ? -0.039 43.376 29.938 1 97.02 207 ALA B N 1
ATOM 6197 C CA . ALA B 1 207 ? 1.212 42.846 29.403 1 97.02 207 ALA B CA 1
ATOM 6198 C C . ALA B 1 207 ? 2.284 43.93 29.339 1 97.02 207 ALA B C 1
ATOM 6200 O O . ALA B 1 207 ? 3.421 43.714 29.767 1 97.02 207 ALA B O 1
ATOM 6201 N N . ALA B 1 208 ? 1.927 45.126 28.826 1 96.71 208 ALA B N 1
ATOM 6202 C CA . ALA B 1 208 ? 2.86 46.245 28.723 1 96.71 208 ALA B CA 1
ATOM 6203 C C . ALA B 1 208 ? 3.31 46.712 30.104 1 96.71 208 ALA B C 1
ATOM 6205 O O . ALA B 1 208 ? 4.496 46.972 30.323 1 96.71 208 ALA B O 1
ATOM 6206 N N . SER B 1 209 ? 2.332 46.808 30.992 1 96.24 209 SER B N 1
ATOM 6207 C CA . SER B 1 209 ? 2.637 47.247 32.35 1 96.24 209 SER B CA 1
ATOM 6208 C C . SER B 1 209 ? 3.571 46.265 33.051 1 96.24 209 SER B C 1
ATOM 6210 O O . SER B 1 209 ? 4.506 46.675 33.741 1 96.24 209 SER B O 1
ATOM 6212 N N . ALA B 1 210 ? 3.277 44.995 32.905 1 96.34 210 ALA B N 1
ATOM 6213 C CA . ALA B 1 210 ? 4.131 43.971 33.501 1 96.34 210 ALA B CA 1
ATOM 6214 C C . ALA B 1 210 ? 5.552 44.052 32.95 1 96.34 210 ALA B C 1
ATOM 6216 O O . ALA B 1 210 ? 6.523 43.895 33.693 1 96.34 210 ALA B O 1
ATOM 6217 N N . TRP B 1 211 ? 5.644 44.252 31.659 1 97.5 211 TRP B N 1
ATOM 6218 C CA . TRP B 1 211 ? 6.951 44.379 31.023 1 97.5 211 TRP B CA 1
ATOM 6219 C C . TRP B 1 211 ? 7.712 45.579 31.578 1 97.5 211 TRP B C 1
ATOM 6221 O O . TRP B 1 211 ? 8.907 45.484 31.868 1 97.5 211 TRP B O 1
ATOM 6231 N N . VAL B 1 212 ? 7.075 46.712 31.807 1 96.63 212 VAL B N 1
ATOM 6232 C CA . VAL B 1 212 ? 7.694 47.924 32.333 1 96.63 212 VAL B CA 1
ATOM 6233 C C . VAL B 1 212 ? 8.08 47.714 33.795 1 96.63 212 VAL B C 1
ATOM 6235 O O . VAL B 1 212 ? 9.173 48.101 34.217 1 96.63 212 VAL B O 1
ATOM 6238 N N . LYS B 1 213 ? 7.175 47.077 34.547 1 95.26 213 LYS B N 1
ATOM 6239 C CA . LYS B 1 213 ? 7.383 46.891 35.98 1 95.26 213 LYS B CA 1
ATOM 6240 C C . LYS B 1 213 ? 8.545 45.938 36.248 1 95.26 213 LYS B C 1
ATOM 6242 O O . LYS B 1 213 ? 9.161 45.987 37.314 1 95.26 213 LYS B O 1
ATOM 6247 N N . PHE B 1 214 ? 8.808 45.087 35.329 1 95.92 214 PHE B N 1
ATOM 6248 C CA . PHE B 1 214 ? 9.891 44.121 35.474 1 95.92 214 PHE B CA 1
ATOM 6249 C C . PHE B 1 214 ? 11.236 44.828 35.591 1 95.92 214 PHE B C 1
ATOM 6251 O O . PHE B 1 214 ? 12.105 44.398 36.351 1 95.92 214 PHE B O 1
ATOM 6258 N N . LYS B 1 215 ? 11.486 45.892 34.852 1 95.37 215 LYS B N 1
ATOM 6259 C CA . LYS B 1 215 ? 12.628 46.796 34.948 1 95.37 215 LYS B CA 1
ATOM 6260 C C . LYS B 1 215 ? 12.178 48.254 34.932 1 95.37 215 LYS B C 1
ATOM 6262 O O . LYS B 1 215 ? 12.543 49.012 34.031 1 95.37 215 LYS B O 1
ATOM 6267 N N . TYR B 1 216 ? 11.545 48.653 35.964 1 94 216 TYR B N 1
ATOM 6268 C CA . TYR B 1 216 ? 10.779 49.893 36.035 1 94 216 TYR B CA 1
ATOM 6269 C C . TYR B 1 216 ? 11.678 51.103 35.814 1 94 216 TYR B C 1
ATOM 6271 O O . TYR B 1 216 ? 11.328 52.015 35.062 1 94 216 TYR B O 1
ATOM 6279 N N . THR B 1 217 ? 12.792 51.188 36.398 1 93.62 217 THR B N 1
ATOM 6280 C CA . THR B 1 217 ? 13.671 52.351 36.346 1 93.62 217 THR B CA 1
ATOM 6281 C C . THR B 1 217 ? 14.145 52.607 34.918 1 93.62 217 THR B C 1
ATOM 6283 O O . THR B 1 217 ? 14.244 53.758 34.488 1 93.62 217 THR B O 1
ATOM 6286 N N . GLN B 1 218 ? 14.327 51.499 34.274 1 94.41 218 GLN B N 1
ATOM 6287 C CA . GLN B 1 218 ? 14.881 51.628 32.93 1 94.41 218 GLN B CA 1
ATOM 6288 C C . GLN B 1 218 ? 13.774 51.737 31.886 1 94.41 218 GLN B C 1
ATOM 6290 O O . GLN B 1 218 ? 13.985 52.289 30.804 1 94.41 218 GLN B O 1
ATOM 6295 N N . ARG B 1 219 ? 12.555 51.211 32.18 1 95.75 219 ARG B N 1
ATOM 6296 C CA . ARG B 1 219 ? 11.569 51.021 31.121 1 95.75 219 ARG B CA 1
ATOM 6297 C C . ARG B 1 219 ? 10.384 51.965 31.301 1 95.75 219 ARG B C 1
ATOM 6299 O O . ARG B 1 219 ? 9.541 52.088 30.41 1 95.75 219 ARG B O 1
ATOM 6306 N N . CYS B 1 220 ? 10.263 52.679 32.343 1 94.22 220 CYS B N 1
ATOM 6307 C CA . CYS B 1 220 ? 9.129 53.553 32.62 1 94.22 220 CYS B CA 1
ATOM 6308 C C . CYS B 1 220 ? 8.997 54.63 31.551 1 94.22 220 CYS B C 1
ATOM 6310 O O . CYS B 1 220 ? 7.886 55.043 31.213 1 94.22 220 CYS B O 1
ATOM 6312 N N . GLU B 1 221 ? 10.113 55.045 31.022 1 92.84 221 GLU B N 1
ATOM 6313 C CA . GLU B 1 221 ? 10.116 56.097 30.01 1 92.84 221 GLU B CA 1
ATOM 6314 C C . GLU B 1 221 ? 9.493 55.61 28.705 1 92.84 221 GLU B C 1
ATOM 6316 O O . GLU B 1 221 ? 9.04 56.416 27.889 1 92.84 221 GLU B O 1
ATOM 6321 N N . TYR B 1 222 ? 9.459 54.299 28.594 1 95.04 222 TYR B N 1
ATOM 6322 C CA . TYR B 1 222 ? 8.965 53.738 27.342 1 95.04 222 TYR B CA 1
ATOM 6323 C C . TYR B 1 222 ? 7.451 53.572 27.378 1 95.04 222 TYR B C 1
ATOM 6325 O O . TYR B 1 222 ? 6.842 53.153 26.391 1 95.04 222 TYR B O 1
ATOM 6333 N N . MET B 1 223 ? 6.808 53.907 28.463 1 95.29 223 MET B N 1
ATOM 6334 C CA . MET B 1 223 ? 5.38 53.654 28.638 1 95.29 223 MET B CA 1
ATOM 6335 C C . MET B 1 223 ? 4.563 54.4 27.589 1 95.29 223 MET B C 1
ATOM 6337 O O . MET B 1 223 ? 3.573 53.874 27.078 1 95.29 223 MET B O 1
ATOM 6341 N N . HIS B 1 224 ? 5.006 55.584 27.259 1 95.29 224 HIS B N 1
ATOM 6342 C CA . HIS B 1 224 ? 4.283 56.386 26.279 1 95.29 224 HIS B CA 1
ATOM 6343 C C . HIS B 1 224 ? 4.225 55.683 24.927 1 95.29 224 HIS B C 1
ATOM 6345 O O . HIS B 1 224 ? 3.181 55.672 24.272 1 95.29 224 HIS B O 1
ATOM 6351 N N . GLU B 1 225 ? 5.355 55.144 24.548 1 95.75 225 GLU B N 1
ATOM 6352 C CA . GLU B 1 225 ? 5.423 54.444 23.269 1 95.75 225 GLU B CA 1
ATOM 6353 C C . GLU B 1 225 ? 4.568 53.18 23.285 1 95.75 225 GLU B C 1
ATOM 6355 O O . GLU B 1 225 ? 3.92 52.85 22.289 1 95.75 225 GLU B O 1
ATOM 6360 N N . LEU B 1 226 ? 4.568 52.467 24.4 1 96.57 226 LEU B N 1
ATOM 6361 C CA . LEU B 1 226 ? 3.782 51.245 24.532 1 96.57 226 LEU B CA 1
ATOM 6362 C C . LEU B 1 226 ? 2.289 51.55 24.478 1 96.57 226 LEU B C 1
ATOM 6364 O O . LEU B 1 226 ? 1.534 50.858 23.792 1 96.57 226 LEU B O 1
ATOM 6368 N N . LEU B 1 227 ? 1.888 52.606 25.142 1 95.01 227 LEU B N 1
ATOM 6369 C CA . LEU B 1 227 ? 0.485 52.986 25.257 1 95.01 227 LEU B CA 1
ATOM 6370 C C . LEU B 1 227 ? -0.091 53.358 23.895 1 95.01 227 LEU B C 1
ATOM 6372 O O . LEU B 1 227 ? -1.299 53.242 23.674 1 95.01 227 LEU B O 1
ATOM 6376 N N . GLN B 1 228 ? 0.775 53.78 22.996 1 93.65 228 GLN B N 1
ATOM 6377 C CA . GLN B 1 228 ? 0.349 54.164 21.655 1 93.65 228 GLN B CA 1
ATOM 6378 C C . GLN B 1 228 ? -0.131 52.952 20.861 1 93.65 228 GLN B C 1
ATOM 6380 O O . GLN B 1 228 ? -0.883 53.094 19.895 1 93.65 228 GLN B O 1
ATOM 6385 N N . HIS B 1 229 ? 0.305 51.758 21.317 1 94 229 HIS B N 1
ATOM 6386 C CA . HIS B 1 229 ? -0.055 50.549 20.585 1 94 229 HIS B CA 1
ATOM 6387 C C . HIS B 1 229 ? -1.182 49.796 21.285 1 94 229 HIS B C 1
ATOM 6389 O O . HIS B 1 229 ? -1.576 48.713 20.846 1 94 229 HIS B O 1
ATOM 6395 N N . ILE B 1 230 ? -1.615 50.352 22.365 1 95.07 230 ILE B N 1
ATOM 6396 C CA . ILE B 1 230 ? -2.797 49.833 23.045 1 95.07 230 ILE B CA 1
ATOM 6397 C C . ILE B 1 230 ? -4.023 50.652 22.647 1 95.07 230 ILE B C 1
ATOM 6399 O O . ILE B 1 230 ? -3.985 51.884 22.66 1 95.07 230 ILE B O 1
ATOM 6403 N N . ARG B 1 231 ? -5.041 50.022 22.266 1 93.11 231 ARG B N 1
ATOM 6404 C CA . ARG B 1 231 ? -6.263 50.69 21.829 1 93.11 231 ARG B CA 1
ATOM 6405 C C . ARG B 1 231 ? -7.085 51.163 23.022 1 93.11 231 ARG B C 1
ATOM 6407 O O . ARG B 1 231 ? -8.099 50.551 23.365 1 93.11 231 ARG B O 1
ATOM 6414 N N . LEU B 1 232 ? -6.769 52.314 23.563 1 93.09 232 LEU B N 1
ATOM 6415 C CA . LEU B 1 232 ? -7.285 52.857 24.814 1 93.09 232 LEU B CA 1
ATOM 6416 C C . LEU B 1 232 ? -8.779 53.144 24.707 1 93.09 232 LEU B C 1
ATOM 6418 O O . LEU B 1 232 ? -9.524 52.943 25.668 1 93.09 232 LEU B O 1
ATOM 6422 N N . PRO B 1 233 ? -9.247 53.557 23.52 1 88.12 233 PRO B N 1
ATOM 6423 C CA . PRO B 1 233 ? -10.677 53.844 23.391 1 88.12 233 PRO B CA 1
ATOM 6424 C C . PRO B 1 233 ? -11.546 52.602 23.573 1 88.12 233 PRO B C 1
ATOM 6426 O O . PRO B 1 233 ? -12.75 52.716 23.816 1 88.12 233 PRO B O 1
ATOM 6429 N N . LEU B 1 234 ? -10.92 51.427 23.446 1 86.56 234 LEU B N 1
ATOM 6430 C CA . LEU B 1 234 ? -11.678 50.186 23.557 1 86.56 234 LEU B CA 1
ATOM 6431 C C . LEU B 1 234 ? -11.727 49.707 25.004 1 86.56 234 LEU B C 1
ATOM 6433 O O . LEU B 1 234 ? -12.409 48.728 25.315 1 86.56 234 LEU B O 1
ATOM 6437 N N . LEU B 1 235 ? -10.974 50.421 25.855 1 88.87 235 LEU B N 1
ATOM 6438 C CA . LEU B 1 235 ? -10.984 50.062 27.269 1 88.87 235 LEU B CA 1
ATOM 6439 C C . LEU B 1 235 ? -12.251 50.571 27.95 1 88.87 235 LEU B C 1
ATOM 6441 O O . LEU B 1 235 ? -12.843 51.559 27.509 1 88.87 235 LEU B O 1
ATOM 6445 N N . ARG B 1 236 ? -12.754 49.765 28.975 1 79.75 236 ARG B N 1
ATOM 6446 C CA . ARG B 1 236 ? -13.887 50.201 29.784 1 79.75 236 ARG B CA 1
ATOM 6447 C C . ARG B 1 236 ? -13.567 51.497 30.521 1 79.75 236 ARG B C 1
ATOM 6449 O O . ARG B 1 236 ? -12.455 51.674 31.022 1 79.75 236 ARG B O 1
ATOM 6456 N N . PRO B 1 237 ? -14.445 52.421 30.61 1 83.41 237 PRO B N 1
ATOM 6457 C CA . PRO B 1 237 ? -14.225 53.693 31.303 1 83.41 237 PRO B CA 1
ATOM 6458 C C . PRO B 1 237 ? -13.711 53.507 32.729 1 83.41 237 PRO B C 1
ATOM 64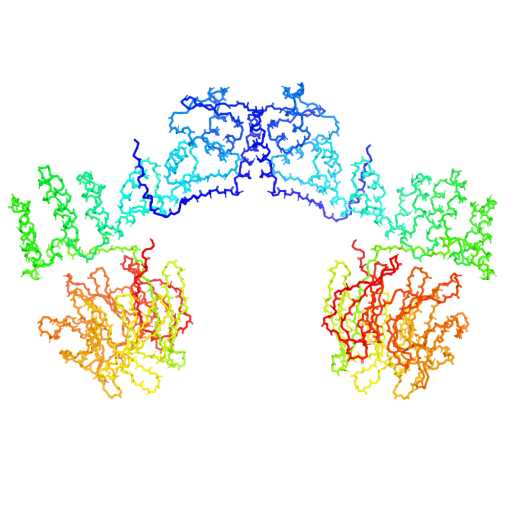60 O O . PRO B 1 237 ? -12.823 54.241 33.169 1 83.41 237 PRO B O 1
ATOM 6463 N N . GLN B 1 238 ? -14.269 52.575 33.417 1 86.49 238 GLN B N 1
ATOM 6464 C CA . GLN B 1 238 ? -13.821 52.31 34.78 1 86.49 238 GLN B CA 1
ATOM 6465 C C . GLN B 1 238 ? -12.348 51.911 34.807 1 86.49 238 GLN B C 1
ATOM 6467 O O . GLN B 1 238 ? -11.61 52.306 35.712 1 86.49 238 GLN B O 1
ATOM 6472 N N . PHE B 1 239 ? -12.003 51.162 33.85 1 91.39 239 PHE B N 1
ATOM 6473 C CA . PHE B 1 239 ? -10.618 50.713 33.774 1 91.39 239 PHE B CA 1
ATOM 6474 C C . PHE B 1 239 ? -9.688 51.878 33.455 1 91.39 239 PHE B C 1
ATOM 6476 O O . PHE B 1 239 ? -8.591 51.974 34.01 1 91.39 239 PHE B O 1
ATOM 6483 N N . LEU B 1 240 ? -10.098 52.804 32.575 1 92.7 240 LEU B N 1
ATOM 6484 C CA . LEU B 1 240 ? -9.314 53.983 32.225 1 92.7 240 LEU B CA 1
ATOM 6485 C C . LEU B 1 240 ? -9.053 54.848 33.453 1 92.7 240 LEU B C 1
ATOM 6487 O O . LEU B 1 240 ? -7.927 55.301 33.671 1 92.7 240 LEU B O 1
ATOM 6491 N N . THR B 1 241 ? -10.066 54.982 34.279 1 90.52 241 THR B N 1
ATOM 6492 C CA . THR B 1 241 ? -9.99 55.912 35.4 1 90.52 241 THR B CA 1
ATOM 6493 C C . THR B 1 241 ? -9.351 55.244 36.614 1 90.52 241 THR B C 1
ATOM 6495 O O . THR B 1 241 ? -8.521 55.849 37.296 1 90.52 241 THR B O 1
ATOM 6498 N N . ASP B 1 242 ? -9.702 53.985 36.814 1 91.43 242 ASP B N 1
ATOM 6499 C CA . ASP B 1 242 ? -9.32 53.347 38.07 1 91.43 242 ASP B CA 1
ATOM 6500 C C . ASP B 1 242 ? -7.965 52.654 37.944 1 91.43 242 ASP B C 1
ATOM 6502 O O . ASP B 1 242 ? -7.262 52.468 38.939 1 91.43 242 ASP B O 1
ATOM 6506 N N . VAL B 1 243 ? -7.643 52.27 36.798 1 92.94 243 VAL B N 1
ATOM 6507 C CA . VAL B 1 243 ? -6.445 51.45 36.655 1 92.94 243 VAL B CA 1
ATOM 6508 C C . VAL B 1 243 ? -5.386 52.215 35.865 1 92.94 243 VAL B C 1
ATOM 6510 O O . VAL B 1 243 ? -4.292 52.476 36.372 1 92.94 243 VAL B O 1
ATOM 6513 N N . ILE B 1 244 ? -5.706 52.675 34.688 1 94.71 244 ILE B N 1
ATOM 6514 C CA . ILE B 1 244 ? -4.724 53.289 33.801 1 94.71 244 ILE B CA 1
ATOM 6515 C C . ILE B 1 244 ? -4.268 54.625 34.384 1 94.71 244 ILE B C 1
ATOM 6517 O O . ILE B 1 244 ? -3.067 54.874 34.517 1 94.71 244 ILE B O 1
ATOM 6521 N N . GLN B 1 245 ? -5.232 55.481 34.781 1 90.86 245 GLN B N 1
ATOM 6522 C CA . GLN B 1 245 ? -4.921 56.813 35.289 1 90.86 245 GLN B CA 1
ATOM 6523 C C . GLN B 1 245 ? -4.141 56.733 36.599 1 90.86 245 GLN B C 1
ATOM 6525 O O . GLN B 1 245 ? -3.411 57.663 36.95 1 90.86 245 GLN B O 1
ATOM 6530 N N . MET B 1 246 ? -4.306 55.633 37.285 1 91.77 246 MET B N 1
ATOM 6531 C CA . MET B 1 246 ? -3.675 55.495 38.594 1 91.77 246 MET B CA 1
ATOM 6532 C C . MET B 1 246 ? -2.308 54.831 38.471 1 91.77 246 MET B C 1
ATOM 6534 O O . MET B 1 246 ? -1.56 54.754 39.448 1 91.77 246 MET B O 1
ATOM 6538 N N . ASP B 1 247 ? -1.979 54.401 37.318 1 92.52 247 ASP B N 1
ATOM 6539 C CA . ASP B 1 247 ? -0.682 53.774 37.087 1 92.52 247 ASP B CA 1
ATOM 6540 C C . ASP B 1 247 ? 0.452 54.785 37.236 1 92.52 247 ASP B C 1
ATOM 6542 O O . ASP B 1 247 ? 0.386 55.886 36.684 1 92.52 247 ASP B O 1
ATOM 6546 N N . ALA B 1 248 ? 1.456 54.45 37.901 1 92.78 248 ALA B N 1
ATOM 6547 C CA . ALA B 1 248 ? 2.531 55.366 38.275 1 92.78 248 ALA B CA 1
ATOM 6548 C C . ALA B 1 248 ? 3.263 55.884 37.04 1 92.78 248 ALA B C 1
ATOM 6550 O O . ALA B 1 248 ? 3.586 57.071 36.956 1 92.78 248 ALA B O 1
ATOM 6551 N N . ALA B 1 249 ? 3.458 54.948 36.131 1 93.1 249 ALA B N 1
ATOM 6552 C CA . ALA B 1 249 ? 4.201 55.321 34.93 1 93.1 249 ALA B CA 1
ATOM 6553 C C . ALA B 1 249 ? 3.395 56.285 34.064 1 93.1 249 ALA B C 1
ATOM 6555 O O . ALA B 1 249 ? 3.964 57.142 33.384 1 93.1 249 ALA B O 1
ATOM 6556 N N . ILE B 1 250 ? 2.128 56.213 34.066 1 93.99 250 ILE B N 1
ATOM 6557 C CA . ILE B 1 250 ? 1.244 57.03 33.242 1 93.99 250 ILE B CA 1
ATOM 6558 C C . ILE B 1 250 ? 1.001 58.375 33.923 1 93.99 250 ILE B C 1
ATOM 6560 O O . ILE B 1 250 ? 1.014 59.42 33.268 1 93.99 250 ILE B O 1
ATOM 6564 N N . LYS B 1 251 ? 0.884 58.367 35.222 1 91.56 251 LYS B N 1
ATOM 6565 C CA . LYS B 1 251 ? 0.658 59.586 35.993 1 91.56 251 LYS B CA 1
ATOM 6566 C C . LYS B 1 251 ? 1.841 60.542 35.87 1 91.56 251 LYS B C 1
ATOM 6568 O O . LYS B 1 251 ? 1.665 61.762 35.897 1 91.56 251 LYS B O 1
ATOM 6573 N N . SER B 1 252 ? 2.928 59.981 35.742 1 89.91 252 SER B N 1
ATOM 6574 C CA . SER B 1 252 ? 4.147 60.783 35.757 1 89.91 252 SER B CA 1
ATOM 6575 C C . SER B 1 252 ? 4.501 61.278 34.359 1 89.91 252 SER B C 1
ATOM 6577 O O . SER B 1 252 ? 5.455 62.04 34.187 1 89.91 252 SER B O 1
ATOM 6579 N N . CYS B 1 253 ? 3.754 60.906 33.393 1 92.6 253 CYS B N 1
ATOM 6580 C CA . CYS B 1 253 ? 4.086 61.255 32.016 1 92.6 253 CYS B CA 1
ATOM 6581 C C . CYS B 1 253 ? 2.941 62.011 31.354 1 92.6 253 CYS B C 1
ATOM 6583 O O . CYS B 1 253 ? 1.851 61.464 31.176 1 92.6 253 CYS B O 1
ATOM 6585 N N . LEU B 1 254 ? 3.174 63.228 30.935 1 92.9 254 LEU B N 1
ATOM 6586 C CA . LEU B 1 254 ? 2.152 64.082 30.34 1 92.9 254 LEU B CA 1
ATOM 6587 C C . LEU B 1 254 ? 1.649 63.493 29.026 1 92.9 254 LEU B C 1
ATOM 6589 O O . LEU B 1 254 ? 0.455 63.563 28.726 1 92.9 254 LEU B O 1
ATOM 6593 N N . ARG B 1 255 ? 2.582 63.024 28.319 1 93.8 255 ARG B N 1
ATOM 6594 C CA . ARG B 1 255 ? 2.209 62.452 27.03 1 93.8 255 ARG B CA 1
ATOM 6595 C C . ARG B 1 255 ? 1.251 61.278 27.208 1 93.8 255 ARG B C 1
ATOM 6597 O O . ARG B 1 255 ? 0.32 61.105 26.419 1 93.8 255 ARG B O 1
ATOM 6604 N N . CYS B 1 256 ? 1.473 60.477 28.222 1 94.92 256 CYS B N 1
ATOM 6605 C CA . CYS B 1 256 ? 0.591 59.355 28.523 1 94.92 256 CYS B CA 1
ATOM 6606 C C . CYS B 1 256 ? -0.785 59.845 28.96 1 94.92 256 CYS B C 1
ATOM 6608 O O . CYS B 1 256 ? -1.805 59.291 28.549 1 94.92 256 CYS B O 1
ATOM 6610 N N . ARG B 1 257 ? -0.827 60.826 29.716 1 94.15 257 ARG B N 1
ATOM 6611 C CA . ARG B 1 257 ? -2.085 61.391 30.193 1 94.15 257 ARG B CA 1
ATOM 6612 C C . ARG B 1 257 ? -2.906 61.952 29.038 1 94.15 257 ARG B C 1
ATOM 6614 O O . ARG B 1 257 ? -4.135 61.857 29.039 1 94.15 257 ARG B O 1
ATOM 6621 N N . ASP B 1 258 ? -2.203 62.553 28.123 1 94.22 258 ASP B N 1
ATOM 6622 C CA . ASP B 1 258 ? -2.881 63.058 26.934 1 94.22 258 ASP B CA 1
ATOM 6623 C C . ASP B 1 258 ? -3.602 61.934 26.193 1 94.22 258 ASP B C 1
ATOM 6625 O O . ASP B 1 258 ? -4.721 62.119 25.711 1 94.22 258 ASP B O 1
ATOM 6629 N N . LEU B 1 259 ? -2.91 60.836 26.101 1 93.87 259 LEU B N 1
ATOM 6630 C CA . LEU B 1 259 ? -3.502 59.689 25.42 1 93.87 259 LEU B CA 1
ATOM 6631 C C . LEU B 1 259 ? -4.734 59.19 26.168 1 93.87 259 LEU B C 1
ATOM 6633 O O . LEU B 1 259 ? -5.743 58.843 25.549 1 93.87 259 LEU B O 1
ATOM 6637 N N . VAL B 1 260 ? -4.673 59.164 27.466 1 94.53 260 VAL B N 1
ATOM 6638 C CA . VAL B 1 260 ? -5.781 58.705 28.298 1 94.53 260 VAL B CA 1
ATOM 6639 C C . VAL B 1 260 ? -6.958 59.67 28.17 1 94.53 260 VAL B C 1
ATOM 6641 O O . VAL B 1 260 ? -8.112 59.243 28.083 1 94.53 260 VAL B O 1
ATOM 6644 N N . ASP B 1 261 ? -6.66 60.903 28.068 1 92.69 261 ASP B N 1
ATOM 6645 C CA . ASP B 1 261 ? -7.701 61.914 27.912 1 92.69 261 ASP B CA 1
ATOM 6646 C C . ASP B 1 261 ? -8.422 61.759 26.575 1 92.69 261 ASP B C 1
ATOM 6648 O O . ASP B 1 261 ? -9.647 61.877 26.507 1 92.69 261 ASP B O 1
ATOM 6652 N N . LYS B 1 262 ? -7.66 61.573 25.673 1 91.23 262 LYS B N 1
ATOM 6653 C CA . LYS B 1 262 ? -8.25 61.37 24.352 1 91.23 262 LYS B CA 1
ATOM 6654 C C . LYS B 1 262 ? -9.183 60.163 24.347 1 91.23 262 LYS B C 1
ATOM 6656 O O . LYS B 1 262 ? -10.234 60.186 23.703 1 91.23 262 LYS B O 1
ATOM 6661 N N . ALA B 1 263 ? -8.757 59.135 25.023 1 91.97 263 ALA B N 1
ATOM 6662 C CA . ALA B 1 263 ? -9.582 57.933 25.114 1 91.97 263 ALA B CA 1
ATOM 6663 C C . ALA B 1 263 ? -10.884 58.216 25.859 1 91.97 263 ALA B C 1
ATOM 6665 O O . ALA B 1 263 ? -11.942 57.702 25.491 1 91.97 263 ALA B O 1
ATOM 6666 N N . LYS B 1 264 ? -10.803 59.003 26.851 1 90.29 264 LYS B N 1
ATOM 6667 C CA . LYS B 1 264 ? -12 59.389 27.593 1 90.29 264 LYS B CA 1
ATOM 6668 C C . LYS B 1 264 ? -12.955 60.193 26.715 1 90.29 264 LYS B C 1
ATOM 6670 O O . LYS B 1 264 ? -14.174 60.04 26.814 1 90.29 264 LYS B O 1
ATOM 6675 N N . ASP B 1 265 ? -12.366 61.025 25.874 1 87.92 265 ASP B N 1
ATOM 6676 C CA . ASP B 1 265 ? -13.168 61.822 24.951 1 87.92 265 ASP B CA 1
ATOM 6677 C C . ASP B 1 265 ? -13.975 60.929 24.012 1 87.92 265 ASP B C 1
ATOM 6679 O O . ASP B 1 265 ? -15.098 61.271 23.635 1 87.92 265 ASP B O 1
ATOM 6683 N N . TYR B 1 266 ? -13.447 59.837 23.662 1 86.84 266 TYR B N 1
ATOM 6684 C CA . TYR B 1 266 ? -14.13 58.887 22.79 1 86.84 266 TYR B CA 1
ATOM 6685 C C . TYR B 1 266 ? -15.438 58.416 23.415 1 86.84 266 TYR B C 1
ATOM 6687 O O . TYR B 1 266 ? -16.44 58.245 22.717 1 86.84 266 TYR B O 1
ATOM 6695 N N . HIS B 1 267 ? -15.416 58.215 24.708 1 81.07 267 HIS B N 1
ATOM 6696 C CA . HIS B 1 267 ? -16.599 57.75 25.423 1 81.07 267 HIS B CA 1
ATOM 6697 C C . HIS B 1 267 ? -17.575 58.894 25.678 1 81.07 267 HIS B C 1
ATOM 6699 O O . HIS B 1 267 ? -18.79 58.687 25.694 1 81.07 267 HIS B O 1
ATOM 6705 N N . LEU B 1 268 ? -17.025 60.086 25.789 1 83.24 268 LEU B N 1
ATOM 6706 C CA . LEU B 1 268 ? -17.833 61.241 26.162 1 83.24 268 LEU B CA 1
ATOM 6707 C C . LEU B 1 268 ? -18.519 61.843 24.941 1 83.24 268 LEU B C 1
ATOM 6709 O O . LEU B 1 268 ? -19.566 62.484 25.064 1 83.24 268 LEU B O 1
ATOM 6713 N N . MET B 1 269 ? -17.86 61.81 23.81 1 79.7 269 MET B N 1
ATOM 6714 C CA . MET B 1 269 ? -18.386 62.479 22.623 1 79.7 269 MET B CA 1
ATOM 6715 C C . MET B 1 269 ? -18.669 61.472 21.513 1 79.7 269 MET B C 1
ATOM 6717 O O . MET B 1 269 ? -17.896 61.359 20.56 1 79.7 269 MET B O 1
ATOM 6721 N N . PRO B 1 270 ? -19.801 60.84 21.528 1 70.29 270 PRO B N 1
ATOM 6722 C CA . PRO B 1 270 ? -20.127 59.796 20.554 1 70.29 270 PRO B CA 1
ATOM 6723 C C . PRO B 1 270 ? -20.17 60.319 19.12 1 70.29 270 PRO B C 1
ATOM 6725 O O . PRO B 1 270 ? -19.832 59.591 18.183 1 70.29 270 PRO B O 1
ATOM 6728 N N . ASP B 1 271 ? -20.51 61.558 18.961 1 70.61 271 ASP B N 1
ATOM 6729 C CA . ASP B 1 271 ? -20.655 62.155 17.637 1 70.61 271 ASP B CA 1
ATOM 6730 C C . ASP B 1 271 ? -19.295 62.354 16.972 1 70.61 271 ASP B C 1
ATOM 6732 O O . ASP B 1 271 ? -19.206 62.459 15.747 1 70.61 271 ASP B O 1
ATOM 6736 N N . ARG B 1 272 ? -18.264 62.301 17.812 1 75.79 272 ARG B N 1
ATOM 6737 C CA . ARG B 1 272 ? -16.931 62.593 17.295 1 75.79 272 ARG B CA 1
ATOM 6738 C C . ARG B 1 272 ? -16.088 61.325 17.208 1 75.79 272 ARG B C 1
ATOM 6740 O O . ARG B 1 272 ? -14.868 61.394 17.047 1 75.79 272 ARG B O 1
ATOM 6747 N N . ARG B 1 273 ? -16.735 60.232 17.303 1 77.39 273 ARG B N 1
ATOM 6748 C CA . ARG B 1 273 ? -16.013 58.964 17.292 1 77.39 273 ARG B CA 1
ATOM 6749 C C . ARG B 1 273 ? -15.373 58.71 15.932 1 77.39 273 ARG B C 1
ATOM 6751 O O . ARG B 1 273 ? -14.348 58.031 15.839 1 77.39 273 ARG B O 1
ATOM 6758 N N . SER B 1 274 ? -15.916 59.318 14.926 1 73.44 274 SER B N 1
ATOM 6759 C CA . SER B 1 274 ? -15.404 59.141 13.572 1 73.44 274 SER B CA 1
ATOM 6760 C C . SER B 1 274 ? -14.046 59.814 13.402 1 73.44 274 SER B C 1
ATOM 6762 O O . SER B 1 274 ? -13.311 59.512 12.459 1 73.44 274 SER B O 1
ATOM 6764 N N . ASP B 1 275 ? -13.679 60.591 14.375 1 78.15 275 ASP B N 1
ATOM 6765 C CA . ASP B 1 275 ? -12.42 61.328 14.31 1 78.15 275 ASP B CA 1
ATOM 6766 C C . ASP B 1 275 ? -11.247 60.449 14.736 1 78.15 275 ASP B C 1
ATOM 6768 O O . ASP B 1 275 ? -10.088 60.784 14.481 1 78.15 275 ASP B O 1
ATOM 6772 N N . PHE B 1 276 ? -11.539 59.276 15.275 1 81.36 276 PHE B N 1
ATOM 6773 C CA . PHE B 1 276 ? -10.488 58.379 15.739 1 81.36 276 PHE B CA 1
ATOM 6774 C C . PHE B 1 276 ? -10.04 57.445 14.621 1 81.36 276 PHE B C 1
ATOM 6776 O O . PHE B 1 276 ? -10.846 57.048 13.777 1 81.36 276 PHE B O 1
ATOM 6783 N N . PRO B 1 277 ? -8.752 57.235 14.576 1 80.13 277 PRO B N 1
ATOM 6784 C CA . PRO B 1 277 ? -8.284 56.271 13.576 1 80.13 277 PRO B CA 1
ATOM 6785 C C . PRO B 1 277 ? -8.941 54.901 13.725 1 80.13 277 PRO B C 1
ATOM 6787 O O . PRO B 1 277 ? -9.083 54.399 14.843 1 80.13 277 PRO B O 1
ATOM 6790 N N . PRO B 1 278 ? -9.391 54.344 12.615 1 74.33 278 PRO B N 1
ATOM 6791 C CA . PRO B 1 278 ? -10.117 53.073 12.653 1 74.33 278 PRO B CA 1
ATOM 6792 C C . PRO B 1 278 ? -9.331 51.966 13.351 1 74.33 278 PRO B C 1
ATOM 6794 O O . PRO B 1 278 ? -9.914 51.145 14.064 1 74.33 278 PRO B O 1
ATOM 6797 N N . ASN B 1 279 ? -8.004 51.954 13.23 1 76.82 279 ASN B N 1
ATOM 6798 C CA . ASN B 1 279 ? -7.187 50.889 13.804 1 76.82 279 ASN B CA 1
ATOM 6799 C C . ASN B 1 279 ? -7.168 50.957 15.328 1 76.82 279 ASN B C 1
ATOM 6801 O O . ASN B 1 279 ? -6.858 49.968 15.994 1 76.82 279 ASN B O 1
ATOM 6805 N N . MET B 1 280 ? -7.519 52.081 15.845 1 81.86 280 MET B N 1
ATOM 6806 C CA . MET B 1 280 ? -7.486 52.275 17.292 1 81.86 280 MET B CA 1
ATOM 6807 C C . MET B 1 280 ? -8.849 51.984 17.911 1 81.86 280 MET B C 1
ATOM 6809 O O . MET B 1 280 ? -8.963 51.83 19.129 1 81.86 280 MET B O 1
ATOM 6813 N N . VAL B 1 281 ? -9.848 51.85 17.085 1 80.52 281 VAL B N 1
ATOM 6814 C CA . VAL B 1 281 ? -11.189 51.696 17.641 1 80.52 281 VAL B CA 1
ATOM 6815 C C . VAL B 1 281 ? -11.79 50.37 17.18 1 80.52 281 VAL B C 1
ATOM 6817 O O . VAL B 1 281 ? -12.943 50.062 17.493 1 80.52 281 VAL B O 1
ATOM 6820 N N . ARG B 1 282 ? -11.007 49.602 16.476 1 74.84 282 ARG B N 1
ATOM 6821 C CA . ARG B 1 282 ? -11.455 48.272 16.076 1 74.84 282 ARG B CA 1
ATOM 6822 C C . ARG B 1 282 ? -10.817 47.195 16.947 1 74.84 282 ARG B C 1
ATOM 6824 O O . ARG B 1 282 ? -9.61 47.223 17.194 1 74.84 282 ARG B O 1
ATOM 6831 N N . PRO B 1 283 ? -11.619 46.3 17.46 1 77.03 283 PRO B N 1
ATOM 6832 C CA . PRO B 1 283 ? -11.067 45.225 18.286 1 77.03 283 PRO B CA 1
ATOM 6833 C C . PRO B 1 283 ? -10.129 44.304 17.508 1 77.03 283 PRO B C 1
ATOM 6835 O O . PRO B 1 283 ? -10.278 44.15 16.293 1 77.03 283 PRO B O 1
ATOM 6838 N N . ARG B 1 284 ? -9.171 43.784 18.204 1 82.9 284 ARG B N 1
ATOM 6839 C CA . ARG B 1 284 ? -8.243 42.829 17.606 1 82.9 284 ARG B CA 1
ATOM 6840 C C . ARG B 1 284 ? -8.947 41.518 17.272 1 82.9 284 ARG B C 1
ATOM 6842 O O . ARG B 1 284 ? -9.982 41.196 17.858 1 82.9 284 ARG B O 1
ATOM 6849 N N . TYR B 1 285 ? -8.58 40.866 16.157 1 72.07 285 TYR B N 1
ATOM 6850 C CA . TYR B 1 285 ? -9.213 39.625 15.726 1 72.07 285 TYR B CA 1
ATOM 6851 C C . TYR B 1 285 ? -8.171 38.609 15.274 1 72.07 285 TYR B C 1
ATOM 6853 O O . TYR B 1 285 ? -7.328 38.911 14.426 1 72.07 285 TYR B O 1
ATOM 6861 N N . CYS B 1 286 ? -8.168 37.43 15.98 1 75.59 286 CYS B N 1
ATOM 6862 C CA . CYS B 1 286 ? -7.254 36.351 15.62 1 75.59 286 CYS B CA 1
ATOM 6863 C C . CYS B 1 286 ? -7.884 35.424 14.588 1 75.59 286 CYS B C 1
ATOM 6865 O O . CYS B 1 286 ? -8.874 34.749 14.876 1 75.59 286 CYS B O 1
ATOM 6867 N N . THR B 1 287 ? -7.474 35.371 13.338 1 71.62 287 THR B N 1
ATOM 6868 C CA . THR B 1 287 ? -8.034 34.609 12.227 1 71.62 287 THR B CA 1
ATOM 6869 C C . THR B 1 287 ? -7.687 33.129 12.358 1 71.62 287 THR B C 1
ATOM 6871 O O . THR B 1 287 ? -8.248 32.29 11.65 1 71.62 287 THR B O 1
ATOM 6874 N N . GLU B 1 288 ? -6.948 32.778 13.302 1 75.21 288 GLU B N 1
ATOM 6875 C CA . GLU B 1 288 ? -6.435 31.413 13.369 1 75.21 288 GLU B CA 1
ATOM 6876 C C . GLU B 1 288 ? -7.283 30.55 14.299 1 75.21 288 GLU B C 1
ATOM 6878 O O . GLU B 1 288 ? -7.087 29.336 14.378 1 75.21 288 GLU B O 1
ATOM 6883 N N . ILE B 1 289 ? -8.284 31.087 14.938 1 72.77 289 ILE B N 1
ATOM 6884 C CA . ILE B 1 289 ? -9.156 30.321 15.822 1 72.77 289 ILE B CA 1
ATOM 6885 C C . ILE B 1 289 ? -10.35 29.788 15.033 1 72.77 289 ILE B C 1
ATOM 6887 O O . ILE B 1 289 ? -11.124 30.563 14.465 1 72.77 289 ILE B O 1
ATOM 6891 N N . HIS B 1 290 ? -10.315 28.452 14.838 1 72.78 290 HIS B N 1
ATOM 6892 C CA . HIS B 1 290 ? -11.412 27.801 14.131 1 72.78 290 HIS B CA 1
ATOM 6893 C C . HIS B 1 290 ? -12.442 27.241 15.106 1 72.78 290 HIS B C 1
ATOM 6895 O O . HIS B 1 290 ? -12.08 26.68 16.143 1 72.78 290 HIS B O 1
ATOM 6901 N N . GLU B 1 291 ? -13.717 27.62 14.844 1 80.19 291 GLU B N 1
ATOM 6902 C CA . GLU B 1 291 ? -14.829 27.105 15.638 1 80.19 291 GLU B CA 1
ATOM 6903 C C . GLU B 1 291 ? -15.518 25.94 14.931 1 80.19 291 GLU B C 1
ATOM 6905 O O . GLU B 1 291 ? -15.506 25.859 13.701 1 80.19 291 GLU B O 1
ATOM 6910 N N . MET B 1 292 ? -15.932 24.983 15.735 1 87.66 292 MET B N 1
ATOM 6911 C CA . MET B 1 292 ? -16.781 23.913 15.218 1 87.66 292 MET B CA 1
ATOM 6912 C C . MET B 1 292 ? -18.213 24.401 15.021 1 87.66 292 MET B C 1
ATOM 6914 O O . MET B 1 292 ? -18.819 24.949 15.944 1 87.66 292 MET B O 1
ATOM 6918 N N . ILE B 1 293 ? -18.75 24.182 13.803 1 92.25 293 ILE B N 1
ATOM 6919 C CA . ILE B 1 293 ? -20.106 24.619 13.494 1 92.25 293 ILE B CA 1
ATOM 6920 C C . ILE B 1 293 ? -21.08 23.46 13.692 1 92.25 293 ILE B C 1
ATOM 6922 O O . ILE B 1 293 ? -20.864 22.363 13.17 1 92.25 293 ILE B O 1
ATOM 6926 N N . TYR B 1 294 ? -22.105 23.616 14.417 1 93.62 294 TYR B N 1
ATOM 6927 C CA . TYR B 1 294 ? -23.141 22.612 14.633 1 93.62 294 TYR B CA 1
ATOM 6928 C C . TYR B 1 294 ? -24.439 23.011 13.941 1 93.62 294 TYR B C 1
ATOM 6930 O O . TYR B 1 294 ? -24.953 24.111 14.158 1 93.62 294 TYR B O 1
ATOM 6938 N N . ALA B 1 295 ? -24.93 22.238 13.073 1 94.79 295 ALA B N 1
ATOM 6939 C CA . ALA B 1 295 ? -26.269 22.371 12.504 1 94.79 295 ALA B CA 1
ATOM 6940 C C . ALA B 1 295 ? -27.277 21.519 13.27 1 94.79 295 ALA B C 1
ATOM 6942 O O . ALA B 1 295 ? -27.116 20.301 13.376 1 94.79 295 ALA B O 1
ATOM 6943 N N . VAL B 1 296 ? -28.3 22.109 13.728 1 95.07 296 VAL B N 1
ATOM 6944 C CA . VAL B 1 296 ? -29.193 21.457 14.68 1 95.07 296 VAL B CA 1
ATOM 6945 C C . VAL B 1 296 ? -30.625 21.487 14.148 1 95.07 296 VAL B C 1
ATOM 6947 O O . VAL B 1 296 ? -31.166 22.558 13.864 1 95.07 2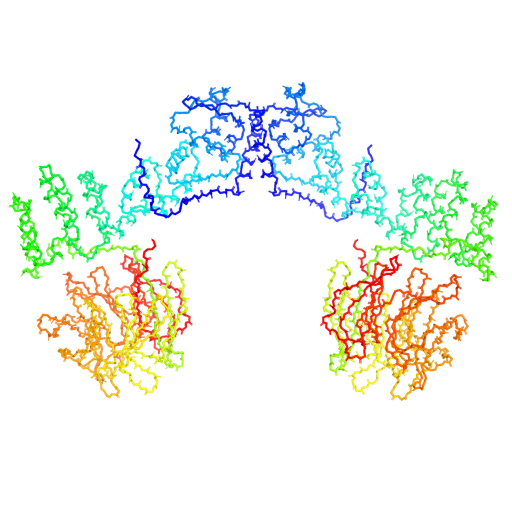96 VAL B O 1
ATOM 6950 N N . GLY B 1 297 ? -31.312 20.293 14.039 1 93.78 297 GLY B N 1
ATOM 6951 C CA . GLY B 1 297 ? -32.701 20.211 13.614 1 93.78 297 GLY B CA 1
ATOM 6952 C C . GLY B 1 297 ? -32.905 20.604 12.164 1 93.78 297 GLY B C 1
ATOM 6953 O O . GLY B 1 297 ? -32.095 20.258 11.301 1 93.78 297 GLY B O 1
ATOM 6954 N N . GLY B 1 298 ? -34.058 21.299 11.934 1 91.07 298 GLY B N 1
ATOM 6955 C CA . GLY B 1 298 ? -34.363 21.72 10.576 1 91.07 298 GLY B CA 1
ATOM 6956 C C . GLY B 1 298 ? -35.453 20.891 9.924 1 91.07 298 GLY B C 1
ATOM 6957 O O . GLY B 1 298 ? -36.366 20.413 10.602 1 91.07 298 GLY B O 1
ATOM 6958 N N . LEU B 1 299 ? -35.42 20.95 8.623 1 87.01 299 LEU B N 1
ATOM 6959 C CA . LEU B 1 299 ? -36.509 20.351 7.859 1 87.01 299 LEU B CA 1
ATOM 6960 C C . LEU B 1 299 ? -35.972 19.361 6.831 1 87.01 299 LEU B C 1
ATOM 6962 O O . LEU B 1 299 ? -34.842 19.502 6.359 1 87.01 299 LEU B O 1
ATOM 6966 N N . THR B 1 300 ? -36.847 18.399 6.55 1 81.67 300 THR B N 1
ATOM 6967 C CA . THR B 1 300 ? -36.592 17.536 5.402 1 81.67 300 THR B CA 1
ATOM 6968 C C . THR B 1 300 ? -37.084 18.189 4.113 1 81.67 300 THR B C 1
ATOM 6970 O O . THR B 1 300 ? -37.681 19.267 4.147 1 81.67 300 THR B O 1
ATOM 6973 N N . SER B 1 301 ? -36.811 17.414 3.032 1 74.98 301 SER B N 1
ATOM 6974 C CA . SER B 1 301 ? -37.309 17.901 1.751 1 74.98 301 SER B CA 1
ATOM 6975 C C . SER B 1 301 ? -38.833 17.964 1.737 1 74.98 301 SER B C 1
ATOM 6977 O O . SER B 1 301 ? -39.419 18.799 1.046 1 74.98 301 SER B O 1
ATOM 6979 N N . ALA B 1 302 ? -39.395 17.126 2.596 1 72.06 302 ALA B N 1
ATOM 6980 C CA . ALA B 1 302 ? -40.853 17.072 2.654 1 72.06 302 ALA B CA 1
ATOM 6981 C C . ALA B 1 302 ? -41.399 18.081 3.661 1 72.06 302 ALA B C 1
ATOM 6983 O O . ALA B 1 302 ? -42.615 18.212 3.821 1 72.06 302 ALA B O 1
ATOM 6984 N N . GLY B 1 303 ? -40.489 18.751 4.376 1 77.8 303 GLY B N 1
ATOM 6985 C CA . GLY B 1 303 ? -40.925 19.781 5.305 1 77.8 303 GLY B CA 1
ATOM 6986 C C . GLY B 1 303 ? -41.132 19.264 6.716 1 77.8 303 GLY B C 1
ATOM 6987 O O . GLY B 1 303 ? -41.7 19.959 7.561 1 77.8 303 GLY B O 1
ATOM 6988 N N . GLU B 1 304 ? -40.673 18.101 6.957 1 83.95 304 GLU B N 1
ATOM 6989 C CA . GLU B 1 304 ? -40.834 17.531 8.291 1 83.95 304 GLU B CA 1
ATOM 6990 C C . GLU B 1 304 ? -39.679 17.931 9.205 1 83.95 304 GLU B C 1
ATOM 6992 O O . GLU B 1 304 ? -38.535 18.038 8.759 1 83.95 304 GLU B O 1
ATOM 6997 N N . ALA B 1 305 ? -40.062 18.141 10.504 1 89.05 305 ALA B N 1
ATOM 6998 C CA . ALA B 1 305 ? -39.063 18.518 11.5 1 89.05 305 ALA B CA 1
ATOM 6999 C C . ALA B 1 305 ? -38.096 17.368 11.769 1 89.05 305 ALA B C 1
ATOM 7001 O O . ALA B 1 305 ? -38.491 16.2 11.758 1 89.05 305 ALA B O 1
ATOM 7002 N N . LEU B 1 306 ? -36.851 17.755 12.038 1 90.59 306 LEU B N 1
ATOM 7003 C CA . LEU B 1 306 ? -35.798 16.771 12.267 1 90.59 306 LEU B CA 1
ATOM 7004 C C . LEU B 1 306 ? -35.227 16.904 13.675 1 90.59 306 LEU B C 1
ATOM 7006 O O . LEU B 1 306 ? -35.278 17.982 14.271 1 90.59 306 LEU B O 1
ATOM 7010 N N . ASN B 1 307 ? -34.697 15.853 14.198 1 93.8 307 ASN B N 1
ATOM 7011 C CA . ASN B 1 307 ? -33.951 15.892 15.452 1 93.8 307 ASN B CA 1
ATOM 7012 C C . ASN B 1 307 ? -32.462 15.648 15.227 1 93.8 307 ASN B C 1
ATOM 7014 O O . ASN B 1 307 ? -31.701 15.499 16.184 1 93.8 307 ASN B O 1
ATOM 7018 N N . THR B 1 308 ? -32.042 15.735 14.014 1 93.59 308 THR B N 1
ATOM 7019 C CA . THR B 1 308 ? -30.681 15.405 13.605 1 93.59 308 THR B CA 1
ATOM 7020 C C . THR B 1 308 ? -29.74 16.579 13.861 1 93.59 308 THR B C 1
ATOM 7022 O O . THR B 1 308 ? -30.145 17.739 13.759 1 93.59 308 THR B O 1
ATOM 7025 N N . VAL B 1 309 ? -28.502 16.262 14.24 1 94.87 309 VAL B N 1
ATOM 7026 C CA . VAL B 1 309 ? -27.462 17.265 14.445 1 94.87 309 VAL B CA 1
ATOM 7027 C C . VAL B 1 309 ? -26.182 16.836 13.731 1 94.87 309 VAL B C 1
ATOM 7029 O O . VAL B 1 309 ? -25.793 15.667 13.79 1 94.87 309 VAL B O 1
ATOM 7032 N N . GLU B 1 310 ? -25.564 17.715 13.025 1 93.75 310 GLU B N 1
ATOM 7033 C CA . GLU B 1 310 ? -24.275 17.452 12.391 1 93.75 310 GLU B CA 1
ATOM 7034 C C . GLU B 1 310 ? -23.281 18.574 12.676 1 93.75 310 GLU B C 1
ATOM 7036 O O . GLU B 1 310 ? -23.679 19.706 12.958 1 93.75 310 GLU B O 1
ATOM 7041 N N . LYS B 1 311 ? -22.112 18.276 12.743 1 92.66 311 LYS B N 1
ATOM 7042 C CA . LYS B 1 311 ? -21.074 19.262 13.029 1 92.66 311 LYS B CA 1
ATOM 7043 C C . LYS B 1 311 ? -20.086 19.373 11.871 1 92.66 311 LYS B C 1
ATOM 7045 O O . LYS B 1 311 ? -19.904 18.42 11.111 1 92.66 311 LYS B O 1
ATOM 7050 N N . TYR B 1 312 ? -19.458 20.553 11.724 1 90.09 312 TYR B N 1
ATOM 7051 C CA . TYR B 1 312 ? -18.476 20.872 10.694 1 90.09 312 TYR B CA 1
ATOM 7052 C C . TYR B 1 312 ? -17.223 21.488 11.306 1 90.09 312 TYR B C 1
ATOM 7054 O O . TYR B 1 312 ? -17.311 22.422 12.107 1 90.09 312 TYR B O 1
ATOM 7062 N N . SER B 1 313 ? -16.113 20.853 10.994 1 78.31 313 SER B N 1
ATOM 7063 C CA . SER B 1 313 ? -14.832 21.443 11.369 1 78.31 313 SER B CA 1
ATOM 7064 C C . SER B 1 313 ? -14.132 22.057 10.161 1 78.31 313 SER B C 1
ATOM 7066 O O . SER B 1 313 ? -13.919 21.383 9.151 1 78.31 313 SER B O 1
ATOM 7068 N N . GLY B 1 314 ? -13.897 23.261 10.236 1 70.97 314 GLY B N 1
ATOM 7069 C CA . GLY B 1 314 ? -13.174 23.928 9.165 1 70.97 314 GLY B CA 1
ATOM 7070 C C . GLY B 1 314 ? -11.819 23.307 8.883 1 70.97 314 GLY B C 1
ATOM 7071 O O . GLY B 1 314 ? -11.258 23.493 7.801 1 70.97 314 GLY B O 1
ATOM 7072 N N . LEU B 1 315 ? -11.288 22.589 9.822 1 65.25 315 LEU B N 1
ATOM 7073 C CA . LEU B 1 315 ? -9.984 21.954 9.665 1 65.25 315 LEU B CA 1
ATOM 7074 C C . LEU B 1 315 ? -10.094 20.687 8.824 1 65.25 315 LEU B C 1
ATOM 7076 O O . LEU B 1 315 ? -9.232 20.416 7.985 1 65.25 315 LEU B O 1
ATOM 7080 N N . VAL B 1 316 ? -11.198 19.944 9.021 1 68.23 316 VAL B N 1
ATOM 7081 C CA . VAL B 1 316 ? -11.399 18.69 8.302 1 68.23 316 VAL B CA 1
ATOM 7082 C C . VAL B 1 316 ? -12.151 18.956 7 1 68.23 316 VAL B C 1
ATOM 7084 O O . VAL B 1 316 ? -11.896 18.302 5.985 1 68.23 316 VAL B O 1
ATOM 7087 N N . GLY B 1 317 ? -12.971 19.982 7.048 1 73.17 317 GLY B N 1
ATOM 7088 C CA . GLY B 1 317 ? -13.702 20.41 5.866 1 73.17 317 GLY B CA 1
ATOM 7089 C C . GLY B 1 317 ? -14.855 19.49 5.511 1 73.17 317 GLY B C 1
ATOM 7090 O O . GLY B 1 317 ? -15.145 19.276 4.332 1 73.17 317 GLY B O 1
ATOM 7091 N N . ARG B 1 318 ? -15.431 18.783 6.495 1 81.04 318 ARG B N 1
ATOM 7092 C CA . ARG B 1 318 ? -16.552 17.89 6.223 1 81.04 318 ARG B CA 1
ATOM 7093 C C . ARG B 1 318 ? -17.549 17.896 7.377 1 81.04 318 ARG B C 1
ATOM 7095 O O . ARG B 1 318 ? -17.191 18.218 8.512 1 81.04 318 ARG B O 1
ATOM 7102 N N . TRP B 1 319 ? -18.805 17.554 7.06 1 88.6 319 TRP B N 1
ATOM 7103 C CA . TRP B 1 319 ? -19.87 17.43 8.05 1 88.6 319 TRP B CA 1
ATOM 7104 C C . TRP B 1 319 ? -19.907 16.022 8.635 1 88.6 319 TRP B C 1
ATOM 7106 O O . TRP B 1 319 ? -19.693 15.04 7.92 1 88.6 319 TRP B O 1
ATOM 7116 N N . GLU B 1 320 ? -20.077 15.906 9.86 1 89.57 320 GLU B N 1
ATOM 7117 C CA . GLU B 1 320 ? -20.216 14.635 10.564 1 89.57 320 GLU B CA 1
ATOM 7118 C C . GLU B 1 320 ? -21.444 14.639 11.471 1 89.57 320 GLU B C 1
ATOM 7120 O O . GLU B 1 320 ? -21.748 15.649 12.109 1 89.57 320 GLU B O 1
ATOM 7125 N N . LEU B 1 321 ? -22.09 13.492 11.533 1 89.75 321 LEU B N 1
ATOM 7126 C CA . LEU B 1 321 ? -23.262 13.384 12.395 1 89.75 321 LEU B CA 1
ATOM 7127 C C . LEU B 1 321 ? -22.849 13.236 13.856 1 89.75 321 LEU B C 1
ATOM 7129 O O . LEU B 1 321 ? -21.846 12.586 14.16 1 89.75 321 LEU B O 1
ATOM 7133 N N . VAL B 1 322 ? -23.572 13.88 14.73 1 91.57 322 VAL B N 1
ATOM 7134 C CA . VAL B 1 322 ? -23.419 13.682 16.167 1 91.57 322 VAL B CA 1
ATOM 7135 C C . VAL B 1 322 ? -24.728 13.168 16.761 1 91.57 322 VAL B C 1
ATOM 7137 O O . VAL B 1 322 ? -25.668 12.852 16.028 1 91.57 322 VAL B O 1
ATOM 7140 N N . ALA B 1 323 ? -24.723 13.009 18.132 1 91.89 323 ALA B N 1
ATOM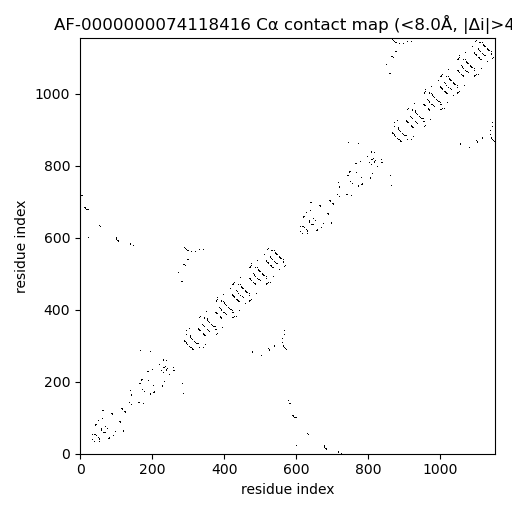 7141 C CA . ALA B 1 323 ? -25.921 12.495 18.791 1 91.89 323 ALA B CA 1
ATOM 7142 C C . ALA B 1 323 ? -27.143 13.341 18.445 1 91.89 323 ALA B C 1
ATOM 7144 O O . ALA B 1 323 ? -27.066 14.571 18.414 1 91.89 323 ALA B O 1
ATOM 7145 N N . SER B 1 324 ? -28.271 12.713 18.167 1 93.7 324 SER B N 1
ATOM 7146 C CA . SER B 1 324 ? -29.51 13.407 17.832 1 93.7 324 SER B CA 1
ATOM 7147 C C . SER B 1 324 ? -30.185 13.965 19.08 1 93.7 324 SER B C 1
ATOM 7149 O O . SER B 1 324 ? -30.006 13.435 20.179 1 93.7 324 SER B O 1
ATOM 7151 N N . MET B 1 325 ? -30.921 15.009 18.853 1 93.95 325 MET B N 1
ATOM 7152 C CA . MET B 1 325 ? -31.761 15.533 19.927 1 93.95 325 MET B CA 1
ATOM 7153 C C . MET B 1 325 ? -32.846 14.531 20.307 1 93.95 325 MET B C 1
ATOM 7155 O O . MET B 1 325 ? -33.126 13.597 19.553 1 93.95 325 MET B O 1
ATOM 7159 N N . LYS B 1 326 ? -33.472 14.691 21.361 1 91.58 326 LYS B N 1
ATOM 7160 C CA . LYS B 1 326 ? -34.573 13.852 21.824 1 91.58 326 LYS B CA 1
ATOM 7161 C C . LYS B 1 326 ? -35.871 14.199 21.101 1 91.58 326 LYS B C 1
ATOM 7163 O O . LYS B 1 326 ? -36.736 13.34 20.919 1 91.58 326 LYS B O 1
ATOM 7168 N N . THR B 1 327 ? -36.024 15.435 20.726 1 93.03 327 THR B N 1
ATOM 7169 C CA . THR B 1 327 ? -37.24 15.952 20.109 1 93.03 327 THR B CA 1
ATOM 7170 C C . THR B 1 327 ? -36.943 16.527 18.727 1 93.03 327 THR B C 1
ATOM 7172 O O . THR B 1 327 ? -35.915 17.178 18.528 1 93.03 327 THR B O 1
ATOM 7175 N N . CYS B 1 328 ? -37.922 16.27 17.796 1 93.57 328 CYS B N 1
ATOM 7176 C CA . CYS B 1 328 ? -37.814 16.919 16.494 1 93.57 328 CYS B CA 1
ATOM 7177 C C . CYS B 1 328 ? -38.067 18.418 16.61 1 93.57 328 CYS B C 1
ATOM 7179 O O . CYS B 1 328 ? -38.975 18.845 17.325 1 93.57 328 CYS B O 1
ATOM 7181 N N . ARG B 1 329 ? -37.21 19.106 15.985 1 94.49 329 ARG B N 1
ATOM 7182 C CA . ARG B 1 329 ? -37.362 20.553 16.093 1 94.49 329 ARG B CA 1
ATOM 7183 C C . ARG B 1 329 ? -37.1 21.233 14.753 1 94.49 329 ARG B C 1
ATOM 7185 O O . ARG B 1 329 ? -36.033 21.059 14.161 1 94.49 329 ARG B O 1
ATOM 7192 N N . SER B 1 330 ? -38.078 21.942 14.32 1 92.89 330 SER B N 1
ATOM 7193 C CA . SER B 1 330 ? -37.883 22.943 13.276 1 92.89 330 SER B CA 1
ATOM 7194 C C . SER B 1 330 ? -38.109 24.352 13.812 1 92.89 330 SER B C 1
ATOM 7196 O O . SER B 1 330 ? -38.732 24.531 14.861 1 92.89 330 SER B O 1
ATOM 7198 N N . ARG B 1 331 ? -37.471 25.422 13.202 1 93.72 331 ARG B N 1
ATOM 7199 C CA . ARG B 1 331 ? -37.582 26.797 13.679 1 93.72 331 ARG B CA 1
ATOM 7200 C C . ARG B 1 331 ? -37.081 26.92 15.114 1 93.72 331 ARG B C 1
ATOM 7202 O O . ARG B 1 331 ? -37.723 27.562 15.948 1 93.72 331 ARG B O 1
ATOM 7209 N N . VAL B 1 332 ? -35.929 26.223 15.357 1 94.98 332 VAL B N 1
ATOM 7210 C CA . VAL B 1 332 ? -35.328 26.114 16.682 1 94.98 332 VAL B CA 1
ATOM 7211 C C . VAL B 1 332 ? -34.32 27.243 16.886 1 94.98 332 VAL B C 1
ATOM 7213 O O . VAL B 1 332 ? -33.661 27.675 15.937 1 94.98 332 VAL B O 1
ATOM 7216 N N . GLY B 1 333 ? -34.199 27.752 18.097 1 95.51 333 GLY B N 1
ATOM 7217 C CA . GLY B 1 333 ? -33.113 28.637 18.487 1 95.51 333 GLY B CA 1
ATOM 7218 C C . GLY B 1 333 ? -31.918 27.898 19.06 1 95.51 333 GLY B C 1
ATOM 7219 O O . GLY B 1 333 ? -32.08 26.921 19.795 1 95.51 333 GLY B O 1
ATOM 7220 N N . VAL B 1 334 ? -30.78 28.366 18.657 1 96.1 334 VAL B N 1
ATOM 7221 C CA . VAL B 1 334 ? -29.575 27.702 19.141 1 96.1 334 VAL B CA 1
ATOM 7222 C C . VAL B 1 334 ? -28.61 28.736 19.716 1 96.1 334 VAL B C 1
ATOM 7224 O O . VAL B 1 334 ? -28.422 29.809 19.136 1 96.1 334 VAL B O 1
ATOM 7227 N N . ALA B 1 335 ? -28.006 28.437 20.796 1 95.13 335 ALA B N 1
ATOM 7228 C CA . ALA B 1 335 ? -27.004 29.28 21.443 1 95.13 335 ALA B CA 1
ATOM 7229 C C . ALA B 1 335 ? -25.879 28.438 22.038 1 95.13 335 ALA B C 1
ATOM 7231 O O . ALA B 1 335 ? -26.082 27.269 22.375 1 95.13 335 ALA B O 1
ATOM 7232 N N . VAL B 1 336 ? -24.813 28.976 22.052 1 92.07 336 VAL B N 1
ATOM 7233 C CA . VAL B 1 336 ? -23.663 28.306 22.651 1 92.07 336 VAL B CA 1
ATOM 7234 C C . VAL B 1 336 ? -23.192 29.085 23.877 1 92.07 336 VAL B C 1
ATOM 7236 O O . VAL B 1 336 ? -22.92 30.285 23.792 1 92.07 336 VAL B O 1
ATOM 7239 N N . LEU B 1 337 ? -23.173 28.396 24.962 1 88.97 337 LEU B N 1
ATOM 7240 C CA . LEU B 1 337 ? -22.725 28.978 26.223 1 88.97 337 LEU B CA 1
ATOM 7241 C C . LEU B 1 337 ? -21.757 28.042 26.94 1 88.97 337 LEU B C 1
ATOM 7243 O O . LEU B 1 337 ? -22.091 26.887 27.214 1 88.97 337 LEU B O 1
ATOM 7247 N N . ALA B 1 338 ? -20.58 28.53 27.226 1 80.27 338 ALA B N 1
ATOM 7248 C CA . ALA B 1 338 ? -19.547 27.789 27.945 1 80.27 338 ALA B CA 1
ATOM 7249 C C . ALA B 1 338 ? -19.252 26.456 27.262 1 80.27 338 ALA B C 1
ATOM 7251 O O . ALA B 1 338 ? -19.225 25.41 27.914 1 80.27 338 ALA B O 1
ATOM 7252 N N . GLY B 1 339 ? -19.28 26.524 25.987 1 84.06 339 GLY B N 1
ATOM 7253 C CA . GLY B 1 339 ? -18.883 25.355 25.217 1 84.06 339 GLY B CA 1
ATOM 7254 C C . GLY B 1 339 ? -20.005 24.35 25.037 1 84.06 339 GLY B C 1
ATOM 7255 O O . GLY B 1 339 ? -19.791 23.263 24.497 1 84.06 339 GLY B O 1
ATOM 7256 N N . GLN B 1 340 ? -21.129 24.673 25.535 1 89.7 340 GLN B N 1
ATOM 7257 C CA . GLN B 1 340 ? -22.293 23.806 25.39 1 89.7 340 GLN B CA 1
ATOM 7258 C C . GLN B 1 340 ? -23.286 24.382 24.384 1 89.7 340 GLN B C 1
ATOM 7260 O O . GLN B 1 340 ? -23.41 25.602 24.255 1 89.7 340 GLN B O 1
ATOM 7265 N N . LEU B 1 341 ? -23.898 23.496 23.739 1 94.05 341 LEU B N 1
ATOM 7266 C CA . LEU B 1 341 ? -24.884 23.874 22.733 1 94.05 341 LEU B CA 1
ATOM 7267 C C . LEU B 1 341 ? -26.3 23.742 23.283 1 94.05 341 LEU B C 1
ATOM 7269 O O . LEU B 1 341 ? -26.66 22.703 23.84 1 94.05 341 LEU B O 1
ATOM 7273 N N . TYR B 1 342 ? -27.112 24.788 23.188 1 95.66 342 TYR B N 1
ATOM 7274 C CA . TYR B 1 342 ? -28.49 24.794 23.666 1 95.66 342 TYR B CA 1
ATOM 7275 C C . TYR B 1 342 ? -29.471 24.883 22.502 1 95.66 342 TYR B C 1
ATOM 7277 O O . TYR B 1 342 ? -29.398 25.808 21.69 1 95.66 342 TYR B O 1
ATOM 7285 N N . ALA B 1 343 ? -30.299 23.956 22.347 1 96.91 343 ALA B N 1
ATOM 7286 C CA . ALA B 1 343 ? -31.429 24.019 21.425 1 96.91 343 ALA B CA 1
ATOM 7287 C C . ALA B 1 343 ? -32.699 24.468 22.143 1 96.91 343 ALA B C 1
ATOM 7289 O O . ALA B 1 343 ? -33.181 23.784 23.049 1 96.91 343 ALA B O 1
ATOM 7290 N N . VAL B 1 344 ? -33.262 25.521 21.695 1 97.08 344 VAL B N 1
ATOM 7291 C CA . VAL B 1 344 ? -34.308 26.189 22.462 1 97.08 344 VAL B CA 1
ATOM 7292 C C . VAL B 1 344 ? -35.588 26.265 21.633 1 97.08 344 VAL B C 1
ATOM 7294 O O . VAL B 1 344 ? -35.591 26.825 20.534 1 97.08 344 VAL B O 1
ATOM 7297 N N . GLY B 1 345 ? -36.736 25.731 22.184 1 96.81 345 GLY B N 1
ATOM 7298 C CA . GLY B 1 345 ? -38.028 25.819 21.522 1 96.81 345 GLY B CA 1
ATOM 7299 C C . GLY B 1 345 ? -38.068 25.092 20.191 1 96.81 345 GLY B C 1
ATOM 7300 O O . GLY B 1 345 ? -37.462 24.029 20.041 1 96.81 345 GLY B O 1
ATOM 7301 N N . GLY B 1 346 ? -38.977 25.644 19.294 1 95.7 346 GLY B N 1
ATOM 7302 C CA . GLY B 1 346 ? -39.136 25.024 17.989 1 95.7 346 GLY B CA 1
ATOM 7303 C C . GLY B 1 346 ? -40.505 24.401 17.787 1 95.7 346 GLY B C 1
ATOM 7304 O O . GLY B 1 346 ? -41.423 24.639 18.574 1 95.7 346 GLY B O 1
ATOM 7305 N N . TYR B 1 347 ? -40.575 23.737 16.652 1 94.96 347 TYR B N 1
ATOM 7306 C CA . TYR B 1 347 ? -41.802 23.069 16.232 1 94.96 347 TYR B CA 1
ATOM 7307 C C . TYR B 1 347 ? -41.54 21.605 15.898 1 94.96 347 TYR B C 1
ATOM 7309 O O . TYR B 1 347 ? -40.644 21.293 15.11 1 94.96 347 TYR B O 1
ATOM 7317 N N . ASP B 1 348 ? -42.27 20.726 16.484 1 92.87 348 ASP B N 1
ATOM 7318 C CA . ASP B 1 348 ? -42.005 19.303 16.301 1 92.87 348 ASP B CA 1
ATOM 7319 C C . ASP B 1 348 ? -42.878 18.72 15.193 1 92.87 348 ASP B C 1
ATOM 7321 O O . ASP B 1 348 ? -42.865 17.51 14.956 1 92.87 348 ASP B O 1
ATOM 7325 N N . GLY B 1 349 ? -43.63 19.576 14.525 1 85.95 349 GLY B N 1
ATOM 7326 C CA . GLY B 1 349 ? -44.564 19.131 13.504 1 85.95 349 GLY B CA 1
ATOM 7327 C C . GLY B 1 349 ? -46.01 19.172 13.959 1 85.95 349 GLY B C 1
ATOM 7328 O O . GLY B 1 349 ? -46.925 19.242 13.135 1 85.95 349 GLY B O 1
ATOM 7329 N N . MET B 1 350 ? -46.141 19.107 15.258 1 87.47 350 MET B N 1
ATOM 7330 C CA . MET B 1 350 ? -47.485 19.117 15.83 1 87.47 350 MET B CA 1
ATOM 7331 C C . MET B 1 350 ? -47.656 20.284 16.798 1 87.47 350 MET B C 1
ATOM 7333 O O . MET B 1 350 ? -48.666 20.988 16.755 1 87.47 350 MET B O 1
ATOM 7337 N N . ASN B 1 351 ? -46.662 20.429 17.62 1 90.49 351 ASN B N 1
ATOM 7338 C CA . ASN B 1 351 ? -46.76 21.439 18.668 1 90.49 351 ASN B CA 1
ATOM 7339 C C . ASN B 1 351 ? -45.545 22.362 18.672 1 90.49 351 ASN B C 1
ATOM 7341 O O . ASN B 1 351 ? -44.454 21.961 18.263 1 90.49 351 ASN B O 1
ATOM 7345 N N . ARG B 1 352 ? -45.844 23.569 19.162 1 94.22 352 ARG B N 1
ATOM 7346 C CA . ARG B 1 352 ? -44.751 24.474 19.502 1 94.22 352 ARG B CA 1
ATOM 7347 C C . ARG B 1 352 ? -44.183 24.153 20.88 1 94.22 352 ARG B C 1
ATOM 7349 O O . ARG B 1 352 ? -44.929 23.82 21.803 1 94.22 352 ARG B O 1
ATOM 7356 N N . LEU B 1 353 ? -42.96 24.301 20.981 1 94.68 353 LEU B N 1
ATOM 7357 C CA . LEU B 1 353 ? -42.302 23.771 22.17 1 94.68 353 LEU B CA 1
ATOM 7358 C C . LEU B 1 353 ? -41.809 24.9 23.068 1 94.68 353 LEU B C 1
ATOM 7360 O O . LEU B 1 353 ? -41.412 25.96 22.578 1 94.68 353 LEU B O 1
ATOM 7364 N N . ASN B 1 354 ? -41.796 24.669 24.325 1 96.23 354 ASN B N 1
ATOM 7365 C CA . ASN B 1 354 ? -41.102 25.515 25.291 1 96.23 354 ASN B CA 1
ATOM 7366 C C . ASN B 1 354 ? -39.908 24.795 25.911 1 96.23 354 ASN B C 1
ATOM 7368 O O . ASN B 1 354 ? -39.261 25.324 26.816 1 96.23 354 ASN B O 1
ATOM 7372 N N . THR B 1 355 ? -39.627 23.629 25.385 1 95.64 355 THR B N 1
ATOM 7373 C CA . THR B 1 355 ? -38.567 22.805 25.955 1 95.64 355 THR B CA 1
ATOM 7374 C C . THR B 1 355 ? -37.201 23.246 25.436 1 95.64 355 THR B C 1
ATOM 7376 O O . THR B 1 355 ? -37.106 23.871 24.378 1 95.64 355 THR B O 1
ATOM 7379 N N . VAL B 1 356 ? -36.184 22.992 26.218 1 96.21 356 VAL B N 1
ATOM 7380 C CA . VAL B 1 356 ? -34.795 23.302 25.898 1 96.21 356 VAL B CA 1
ATOM 7381 C C . VAL B 1 356 ? -33.919 22.079 26.156 1 96.21 356 VAL B C 1
ATOM 7383 O O . VAL B 1 356 ? -34.067 21.406 27.179 1 96.21 356 VAL B O 1
ATOM 7386 N N . GLU B 1 357 ? -33.065 21.773 25.223 1 96.13 357 GLU B N 1
ATOM 7387 C CA . GLU B 1 357 ? -32.097 20.688 25.363 1 96.13 357 GLU B CA 1
ATOM 7388 C C . GLU B 1 357 ? -30.667 21.207 25.246 1 96.13 357 GLU B C 1
ATOM 7390 O O . GLU B 1 357 ? -30.397 22.133 24.478 1 96.13 357 GLU B O 1
ATOM 7395 N N . MET B 1 358 ? -29.832 20.656 25.995 1 94.39 358 MET B N 1
ATOM 7396 C CA . MET B 1 358 ? -28.427 21.049 26.014 1 94.39 358 MET B CA 1
ATOM 7397 C C . MET B 1 358 ? -27.533 19.9 25.559 1 94.39 358 MET B C 1
ATOM 7399 O O . MET B 1 358 ? -27.714 18.76 25.99 1 94.39 358 MET B O 1
ATOM 7403 N N . TYR B 1 359 ? -26.628 20.199 24.69 1 94.79 359 TYR B N 1
ATOM 7404 C CA . TYR B 1 359 ? -25.681 19.226 24.157 1 94.79 359 TYR B CA 1
ATOM 7405 C C . TYR B 1 359 ? -24.28 19.475 24.702 1 94.79 359 TYR B C 1
ATOM 7407 O O . TYR B 1 359 ? -23.782 20.603 24.663 1 94.79 359 TYR B O 1
ATOM 7415 N N . THR B 1 360 ? -23.671 18.444 25.148 1 87.15 360 THR B N 1
ATOM 7416 C CA . THR B 1 360 ? -22.285 18.491 25.603 1 87.15 360 THR B CA 1
ATOM 7417 C C . THR B 1 360 ? -21.37 17.762 24.625 1 87.15 360 THR B C 1
ATOM 7419 O O . THR B 1 360 ? -21.379 16.531 24.556 1 87.15 360 THR B O 1
ATOM 7422 N N . PRO B 1 361 ? -20.618 18.548 23.873 1 84.66 361 PRO B N 1
ATOM 7423 C CA . PRO B 1 361 ? -19.762 17.922 22.862 1 84.66 361 PRO B CA 1
ATOM 7424 C C . PRO B 1 361 ? -18.814 16.881 23.454 1 84.66 361 PRO B C 1
ATOM 7426 O O . PRO B 1 361 ? -18.471 15.902 22.786 1 84.66 361 PRO B O 1
ATOM 7429 N N . GLU B 1 362 ? -18.346 16.998 24.623 1 79.08 362 GLU B N 1
ATOM 7430 C CA . GLU B 1 362 ? -17.404 16.081 25.258 1 79.08 362 GLU B CA 1
ATOM 7431 C C . GLU B 1 362 ? -18.022 14.698 25.445 1 79.08 362 GLU B C 1
ATOM 7433 O O . GLU B 1 362 ? -17.353 13.682 25.246 1 79.08 362 GLU B O 1
ATOM 7438 N N . THR B 1 363 ? -19.279 14.679 25.734 1 84.15 363 THR B N 1
ATOM 7439 C CA . THR B 1 363 ? -19.953 13.415 26.005 1 84.15 363 THR B CA 1
ATOM 7440 C C . THR B 1 363 ? -20.861 13.026 24.842 1 84.15 363 THR B C 1
ATOM 7442 O O . THR B 1 363 ? -21.367 11.902 24.791 1 84.15 363 THR B O 1
ATOM 7445 N N . ASP B 1 364 ? -20.99 13.883 23.937 1 91.29 364 ASP B N 1
ATOM 7446 C CA . ASP B 1 364 ? -21.886 13.688 22.801 1 91.29 364 ASP B CA 1
ATOM 7447 C C . ASP B 1 364 ? -23.285 13.293 23.268 1 91.29 364 ASP B C 1
ATOM 7449 O O . ASP B 1 364 ? -23.833 12.284 22.818 1 91.29 364 ASP B O 1
ATOM 7453 N N . GLU B 1 365 ? -23.828 14.047 24.16 1 91.29 365 GLU B N 1
ATOM 7454 C CA . GLU B 1 365 ? -25.132 13.749 24.744 1 91.29 365 GLU B CA 1
ATOM 7455 C C . GLU B 1 365 ? -25.992 15.006 24.845 1 91.29 365 GLU B C 1
ATOM 7457 O O . GLU B 1 365 ? -25.468 16.112 24.997 1 91.29 365 GLU B O 1
ATOM 7462 N N . TRP B 1 366 ? -27.348 14.74 24.797 1 93.37 366 TRP B N 1
ATOM 7463 C CA . TRP B 1 366 ? -28.331 15.797 25.008 1 93.37 366 TRP B CA 1
ATOM 7464 C C . TRP B 1 366 ? -29.042 15.62 26.346 1 93.37 366 TRP B C 1
ATOM 7466 O O . TRP B 1 366 ? -29.374 14.498 26.736 1 93.37 366 TRP B O 1
ATOM 7476 N N . CYS B 1 367 ? -29.2 16.678 27.001 1 92.65 367 CYS B N 1
ATOM 7477 C CA . CYS B 1 367 ? -29.922 16.659 28.268 1 92.65 367 CYS B CA 1
ATOM 7478 C C . CYS B 1 367 ? -31.013 17.723 28.29 1 92.65 367 CYS B C 1
ATOM 7480 O O . CYS B 1 367 ? -30.865 18.783 27.681 1 92.65 367 CYS B O 1
ATOM 7482 N N . ASP B 1 368 ? -32.08 17.441 29.067 1 92.77 368 ASP B N 1
ATOM 7483 C CA . ASP B 1 368 ? -33.171 18.402 29.198 1 92.77 368 ASP B CA 1
ATOM 7484 C C . ASP B 1 368 ? -32.831 19.483 30.222 1 92.77 368 ASP B C 1
ATOM 7486 O O . ASP B 1 368 ? -32.243 19.193 31.266 1 92.77 368 ASP B O 1
ATOM 7490 N N . ILE B 1 369 ? -33.185 20.615 29.83 1 91.15 369 ILE B N 1
ATOM 7491 C CA . ILE B 1 369 ? -33.072 21.762 30.724 1 91.15 369 ILE B CA 1
ATOM 7492 C C . ILE B 1 369 ? -34.464 22.274 31.085 1 91.15 369 ILE B C 1
ATOM 7494 O O . ILE B 1 369 ? -35.451 21.919 30.436 1 91.15 369 ILE B O 1
ATOM 7498 N N . LYS B 1 370 ? -34.471 23.061 32.136 1 93.37 370 LYS B N 1
ATOM 7499 C CA . LYS B 1 370 ? -35.74 23.671 32.522 1 93.37 370 LYS B CA 1
ATOM 7500 C C . LYS B 1 370 ? -36.402 24.362 31.333 1 93.37 370 LYS B C 1
ATOM 7502 O O . LYS B 1 370 ? -35.746 25.095 30.59 1 93.37 370 LYS B O 1
ATOM 7507 N N . PRO B 1 371 ? -37.657 24.091 31.104 1 94.78 371 PRO B N 1
ATOM 7508 C CA . PRO B 1 371 ? -38.355 24.685 29.961 1 94.78 371 PRO B CA 1
ATOM 7509 C C . PRO B 1 371 ? -38.598 26.183 30.132 1 94.78 371 PRO B C 1
ATOM 7511 O O . PRO B 1 371 ? -38.595 26.688 31.258 1 94.78 371 PRO B O 1
ATOM 7514 N N . MET B 1 372 ? -38.759 26.814 29.091 1 95.62 372 MET B N 1
ATOM 7515 C CA . MET B 1 372 ? -39.141 28.223 29.091 1 95.62 372 MET B CA 1
ATOM 7516 C C . MET B 1 372 ? -40.555 28.404 29.634 1 95.62 372 MET B C 1
ATOM 7518 O O . MET B 1 372 ? -41.282 27.427 29.822 1 95.62 372 MET B O 1
ATOM 7522 N N . GLN B 1 373 ? -40.888 29.568 29.845 1 94.18 373 GLN B N 1
ATOM 7523 C CA . GLN B 1 373 ? -42.228 29.882 30.33 1 94.18 373 GLN B CA 1
ATOM 7524 C C . GLN B 1 373 ? -43.242 29.873 29.19 1 94.18 373 GLN B C 1
ATOM 7526 O O . GLN B 1 373 ? -44.418 29.567 29.401 1 94.18 373 GLN B O 1
ATOM 7531 N N . GLU B 1 374 ? -42.824 30.198 28.028 1 94.1 374 GLU B N 1
ATOM 7532 C CA . GLU B 1 374 ? -43.7 30.273 26.862 1 94.1 374 GLU B CA 1
ATOM 7533 C C . GLU B 1 374 ? -43.217 29.35 25.748 1 94.1 374 GLU B C 1
ATOM 7535 O O . GLU B 1 374 ? -42.014 29.125 25.599 1 94.1 374 GLU B O 1
ATOM 7540 N N . LYS B 1 375 ? -44.193 28.806 24.989 1 95.25 375 LYS B N 1
ATOM 7541 C CA . LYS B 1 375 ? -43.857 28.095 23.759 1 95.25 375 LYS B CA 1
ATOM 7542 C C . LYS B 1 375 ? -43.382 29.062 22.678 1 95.25 375 LYS B C 1
ATOM 7544 O O . LYS B 1 375 ? -43.972 30.127 22.487 1 95.25 375 LYS B O 1
ATOM 7549 N N . ARG B 1 376 ? -42.328 28.709 22.108 1 95.86 376 ARG B N 1
ATOM 7550 C CA . ARG B 1 376 ? -41.783 29.608 21.096 1 95.86 376 ARG B CA 1
ATOM 7551 C C . ARG B 1 376 ? -41.255 28.827 19.897 1 95.86 376 ARG B C 1
ATOM 7553 O O . ARG B 1 376 ? -40.417 27.936 20.049 1 95.86 376 ARG B O 1
ATOM 7560 N N . SER B 1 377 ? -41.77 29.126 18.768 1 95.15 377 SER B N 1
ATOM 7561 C CA . SER B 1 377 ? -41.153 28.724 17.508 1 95.15 377 SER B CA 1
ATOM 7562 C C . SER B 1 377 ? -40.738 29.938 16.683 1 95.15 377 SER B C 1
ATOM 7564 O O . SER B 1 377 ? -41.284 31.03 16.858 1 95.15 377 SER B O 1
ATOM 7566 N N . ALA B 1 378 ? -39.67 29.819 15.823 1 94.77 378 ALA B N 1
ATOM 7567 C CA . ALA B 1 378 ? -39.154 30.929 15.027 1 94.77 378 ALA B CA 1
ATOM 7568 C C . ALA B 1 378 ? -38.708 32.084 15.92 1 94.77 378 ALA B C 1
ATOM 7570 O O . ALA B 1 378 ? -39.087 33.235 15.693 1 94.77 378 ALA B O 1
ATOM 7571 N N . LEU B 1 379 ? -37.935 31.679 16.958 1 94.33 379 LEU B N 1
ATOM 7572 C CA . LEU B 1 379 ? -37.454 32.608 17.975 1 94.33 379 LEU B CA 1
ATOM 7573 C C . LEU B 1 379 ? -36.021 33.038 17.684 1 94.33 379 LEU B C 1
ATOM 7575 O O . LEU B 1 379 ? -35.33 32.408 16.88 1 94.33 379 LEU B O 1
ATOM 7579 N N . GLY B 1 380 ? -35.601 34.142 18.319 1 94.61 380 GLY B N 1
ATOM 7580 C CA . GLY B 1 380 ? -34.2 34.53 18.354 1 94.61 380 GLY B CA 1
ATOM 7581 C C . GLY B 1 380 ? -33.492 34.096 19.624 1 94.61 380 GLY B C 1
ATOM 7582 O O . GLY B 1 380 ? -34.051 34.197 20.718 1 94.61 380 GLY B O 1
ATOM 7583 N N . CYS B 1 381 ? -32.349 33.544 19.44 1 95.34 381 CYS B N 1
ATOM 7584 C CA . CYS B 1 381 ? -31.616 33.025 20.589 1 95.34 381 CYS B CA 1
ATOM 7585 C C . CYS B 1 381 ? -30.131 33.35 20.482 1 95.34 381 CYS B C 1
ATOM 7587 O O . CYS B 1 381 ? -29.529 33.18 19.42 1 95.34 381 CYS B O 1
ATOM 7589 N N . VAL B 1 382 ? -29.525 33.867 21.605 1 94.68 382 VAL B N 1
ATOM 7590 C CA . VAL B 1 382 ? -28.103 34.193 21.588 1 94.68 382 VAL B CA 1
ATOM 7591 C C . VAL B 1 382 ? -27.543 34.135 23.008 1 94.68 382 VAL B C 1
ATOM 7593 O O . VAL B 1 382 ? -28.272 34.351 23.979 1 94.68 382 VAL B O 1
ATOM 7596 N N . ALA B 1 383 ? -26.405 33.735 23.099 1 93.16 383 ALA B N 1
ATOM 7597 C CA . ALA B 1 383 ? -25.726 33.76 24.391 1 93.16 383 ALA B CA 1
ATOM 7598 C C . ALA B 1 383 ? -24.902 35.034 24.553 1 93.16 383 ALA B C 1
ATOM 7600 O O . ALA B 1 383 ? -24.213 35.458 23.622 1 93.16 383 ALA B O 1
ATOM 7601 N N . TYR B 1 384 ? -25.081 35.7 25.632 1 90 384 TYR B N 1
ATOM 7602 C CA . TYR B 1 384 ? -24.321 36.898 25.973 1 90 384 TYR B CA 1
ATOM 7603 C C . TYR B 1 384 ? -24.077 36.98 27.475 1 90 384 TYR B C 1
ATOM 7605 O O . TYR B 1 384 ? -25.005 36.818 28.271 1 90 384 TYR B O 1
ATOM 7613 N N . GLU B 1 385 ? -22.779 37.271 27.906 1 81.14 385 GLU B N 1
ATOM 7614 C CA . GLU B 1 385 ? -22.39 37.433 29.304 1 81.14 385 GLU B CA 1
ATOM 7615 C C . GLU B 1 385 ? -22.913 36.283 30.159 1 81.14 385 GLU B C 1
ATOM 7617 O O . GLU B 1 385 ? -23.587 36.508 31.166 1 81.14 385 GLU B O 1
ATOM 7622 N N . ASP B 1 386 ? -22.731 35.066 29.868 1 85.42 386 ASP B N 1
ATOM 7623 C CA . ASP B 1 386 ? -23.014 33.823 30.579 1 85.42 386 ASP B CA 1
ATOM 7624 C C . ASP B 1 386 ? -24.519 33.601 30.721 1 85.42 386 ASP B C 1
ATOM 7626 O O . ASP B 1 386 ? -24.972 32.983 31.686 1 85.42 386 ASP B O 1
ATOM 7630 N N . GLN B 1 387 ? -25.197 34.292 29.863 1 93.29 387 GLN B N 1
ATOM 7631 C CA . GLN B 1 387 ? -26.645 34.117 29.847 1 93.29 387 GLN B CA 1
ATOM 7632 C C . GLN B 1 387 ? -27.147 33.812 28.438 1 93.29 387 GLN B C 1
ATOM 7634 O O . GLN B 1 387 ? -26.468 34.112 27.453 1 93.29 387 GLN B O 1
ATOM 7639 N N . ILE B 1 388 ? -28.335 33.2 28.384 1 95.17 388 ILE B N 1
ATOM 7640 C CA . ILE B 1 388 ? -28.967 32.943 27.095 1 95.17 388 ILE B CA 1
ATOM 7641 C C . ILE B 1 388 ? -30.213 33.813 26.948 1 95.17 388 ILE B C 1
ATOM 7643 O O . ILE B 1 388 ? -31.111 33.771 27.792 1 95.17 388 ILE B O 1
ATOM 7647 N N . PHE B 1 389 ? -30.241 34.587 25.958 1 96.12 389 PHE B N 1
ATOM 7648 C CA . PHE B 1 389 ? -31.374 35.454 25.657 1 96.12 389 PHE B CA 1
ATOM 7649 C C . PHE B 1 389 ? -32.282 34.815 24.613 1 96.12 389 PHE B C 1
ATOM 7651 O O . PHE B 1 389 ? -31.815 34.384 23.557 1 96.12 389 PHE B O 1
ATOM 7658 N N . VAL B 1 390 ? -33.522 34.683 24.878 1 97.05 390 VAL B N 1
ATOM 7659 C CA . VAL B 1 390 ? -34.53 34.222 23.929 1 97.05 390 VAL B CA 1
ATOM 7660 C C . VAL B 1 390 ? -35.557 35.327 23.69 1 97.05 390 VAL B C 1
ATOM 7662 O O . VAL B 1 390 ? -36.209 35.791 24.628 1 97.05 390 VAL B O 1
ATOM 7665 N N . CYS B 1 391 ? -35.68 35.679 22.452 1 97.07 391 CYS B N 1
ATOM 7666 C CA . CYS B 1 391 ? -36.501 36.845 22.146 1 97.07 391 CYS B CA 1
ATOM 7667 C C . CYS B 1 391 ? -37.563 36.507 21.106 1 97.07 391 CYS B C 1
ATOM 7669 O O . CYS B 1 391 ? -37.254 35.932 20.061 1 97.07 391 CYS B O 1
ATOM 7671 N N . GLY B 1 392 ? -38.823 36.926 21.376 1 96.57 392 GLY B N 1
ATOM 7672 C CA . GLY B 1 392 ? -39.913 36.758 20.427 1 96.57 392 GLY B CA 1
ATOM 7673 C C . GLY B 1 392 ? -40.277 35.305 20.188 1 96.57 392 GLY B C 1
ATOM 7674 O O . GLY B 1 392 ? -40.209 34.483 21.104 1 96.57 392 GLY B O 1
ATOM 7675 N N . GLY B 1 393 ? -40.78 35.069 18.972 1 96.18 393 GLY B N 1
ATOM 7676 C CA . GLY B 1 393 ? -41.24 33.737 18.614 1 96.18 393 GLY B CA 1
ATOM 7677 C C . GLY B 1 393 ? -42.744 33.654 18.429 1 96.18 393 GLY B C 1
ATOM 7678 O O . GLY B 1 393 ? -43.46 34.625 18.684 1 96.18 393 GLY B O 1
ATOM 7679 N N . TYR B 1 394 ? -43.093 32.507 17.933 1 95.02 394 TYR B N 1
ATOM 7680 C CA . TYR B 1 394 ? -44.502 32.215 17.698 1 95.02 394 TYR B CA 1
ATOM 7681 C C . TYR B 1 394 ? -44.996 31.12 18.637 1 95.02 394 TYR B C 1
ATOM 7683 O O . TYR B 1 394 ? -44.393 30.047 18.721 1 95.02 394 TYR B O 1
ATOM 7691 N N . ASP B 1 395 ? -46.03 31.301 19.313 1 92.7 395 ASP B N 1
ATOM 7692 C CA . ASP B 1 395 ? -46.494 30.349 20.318 1 92.7 395 ASP B CA 1
ATOM 7693 C C . ASP B 1 395 ? -47.615 29.471 19.768 1 92.7 395 ASP B C 1
ATOM 7695 O O . ASP B 1 395 ? -48.169 28.638 20.488 1 92.7 395 ASP B O 1
ATOM 7699 N N . GLY B 1 396 ? -48.002 29.675 18.529 1 86.62 396 GLY B N 1
ATOM 7700 C CA . GLY B 1 396 ? -49.104 28.942 17.925 1 86.62 396 GLY B CA 1
ATOM 7701 C C . GLY B 1 396 ? -50.322 29.806 17.663 1 86.62 396 GLY B C 1
ATOM 7702 O O . GLY B 1 396 ? -51.173 29.457 16.841 1 86.62 396 GLY B O 1
ATOM 7703 N N . VAL B 1 397 ? -50.301 30.875 18.424 1 88.08 397 VAL B N 1
ATOM 7704 C CA . VAL B 1 397 ? -51.449 31.768 18.303 1 88.08 397 VAL B CA 1
ATOM 7705 C C . VAL B 1 397 ? -50.992 33.13 17.787 1 88.08 397 VAL B C 1
ATOM 7707 O O . VAL B 1 397 ? -51.581 33.676 16.852 1 88.08 397 VAL B O 1
ATOM 7710 N N . SER B 1 398 ? -49.961 33.642 18.389 1 88.84 398 SER B N 1
ATOM 7711 C CA . SER B 1 398 ? -49.482 34.966 18.007 1 88.84 398 SER B CA 1
ATOM 7712 C C . SER B 1 398 ? -47.964 35.058 18.121 1 88.84 398 SER B C 1
ATOM 7714 O O . SER B 1 398 ? -47.332 34.216 18.762 1 88.84 398 SER B O 1
ATOM 7716 N N . SER B 1 399 ? -47.471 36.158 17.486 1 94.16 399 SER B N 1
ATOM 7717 C CA . SER B 1 399 ? -46.069 36.514 17.679 1 94.16 399 SER B CA 1
ATOM 7718 C C . SER B 1 399 ? -45.85 37.18 19.033 1 94.16 399 SER B C 1
ATOM 7720 O O . SER B 1 399 ? -46.671 37.987 19.475 1 94.16 399 SER B O 1
ATOM 7722 N N . LEU B 1 400 ? -44.746 36.883 19.607 1 94.5 400 LEU B N 1
ATOM 7723 C CA . LEU B 1 400 ? -44.515 37.337 20.974 1 94.5 400 LEU B CA 1
ATOM 7724 C C . LEU B 1 400 ? -43.612 38.566 20.992 1 94.5 400 LEU B C 1
ATOM 7726 O O . LEU B 1 400 ? -42.715 38.696 20.156 1 94.5 400 LEU B O 1
ATOM 7730 N N . SER B 1 401 ? -43.774 39.426 21.966 1 95.24 401 SER B N 1
ATOM 7731 C CA . SER B 1 401 ? -42.892 40.568 22.181 1 95.24 401 SER B CA 1
ATOM 7732 C C . SER B 1 401 ? -41.998 40.355 23.398 1 95.24 401 SER B C 1
ATOM 7734 O O . SER B 1 401 ? -41.044 41.105 23.613 1 95.24 401 SER B O 1
ATOM 7736 N N . ASN B 1 402 ? -42.276 39.385 24.133 1 94.63 402 ASN B N 1
ATOM 7737 C CA . ASN B 1 402 ? -41.525 39.19 25.37 1 94.63 402 ASN B CA 1
ATOM 7738 C C . ASN B 1 402 ? -40.221 38.438 25.121 1 94.63 402 ASN B C 1
ATOM 7740 O O . ASN B 1 402 ? -40.022 37.87 24.046 1 94.63 402 ASN B O 1
ATOM 7744 N N . CYS B 1 403 ? -39.344 38.57 26.053 1 95.95 403 CYS B N 1
ATOM 7745 C CA . CYS B 1 403 ? -38.025 37.948 26.042 1 95.95 403 CYS B CA 1
ATOM 7746 C C . CYS B 1 403 ? -37.736 37.258 27.369 1 95.95 403 CYS B C 1
ATOM 7748 O O . CYS B 1 403 ? -38.157 37.734 28.425 1 95.95 403 CYS B O 1
ATOM 7750 N N . GLU B 1 404 ? -37.101 36.111 27.278 1 96.2 404 GLU B N 1
ATOM 7751 C CA . GLU B 1 404 ? -36.69 35.366 28.464 1 96.2 404 GLU B CA 1
ATOM 7752 C C . GLU B 1 404 ? -35.179 35.152 28.486 1 96.2 404 GLU B C 1
ATOM 7754 O O . GLU B 1 404 ? -34.554 34.997 27.435 1 96.2 404 GLU B O 1
ATOM 7759 N N . VAL B 1 405 ? -34.675 35.211 29.618 1 95.58 405 VAL B N 1
ATOM 7760 C CA . VAL B 1 405 ? -33.24 35.022 29.803 1 95.58 405 VAL B CA 1
ATOM 7761 C C . VAL B 1 405 ? -32.99 33.84 30.737 1 95.58 405 VAL B C 1
ATOM 7763 O O . VAL B 1 405 ? -33.655 33.702 31.766 1 95.58 405 VAL B O 1
ATOM 7766 N N . PHE B 1 406 ? -32.123 32.957 30.284 1 95.19 406 PHE B N 1
ATOM 7767 C CA . PHE B 1 406 ? -31.735 31.798 31.079 1 95.19 406 PHE B CA 1
ATOM 7768 C C . PHE B 1 406 ? -30.383 32.026 31.744 1 95.19 406 PHE B C 1
ATOM 7770 O O . PHE B 1 406 ? -29.412 32.393 31.079 1 95.19 406 PHE B O 1
ATOM 7777 N N . ARG B 1 407 ? -30.26 31.795 32.938 1 89.17 407 ARG B N 1
ATOM 7778 C CA . ARG B 1 407 ? -29.016 31.846 33.699 1 89.17 407 ARG B CA 1
ATOM 7779 C C . ARG B 1 407 ? -28.619 30.459 34.193 1 89.17 407 ARG B C 1
ATOM 7781 O O . ARG B 1 407 ? -29.271 29.899 35.077 1 89.17 407 ARG B O 1
ATOM 7788 N N . PRO B 1 408 ? -27.636 29.978 33.672 1 84.05 408 PRO B N 1
ATOM 7789 C CA . PRO B 1 408 ? -27.252 28.609 34.023 1 84.05 408 PRO B CA 1
ATOM 7790 C C . PRO B 1 408 ? -27.001 28.432 35.519 1 84.05 408 PRO B C 1
ATOM 7792 O O . PRO B 1 408 ? -27.258 27.358 36.068 1 84.05 408 PRO B O 1
ATOM 7795 N N . HIS B 1 409 ? -26.489 29.447 36.172 1 79.17 409 HIS B N 1
ATOM 7796 C CA . HIS B 1 409 ? -26.173 29.357 37.593 1 79.17 409 HIS B CA 1
ATOM 7797 C C . HIS B 1 409 ? -27.432 29.131 38.424 1 79.17 409 HIS B C 1
ATOM 7799 O O . HIS B 1 409 ? -27.398 28.417 39.429 1 79.17 409 HIS B O 1
ATOM 7805 N N . THR B 1 410 ? -28.537 29.598 38.001 1 82.78 410 THR B N 1
ATOM 7806 C CA . THR B 1 410 ? -29.789 29.454 38.736 1 82.78 410 THR B CA 1
ATOM 7807 C C . THR B 1 410 ? -30.73 28.491 38.017 1 82.78 410 THR B C 1
ATOM 7809 O O . THR B 1 410 ? -31.731 28.051 38.588 1 82.78 410 THR B O 1
ATOM 7812 N N . GLN B 1 411 ? -30.446 28.106 36.863 1 84.36 411 GLN B N 1
ATOM 7813 C CA . GLN B 1 411 ? -31.261 27.238 36.02 1 84.36 411 GLN B CA 1
ATOM 7814 C C . GLN B 1 411 ? -32.69 27.763 35.91 1 84.36 411 GLN B C 1
ATOM 7816 O O . GLN B 1 411 ? -33.649 26.992 36.002 1 84.36 411 GLN B O 1
ATOM 7821 N N . GLU B 1 412 ? -32.779 28.989 35.825 1 90.75 412 GLU B N 1
ATOM 7822 C CA . GLU B 1 412 ? -34.101 29.605 35.769 1 90.75 412 GLU B CA 1
ATOM 7823 C C . GLU B 1 412 ? -34.239 30.507 34.546 1 90.75 412 GLU B C 1
ATOM 7825 O O . GLU B 1 412 ? -33.256 31.091 34.086 1 90.75 412 GLU B O 1
ATOM 7830 N N . TRP B 1 413 ? -35.468 30.573 34.076 1 94.21 413 TRP B N 1
ATOM 7831 C CA . TRP B 1 413 ? -35.834 31.52 33.028 1 94.21 413 TRP B CA 1
ATOM 7832 C C . TRP B 1 413 ? -36.522 32.747 33.619 1 94.21 413 TRP B C 1
ATOM 7834 O O . TRP B 1 413 ? -37.424 32.62 34.45 1 94.21 413 TRP B O 1
ATOM 7844 N N . GLN B 1 414 ? -36.031 33.822 33.233 1 93.8 414 GLN B N 1
ATOM 7845 C CA . GLN B 1 414 ? -36.618 35.068 33.714 1 93.8 414 GLN B CA 1
ATOM 7846 C C . GLN B 1 414 ? -37.067 35.95 32.552 1 93.8 414 GLN B C 1
ATOM 7848 O O . GLN B 1 414 ? -36.345 36.098 31.563 1 93.8 414 GLN B O 1
ATOM 7853 N N . LYS B 1 415 ? -38.241 36.545 32.738 1 94.22 415 LYS B N 1
ATOM 7854 C CA . LYS B 1 415 ? -38.717 37.477 31.719 1 94.22 415 LYS B CA 1
ATOM 7855 C C . LYS B 1 415 ? -38.091 38.857 31.9 1 94.22 415 LYS B C 1
ATOM 7857 O O . LYS B 1 415 ? -37.943 39.334 33.027 1 94.22 415 LYS B O 1
ATOM 7862 N N . ILE B 1 416 ? -37.744 39.413 30.88 1 94.19 416 ILE B N 1
ATOM 7863 C CA . ILE B 1 416 ? -37.237 40.781 30.896 1 94.19 416 ILE B CA 1
ATOM 7864 C C . ILE B 1 416 ? -38.219 41.703 30.177 1 94.19 416 ILE B C 1
ATOM 7866 O O . ILE B 1 416 ? -39.281 41.262 29.73 1 94.19 416 ILE B O 1
ATOM 7870 N N . SER B 1 417 ? -37.832 42.999 30.151 1 94.96 417 SER B N 1
ATOM 7871 C CA . SER B 1 417 ? -38.711 43.968 29.505 1 94.96 417 SER B CA 1
ATOM 7872 C C . SER B 1 417 ? -39.034 43.554 28.073 1 94.96 417 SER B C 1
ATOM 7874 O O . SER B 1 417 ? -38.16 43.071 27.35 1 94.96 417 SER B O 1
ATOM 7876 N N . PRO B 1 418 ? -40.268 43.668 27.724 1 95.01 418 PRO B N 1
ATOM 7877 C CA . PRO B 1 418 ? -40.662 43.282 26.367 1 95.01 418 PRO B CA 1
ATOM 7878 C C . PRO B 1 418 ? -40.116 44.229 25.302 1 95.01 418 PRO B C 1
ATOM 7880 O O . PRO B 1 418 ? -39.857 45.401 25.587 1 95.01 418 PRO B O 1
ATOM 7883 N N . MET B 1 419 ? -39.992 43.73 24.199 1 96.04 419 MET B N 1
ATOM 7884 C CA . MET B 1 419 ? -39.609 44.528 23.038 1 96.04 419 MET B CA 1
ATOM 7885 C C . MET B 1 419 ? -40.716 45.508 22.662 1 96.04 419 MET B C 1
ATOM 7887 O O . MET B 1 419 ? -41.847 45.384 23.134 1 96.04 419 MET B O 1
ATOM 7891 N N . ASN B 1 420 ? -40.378 46.418 21.863 1 94.52 420 ASN B N 1
ATOM 7892 C CA . ASN B 1 420 ? -41.355 47.399 21.403 1 94.52 420 ASN B CA 1
ATOM 7893 C C . ASN B 1 420 ? -42.343 46.786 20.415 1 94.52 420 ASN B C 1
ATOM 7895 O O . ASN B 1 420 ? -43.472 47.261 20.284 1 94.52 420 ASN B O 1
ATOM 7899 N N . LYS B 1 421 ? -41.943 45.718 19.713 1 92.96 421 LYS B N 1
ATOM 7900 C CA . LYS B 1 421 ? -42.78 45.043 18.725 1 92.96 421 LYS B CA 1
ATOM 7901 C C . LYS B 1 421 ? -42.785 43.534 18.947 1 92.96 421 LYS B C 1
ATOM 7903 O O . LYS B 1 421 ? -41.792 42.965 19.405 1 92.96 421 LYS B O 1
ATOM 7908 N N . SER B 1 422 ? -43.962 42.938 18.652 1 94.49 422 SER B N 1
ATOM 7909 C CA . SER B 1 422 ? -43.999 41.48 18.599 1 94.49 422 SER B CA 1
ATOM 7910 C C . SER B 1 422 ? -43.297 40.954 17.352 1 94.49 422 SER B C 1
ATOM 7912 O O . SER B 1 422 ? -43.531 41.447 16.246 1 94.49 422 SER B O 1
ATOM 7914 N N . ARG B 1 423 ? -42.454 40.032 17.589 1 95.94 423 ARG B N 1
ATOM 7915 C CA . ARG B 1 423 ? -41.649 39.588 16.456 1 95.94 423 ARG B CA 1
ATOM 7916 C C . ARG B 1 423 ? -41.569 38.066 16.404 1 95.94 423 ARG B C 1
ATOM 7918 O O . ARG B 1 423 ? -41.271 37.419 17.41 1 95.94 423 ARG B O 1
ATOM 7925 N N . SER B 1 424 ? -41.846 37.506 15.285 1 95.79 424 SER B N 1
ATOM 7926 C CA . SER B 1 424 ? -41.519 36.125 14.946 1 95.79 424 SER B CA 1
ATOM 7927 C C . SER B 1 424 ? -40.595 36.057 13.735 1 95.79 424 SER B C 1
ATOM 7929 O O . SER B 1 424 ? -40.622 36.941 12.876 1 95.79 424 SER B O 1
ATOM 7931 N N . ALA B 1 425 ? -39.686 35.062 13.752 1 96.28 425 ALA B N 1
ATOM 7932 C CA . ALA B 1 425 ? -38.753 34.845 12.65 1 96.28 425 ALA B CA 1
ATOM 7933 C C . ALA B 1 425 ? -37.779 36.013 12.517 1 96.28 425 ALA B C 1
ATOM 7935 O O . ALA B 1 425 ? -37.476 36.452 11.406 1 96.28 425 ALA B O 1
ATOM 7936 N N . ALA B 1 426 ? -37.375 36.577 13.655 1 96.74 426 ALA B N 1
ATOM 7937 C CA . ALA B 1 426 ? -36.359 37.625 13.718 1 96.74 426 ALA B CA 1
ATOM 7938 C C . ALA B 1 426 ? -34.987 37.04 14.039 1 96.74 426 ALA B C 1
ATOM 7940 O O . ALA B 1 426 ? -34.884 35.907 14.517 1 96.74 426 ALA B O 1
ATOM 7941 N N . ALA B 1 427 ? -33.984 37.783 13.753 1 95.98 427 ALA B N 1
ATOM 7942 C CA . ALA B 1 427 ? -32.627 37.36 14.087 1 95.98 427 ALA B CA 1
ATOM 7943 C C . ALA B 1 427 ? -32.11 38.096 15.32 1 95.98 427 ALA B C 1
ATOM 7945 O O . ALA B 1 427 ? -32.411 39.275 15.518 1 95.98 427 ALA B O 1
ATOM 7946 N N . VAL B 1 428 ? -31.389 37.367 16.12 1 96.03 428 VAL B N 1
ATOM 7947 C CA . VAL B 1 428 ? -30.812 37.955 17.324 1 96.03 428 VAL B CA 1
ATOM 7948 C C . VAL B 1 428 ? -29.299 37.75 17.326 1 96.03 428 VAL B C 1
ATOM 7950 O O . VAL B 1 428 ? -28.811 36.679 16.958 1 96.03 428 VAL B O 1
ATOM 7953 N N . GLY B 1 429 ? -28.608 38.78 17.663 1 94.17 429 GLY B N 1
ATOM 7954 C CA . GLY B 1 429 ? -27.157 38.71 17.735 1 94.17 429 GLY B CA 1
ATOM 7955 C C . GLY B 1 429 ? -26.564 39.653 18.765 1 94.17 429 GLY B C 1
ATOM 7956 O O . GLY B 1 429 ? -27.264 40.514 19.301 1 94.17 429 GLY B O 1
ATOM 7957 N N . VAL B 1 430 ? -25.375 39.347 19.048 1 91.43 430 VAL B N 1
ATOM 7958 C CA . VAL B 1 430 ? -24.647 40.215 19.966 1 91.43 430 VAL B CA 1
ATOM 7959 C C . VAL B 1 430 ? -23.717 41.136 19.179 1 91.43 430 VAL B C 1
ATOM 7961 O O . VAL B 1 430 ? -22.992 40.684 18.29 1 91.43 430 VAL B O 1
ATOM 7964 N N . PHE B 1 431 ? -23.836 42.333 19.442 1 89.8 431 PHE B N 1
ATOM 7965 C CA . PHE B 1 431 ? -23.006 43.327 18.772 1 89.8 431 PHE B CA 1
ATOM 7966 C C . PHE B 1 431 ? -22.61 44.44 19.735 1 89.8 431 PHE B C 1
ATOM 7968 O O . PHE B 1 431 ? -23.469 45.044 20.381 1 89.8 431 PHE B O 1
ATOM 7975 N N . GLU B 1 432 ? -21.315 44.612 19.889 1 76.88 432 GLU B N 1
ATOM 7976 C CA . GLU B 1 432 ? -20.724 45.659 20.716 1 76.88 432 GLU B CA 1
ATOM 7977 C C . GLU B 1 432 ? -21.26 45.603 22.144 1 76.88 432 GLU B C 1
ATOM 7979 O O . GLU B 1 432 ? -21.699 46.618 22.688 1 76.88 432 GLU B O 1
ATOM 7984 N N . GLY B 1 433 ? -21.434 44.473 22.627 1 77.54 433 GLY B N 1
ATOM 7985 C CA . GLY B 1 433 ? -21.751 44.279 24.033 1 77.54 433 GLY B CA 1
ATOM 7986 C C . GLY B 1 433 ? -23.237 44.351 24.326 1 77.54 433 GLY B C 1
ATOM 7987 O O . GLY B 1 433 ? -23.641 44.517 25.478 1 77.54 433 GLY B O 1
ATOM 7988 N N . CYS B 1 434 ? -24.005 44.343 23.342 1 88.31 434 CYS B N 1
ATOM 7989 C CA . CYS B 1 434 ? -25.45 44.372 23.536 1 88.31 434 CYS B CA 1
ATOM 7990 C C . CYS B 1 434 ? -26.134 43.292 22.706 1 88.31 434 CYS B C 1
ATOM 7992 O O . CYS B 1 434 ? -25.578 42.823 21.712 1 88.31 434 CYS B O 1
ATOM 7994 N N . VAL B 1 435 ? -27.335 42.949 23.187 1 94.24 435 VAL B N 1
ATOM 7995 C CA . VAL B 1 435 ? -28.159 42.006 22.438 1 94.24 435 VAL B CA 1
ATOM 7996 C C . VAL B 1 435 ? -29.07 42.766 21.476 1 94.24 435 VAL B C 1
ATOM 7998 O O . VAL B 1 435 ? -29.796 43.675 21.886 1 94.24 435 VAL B O 1
ATOM 8001 N N . TYR B 1 436 ? -28.969 42.456 20.246 1 95.7 436 TYR B N 1
ATOM 8002 C CA . TYR B 1 436 ? -29.76 43.096 19.201 1 95.7 436 TYR B CA 1
ATOM 8003 C C . TYR B 1 436 ? -30.805 42.137 18.644 1 95.7 436 TYR B C 1
ATOM 8005 O O . TYR B 1 436 ? -30.551 40.937 18.517 1 95.7 436 TYR B O 1
ATOM 8013 N N . ILE B 1 437 ? -31.942 42.607 18.348 1 96.85 437 ILE B N 1
ATOM 8014 C CA . ILE B 1 437 ? -32.932 41.873 17.567 1 96.85 437 ILE B CA 1
ATOM 8015 C C . ILE B 1 437 ? -33.256 42.643 16.289 1 96.85 437 ILE B C 1
ATOM 8017 O O . ILE B 1 437 ? -33.404 43.867 16.315 1 96.85 437 ILE B O 1
ATOM 8021 N N . LEU B 1 438 ? -33.29 41.92 15.188 1 97.22 438 LEU B N 1
ATOM 8022 C CA . LEU B 1 438 ? -33.438 42.549 13.88 1 97.22 438 LEU B CA 1
ATOM 8023 C C . LEU B 1 438 ? -34.606 41.94 13.113 1 97.22 438 LEU B C 1
ATOM 8025 O O . LEU B 1 438 ? -34.723 40.715 13.022 1 97.22 438 LEU B O 1
ATOM 8029 N N . GLY B 1 439 ? -35.467 42.785 12.518 1 97.29 439 GLY B N 1
ATOM 8030 C CA . GLY B 1 439 ? -36.527 42.362 11.617 1 97.29 439 GLY B CA 1
ATOM 8031 C C . GLY B 1 439 ? -37.577 41.5 12.292 1 97.29 439 GLY B C 1
ATOM 8032 O O . GLY B 1 439 ? -37.946 41.75 13.442 1 97.29 439 GLY B O 1
ATOM 8033 N N . GLY B 1 440 ? -38.097 40.535 11.505 1 96.3 440 GLY B N 1
ATOM 8034 C CA . GLY B 1 440 ? -39.204 39.714 11.967 1 96.3 440 GLY B CA 1
ATOM 8035 C C . GLY B 1 440 ? -40.556 40.217 11.499 1 96.3 440 GLY B C 1
ATOM 8036 O O . GLY B 1 440 ? -40.633 41.098 10.639 1 96.3 440 GLY B O 1
ATOM 8037 N N . HIS B 1 441 ? -41.559 39.534 11.955 1 94.22 441 HIS B N 1
ATOM 8038 C CA . HIS B 1 441 ? -42.915 39.942 11.605 1 94.22 441 HIS B CA 1
ATOM 8039 C C . HIS B 1 441 ? -43.873 39.727 12.772 1 94.22 441 HIS B C 1
ATOM 8041 O O . HIS B 1 441 ? -43.587 38.941 13.679 1 94.22 441 HIS B O 1
ATOM 8047 N N . ASP B 1 442 ? -44.921 40.392 12.745 1 90.43 442 ASP B N 1
ATOM 8048 C CA . ASP B 1 442 ? -45.947 40.253 13.774 1 90.43 442 ASP B CA 1
ATOM 8049 C C . ASP B 1 442 ? -47.164 39.502 13.239 1 90.43 442 ASP B C 1
ATOM 8051 O O . ASP B 1 442 ? -48.21 39.46 13.89 1 90.43 442 ASP B O 1
ATOM 8055 N N . GLY B 1 443 ? -47.053 38.936 12.136 1 82.18 443 GLY B N 1
ATOM 8056 C CA . GLY B 1 443 ? -48.165 38.263 11.485 1 82.18 443 GLY B CA 1
ATOM 8057 C C . GLY B 1 443 ? -48.8 39.089 10.383 1 82.18 443 GLY B C 1
ATOM 8058 O O . GLY B 1 443 ? -49.356 38.539 9.43 1 82.18 443 GLY B O 1
ATOM 8059 N N . LEU B 1 444 ? -48.688 40.396 10.574 1 81.43 444 LEU B N 1
ATOM 8060 C CA . LEU B 1 444 ? -49.31 41.303 9.614 1 81.43 444 LEU B CA 1
ATOM 8061 C C . LEU B 1 444 ? -48.256 41.991 8.754 1 81.43 444 LEU B C 1
ATOM 8063 O O . LEU B 1 444 ? -48.447 42.16 7.548 1 81.43 444 LEU B O 1
ATOM 8067 N N . SER B 1 445 ? -47.217 42.369 9.399 1 88.45 445 SER B N 1
ATOM 8068 C CA . SER B 1 445 ? -46.189 43.132 8.699 1 88.45 445 SER B CA 1
ATOM 8069 C C . SER B 1 445 ? -44.799 42.567 8.972 1 88.45 445 SER B C 1
ATOM 8071 O O . SER B 1 445 ? -44.537 42.047 10.059 1 88.45 445 SER B O 1
ATOM 8073 N N . ILE B 1 446 ? -43.954 42.717 8.014 1 94.93 446 ILE B N 1
ATOM 8074 C CA . ILE B 1 446 ? -42.537 42.393 8.145 1 94.93 446 ILE B CA 1
ATOM 8075 C C . ILE B 1 446 ? -41.742 43.664 8.435 1 94.93 446 ILE B C 1
ATOM 8077 O O . ILE B 1 446 ? -41.999 44.714 7.84 1 94.93 446 ILE B O 1
ATOM 8081 N N . PHE B 1 447 ? -40.746 43.569 9.254 1 95.65 447 PHE B N 1
ATOM 8082 C CA . PHE B 1 447 ? -40.084 44.766 9.759 1 95.65 447 PHE B CA 1
ATOM 8083 C C . PHE B 1 447 ? -38.669 44.876 9.205 1 95.65 447 PHE B C 1
ATOM 8085 O O . PHE B 1 447 ? -38.046 43.865 8.873 1 95.65 447 PHE B O 1
ATOM 8092 N N . ASN B 1 448 ? -38.137 46.088 9.144 1 96.45 448 ASN B N 1
ATOM 8093 C CA . ASN B 1 448 ? -36.712 46.356 8.983 1 96.45 448 ASN B CA 1
ATOM 8094 C C . ASN B 1 448 ? -36.113 46.981 10.239 1 96.45 448 ASN B C 1
ATOM 8096 O O . ASN B 1 448 ? -34.943 47.366 10.249 1 96.45 448 ASN B O 1
ATOM 8100 N N . SER B 1 449 ? -36.928 47.059 11.282 1 96.19 449 SER B N 1
ATOM 8101 C CA . SER B 1 449 ? -36.51 47.745 12.501 1 96.19 449 SER B CA 1
ATOM 8102 C C . SER B 1 449 ? -35.527 46.897 13.303 1 96.19 449 SER B C 1
ATOM 8104 O O . SER B 1 449 ? -35.518 45.67 13.186 1 96.19 449 SER B O 1
ATOM 8106 N N . VAL B 1 450 ? -34.722 47.577 14.047 1 96.3 450 VAL B N 1
ATOM 8107 C CA . VAL B 1 450 ? -33.703 46.98 14.905 1 96.3 450 VAL B CA 1
ATOM 8108 C C . VAL B 1 450 ? -33.836 47.528 16.324 1 96.3 450 VAL B C 1
ATOM 8110 O O . VAL B 1 450 ? -34.046 48.728 16.516 1 96.3 450 VAL B O 1
ATOM 8113 N N . GLU B 1 451 ? -33.802 46.618 17.292 1 96.2 451 GLU B N 1
ATOM 8114 C CA . GLU B 1 451 ? -33.834 47.014 18.697 1 96.2 451 GLU B CA 1
ATOM 8115 C C . GLU B 1 451 ? -32.647 46.434 19.461 1 96.2 451 GLU B C 1
ATOM 8117 O O . GLU B 1 451 ? -32.154 45.355 19.126 1 96.2 451 GLU B O 1
ATOM 8122 N N . CYS B 1 452 ? -32.233 47.163 20.344 1 94.31 452 CYS B N 1
ATOM 8123 C CA . CYS B 1 452 ? -31.126 46.75 21.199 1 94.31 452 CYS B CA 1
ATOM 8124 C C . CYS B 1 452 ? -31.535 46.767 22.667 1 94.31 452 CYS B C 1
ATOM 8126 O O . CYS B 1 452 ? -32.226 47.684 23.113 1 94.31 452 CYS B O 1
ATOM 8128 N N . TYR B 1 453 ? -31.111 45.743 23.328 1 94.45 453 TYR B N 1
ATOM 8129 C CA . TYR B 1 453 ? -31.445 45.634 24.743 1 94.45 453 TYR B CA 1
ATOM 8130 C C . TYR B 1 453 ? -30.382 46.302 25.607 1 94.45 453 TYR B C 1
ATOM 8132 O O . TYR B 1 453 ? -29.207 45.932 25.553 1 94.45 453 TYR B O 1
ATOM 8140 N N . ASP B 1 454 ? -30.731 47.254 26.325 1 85.06 454 ASP B N 1
ATOM 8141 C CA . ASP B 1 454 ? -29.866 47.896 27.31 1 85.06 454 ASP B CA 1
ATOM 8142 C C . ASP B 1 454 ? -30.03 47.255 28.686 1 85.06 454 ASP B C 1
ATOM 8144 O O . ASP B 1 454 ? -31.011 47.517 29.386 1 85.06 454 ASP B O 1
ATOM 8148 N N . GLN B 1 455 ? -29.182 46.496 29.061 1 81.96 455 GLN B N 1
ATOM 8149 C CA . GLN B 1 455 ? -29.268 45.721 30.294 1 81.96 455 GLN B CA 1
ATOM 8150 C C . GLN B 1 455 ? -29.28 46.633 31.517 1 81.96 455 GLN B C 1
ATOM 8152 O O . GLN B 1 455 ? -29.86 46.29 32.549 1 81.96 455 GLN B O 1
ATOM 8157 N N . SER B 1 456 ? -28.643 47.778 31.438 1 80.05 456 SER B N 1
ATOM 8158 C CA . SER B 1 456 ? -28.552 48.686 32.577 1 80.05 456 SER B CA 1
ATOM 8159 C C . SER B 1 456 ? -29.92 49.255 32.94 1 80.05 456 SER B C 1
ATOM 8161 O O . SER B 1 456 ? -30.227 49.441 34.119 1 80.05 456 SER B O 1
ATOM 8163 N N . ILE B 1 457 ? -30.727 49.464 31.998 1 85.92 457 ILE B N 1
ATOM 8164 C CA . ILE B 1 457 ? -32.027 50.067 32.272 1 85.92 457 ILE B CA 1
ATOM 8165 C C . ILE B 1 457 ? -33.138 49.078 31.925 1 85.92 457 ILE B C 1
ATOM 8167 O O . ILE B 1 457 ? -34.323 49.41 32.015 1 85.92 457 ILE B O 1
ATOM 8171 N N . ASP B 1 458 ? -32.846 47.868 31.529 1 89.79 458 ASP B N 1
ATOM 8172 C CA . ASP B 1 458 ? -33.803 46.828 31.163 1 89.79 458 ASP B CA 1
ATOM 8173 C C . ASP B 1 458 ? -34.843 47.36 30.179 1 89.79 458 ASP B C 1
ATOM 8175 O O . ASP B 1 458 ? -36.046 47.265 30.427 1 89.79 458 ASP B O 1
ATOM 8179 N N . LYS B 1 459 ? -34.341 47.867 29.144 1 93.1 459 LYS B N 1
ATOM 8180 C CA . LYS B 1 459 ? -35.218 48.42 28.116 1 93.1 459 LYS B CA 1
ATOM 8181 C C . LYS B 1 459 ? -34.684 48.12 26.719 1 93.1 459 LYS B C 1
ATOM 8183 O O . LYS B 1 459 ? -33.472 48.014 26.521 1 93.1 459 LYS B O 1
ATOM 8188 N N . TRP B 1 460 ? -35.63 48.008 25.801 1 94.24 460 TRP B N 1
ATOM 8189 C CA . TRP B 1 460 ? -35.279 47.865 24.392 1 94.24 460 TRP B CA 1
ATOM 8190 C C . TRP B 1 460 ? -35.331 49.212 23.679 1 94.24 460 TRP B C 1
ATOM 8192 O O . TRP B 1 460 ? -36.319 49.942 23.79 1 94.24 460 TRP B O 1
ATOM 8202 N N . CYS B 1 461 ? -34.258 49.509 23.008 1 92.98 461 CYS B N 1
ATOM 8203 C CA . CYS B 1 461 ? -34.174 50.79 22.317 1 92.98 461 CYS B CA 1
ATOM 8204 C C . CYS B 1 461 ? -34.114 50.593 20.807 1 92.98 461 CYS B C 1
ATOM 8206 O O . CYS B 1 461 ? -33.429 49.69 20.322 1 92.98 461 CYS B O 1
ATOM 8208 N N . MET B 1 462 ? -34.779 51.481 20.125 1 93.59 462 MET B N 1
ATOM 8209 C CA . MET B 1 462 ? -34.759 51.413 18.667 1 93.59 462 MET B CA 1
ATOM 8210 C C . MET B 1 462 ? -33.421 51.895 18.118 1 93.59 462 MET B C 1
ATOM 8212 O O . MET B 1 462 ? -32.843 52.854 18.632 1 93.59 462 MET B O 1
ATOM 8216 N N . LYS B 1 463 ? -32.964 51.249 17.172 1 92.91 463 LYS B N 1
ATOM 8217 C CA . LYS B 1 463 ? -31.717 51.603 16.501 1 92.91 463 LYS B CA 1
ATOM 8218 C C . LYS B 1 463 ? -31.941 51.832 15.009 1 92.91 463 LYS B C 1
ATOM 8220 O O . LYS B 1 463 ? -33.076 51.778 14.531 1 92.91 463 LYS B O 1
ATOM 8225 N N . VAL B 1 464 ? -30.847 52.185 14.29 1 93.48 464 VAL B N 1
ATOM 8226 C CA . VAL B 1 464 ? -30.949 52.451 12.859 1 93.48 464 VAL B CA 1
ATOM 8227 C C . VAL B 1 464 ? -31.546 51.238 12.149 1 93.48 464 VAL B C 1
ATOM 8229 O O . VAL B 1 464 ? -31.062 50.116 12.311 1 93.48 464 VAL B O 1
ATOM 8232 N N . PRO B 1 465 ? -32.615 51.466 11.471 1 95.61 465 PRO B N 1
ATOM 8233 C CA . PRO B 1 465 ? -33.259 50.349 10.777 1 95.61 465 PRO B CA 1
ATOM 8234 C C . PRO B 1 465 ? -32.434 49.829 9.602 1 95.61 465 PRO B C 1
ATOM 8236 O O . PRO B 1 465 ? -31.632 50.571 9.03 1 95.61 465 PRO B O 1
ATOM 8239 N N . MET B 1 466 ? -32.654 48.621 9.251 1 96.58 466 MET B N 1
ATOM 8240 C CA . MET B 1 466 ? -32.018 48.021 8.082 1 96.58 466 MET B CA 1
ATOM 8241 C C . MET B 1 466 ? -32.519 48.67 6.796 1 96.58 466 MET B C 1
ATOM 8243 O O . MET B 1 466 ? -33.489 49.43 6.817 1 96.58 466 MET B O 1
ATOM 8247 N N . LEU B 1 467 ? -31.855 48.367 5.727 1 96.1 467 LEU B N 1
ATOM 8248 C CA . LEU B 1 467 ? -32.247 48.897 4.425 1 96.1 467 LEU B CA 1
ATOM 8249 C C . LEU B 1 467 ? -33.441 48.132 3.864 1 96.1 467 LEU B C 1
ATOM 8251 O O . LEU B 1 467 ? -34.227 48.681 3.089 1 96.1 467 LEU B O 1
ATOM 8255 N N . SER B 1 468 ? -33.594 46.876 4.255 1 95.42 468 SER B N 1
ATOM 8256 C CA . SER B 1 468 ? -34.657 46.015 3.749 1 95.42 468 SER B CA 1
ATOM 8257 C C . SER B 1 468 ? -35.452 45.389 4.889 1 95.42 468 SER B C 1
ATOM 8259 O O . SER B 1 468 ? -34.897 45.09 5.949 1 95.42 468 SER B O 1
ATOM 8261 N N . LYS B 1 469 ? -36.748 45.203 4.641 1 95.95 469 LYS B N 1
ATOM 8262 C CA . LYS B 1 469 ? -37.539 44.374 5.545 1 95.95 469 LYS B CA 1
ATOM 8263 C C . LYS B 1 469 ? -37.14 42.906 5.437 1 95.95 469 LYS B C 1
ATOM 8265 O O . LYS B 1 469 ? -36.899 42.401 4.338 1 95.95 469 LYS B O 1
ATOM 8270 N N . ARG B 1 470 ? -37.015 42.363 6.594 1 96.73 470 ARG B N 1
ATOM 8271 C CA . ARG B 1 470 ? -36.563 40.976 6.537 1 96.73 470 ARG B CA 1
ATOM 8272 C C . ARG B 1 470 ? -37.208 40.145 7.642 1 96.73 470 ARG B C 1
ATOM 8274 O O . ARG B 1 470 ? -37.309 40.595 8.785 1 96.73 470 ARG B O 1
ATOM 8281 N N . CYS B 1 471 ? -37.607 38.945 7.29 1 96.08 471 CYS B N 1
ATOM 8282 C CA . CYS B 1 471 ? -37.874 37.886 8.257 1 96.08 471 CYS B CA 1
ATOM 8283 C C . CYS B 1 471 ? -37.227 36.576 7.823 1 96.08 471 CYS B C 1
ATOM 8285 O O . CYS B 1 471 ? -36.817 36.433 6.67 1 96.08 471 CYS B O 1
ATOM 8287 N N . ARG B 1 472 ? -36.954 35.696 8.805 1 95.99 472 ARG B N 1
ATOM 8288 C CA . ARG B 1 472 ? -36.329 34.404 8.539 1 95.99 472 ARG B CA 1
ATOM 8289 C C . ARG B 1 472 ? -34.923 34.582 7.977 1 95.99 472 ARG B C 1
ATOM 8291 O O . ARG B 1 472 ? -34.543 33.909 7.016 1 95.99 472 ARG B O 1
ATOM 8298 N N . HIS B 1 473 ? -34.157 35.605 8.468 1 96.61 473 HIS B N 1
ATOM 8299 C CA . HIS B 1 473 ? -32.79 35.922 8.071 1 96.61 473 HIS B CA 1
ATOM 8300 C C . HIS B 1 473 ? -31.801 35.58 9.181 1 96.61 473 HIS B C 1
ATOM 8302 O O . HIS B 1 473 ? -32.204 35.186 10.277 1 96.61 473 HIS B O 1
ATOM 8308 N N . GLY B 1 474 ? -30.514 35.565 8.867 1 95.51 474 GLY B N 1
ATOM 8309 C CA . GLY B 1 474 ? -29.464 35.316 9.841 1 95.51 474 GLY B CA 1
ATOM 8310 C C . GLY B 1 474 ? -28.65 36.554 10.171 1 95.51 474 GLY B C 1
ATOM 8311 O O . GLY B 1 474 ? -28.678 37.537 9.428 1 95.51 474 GLY B O 1
ATOM 8312 N N . VAL B 1 475 ? -27.923 36.512 11.291 1 96 475 VAL B N 1
ATOM 8313 C CA . VAL B 1 475 ? -27.109 37.644 11.722 1 96 475 VAL B CA 1
ATOM 8314 C C . VAL B 1 475 ? -25.799 37.141 12.323 1 96 475 VAL B C 1
ATOM 8316 O O . VAL B 1 475 ? -25.749 36.047 12.89 1 96 475 VAL B O 1
ATOM 8319 N N . ALA B 1 476 ? -24.803 37.885 12.111 1 93.43 476 ALA B N 1
ATOM 8320 C CA . ALA B 1 476 ? -23.505 37.6 12.717 1 93.43 476 ALA B CA 1
ATOM 8321 C C . ALA B 1 476 ? -22.686 38.877 12.886 1 93.43 476 ALA B C 1
ATOM 8323 O O . ALA B 1 476 ? -22.852 39.833 12.124 1 93.43 476 ALA B O 1
ATOM 8324 N N . SER B 1 477 ? -21.922 38.888 13.859 1 90.63 477 SER B N 1
ATOM 8325 C CA . SER B 1 477 ? -21.001 39.997 14.083 1 90.63 477 SER B CA 1
ATOM 8326 C C . SER B 1 477 ? -19.551 39.553 13.921 1 90.63 477 SER B C 1
ATOM 8328 O O . SER B 1 477 ? -19.146 38.526 14.47 1 90.63 477 SER B O 1
ATOM 8330 N N . LEU B 1 478 ? -18.924 40.252 13.084 1 86.73 478 LEU B N 1
ATOM 8331 C CA . LEU B 1 478 ? -17.527 39.935 12.812 1 86.73 478 LEU B CA 1
ATOM 8332 C C . LEU B 1 478 ? -16.721 41.205 12.558 1 86.73 478 LEU B C 1
ATOM 8334 O O . LEU B 1 478 ? -17.162 42.088 11.819 1 86.73 478 LEU B O 1
ATOM 8338 N N . GLN B 1 479 ? -15.544 41.348 13.156 1 77.81 479 GLN B N 1
ATOM 8339 C CA . GLN B 1 479 ? -14.6 42.435 12.919 1 77.81 479 GLN B CA 1
ATOM 8340 C C . GLN B 1 479 ? -15.251 43.793 13.168 1 77.81 479 GLN B C 1
ATOM 8342 O O . GLN B 1 479 ? -15.135 44.703 12.344 1 77.81 479 GLN B O 1
ATOM 8347 N N . GLY B 1 480 ? -16.085 43.779 14.194 1 77.78 480 GLY B N 1
ATOM 8348 C CA . GLY B 1 480 ? -16.695 45.038 14.589 1 77.78 480 GLY B CA 1
ATOM 8349 C C . GLY B 1 480 ? -17.876 45.428 13.72 1 77.78 480 GLY B C 1
ATOM 8350 O O . GLY B 1 480 ? -18.362 46.558 13.795 1 77.78 480 GLY B O 1
ATOM 8351 N N . CYS B 1 481 ? -18.267 44.571 12.893 1 87.73 481 CYS B N 1
ATOM 8352 C CA . CYS B 1 481 ? -19.422 44.815 12.036 1 87.73 481 CYS B CA 1
ATOM 8353 C C . CYS B 1 481 ? -20.507 43.77 12.273 1 87.73 481 CYS B C 1
ATOM 8355 O O . CYS B 1 481 ? -20.211 42.642 12.67 1 87.73 481 CYS B O 1
ATOM 8357 N N . MET B 1 482 ? -21.693 44.169 12.069 1 93.3 482 MET B N 1
ATOM 8358 C CA . MET B 1 482 ? -22.836 43.264 12.152 1 93.3 482 MET B CA 1
ATOM 8359 C C . MET B 1 482 ? -23.404 42.977 10.767 1 93.3 482 MET B C 1
ATOM 8361 O O . MET B 1 482 ? -23.733 43.902 10.022 1 93.3 482 MET B O 1
ATOM 8365 N N . PHE B 1 483 ? -23.503 41.746 10.404 1 95.86 483 PHE B N 1
ATOM 8366 C CA . PHE B 1 483 ? -23.973 41.324 9.09 1 95.86 483 PHE B CA 1
ATOM 8367 C C . PHE B 1 483 ? -25.355 40.69 9.187 1 95.86 483 PHE B C 1
ATOM 8369 O O . PHE B 1 483 ? -25.636 39.943 10.127 1 95.86 483 PHE B O 1
ATOM 8376 N N . VAL B 1 484 ? -26.228 40.942 8.259 1 97.27 484 VAL B N 1
ATOM 8377 C CA . VAL B 1 484 ? -27.537 40.31 8.136 1 97.27 484 VAL B CA 1
ATOM 8378 C C . VAL B 1 484 ? -27.645 39.605 6.785 1 97.27 484 VAL B C 1
ATOM 8380 O O . VAL B 1 484 ? -27.307 40.182 5.749 1 97.27 484 VAL B O 1
ATOM 8383 N N . PHE B 1 485 ? -28.184 38.373 6.812 1 96.84 485 PHE B N 1
ATOM 8384 C CA . PHE B 1 485 ? -28.107 37.544 5.615 1 96.84 485 PHE B CA 1
ATOM 8385 C C . PHE B 1 485 ? -29.492 37.065 5.197 1 96.84 485 PHE B C 1
ATOM 8387 O O . PHE B 1 485 ? -30.193 36.42 5.979 1 96.84 485 PHE B O 1
ATOM 8394 N N . GLY B 1 486 ? -29.853 37.309 3.942 1 96.97 486 GLY B N 1
ATOM 8395 C CA . GLY B 1 486 ? -31.038 36.725 3.336 1 96.97 486 GLY B CA 1
ATOM 8396 C C . GLY B 1 486 ? -32.326 37.138 4.024 1 96.97 486 GLY B C 1
ATOM 8397 O O . GLY B 1 486 ? -32.449 38.272 4.493 1 96.97 486 GLY B O 1
ATOM 8398 N N . GLY B 1 487 ? -33.291 36.182 3.916 1 96.08 487 GLY B N 1
ATOM 8399 C CA . GLY B 1 487 ? -34.605 36.45 4.478 1 96.08 487 GLY B CA 1
ATOM 8400 C C . GLY B 1 487 ? -35.677 36.643 3.422 1 96.08 487 GLY B C 1
ATOM 8401 O O . GLY B 1 487 ? -35.489 36.269 2.263 1 96.08 487 GLY B O 1
ATOM 8402 N N . TYR B 1 488 ? -36.763 37.034 3.923 1 95.35 488 TYR B N 1
ATOM 8403 C CA . TYR B 1 488 ? -37.95 37.305 3.118 1 95.35 488 TYR B CA 1
ATOM 8404 C C . TYR B 1 488 ? -38.528 38.677 3.443 1 95.35 488 TYR B C 1
ATOM 8406 O O . TYR B 1 488 ? -38.68 39.031 4.615 1 95.35 488 TYR B O 1
ATOM 8414 N N . ASP B 1 489 ? -38.823 39.428 2.403 1 94.39 489 ASP B N 1
ATOM 8415 C CA . ASP B 1 489 ? -39.254 40.8 2.651 1 94.39 489 ASP B CA 1
ATOM 8416 C C . ASP B 1 489 ? -40.759 40.95 2.439 1 94.39 489 ASP B C 1
ATOM 8418 O O . ASP B 1 489 ? -41.286 42.064 2.461 1 94.39 489 ASP B O 1
ATOM 8422 N N . GLY B 1 490 ? -41.449 39.892 2.239 1 86.35 490 GLY B N 1
ATOM 8423 C CA . GLY B 1 490 ? -42.879 39.946 1.979 1 86.35 490 GLY B CA 1
ATOM 8424 C C . GLY B 1 490 ? -43.225 39.807 0.509 1 86.35 490 GLY B C 1
ATOM 8425 O O . GLY B 1 490 ? -44.337 39.406 0.162 1 86.35 490 GLY B O 1
ATOM 8426 N N . GLN B 1 491 ? -42.295 40.125 -0.295 1 85.8 491 GLN B N 1
ATOM 8427 C CA . GLN B 1 491 ? -42.52 40.051 -1.735 1 85.8 491 GLN B CA 1
ATOM 8428 C C . GLN B 1 491 ? -41.614 39.006 -2.38 1 85.8 491 GLN B C 1
ATOM 8430 O O . GLN B 1 491 ? -42.056 38.24 -3.239 1 85.8 491 GLN B O 1
ATOM 8435 N N . LYS B 1 492 ? -40.423 39.007 -1.958 1 90.87 492 LYS B N 1
ATOM 8436 C CA . LYS B 1 492 ? -39.473 38.074 -2.557 1 90.87 492 LYS B CA 1
ATOM 8437 C C . LYS B 1 492 ? -38.493 37.542 -1.515 1 90.87 492 LYS B C 1
ATOM 8439 O O . LYS B 1 492 ? -38.281 38.172 -0.476 1 90.87 492 LYS B O 1
ATOM 8444 N N . PHE B 1 493 ? -37.958 36.406 -1.791 1 94.31 493 PHE B N 1
ATOM 8445 C CA . PHE B 1 493 ? -36.859 35.837 -1.019 1 94.31 493 PHE B CA 1
ATOM 8446 C C . PHE B 1 493 ? -35.538 36.502 -1.387 1 94.31 493 PHE B C 1
ATOM 8448 O O . PHE B 1 493 ? -35.287 36.788 -2.56 1 94.31 493 PHE B O 1
ATOM 8455 N N . LEU B 1 494 ? -34.689 36.671 -0.412 1 95.6 494 LEU B N 1
ATOM 8456 C CA . LEU B 1 494 ? -33.542 37.546 -0.629 1 95.6 494 LEU B CA 1
ATOM 8457 C C . LEU B 1 494 ? -32.244 36.746 -0.653 1 95.6 494 LEU B C 1
ATOM 8459 O O . LEU B 1 494 ? -32.096 35.774 0.09 1 95.6 494 LEU B O 1
ATOM 8463 N N . ASN B 1 495 ? -31.317 37.147 -1.45 1 96.13 495 ASN B N 1
ATOM 8464 C CA . ASN B 1 495 ? -29.932 36.69 -1.398 1 96.13 495 ASN B CA 1
ATOM 8465 C C . ASN B 1 495 ? -28.989 37.81 -0.968 1 96.13 495 ASN B C 1
ATOM 8467 O O . ASN B 1 495 ? -27.771 37.622 -0.931 1 96.13 495 ASN B O 1
ATOM 8471 N N . THR B 1 496 ? -29.543 38.943 -0.586 1 96.42 496 THR B N 1
ATOM 8472 C CA . THR B 1 496 ? -28.747 40.116 -0.24 1 96.42 496 THR B CA 1
ATOM 8473 C C . THR B 1 496 ? -28.214 40.005 1.186 1 96.42 496 THR B C 1
ATOM 8475 O O . THR B 1 496 ? -28.783 39.29 2.013 1 96.42 496 THR B O 1
ATOM 8478 N N . VAL B 1 497 ? -27.111 40.692 1.441 1 96.98 497 VAL B N 1
ATOM 8479 C CA . VAL B 1 497 ? -26.478 40.788 2.752 1 96.98 497 VAL B CA 1
ATOM 8480 C C . VAL B 1 497 ? -26.207 42.253 3.089 1 96.98 497 VAL B C 1
ATOM 8482 O O . VAL B 1 497 ? -25.678 42.999 2.261 1 96.98 497 VAL B O 1
ATOM 8485 N N . GLU B 1 498 ? -26.588 42.663 4.262 1 97.05 498 GLU B N 1
ATOM 8486 C CA . GLU B 1 498 ? -26.339 44.014 4.756 1 97.05 498 GLU B CA 1
ATOM 8487 C C . GLU B 1 498 ? -25.36 44.003 5.926 1 97.05 498 GLU B C 1
ATOM 8489 O O . GLU B 1 498 ? -25.305 43.035 6.687 1 97.05 498 GLU B O 1
ATOM 8494 N N . VAL B 1 499 ? -24.626 45.03 5.95 1 95.53 499 VAL B N 1
ATOM 8495 C CA . VAL B 1 499 ? -23.647 45.153 7.025 1 95.53 499 VAL B CA 1
ATOM 8496 C C . VAL B 1 499 ? -23.797 46.51 7.708 1 95.53 499 VAL B C 1
ATOM 8498 O O . VAL B 1 499 ? -24.02 47.525 7.043 1 95.53 499 VAL B O 1
ATOM 8501 N N . PHE B 1 500 ? -23.805 46.498 8.985 1 94.19 500 PHE B N 1
ATOM 8502 C CA . PHE B 1 500 ? -23.832 47.715 9.788 1 94.19 500 PHE B CA 1
ATOM 8503 C C . PHE B 1 500 ? -22.447 48.029 10.34 1 94.19 500 PHE B C 1
ATOM 8505 O O . PHE B 1 500 ? -21.842 47.2 11.022 1 94.19 500 PHE B O 1
ATOM 8512 N N . ASP B 1 501 ? -21.985 49.176 10.011 1 85.37 501 ASP B N 1
ATOM 8513 C CA . ASP B 1 501 ? -20.715 49.659 10.543 1 85.37 501 ASP B CA 1
ATOM 8514 C C . ASP B 1 501 ? -20.938 50.674 11.661 1 85.37 501 ASP B C 1
ATOM 8516 O O . ASP B 1 501 ? -21.491 51.751 11.429 1 85.37 501 ASP B O 1
ATOM 8520 N N . ARG B 1 502 ? -20.535 50.333 12.791 1 77.55 502 ARG B N 1
ATOM 8521 C CA . ARG B 1 502 ? -20.758 51.194 13.947 1 77.55 502 ARG B CA 1
ATOM 8522 C C . ARG B 1 502 ? -20.059 52.538 13.773 1 77.55 502 ARG B C 1
ATOM 8524 O O . ARG B 1 502 ? -20.532 53.559 14.276 1 77.55 502 ARG B O 1
ATOM 8531 N N . VAL B 1 503 ? -18.958 52.493 13.14 1 74.19 503 VAL B N 1
ATOM 8532 C CA . VAL B 1 503 ? -18.182 53.715 12.957 1 74.19 503 VAL B CA 1
ATOM 8533 C C . VAL B 1 503 ? -18.967 54.703 12.097 1 74.19 503 VAL B C 1
ATOM 8535 O O . VAL B 1 503 ? -19.087 55.879 12.446 1 74.19 503 VAL B O 1
ATOM 8538 N N . THR B 1 504 ? -19.549 54.207 11.034 1 76.21 504 THR B N 1
ATOM 8539 C CA . THR B 1 504 ? -20.315 55.071 10.143 1 76.21 504 THR B CA 1
ATOM 8540 C C . THR B 1 504 ? -21.773 55.148 10.586 1 76.21 504 THR B C 1
ATOM 8542 O O . THR B 1 504 ? -22.515 56.03 10.148 1 76.21 504 THR B O 1
ATOM 8545 N N . ASN B 1 505 ? -22.146 54.33 11.484 1 83.2 505 ASN B N 1
ATOM 8546 C CA . ASN B 1 505 ? -23.53 54.215 11.931 1 83.2 505 ASN B CA 1
ATOM 8547 C C . ASN B 1 505 ? -24.492 54.089 10.753 1 83.2 505 ASN B C 1
ATOM 8549 O O . ASN B 1 505 ? -25.537 54.742 10.726 1 83.2 505 ASN B O 1
ATOM 8553 N N . GLN B 1 506 ? -24.074 53.281 9.777 1 89.94 506 GLN B N 1
ATOM 8554 C CA . GLN B 1 506 ? -24.877 53.117 8.57 1 89.94 506 GLN B CA 1
ATOM 8555 C C . GLN B 1 506 ? -24.894 51.661 8.115 1 89.94 506 GLN B C 1
ATOM 8557 O O . GLN B 1 506 ? -23.969 50.901 8.41 1 89.94 506 GLN B O 1
ATOM 8562 N N . TRP B 1 507 ? -26.039 51.309 7.447 1 94.48 507 TRP B N 1
ATOM 8563 C CA . TRP B 1 507 ? -26.155 50.014 6.783 1 94.48 507 TRP B CA 1
ATOM 8564 C C . TRP B 1 507 ? -25.711 50.107 5.327 1 94.48 507 TRP B C 1
ATOM 8566 O O . TRP B 1 507 ? -25.937 51.124 4.667 1 94.48 507 TRP B O 1
ATOM 8576 N N . SER B 1 508 ? -25.042 49.141 4.854 1 95.4 508 SER B N 1
ATOM 8577 C CA . SER B 1 508 ? -24.676 49.043 3.445 1 95.4 508 SER B CA 1
ATOM 8578 C C . SER B 1 508 ? -24.783 47.606 2.946 1 95.4 508 SER B C 1
ATOM 8580 O O . SER B 1 508 ? -24.856 46.669 3.744 1 95.4 508 SER B O 1
ATOM 8582 N N . PHE B 1 509 ? -24.86 47.461 1.631 1 95.49 509 PHE B N 1
ATOM 8583 C CA . PHE B 1 509 ? -24.908 46.123 1.053 1 95.49 509 PHE B CA 1
ATOM 8584 C C . PHE B 1 509 ? -23.504 45.613 0.751 1 95.49 509 PHE B C 1
ATOM 8586 O O . PHE B 1 509 ? -22.625 46.388 0.369 1 95.49 509 PHE B O 1
ATOM 8593 N N . VAL B 1 510 ? -23.263 44.371 0.978 1 94.78 510 VAL B N 1
ATOM 8594 C CA . VAL B 1 510 ? -22.038 43.706 0.547 1 94.78 510 VAL B CA 1
ATOM 8595 C C . VAL B 1 510 ? -22.365 42.662 -0.518 1 94.78 510 VAL B C 1
ATOM 8597 O O . VAL B 1 510 ? -23.483 42.624 -1.037 1 94.78 510 VAL B O 1
ATOM 8600 N N . ALA B 1 511 ? -21.378 41.83 -0.993 1 95.86 511 ALA B N 1
ATOM 8601 C CA . ALA B 1 511 ? -21.596 40.828 -2.033 1 95.86 511 ALA B CA 1
ATOM 8602 C C . ALA B 1 511 ? -22.761 39.91 -1.676 1 95.86 511 ALA B C 1
ATOM 8604 O O . ALA B 1 511 ? -22.832 39.393 -0.558 1 95.86 511 ALA B O 1
ATOM 8605 N N . PRO B 1 512 ? -23.678 39.763 -2.563 1 95.8 512 PRO B N 1
ATOM 8606 C CA . PRO B 1 512 ? -24.822 38.889 -2.29 1 95.8 512 PRO B CA 1
ATOM 8607 C C . PRO B 1 512 ? -24.454 37.407 -2.328 1 95.8 512 PRO B C 1
ATOM 8609 O O . PRO B 1 512 ? -23.455 37.031 -2.947 1 95.8 512 PRO B O 1
ATOM 8612 N N . MET B 1 513 ? -25.222 36.659 -1.625 1 95.2 513 MET B N 1
ATOM 8613 C CA . MET B 1 513 ? -25.061 35.209 -1.696 1 95.2 513 MET B CA 1
ATOM 8614 C C . MET B 1 513 ? -25.383 34.693 -3.094 1 95.2 513 MET B C 1
ATOM 8616 O O . MET B 1 513 ? -26.048 35.377 -3.875 1 95.2 513 MET B O 1
ATOM 8620 N N . SER B 1 514 ? -24.97 33.527 -3.416 1 93.18 514 SER B N 1
ATOM 8621 C CA . SER B 1 514 ? -25.226 32.946 -4.729 1 93.18 514 SER B CA 1
ATOM 8622 C C . SER B 1 514 ? -26.673 32.481 -4.856 1 93.18 514 SER B C 1
ATOM 8624 O O . SER B 1 514 ? -27.202 32.377 -5.965 1 93.18 514 SER B O 1
ATOM 8626 N N . MET B 1 515 ? -27.316 32.205 -3.744 1 93 515 MET B N 1
ATOM 8627 C CA . MET B 1 515 ? -28.699 31.737 -3.727 1 93 515 MET B CA 1
ATOM 8628 C C . MET B 1 515 ? -29.534 32.54 -2.735 1 93 515 MET B C 1
ATOM 8630 O O . MET B 1 515 ? -29.01 33.035 -1.735 1 93 515 MET B O 1
ATOM 8634 N N . ARG B 1 516 ? -30.811 32.62 -3.082 1 94.29 516 ARG B N 1
ATOM 8635 C CA . ARG B 1 516 ? -31.747 33.16 -2.102 1 94.29 516 ARG B CA 1
ATOM 8636 C C . ARG B 1 516 ? -31.903 32.215 -0.915 1 94.29 516 ARG B C 1
ATOM 8638 O O . ARG B 1 516 ? -31.963 30.996 -1.089 1 94.29 516 ARG B O 1
ATOM 8645 N N . ARG B 1 517 ? -31.878 32.825 0.261 1 94.97 517 ARG B N 1
ATOM 8646 C CA . ARG B 1 517 ? -31.959 31.967 1.439 1 94.97 517 ARG B CA 1
ATOM 8647 C C . ARG B 1 517 ? -32.884 32.568 2.492 1 94.97 517 ARG B C 1
ATOM 8649 O O . ARG B 1 517 ? -32.563 33.595 3.094 1 94.97 517 ARG B O 1
ATOM 8656 N N . SER B 1 518 ? -33.977 31.912 2.685 1 94.18 518 SER B N 1
ATOM 8657 C CA . SER B 1 518 ? -34.819 32.145 3.854 1 94.18 518 SER B CA 1
ATOM 8658 C C . SER B 1 518 ? -34.654 31.034 4.885 1 94.18 518 SER B C 1
ATOM 8660 O O . SER B 1 518 ? -34.373 29.887 4.53 1 94.18 518 SER B O 1
ATOM 8662 N N . ARG B 1 519 ? -34.771 31.403 6.227 1 93.82 519 ARG B N 1
ATOM 8663 C CA . ARG B 1 519 ? -34.519 30.462 7.314 1 93.82 519 ARG B CA 1
ATOM 8664 C C . ARG B 1 519 ? -33.074 29.974 7.293 1 93.82 519 ARG B C 1
ATOM 8666 O O . ARG B 1 519 ? -32.817 28.775 7.411 1 93.82 519 ARG B O 1
ATOM 8673 N N . VAL B 1 520 ? -32.141 30.916 7.066 1 94.1 520 VAL B N 1
ATOM 8674 C CA . VAL B 1 520 ? -30.726 30.608 6.891 1 94.1 520 VAL B CA 1
ATOM 8675 C C . VAL B 1 520 ? -30.032 30.571 8.251 1 94.1 520 VAL B C 1
ATOM 8677 O O . VAL B 1 520 ? -30.323 31.39 9.126 1 94.1 520 VAL B O 1
ATOM 8680 N N . GLY B 1 521 ? -29.207 29.572 8.481 1 94.07 521 GLY B N 1
ATOM 8681 C CA . GLY B 1 521 ? -28.333 29.534 9.642 1 94.07 521 GLY B CA 1
ATOM 8682 C C . GLY B 1 521 ? -26.981 30.176 9.393 1 94.07 521 GLY B C 1
ATOM 8683 O O . GLY B 1 521 ? -26.41 30.032 8.31 1 94.07 521 GLY B O 1
ATOM 8684 N N . ILE B 1 522 ? -26.443 30.959 10.377 1 94.54 522 ILE B N 1
ATOM 8685 C CA . ILE B 1 522 ? -25.187 31.68 10.205 1 94.54 522 ILE B CA 1
ATOM 8686 C C . ILE B 1 522 ? -24.204 31.272 11.301 1 94.54 522 ILE B C 1
ATOM 8688 O O . ILE B 1 522 ? -24.581 31.156 12.47 1 94.54 522 ILE B O 1
ATOM 8692 N N . ALA B 1 523 ? -23.033 31.006 10.904 1 92.72 523 ALA B N 1
ATOM 8693 C CA . ALA B 1 523 ? -21.966 30.64 11.833 1 92.72 523 ALA B CA 1
ATOM 8694 C C . ALA B 1 523 ? -20.668 31.366 11.492 1 92.72 523 ALA B C 1
ATOM 8696 O O . ALA B 1 523 ? -20.441 31.735 10.337 1 92.72 523 ALA B O 1
ATOM 8697 N N . ILE B 1 524 ? -19.909 31.645 12.489 1 89 524 ILE B N 1
ATOM 8698 C CA . ILE B 1 524 ? -18.594 32.245 12.292 1 89 524 ILE B CA 1
ATOM 8699 C C . ILE B 1 524 ? -17.507 31.234 12.65 1 89 524 ILE B C 1
ATOM 8701 O O . ILE B 1 524 ? -17.564 30.599 13.706 1 89 524 ILE B O 1
ATOM 8705 N N . SER B 1 525 ? -16.635 31.021 11.732 1 86.48 525 SER B N 1
ATOM 8706 C CA . SER B 1 525 ? -15.478 30.167 11.978 1 86.48 525 SER B CA 1
ATOM 8707 C C . SER B 1 525 ? -14.269 30.627 11.17 1 86.48 525 SER B C 1
ATOM 8709 O O . SER B 1 525 ? -14.378 30.875 9.967 1 86.48 525 SER B O 1
ATOM 8711 N N . GLY B 1 526 ? -13.159 30.816 11.846 1 78.45 526 GLY B N 1
ATOM 8712 C CA . GLY B 1 526 ? -11.929 31.175 11.158 1 78.45 526 GLY B CA 1
ATOM 8713 C C . GLY B 1 526 ? -11.989 32.542 10.503 1 78.45 526 GLY B C 1
ATOM 8714 O O . GLY B 1 526 ? -11.505 32.722 9.384 1 78.45 526 GLY B O 1
ATOM 8715 N N . GLY B 1 527 ? -12.713 33.394 11.09 1 80.41 527 GLY B N 1
ATOM 8716 C CA . GLY B 1 527 ? -12.812 34.744 10.558 1 80.41 527 GLY B CA 1
ATOM 8717 C C . GLY B 1 527 ? -13.73 34.844 9.354 1 80.41 527 GLY B C 1
ATOM 8718 O O . GLY B 1 527 ? -13.761 35.873 8.675 1 80.41 527 GLY B O 1
ATOM 8719 N N . LYS B 1 528 ? -14.403 33.809 9.082 1 89.02 528 LYS B N 1
ATOM 8720 C CA . LYS B 1 528 ? -15.344 33.787 7.967 1 89.02 528 LYS B CA 1
ATOM 8721 C C . LYS B 1 528 ? -16.762 33.496 8.449 1 89.02 528 LYS B C 1
ATOM 8723 O O . LYS B 1 528 ? -16.96 33.067 9.588 1 89.02 528 LYS B O 1
ATOM 8728 N N . ILE B 1 529 ? -17.678 33.845 7.58 1 93.27 529 ILE B N 1
ATOM 8729 C CA . ILE B 1 529 ? -19.077 33.655 7.947 1 93.27 529 ILE B CA 1
ATOM 8730 C C . ILE B 1 529 ? -19.699 32.574 7.066 1 93.27 529 ILE B C 1
ATOM 8732 O O . ILE B 1 529 ? -19.602 32.632 5.838 1 93.27 529 ILE B O 1
ATOM 8736 N N . PHE B 1 530 ? -20.3 31.599 7.669 1 93.96 530 PHE B N 1
ATOM 8737 C CA . PHE B 1 530 ? -20.922 30.475 6.978 1 93.96 530 PHE B CA 1
ATOM 8738 C C . PHE B 1 530 ? -22.437 30.637 6.937 1 93.96 530 PHE B C 1
ATOM 8740 O O . PHE B 1 530 ? -23.076 30.818 7.976 1 93.96 530 PHE B O 1
ATOM 8747 N N . ALA B 1 531 ? -23.023 30.648 5.794 1 95.95 531 ALA B N 1
ATOM 8748 C CA . ALA B 1 531 ? -24.472 30.591 5.616 1 95.95 531 ALA B CA 1
ATOM 8749 C C . ALA B 1 531 ? -24.934 29.166 5.324 1 95.95 531 ALA B C 1
ATOM 8751 O O . ALA B 1 531 ? -24.57 28.588 4.297 1 95.95 531 ALA B O 1
ATOM 8752 N N . LEU B 1 532 ? -25.736 28.642 6.18 1 95.03 532 LEU B N 1
ATOM 8753 C CA . LEU B 1 532 ? -26.106 27.233 6.099 1 95.03 532 LEU B CA 1
ATOM 8754 C C . LEU B 1 532 ? -27.574 27.078 5.716 1 95.03 532 LEU B C 1
ATOM 8756 O O . LEU B 1 532 ? -28.455 27.628 6.381 1 95.03 532 LEU B O 1
ATOM 8760 N N . GLY B 1 533 ? -27.841 26.256 4.668 1 93.02 533 GLY B N 1
ATOM 8761 C CA . GLY B 1 533 ? -29.19 25.857 4.298 1 93.02 533 GLY B CA 1
ATOM 8762 C C . GLY B 1 533 ? -30.055 27.021 3.852 1 93.02 533 GLY B C 1
ATOM 8763 O O . GLY B 1 533 ? -29.585 27.917 3.148 1 93.02 533 GLY B O 1
ATOM 8764 N N . GLY B 1 534 ? -31.332 26.851 4.198 1 92.25 534 GLY B N 1
ATOM 8765 C CA . GLY B 1 534 ? -32.306 27.861 3.815 1 92.25 534 GLY B CA 1
ATOM 8766 C C . GLY B 1 534 ? -33.294 27.372 2.773 1 92.25 534 GLY B C 1
ATOM 8767 O O . GLY B 1 534 ? -33.376 26.172 2.502 1 92.25 534 GLY B O 1
ATOM 8768 N N . TYR B 1 535 ? -34.137 28.308 2.465 1 91.93 535 TYR B N 1
ATOM 8769 C CA . TYR B 1 535 ? -35.16 28.106 1.445 1 91.93 535 TYR B CA 1
ATOM 8770 C C . TYR B 1 535 ? -35.067 29.172 0.36 1 91.93 535 TYR B C 1
ATOM 8772 O O . TYR B 1 535 ? -35.03 30.368 0.657 1 91.93 535 TYR B O 1
ATOM 8780 N N . ASP B 1 536 ? -35.045 28.731 -0.907 1 90.74 536 ASP B N 1
ATOM 8781 C CA . ASP B 1 536 ? -34.813 29.686 -1.986 1 90.74 536 ASP B CA 1
ATOM 8782 C C . ASP B 1 536 ? -36.127 30.104 -2.641 1 90.74 536 ASP B C 1
ATOM 8784 O O . ASP B 1 536 ? -36.127 30.841 -3.63 1 90.74 536 ASP B O 1
ATOM 8788 N N . GLY B 1 537 ? -37.179 29.644 -2.125 1 84.66 537 GLY B N 1
ATOM 8789 C CA . GLY B 1 537 ? -38.474 29.923 -2.726 1 84.66 537 GLY B CA 1
ATOM 8790 C C . GLY B 1 537 ? -39.049 28.74 -3.481 1 84.66 537 GLY B C 1
ATOM 8791 O O . GLY B 1 537 ? -40.253 28.687 -3.737 1 84.66 537 GLY B O 1
ATOM 8792 N N . CYS B 1 538 ? -38.166 27.812 -3.8 1 84.64 538 CYS B N 1
ATOM 8793 C CA . CYS B 1 538 ? -38.593 26.631 -4.542 1 84.64 538 CYS B CA 1
ATOM 8794 C C . CYS B 1 538 ? -38.265 25.357 -3.774 1 84.64 538 CYS B C 1
ATOM 8796 O O . CYS B 1 538 ? -39.108 24.466 -3.652 1 84.64 538 CYS B O 1
ATOM 8798 N N . THR B 1 539 ? -37.077 25.351 -3.289 1 84.39 539 THR B N 1
ATOM 8799 C CA . THR B 1 539 ? -36.648 24.135 -2.606 1 84.39 539 THR B CA 1
ATOM 8800 C C . THR B 1 539 ? -35.857 24.472 -1.346 1 84.39 539 THR B C 1
ATOM 8802 O O . THR B 1 539 ? -35.246 25.539 -1.257 1 84.39 539 THR B O 1
ATOM 8805 N N . ASN B 1 540 ? -35.938 23.532 -0.422 1 88.4 540 ASN B N 1
ATOM 8806 C CA . ASN B 1 540 ? -35.057 23.611 0.738 1 88.4 540 ASN B CA 1
ATOM 8807 C C . ASN B 1 540 ? -33.611 23.296 0.365 1 88.4 540 ASN B C 1
ATOM 8809 O O . ASN B 1 540 ? -33.355 22.413 -0.456 1 88.4 540 ASN B O 1
ATOM 8813 N N . LEU B 1 541 ? -32.681 24.033 0.951 1 89.93 541 LEU B N 1
ATOM 8814 C CA . LEU B 1 541 ? -31.283 23.94 0.545 1 89.93 541 LEU B CA 1
ATOM 8815 C C . LEU B 1 541 ? -30.46 23.197 1.593 1 89.93 541 LEU B C 1
ATOM 8817 O O . LEU B 1 541 ? -30.645 23.404 2.794 1 89.93 541 LEU B O 1
ATOM 8821 N N . ASN B 1 542 ? -29.594 22.345 1.185 1 90.82 542 ASN B N 1
ATOM 8822 C CA . ASN B 1 542 ? -28.59 21.735 2.051 1 90.82 542 ASN B CA 1
ATOM 8823 C C . ASN B 1 542 ? -27.204 22.321 1.8 1 90.82 542 ASN B C 1
ATOM 8825 O O . ASN B 1 542 ? -26.219 21.869 2.387 1 90.82 542 ASN B O 1
ATOM 8829 N N . SER B 1 543 ? -27.124 23.365 0.975 1 92.06 543 SER B N 1
ATOM 8830 C CA . SER B 1 543 ? -25.851 23.961 0.581 1 92.06 543 SER B CA 1
ATOM 8831 C C . SER B 1 543 ? -25.333 24.916 1.65 1 92.06 543 SER B C 1
ATOM 8833 O O . SER B 1 543 ? -26.105 25.413 2.474 1 92.06 543 SER B O 1
ATOM 8835 N N . VAL B 1 544 ? -24.026 25.11 1.711 1 93.33 544 VAL B N 1
ATOM 8836 C CA . VAL B 1 544 ? -23.343 26.04 2.604 1 93.33 544 VAL B CA 1
ATOM 8837 C C . VAL B 1 544 ? -22.445 26.971 1.793 1 93.33 544 VAL B C 1
ATOM 8839 O O . VAL B 1 544 ? -21.736 26.526 0.887 1 93.33 544 VAL B O 1
ATOM 8842 N N . GLU B 1 545 ? -22.516 28.236 2.073 1 94.79 545 GLU B N 1
ATOM 8843 C CA . GLU B 1 545 ? -21.624 29.215 1.459 1 94.79 545 GLU B CA 1
ATOM 8844 C C . GLU B 1 545 ? -20.835 29.982 2.516 1 94.79 545 GLU B C 1
ATOM 8846 O O . GLU B 1 545 ? -21.319 30.19 3.631 1 94.79 545 GLU B O 1
ATOM 8851 N N . VAL B 1 546 ? -19.688 30.33 2.147 1 93.63 546 VAL B N 1
ATOM 8852 C CA . VAL B 1 546 ? -18.774 30.982 3.079 1 93.63 546 VAL B CA 1
ATOM 8853 C C . VAL B 1 546 ? -18.432 32.382 2.575 1 93.63 546 VAL B C 1
ATOM 8855 O O . VAL B 1 546 ? -18.021 32.551 1.424 1 93.63 546 VAL B O 1
ATOM 8858 N N . TYR B 1 547 ? -18.593 33.342 3.404 1 94.6 547 TYR B N 1
ATOM 8859 C CA . TYR B 1 547 ? -18.27 34.731 3.097 1 94.6 547 TYR B CA 1
ATOM 8860 C C . TYR B 1 547 ? -16.919 35.121 3.684 1 94.6 547 TYR B C 1
ATOM 8862 O O . TYR B 1 547 ? -16.665 34.9 4.871 1 94.6 547 TYR B O 1
ATOM 8870 N N . ASP B 1 548 ? -16.119 35.678 2.86 1 89.91 548 ASP B N 1
ATOM 8871 C CA . ASP B 1 548 ? -14.846 36.247 3.292 1 89.91 548 ASP B CA 1
ATOM 8872 C C . ASP B 1 548 ? -14.911 37.772 3.333 1 89.91 548 ASP B C 1
ATOM 8874 O O . ASP B 1 548 ? -14.931 38.426 2.288 1 89.91 548 ASP B O 1
ATOM 8878 N N . PRO B 1 549 ? -14.975 38.337 4.534 1 86.18 549 PRO B N 1
ATOM 8879 C CA . PRO B 1 549 ? -15.084 39.794 4.643 1 86.18 549 PRO B CA 1
ATOM 8880 C C . PRO B 1 549 ? -13.883 40.522 4.045 1 86.18 549 PRO B C 1
ATOM 8882 O O . PRO B 1 549 ? -13.996 41.685 3.649 1 86.18 549 PRO B O 1
ATOM 8885 N N . GLU B 1 550 ? -12.796 39.887 3.969 1 81.6 550 GLU B N 1
ATOM 8886 C CA . GLU B 1 550 ? -11.595 40.519 3.431 1 81.6 550 GLU B CA 1
ATOM 8887 C C . GLU B 1 550 ? -11.707 40.725 1.924 1 81.6 550 GLU B C 1
ATOM 8889 O O . GLU B 1 550 ? -11.333 41.78 1.407 1 81.6 550 GLU B O 1
ATOM 8894 N N . THR B 1 551 ? -12.244 39.747 1.246 1 87.5 551 THR B N 1
ATOM 8895 C CA . THR B 1 551 ? -12.349 39.826 -0.207 1 87.5 551 THR B CA 1
ATOM 8896 C C . THR B 1 551 ? -13.767 40.203 -0.626 1 87.5 551 THR B C 1
ATOM 8898 O O . THR B 1 551 ? -14.029 40.437 -1.808 1 87.5 551 THR B O 1
ATOM 8901 N N . ASN B 1 552 ? -14.629 40.352 0.308 1 91.75 552 ASN B N 1
ATOM 8902 C CA . ASN B 1 552 ? -16.037 40.606 0.02 1 91.75 552 ASN B CA 1
ATOM 8903 C C . ASN B 1 552 ? -16.565 39.669 -1.063 1 91.75 552 ASN B C 1
ATOM 8905 O O . ASN B 1 552 ? -17.135 40.122 -2.057 1 91.75 552 ASN B O 1
ATOM 8909 N N . SER B 1 553 ? -16.35 38.379 -0.762 1 94.02 553 SER B N 1
ATOM 8910 C CA . SER B 1 553 ? -16.744 37.373 -1.743 1 94.02 553 SER B CA 1
ATOM 8911 C C . SER B 1 553 ? -17.294 36.123 -1.064 1 94.02 553 SER B C 1
ATOM 8913 O O . SER B 1 553 ? -17.095 35.924 0.136 1 94.02 553 SER B O 1
ATOM 8915 N N . TRP B 1 554 ? -18.09 35.376 -1.905 1 93.99 554 TRP B N 1
ATOM 8916 C CA . TRP B 1 554 ? -18.67 34.126 -1.425 1 93.99 554 TRP B CA 1
ATOM 8917 C C . TRP B 1 554 ? -18.05 32.929 -2.138 1 93.99 554 TRP B C 1
ATOM 8919 O O . TRP B 1 554 ? -17.747 32.998 -3.331 1 93.99 554 TRP B O 1
ATOM 8929 N N . ARG B 1 555 ? -17.901 31.887 -1.468 1 93.03 555 ARG B N 1
ATOM 8930 C CA . ARG B 1 555 ? -17.486 30.617 -2.054 1 93.03 555 ARG B CA 1
ATOM 8931 C C . ARG B 1 555 ? -18.353 29.47 -1.546 1 93.03 555 ARG B C 1
ATOM 8933 O O . ARG B 1 555 ? -18.872 29.525 -0.429 1 93.03 555 ARG B O 1
ATOM 8940 N N . LYS B 1 556 ? -18.462 28.457 -2.327 1 90.29 556 LYS B N 1
ATOM 8941 C CA . LYS B 1 556 ? -19.227 27.28 -1.925 1 90.29 556 LYS B CA 1
ATOM 8942 C C . LYS B 1 556 ? -18.41 26.383 -0.999 1 90.29 556 LYS B C 1
ATOM 8944 O O . LYS B 1 556 ? -17.199 26.241 -1.175 1 90.29 556 LYS B O 1
ATOM 8949 N N . SER B 1 557 ? -18.992 25.937 0.007 1 89.44 557 SER B N 1
ATOM 8950 C CA . SER B 1 557 ? -18.39 24.969 0.918 1 89.44 557 SER B CA 1
ATOM 8951 C C . SER B 1 557 ? -19.09 23.617 0.828 1 89.44 557 SER B C 1
ATOM 8953 O O . SER B 1 557 ? -20.055 23.459 0.078 1 89.44 557 SER B O 1
ATOM 8955 N N . ASP B 1 558 ? -18.63 22.589 1.591 1 88.47 558 ASP B N 1
ATOM 8956 C CA . ASP B 1 558 ? -19.239 21.263 1.624 1 88.47 558 ASP B CA 1
ATOM 8957 C C . ASP B 1 558 ? -20.691 21.337 2.092 1 88.47 558 ASP B C 1
ATOM 8959 O O . ASP B 1 558 ? -21.014 22.088 3.014 1 88.47 558 ASP B O 1
ATOM 8963 N N . ARG B 1 559 ? -21.541 20.628 1.439 1 89.06 559 ARG B N 1
ATOM 8964 C CA . ARG B 1 559 ? -22.968 20.62 1.744 1 89.06 559 ARG B CA 1
ATOM 8965 C C . ARG B 1 559 ? -23.261 19.762 2.97 1 89.06 559 ARG B C 1
ATOM 8967 O O . ARG B 1 559 ? -22.519 18.823 3.269 1 89.06 559 ARG B O 1
ATOM 8974 N N . MET B 1 560 ? -24.274 20.151 3.642 1 88.4 560 MET B N 1
ATOM 8975 C CA . MET B 1 560 ? -24.735 19.342 4.767 1 88.4 560 MET B CA 1
ATOM 8976 C C . MET B 1 560 ? -25.302 18.011 4.285 1 88.4 560 MET B C 1
ATOM 8978 O O . MET B 1 560 ? -25.871 17.933 3.194 1 88.4 560 MET B O 1
ATOM 8982 N N . TRP B 1 561 ? -25.205 17.05 5.111 1 82.89 561 TRP B N 1
ATOM 8983 C CA . TRP B 1 561 ? -25.614 15.703 4.726 1 82.89 561 TRP B CA 1
ATOM 8984 C C . TRP B 1 561 ? -27.038 15.414 5.19 1 82.89 561 TRP B C 1
ATOM 8986 O O . TRP B 1 561 ? -27.794 14.724 4.501 1 82.89 561 TRP B O 1
ATOM 8996 N N . ALA B 1 562 ? -27.277 15.893 6.285 1 82.21 562 ALA B N 1
ATOM 8997 C CA . ALA B 1 562 ? -28.467 15.375 6.954 1 82.21 562 ALA B CA 1
ATOM 8998 C C . ALA B 1 562 ? -29.574 16.425 6.995 1 82.21 562 ALA B C 1
ATOM 9000 O O . ALA B 1 562 ? -30.636 16.194 7.577 1 82.21 562 ALA B O 1
ATOM 9001 N N . HIS B 1 563 ? -29.311 17.601 6.384 1 84.56 563 HIS B N 1
ATOM 9002 C CA . HIS B 1 563 ? -30.289 18.677 6.494 1 84.56 563 HIS B CA 1
ATOM 9003 C C . HIS B 1 563 ? -30.652 19.235 5.122 1 84.56 563 HIS B C 1
ATOM 9005 O O . HIS B 1 563 ? -29.812 19.269 4.219 1 84.56 563 HIS B O 1
ATOM 9011 N N . GLU B 1 564 ? -31.985 19.616 4.951 1 81.05 564 GLU B N 1
ATOM 9012 C CA . GLU B 1 564 ? -32.411 20.235 3.7 1 81.05 564 GLU B CA 1
ATOM 9013 C C . GLU B 1 564 ? -33.043 21.602 3.948 1 81.05 564 GLU B C 1
ATOM 9015 O O . GLU B 1 564 ? -33.952 22.012 3.224 1 81.05 564 GLU B O 1
ATOM 9020 N N . GLY B 1 565 ? -32.671 22.217 5.089 1 81.51 565 GLY B N 1
ATOM 9021 C CA . GLY B 1 565 ? -33.094 23.595 5.28 1 81.51 565 GLY B CA 1
ATOM 9022 C C . GLY B 1 565 ? -33.6 23.875 6.682 1 81.51 565 GLY B C 1
ATOM 9023 O O . GLY B 1 565 ? -33.923 22.949 7.428 1 81.51 565 GLY B O 1
ATOM 9024 N N . GLY B 1 566 ? -33.62 25.206 7.067 1 86.94 566 GLY B N 1
ATOM 9025 C CA . GLY B 1 566 ? -34.182 25.704 8.313 1 86.94 566 GLY B CA 1
ATOM 9026 C C . GLY B 1 566 ? -33.45 25.199 9.542 1 86.94 566 GLY B C 1
ATOM 9027 O O . GLY B 1 566 ? -34.078 24.84 10.54 1 86.94 566 GLY B O 1
ATOM 9028 N N . VAL B 1 567 ? -32.166 25.183 9.529 1 90.91 567 VAL B N 1
ATOM 9029 C CA . VAL B 1 567 ? -31.399 24.596 10.622 1 90.91 567 VAL B CA 1
ATOM 9030 C C . VAL B 1 567 ? -31.019 25.679 11.629 1 90.91 567 VAL B C 1
ATOM 9032 O O . VAL B 1 567 ? -30.841 26.843 11.26 1 90.91 567 VAL B O 1
ATOM 9035 N N . GLY B 1 568 ? -31.003 25.303 12.9 1 93.42 568 GLY B N 1
ATOM 9036 C CA . GLY B 1 568 ? -30.321 26.113 13.896 1 93.42 568 GLY B CA 1
ATOM 9037 C C . GLY B 1 568 ? -28.819 25.902 13.91 1 93.42 568 GLY B C 1
ATOM 9038 O O . GLY B 1 568 ? -28.337 24.813 13.593 1 93.42 568 GLY B O 1
ATOM 9039 N N . VAL B 1 569 ? -28.109 26.975 14.231 1 94.39 569 VAL B N 1
ATOM 9040 C CA . VAL B 1 569 ? -26.659 26.861 14.107 1 94.39 569 VAL B CA 1
ATOM 9041 C C . VAL B 1 569 ? -25.99 27.355 15.387 1 94.39 569 VAL B C 1
ATOM 9043 O O . VAL B 1 569 ? -26.43 28.34 15.985 1 94.39 569 VAL B O 1
ATOM 9046 N N . GLY B 1 570 ? -24.962 26.683 15.837 1 92.67 570 GLY B N 1
ATOM 9047 C CA . GLY B 1 570 ? -24.086 27.072 16.931 1 92.67 570 GLY B CA 1
ATOM 9048 C C . GLY B 1 570 ? -22.624 26.775 16.658 1 92.67 570 GLY B C 1
ATOM 9049 O O . GLY B 1 570 ? -22.301 25.844 15.917 1 92.67 570 GLY B O 1
ATOM 9050 N N . THR B 1 571 ? -21.789 27.588 17.158 1 90.44 571 THR B N 1
ATOM 9051 C CA . THR B 1 571 ? -20.359 27.396 16.948 1 90.44 571 THR B CA 1
ATOM 9052 C C . THR B 1 571 ? -19.631 27.254 18.282 1 90.44 571 THR B C 1
ATOM 9054 O O . THR B 1 571 ? -19.853 28.043 19.203 1 90.44 571 THR B O 1
ATOM 9057 N N . ILE B 1 572 ? -18.881 26.18 18.394 1 86.39 572 ILE B N 1
ATOM 9058 C CA . ILE B 1 572 ? -18.076 25.94 19.587 1 86.39 572 ILE B CA 1
ATOM 9059 C C . ILE B 1 572 ? -16.593 26.005 19.23 1 86.39 572 ILE B C 1
ATOM 9061 O O . ILE B 1 572 ? -16.145 25.344 18.29 1 86.39 572 ILE B O 1
ATOM 9065 N N . PRO B 1 573 ? -15.922 26.841 19.921 1 75.5 573 PRO B N 1
ATOM 9066 C CA . PRO B 1 573 ? -14.488 26.919 19.63 1 75.5 573 PRO B CA 1
ATOM 9067 C C . PRO B 1 573 ? -13.782 25.574 19.78 1 75.5 573 PRO B C 1
ATOM 9069 O O . PRO B 1 573 ? -14.109 24.798 20.681 1 75.5 573 PRO B O 1
ATOM 9072 N N . LEU B 1 574 ? -12.961 25.236 18.775 1 69.57 574 LEU B N 1
ATOM 9073 C CA . LEU B 1 574 ? -12.123 24.046 18.871 1 69.57 574 LEU B CA 1
ATOM 9074 C C . LEU B 1 574 ? -11.074 24.206 19.965 1 69.57 574 LEU B C 1
ATOM 9076 O O . LEU B 1 574 ? -10.518 25.292 20.144 1 69.57 574 LEU B O 1
ATOM 9080 N N . PRO B 1 575 ? -11.05 23.026 20.819 1 57.54 575 PRO B N 1
ATOM 9081 C CA . PRO B 1 575 ? -9.955 23.162 21.782 1 57.54 575 PRO B CA 1
ATOM 9082 C C . PRO B 1 575 ? -8.608 23.424 21.111 1 57.54 575 PRO B C 1
ATOM 9084 O O . PRO B 1 575 ? -8.333 22.883 20.038 1 57.54 575 PRO B O 1
ATOM 9087 N N . LEU B 1 576 ? -8.181 24.532 21.281 1 50.71 576 LEU B N 1
ATOM 9088 C CA . LEU B 1 576 ? -6.873 24.883 20.74 1 50.71 576 LEU B CA 1
ATOM 9089 C C . LEU B 1 576 ? -5.859 23.777 21.009 1 50.71 576 LEU B C 1
ATOM 9091 O O . LEU B 1 576 ? -5.747 23.292 22.138 1 50.71 576 LEU B O 1
ATOM 9095 N N . LEU B 1 577 ? -5.625 22.776 20.039 1 42.96 577 LEU B N 1
ATOM 9096 C CA . LEU B 1 577 ? -4.534 21.825 20.222 1 42.96 577 LEU B CA 1
ATOM 9097 C C . LEU B 1 577 ? -3.191 22.545 20.284 1 42.96 577 LEU B C 1
ATOM 9099 O O . LEU B 1 577 ? -2.979 23.536 19.581 1 42.96 577 LEU B O 1
#

InterPro domains:
  IPR000210 BTB/POZ domain [PF00651] (32-137)
  IPR000210 BTB/POZ domain [PS50097] (41-108)
  IPR000210 BTB/POZ domain [SM00225] (41-138)
  IPR006652 Kelch repeat type 1 [PF01344] (470-514)
  IPR006652 Kelch repeat type 1 [PF01344] (516-556)
  IPR006652 Kelch repeat type 1 [SM00612] (292-339)
  IPR006652 Kelch repeat type 1 [SM00612] (340-386)
  IPR006652 Kelch repeat type 1 [SM00612] (387-433)
  IPR006652 Kelch repeat type 1 [SM00612] (434-480)
  IPR006652 Kelch repeat type 1 [SM00612] (481-527)
  IPR006652 Kelch repeat type 1 [SM00612] (528-574)
  IPR011333 SKP1/BTB/POZ domain superfamily [G3DSA:3.30.710.10] (9-139)
  IPR011333 SKP1/BTB/POZ domain superfamily [SSF54695] (19-136)
  IPR011705 BTB/Kelch-associated [PF07707] (143-245)
  IPR011705 BTB/Kelch-associated [SM00875] (143-245)
  IPR015915 Kelch-type beta-propeller [G3DSA:2.120.10.80] (262-461)
  IPR015915 Kelch-type beta-propeller [G3DSA:2.120.10.80] (462-572)
  IPR015915 Kelch-type beta-propeller [SSF117281] (274-461)
  IPR015915 Kelch-type beta-propeller [SSF117281] (447-564)
  IPR017096 BTB-kelch protein [PIRSF037037] (21-573)

Organism: Ciona intestinalis (NCBI:txid7719)

pLDDT: mean 89.95, std 8.98, range [42.3, 97.5]

Foldseek 3Di:
DPDDPDPPPPPDPDDDDDDDPCVVQVVLVVQVVCVVVVHPFQAWEDEDPDIGTHHLVLCLVQFVLSVCVQVPPDPCNNDRYHYDYQADPVLVVQVRVCSRRVDHDDDPVCLLRVLSVCLVSVVVVSVVVSLVVVLVVDDLQCLVVQLVSCVVSVPVVSNVSSVLVCQAPVLSNLPYPVNLPDDPVVLLVSLLDLQHDDPFLVSQVVSLLSSCVSPVVVCLVVNLVSVVSRLLLRDDPCCLVPPVCPDPSQVVDPSSVVVSVVSVVCVVPVVCVLVDDPSSHWHRHNLPWFWKKKWAWAQDQVGAIFQWMWIDTPVVQDIGTFDGHPAGFFQWAWEDAPQKIKTAWGDRPPATFQWMWIAHPVVRDIDTADGEPARFGQWEWYDAPQKIKIAWGDRPPWIFQWIWIAHPVVSDIDIFDGHPDRFGQWYWDDAPRWIKTAWGDGVPAIFQWMWTADPVVRYIDTADGEPAGFGQWYWDDARRKIKIAWGDRPPATFQWMWIAHSSVSDIDTFDGHPAGFGLWEWDDTSRKIKTAWGDRPPTTQQWIWIAHPVVSDIDTGDGHDPHRHNIHMYIGTDPPD/DPDDPPPPPPPDPDDDDDDDPCVVQVVLVVQVVCVVVVHPFQAWEDEDPDIGTHHLVLCLVQFVLSVCVQVPPDPVNNDRYHYDYQADPVLVVQVRVCSRRVDHDDDPVCLLRVLSVCLVSVVVVSVVVSLVVVLVVDDLQCLVVQLVSCVVSVPVVSNVSSVLVCQAPVLSNLPYPVNLPDDPVVLLVSLLDLQHDDPFLVSQVVSLLSSCVSPVVVCLVCVLVSVVSRLLLRDDPCCLVPPVCPDPSQVVDPSSVVVSVVSVVCVVPVVCVLVDDPSSHWHRHNLPWFWKKKWAWAQDQVGAIFQWMWIDTPVVQDIGTFDGHPAGFFQWAWEDAPQKIKTAWGDRPPATFQWMWIAHPVVRDIDTADGEPAGFGQWEWYDAPQKIKIAWGDRPPWIFQWIWIAHPVVSDIDIFDGHPDRFGQWYWDDAPRWIKTAWGDGVPAIFQWMWTADPVVRYIDTADGEPAGFGQWYWDDARRKIKIAWGDRPPATFQWMWIAHSSVSDIDTFDGHPAGFGLWEWDDTSRKIKTAWGDRPPTTQQWIWIAHPVVSDIDTGDGHDPHRHNIHMYIGTDDPD

Radius of gyration: 47.35 Å; Cα contacts (8 Å, |Δi|>4): 2728; chains: 2; bounding box: 97×131×79 Å

Sequence (1154 aa):
VMALRLPDVDYEDTEETLDCRSFAPSAFEMMQRIRRQGKMCDVTLKVNECKFTAHKIVLAAVIPYFTSMFTTDMAEANGNEIEISAIDENALEHLINYAYTGKITVNVETVQSIMIGANFLQLQVVKEFCANFIKSHLHPNNCLGICQFAELLMCMPLLEKAKSYLNQHFVEVSKSDEFLDLSKEKVLSILCRNELHVKSEEQLFYAASAWVKFKYTQRCEYMHELLQHIRLPLLRPQFLTDVIQMDAAIKSCLRCRDLVDKAKDYHLMPDRRSDFPPNMVRPRYCTEIHEMIYAVGGLTSAGEALNTVEKYSGLVGRWELVASMKTCRSRVGVAVLAGQLYAVGGYDGMNRLNTVEMYTPETDEWCDIKPMQEKRSALGCVAYEDQIFVCGGYDGVSSLSNCEVFRPHTQEWQKISPMNKSRSAAAVGVFEGCVYILGGHDGLSIFNSVECYDQSIDKWCMKVPMLSKRCRHGVASLQGCMFVFGGYDGQKFLNTVEVFDRVTNQWSFVAPMSMRRSRVGIAISGGKIFALGGYDGCTNLNSVEVYDPETNSWRKSDRMWAHEGGVGVGTIPLPLLVMALRLPDVDYEDTEETLDCRSFAPSAFEMMQRIRRQGKMCDVTLKVNECKFTAHKIVLAAVIPYFTSMFTTDMAEANGNEIEISAIDENALEHLINYAYTGKITVNVETVQSIMIGANFLQLQVVKEFCANFIKSHLHPNNCLGICQFAELLMCMPLLEKAKSYLNQHFVEVSKSDEFLDLSKEKVLSILCRNELHVKSEEQLFYAASAWVKFKYTQRCEYMHELLQHIRLPLLRPQFLTDVIQMDAAIKSCLRCRDLVDKAKDYHLMPDRRSDFPPNMVRPRYCTEIHEMIYAVGGLTSAGEALNTVEKYSGLVGRWELVASMKTCRSRVGVAVLAGQLYAVGGYDGMNRLNTVEMYTPETDEWCDIKPMQEKRSALGCVAYEDQIFVCGGYDGVSSLSNCEVFRPHTQEWQKISPMNKSRSAAAVGVFEGCVYILGGHDGLSIFNSVECYDQSIDKWCMKVPMLSKRCRHGVASLQGCMFVFGGYDGQKFLNTVEVFDRVTNQWSFVAPMSMRRSRVGIAISGGKIFALGGYDGCTNLNSVEVYDPETNSWRKSDRMWAHEGGVGVGTIPLPLL

Secondary structure (DSSP, 8-state):
---------SS----EEEE-TTHHHHHHHHHHHHHHTT-S--EEEEETTEEEEE-HHHHHHH-HHHHHHHHTT-GGGG-SEEE--SS-HHHHHHHHHHHHHSEEEE-TTTHHHHHHHHHHTT-HHHHHHHHHHHHTT--TTTHHHHHHHHHHTT-HHHHHHHHHHHHHTHHHHHTSHHHHT--HHHHHHHHT-S----SSTHHHHHHHHHHHHHTHHHHGGGHHHHHTTS-GGGS-HHHIIIIITT-HHHHT-HHHHHHHHHHHHHHH-GGGGGGS-HHHHSPP--TT-PEEEEEE--B-TT--BB--EEEEETTTTEEEE-PPPSS-BBS-EEEEETTEEEEE--B-SS-B---EEEEETTTTEEEEEPPPSS--BS-EEEEETTEEEEE--B-SSSB---EEEEETTTTEEEEEPPPSS--BS-EEEEETTEEEEE--B-SS-B---EEEEETTTTEEEEEPPPSS--BS-EEEEETTEEEEE--B-SSSB---EEEEETTTTEEEE-PPPSS--BS-EEEEETTEEEEE--B-SSSB---EEEEETTTTEEEEEPPPSS--S--EEEEEE----/---------SS----EEEE-TTHHHHHHHHHHHHHHTT-S--EEEEETTEEEEE-HHHHHHH-HHHHHHHHTT-GGGG-SEEE--SS-HHHHHHHHHHHHHSEEEE-TTTHHHHHHHHHHTT-HHHHHHHHHHHHTT--TTTHHHHHHHHHHTT-HHHHHHHHHHHHHTHHHHHTSHHHHT--HHHHHHHHT-S----SSTHHHHHHHHHHHHHTHHHHGGGHHHHHTTS-GGGS-HHHIIIIITT-HHHHT-HHHHHHHHHHHHHHH-GGGGGGS-HHHHSPP--TT-PEEEEEE--B-TT--BB--EEEEETTTTEEEE-PPPSS-BBS-EEEEETTEEEEE--B-SS-B---EEEEETTTTEEEEEPPPSS--BS-EEEEETTEEEEE--B-SSSB---EEEEETTTTEEEEEPPPSS--BS-EEEEETTEEEEE--B-SS-B---EEEEETTTTEEEEEPPPSS--BS-EEEEETTEEEEE--B-SSSB---EEEEETTTTEEEE-PPPSS--BS-EEEEETTEEEEE--B-SSSB---EEEEETTTTEEEEEPPPSS--S--EEEEEE----